Protein AF-0000000084380906 (afdb_homodimer)

Organism: NCBI:txid1548547

pLDDT: mean 89.9, std 9.42, range [33.47, 98.69]

Solvent-accessible surface area (backbone atoms only — not comparable to full-atom values): 46490 Å² total; per-residue (Å²): 129,80,72,44,52,79,70,31,44,45,26,60,49,45,16,52,51,41,11,47,73,61,50,31,48,62,61,4,36,49,49,10,36,50,47,37,39,59,72,73,44,88,53,51,87,76,42,38,48,24,45,35,40,58,68,38,46,24,51,39,38,18,30,61,69,49,13,42,51,51,54,31,42,39,39,48,24,15,36,46,35,35,44,70,70,51,41,6,53,43,32,38,40,49,63,45,49,73,65,48,81,47,54,45,45,39,49,44,37,55,37,50,44,23,54,70,43,38,80,33,42,70,50,27,16,58,37,48,20,63,67,42,38,54,56,31,18,72,51,40,42,20,40,50,57,49,14,46,36,32,42,26,20,12,55,35,45,23,67,70,37,63,88,41,72,51,20,49,51,52,33,50,53,46,40,51,41,28,58,67,69,71,46,83,73,53,33,65,59,46,52,62,60,12,51,43,40,25,35,37,30,55,37,43,48,48,45,49,52,52,31,35,74,65,70,52,69,62,72,55,36,31,55,46,40,71,65,35,62,67,62,89,77,62,80,74,71,89,69,63,84,59,32,41,39,62,57,43,57,50,24,50,48,43,23,53,51,43,27,50,52,46,39,44,75,63,39,45,84,83,33,86,68,53,68,68,55,49,46,18,26,45,35,34,9,35,48,52,14,37,51,48,38,52,52,51,32,50,74,53,59,65,38,54,71,62,56,47,50,50,36,22,50,51,16,26,17,64,33,34,61,58,50,52,44,50,43,36,40,52,28,36,50,51,45,28,48,74,40,30,26,39,60,38,46,14,51,51,30,56,73,70,42,58,36,32,48,45,20,32,53,42,18,53,53,23,21,52,50,1,33,63,37,18,27,32,68,50,27,43,57,62,44,46,53,51,48,52,39,24,25,61,57,40,67,27,61,57,35,48,40,52,8,16,35,55,18,11,5,44,49,8,18,73,61,11,65,74,5,65,51,35,37,38,10,10,53,19,24,70,42,48,33,64,58,32,37,59,33,40,38,64,59,48,49,52,42,48,51,51,36,47,54,45,26,44,50,33,32,68,63,67,54,71,57,47,34,62,50,47,44,50,50,51,52,51,49,51,54,50,48,48,54,61,68,70,47,63,76,87,78,105,128,79,73,45,52,80,69,32,44,45,27,59,49,45,17,50,50,41,12,48,74,62,50,32,49,63,63,4,37,49,49,11,36,51,46,36,39,57,72,71,43,88,53,51,89,76,42,38,48,25,45,34,40,59,68,38,45,24,50,39,40,20,31,62,69,48,14,42,52,51,54,32,43,38,40,48,23,15,36,46,37,35,43,69,69,51,42,6,53,43,31,38,41,49,62,46,49,72,65,48,80,47,54,45,45,39,50,43,37,55,36,50,44,22,53,71,43,37,78,34,40,69,51,28,16,59,37,47,19,63,66,43,38,54,56,30,19,72,51,41,42,19,39,50,56,50,15,47,36,32,41,26,20,12,54,37,45,23,68,69,36,63,88,42,72,52,19,50,51,52,31,51,55,46,41,50,40,28,58,67,68,71,47,83,72,55,34,66,60,47,49,61,58,11,52,43,39,26,35,36,28,54,38,43,48,48,45,49,54,52,31,34,74,65,70,52,68,61,70,55,35,31,55,44,40,72,64,36,62,64,63,89,78,62,80,73,72,88,69,65,83,60,31,42,38,61,56,42,56,49,25,51,47,42,24,54,51,44,28,49,53,45,38,42,73,64,41,44,84,82,35,86,68,53,69,68,56,50,46,18,26,47,35,32,8,36,49,54,13,38,51,49,38,51,51,49,32,50,75,54,58,66,37,53,71,61,55,48,49,50,35,23,51,50,16,26,18,64,33,34,62,59,49,51,42,48,41,37,42,52,28,36,49,52,45,28,48,74,40,28,28,37,60,38,45,14,51,51,30,57,73,69,41,58,37,33,48,45,22,32,53,43,18,52,52,24,21,54,50,1,33,62,37,18,28,32,68,50,27,43,57,62,44,46,53,51,48,53,39,24,25,63,55,41,68,25,60,59,35,46,40,53,7,16,33,54,18,11,5,45,50,8,18,73,61,11,64,75,5,64,51,36,39,39,10,10,54,19,24,70,42,49,34,65,56,32,38,60,33,39,39,64,58,46,49,52,42,49,52,51,35,46,54,45,26,43,50,33,31,66,62,66,51,70,56,48,32,60,51,47,45,50,50,50,53,51,49,51,54,50,48,48,55,61,69,68,48,62,75,86,77,103

Radius of gyration: 30.46 Å; Cα contacts (8 Å, |Δi|>4): 1804; chains: 2; bounding box: 70×106×65 Å

Foldseek 3Di:
DPQLDPVLCVLLVQLLVVLLVVLNNLVSLVSSLLSLLVVPDPDDPVCSVVCSCVPQQVVQCVDPLLVLLLLLQLLQLLLLLLLLLLLLLLQVLVVLCVQQDAQLSLLVSLLVSLLQSAQALLSSLQRSLLSSLLVCLVRLHFLLLQLLSSLLSRVLNNCLDLLHPNNSLLLLLLVLLCVLVVNPDHSVVLSNLLNLLLQLSLLSSLLSSLCSVLVDADDLSVVRSVPRHRDDDRDNDPRDPLHHNCLPVVLVVQLVVQLVVQVVVVPPPNDDDDSSSSSVSNSVSSVVSLVVSLVSSCVSVSDDNVVSVVSSVVSSVVCVSVSSSSSSLSSSLVSSSVSCVLVVLLV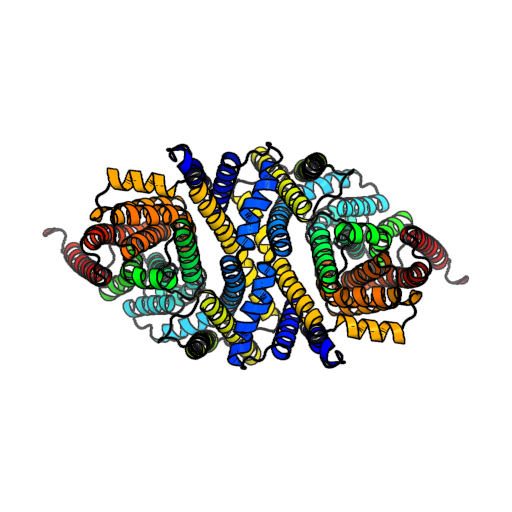VLVVPHAQLQLLLVLLQVLQVSLLSSLALSSSSSSSSSNQQSNNVSNVWDSSNNSSSNNNSNSLSNSLHLPHSSLQSSSVSSVHHSVSSNSRCNVVSVVSVVLSSVLSSVCSVVVDSCSSVVSSVVVSVVSVVVRVVVVDPPVVD/DPDLDPVLCVLLVQLLVCLLVVLNNLVSLVSSLLSLLVVPDPDDPVCSVVCSCVPQQVVQCVDPLLVLLLLLQLLQLLLLLLLLLLLLLLQVLLVLCVQQDAQLSLLVSLLVSLLQSAQALLSSLQRSLLSSLLVCLVRLHFLLLQLLSSLLSRVLNNCLDLLHPNNSLLLLLLVLLCVLVVNPDHSVVLSNLLNLLLQLSLLSSLLSSLCSVVVDADDLSVVRSVPRHRDDDRDDDPRDPLHHNCLPVVLVVQLVVQLVVQVVVVPPPNDDDDSSSSSVSNSVSSVVSLVVSLVSSCVSVSDDNVVSVVSSNVSSVVCVSVSSSSSSLSSSSVSSSVSVVLVHLLVVLQVPHAQLCLLLVLLQVLLVSLLSSLALSSSSSSSSSNQQSNNVSNVWDSSNNSSSNNNSNSLSNSLHLPHSSLQSSSVSSVHHSVSSNSRCNVVSVVSSVLSSVLSSVCSVVVDSCSSVVSSVVVSVVSVVVRVVVVDPPVVD

Sequence (984 aa):
MNEPGMASLLPVIVTLLIALTLRNVLVGLFAGVTCGALMTSDASLLGFVPSMVKERLVPEVADSYNASVLVLLAFIGGFVKLIERSGGGAAFARSAARWVVNRTRTQLAAWFGGVVIFFSDLGTPLIIGPVFQPLADRMNISRQKLAFILDSTSSPVAILVPFIGWGVFIMSVIADAFAANGIADSEWSAFIAAIPYQVYAWLAIALAPVLAILDFDFGPMRRAQSSAEPAAHAPQVADDPRAKPVLVWLPLLVLGVVLFAVLLQLGFPQQQVAGSDFRAALSAAYFFAALMLFALLLVSGVQTAATAFANYATGMSGMMSIAATLVLAWALGDISADLGTGSYVAALARDGVTSGYLAVVVFILAAVISFATGSSWGTIVIMMPLAIPSALAVDAALPVVIGAVLSGGLFGDHSSPVSETTILSSTGAGTTPLEHFRTQMPYAVVNGGISIVAFVIAGHLATSWIAAAAVGVQISLMLVLRRFLAMPEAVRMNEPGMASLLPVIVTLLIALTLRNVLVGLFAGVTCGALMTSDASLLGFVPSMVKERLVPEVADSYNASVLVLLAFIGGFVKLIERSGGGAAFARSAARWVVNRTRTQLAAWFGGVVIFFSDLGTPLIIGPVFQPLADRMNISRQKLAFILDSTSSPVAILVPFIGWGVFIMSVIADAFAANGIADSEWSAFIAAIPYQVYAWLAIALAPVLAILDFDFGPMRRAQSSAEPAAHAPQVADDPRAKPVLVWLPLLVLGVVLFAVLLQLGFPQQQVAGSDFRAALSAAYFFAALMLFALLLVSGVQTAATAFANYATGMSGMMSIAATLVLAWALGDISADLGTGSYVAALARDGVTSGYLAVVVFILAAVISFATGSSWGTIVIMMPLAIPSALAVDAALPVVIGAVLSGGLFGDHSSPVSETTILSSTGAGTTPLEHFRTQMPYAVVNGGISIVAFVIAGHLATSWIAAAAVGVQISLMLVLRRFLAMPEAVR

Secondary structure (DSSP, 8-state):
-----GGGGHHHHHHHHHHHHHT-HHHHHHHHHHHHHHHH----TTTHHHHHIIIIIHHHHHSHHHHHHHHHHHHHHHHHHHHHHSSHHHHHHHHHHTT--SHHHHHHHHHHHHHH-TT-TTTHHHHHHHHHHHHHHHTT--HHHHHHHHHHTSHHHHTT-TTSHHHHHHHHHHHHHHHHTT--S-HHHHHHHHGGG-HHHHHHHHHHHHHHHHT---HHHHHHHHT----S--------TT--THHHHHHHHHHHHHHHHHHHHTTTTTSPPPHHHHHHHHHHHHHHHHHHHHHHHHHHTSS-HHHHHHHHHHHHHTTHHHHHHHHHHHHHHHHHHHHTHHHHHHHHHHHH--HHHHHHHHHHHHHHHHHHHT-HHHHHHHHHHHHHHHHHHTT--HHHHHHHHHHHHHHHHHT-TT-HHHHHHHHHHTS-HHHHHHHHHHHHHHHHHHHHHHHHHHHHH--TTHHHHHHHHHHHHHHHHHHHHHS-GGG-/-----GGGGHHHHHHHHHHHHHT-HHHHHHHHHHHHHHHH----TTTHHHHHIIIIIHHHHHSHHHHHHHHHHHHHHHHHHHHHHSSHHHHHHHHHHTT--SHHHHHHHHHHHHHH-TT-TTTHHHHHHHHHHHHHHHTT--HHHHHHHHHHTSHHHHTT-TTSHHHHHHHHHHHHHHHHTT--S-HHHHHHHHGGG-HHHHHHHHHHHHHHHHT---THHHHHHHT----S--------TT--THHHHHHHHHHHHHHHHHHHHTTTTTSPPPHHHHHHHHHHHHHHHHHHHHHHHHHHTSS-HHHHHHHHHHHHHTTHHHHHHHHHHHHHHHHHHHHTHHHHHHHHHHHH--HHHHHHHHHHHHHHHHHHHT-HHHHHHHHHHHHHHHHHHTT--HHHHHHHHHHHHHHHHHT-TT-HHHHHHHHHHTS-HHHHHHHHHHHHHHHHHHHHHHHHHHHHH--TTHHHHHHHHHHHHHHHHHHHHHS-GGG-

InterPro domains:
  IPR018461 Na+/H+ antiporter, NhaC-like, C-terminal [PF03553] (157-459)

Structure (mmCIF, N/CA/C/O backbone):
data_AF-0000000084380906-model_v1
#
loop_
_entity.id
_entity.type
_entity.pdbx_description
1 polymer 'Sodium:proton exchanger'
#
loop_
_atom_site.group_PDB
_atom_site.id
_atom_site.type_symbol
_atom_site.label_atom_id
_atom_site.label_alt_id
_atom_site.label_comp_id
_atom_site.label_asym_id
_atom_site.label_entity_id
_atom_site.label_seq_id
_atom_site.pdbx_PDB_ins_code
_atom_site.Cartn_x
_atom_site.Cartn_y
_atom_site.Cartn_z
_atom_site.occupancy
_atom_site.B_iso_or_equiv
_atom_site.auth_seq_id
_atom_site.auth_comp_id
_atom_site.auth_asym_id
_atom_site.auth_atom_id
_atom_site.pdbx_PDB_model_num
ATOM 1 N N . MET A 1 1 ? 36.406 -18.625 9.641 1 33.47 1 MET A N 1
ATOM 2 C CA . MET A 1 1 ? 34.969 -18.406 9.547 1 33.47 1 MET A CA 1
ATOM 3 C C . MET A 1 1 ? 34.219 -19.719 9.711 1 33.47 1 MET A C 1
ATOM 5 O O . MET A 1 1 ? 34.5 -20.703 9.039 1 33.47 1 MET A O 1
ATOM 9 N N . ASN A 1 2 ? 33.688 -20.062 10.812 1 43.66 2 ASN A N 1
ATOM 10 C CA . ASN A 1 2 ? 33.125 -21.344 11.188 1 43.66 2 ASN A CA 1
ATOM 11 C C . ASN A 1 2 ? 32.156 -21.859 10.125 1 43.66 2 ASN A C 1
ATOM 13 O O . ASN A 1 2 ? 31.516 -21.078 9.422 1 43.66 2 ASN A O 1
ATOM 17 N N . GLU A 1 3 ? 32.375 -22.938 9.5 1 55.09 3 GLU A N 1
ATOM 18 C CA . GLU A 1 3 ? 31.547 -23.625 8.523 1 55.09 3 GLU A CA 1
ATOM 19 C C . GLU A 1 3 ? 30.062 -23.438 8.836 1 55.09 3 GLU A C 1
ATOM 21 O O . GLU A 1 3 ? 29.641 -23.594 9.984 1 55.09 3 GLU A O 1
ATOM 26 N N . PRO A 1 4 ? 29.375 -22.719 7.949 1 67.88 4 PRO A N 1
ATOM 27 C CA . PRO A 1 4 ? 27.953 -22.5 8.258 1 67.88 4 PRO A CA 1
ATOM 28 C C . PRO A 1 4 ? 27.234 -23.766 8.719 1 67.88 4 PRO A C 1
ATOM 30 O O . PRO A 1 4 ? 27.438 -24.828 8.133 1 67.88 4 PRO A O 1
ATOM 33 N N . GLY A 1 5 ? 26.938 -24.031 9.977 1 79.44 5 GLY A N 1
ATOM 34 C CA . GLY A 1 5 ? 26.266 -25.188 10.555 1 79.44 5 GLY A CA 1
ATOM 35 C C . GLY A 1 5 ? 24.766 -25.078 10.516 1 79.44 5 GLY A C 1
ATOM 36 O O . GLY A 1 5 ? 24.203 -24.266 9.781 1 79.44 5 GLY A O 1
ATOM 37 N N . MET A 1 6 ? 24.094 -26.047 11.023 1 85.88 6 MET A N 1
ATOM 38 C CA . MET A 1 6 ? 22.641 -26.172 11.102 1 85.88 6 MET A CA 1
ATOM 39 C C . MET A 1 6 ? 22.016 -24.891 11.617 1 85.88 6 MET A C 1
ATOM 41 O O . MET A 1 6 ? 20.875 -24.578 11.297 1 85.88 6 MET A O 1
ATOM 45 N N . ALA A 1 7 ? 22.844 -24.062 12.258 1 89.25 7 ALA A N 1
ATOM 46 C CA . ALA A 1 7 ? 22.344 -22.812 12.828 1 89.25 7 ALA A CA 1
ATOM 47 C C . ALA A 1 7 ? 22.016 -21.797 11.727 1 89.25 7 ALA A C 1
ATOM 49 O O . ALA A 1 7 ? 21.188 -20.906 11.938 1 89.25 7 ALA A O 1
ATOM 50 N N . SER A 1 8 ? 22.672 -21.984 10.57 1 91.94 8 SER A N 1
ATOM 51 C CA . SER A 1 8 ? 22.406 -21.062 9.469 1 91.94 8 SER A CA 1
ATOM 52 C C . SER A 1 8 ? 20.984 -21.203 8.953 1 91.94 8 SER A C 1
ATOM 54 O O . SER A 1 8 ? 20.469 -20.312 8.273 1 91.94 8 SER A O 1
ATOM 56 N N . LEU A 1 9 ? 20.328 -22.281 9.312 1 92.5 9 LEU A N 1
ATOM 57 C CA . LEU A 1 9 ? 18.969 -22.547 8.852 1 92.5 9 LEU A CA 1
ATOM 58 C C . LEU A 1 9 ? 17.938 -21.969 9.828 1 92.5 9 LEU A C 1
ATOM 60 O O . LEU A 1 9 ? 16.75 -21.906 9.516 1 92.5 9 LEU A O 1
ATOM 64 N N . LEU A 1 10 ? 18.359 -21.484 10.898 1 93.31 10 LEU A N 1
ATOM 65 C CA . LEU A 1 10 ? 17.453 -21.078 11.969 1 93.31 10 LEU A CA 1
ATOM 66 C C . LEU A 1 10 ? 16.484 -20 11.484 1 93.31 10 LEU A C 1
ATOM 68 O O . LEU A 1 10 ? 15.281 -20.078 11.734 1 93.31 10 LEU A O 1
ATOM 72 N N . PRO A 1 11 ? 16.953 -18.938 10.797 1 93.31 11 PRO A N 1
ATOM 73 C CA . PRO A 1 11 ? 16 -17.922 10.336 1 93.31 11 PRO A CA 1
ATOM 74 C C . PRO A 1 11 ? 14.93 -18.5 9.414 1 93.31 11 PRO A C 1
ATOM 76 O O . PRO A 1 11 ? 13.758 -18.109 9.508 1 93.31 11 PRO A O 1
ATOM 79 N N . VAL A 1 12 ? 15.352 -19.391 8.57 1 91.94 12 VAL A N 1
ATOM 80 C CA . VAL A 1 12 ? 14.414 -20 7.637 1 91.94 12 VAL A CA 1
ATOM 81 C C . VAL A 1 12 ? 13.438 -20.891 8.398 1 91.94 12 VAL A C 1
ATOM 83 O O . VAL A 1 12 ? 12.242 -20.906 8.109 1 91.94 12 VAL A O 1
ATOM 86 N N . ILE A 1 13 ? 13.898 -21.609 9.359 1 92.25 13 ILE A N 1
ATOM 87 C CA . ILE A 1 13 ? 13.062 -22.484 10.164 1 92.25 13 ILE A CA 1
ATOM 88 C C . ILE A 1 13 ? 12.055 -21.656 10.953 1 92.25 13 ILE A C 1
ATOM 90 O O . ILE A 1 13 ? 10.875 -22.016 11.023 1 92.25 13 ILE A O 1
ATOM 94 N N . VAL A 1 14 ? 12.508 -20.609 11.508 1 93.56 14 VAL A N 1
ATOM 95 C CA . VAL A 1 14 ? 11.625 -19.719 12.258 1 93.56 14 VAL A CA 1
ATOM 96 C C . VAL A 1 14 ? 10.547 -19.156 11.328 1 93.56 14 VAL A C 1
ATOM 98 O O . VAL A 1 14 ? 9.375 -19.094 11.703 1 93.56 14 VAL A O 1
ATOM 101 N N . THR A 1 15 ? 10.969 -18.703 10.133 1 92.56 15 THR A N 1
ATOM 102 C CA . THR A 1 15 ? 10.016 -18.219 9.141 1 92.56 15 THR A CA 1
ATOM 103 C C . THR A 1 15 ? 8.938 -19.266 8.867 1 92.56 15 THR A C 1
ATOM 105 O O . THR A 1 15 ? 7.742 -18.953 8.914 1 92.56 15 THR A O 1
ATOM 108 N N . LEU A 1 16 ? 9.383 -20.484 8.656 1 89.75 16 LEU A N 1
ATOM 109 C CA . LEU A 1 16 ? 8.469 -21.578 8.305 1 89.75 16 LEU A CA 1
ATOM 110 C C . LEU A 1 16 ? 7.535 -21.891 9.469 1 89.75 16 LEU A C 1
ATOM 112 O O . LEU A 1 16 ? 6.324 -22.031 9.289 1 89.75 16 LEU A O 1
ATOM 116 N N . LEU A 1 17 ? 8.023 -22.016 10.625 1 91.31 17 LEU A N 1
ATOM 117 C CA . LEU A 1 17 ? 7.25 -22.375 11.805 1 91.31 17 LEU A CA 1
ATOM 118 C C . LEU A 1 17 ? 6.195 -21.328 12.117 1 91.31 17 LEU A C 1
ATOM 120 O O . LEU A 1 17 ? 5.035 -21.656 12.359 1 91.31 17 LEU A O 1
ATOM 124 N N . ILE A 1 18 ? 6.594 -20.141 12.07 1 89.75 18 ILE A N 1
ATOM 125 C CA . ILE A 1 18 ? 5.672 -19.062 12.414 1 89.75 18 ILE A CA 1
ATOM 126 C C . ILE A 1 18 ? 4.633 -18.891 11.305 1 89.75 18 ILE A C 1
ATOM 128 O O . ILE A 1 18 ? 3.455 -18.656 11.578 1 89.75 18 ILE A O 1
ATOM 132 N N . ALA A 1 19 ? 5.078 -18.969 10.062 1 86.88 19 ALA A N 1
ATOM 133 C CA . ALA A 1 19 ? 4.141 -18.891 8.945 1 86.88 19 ALA A CA 1
ATOM 134 C C . ALA A 1 19 ? 3.09 -19.984 9.031 1 86.88 19 ALA A C 1
ATOM 136 O O . ALA A 1 19 ? 1.92 -19.766 8.711 1 86.88 19 ALA A O 1
ATOM 137 N N . LEU A 1 20 ? 3.49 -21.172 9.445 1 85.38 20 LEU A N 1
ATOM 138 C CA . LEU A 1 20 ? 2.594 -22.312 9.531 1 85.38 20 LEU A CA 1
ATOM 139 C C . LEU A 1 20 ? 1.652 -22.188 10.727 1 85.38 20 LEU A C 1
ATOM 141 O O . LEU A 1 20 ? 0.463 -22.484 10.617 1 85.38 20 LEU A O 1
ATOM 145 N N . THR A 1 21 ? 2.16 -21.75 11.82 1 85.44 21 THR A N 1
ATOM 146 C CA . THR A 1 21 ? 1.379 -21.656 13.047 1 85.44 21 THR A CA 1
ATOM 147 C C . THR A 1 21 ? 0.362 -20.531 12.961 1 85.44 21 THR A C 1
ATOM 149 O O . THR A 1 21 ? -0.792 -20.688 13.367 1 85.44 21 THR A O 1
ATOM 152 N N . LEU A 1 22 ? 0.784 -19.422 12.391 1 82.38 22 LEU A N 1
ATOM 153 C CA . LEU A 1 22 ? -0.095 -18.266 12.352 1 82.38 22 LEU A CA 1
ATOM 154 C C . LEU A 1 22 ? -0.793 -18.156 11 1 82.38 22 LEU A C 1
ATOM 156 O O . LEU A 1 22 ? -1.665 -17.297 10.82 1 82.38 22 LEU A O 1
ATOM 160 N N . ARG A 1 23 ? -0.405 -19 10.031 1 81.5 23 ARG A N 1
ATOM 161 C CA . ARG A 1 23 ? -0.968 -19.016 8.688 1 81.5 23 ARG A CA 1
ATOM 162 C C . ARG A 1 23 ? -0.841 -17.656 8.023 1 81.5 23 ARG A C 1
ATOM 164 O O . ARG A 1 23 ? -1.81 -17.141 7.461 1 81.5 23 ARG A O 1
ATOM 171 N N . ASN A 1 24 ? 0.28 -17.109 8.305 1 85.25 24 ASN A N 1
ATOM 172 C CA . ASN A 1 24 ? 0.602 -15.805 7.738 1 85.25 24 ASN A CA 1
ATOM 173 C C . ASN A 1 24 ? 2.076 -15.711 7.355 1 85.25 24 ASN A C 1
ATOM 175 O O . ASN A 1 24 ? 2.945 -15.656 8.227 1 85.25 24 ASN A O 1
ATOM 179 N N . VAL A 1 25 ? 2.289 -15.555 6.094 1 85.81 25 VAL A N 1
ATOM 180 C CA . VAL A 1 25 ? 3.648 -15.586 5.562 1 85.81 25 VAL A CA 1
ATOM 181 C C . VAL A 1 25 ? 4.387 -14.305 5.941 1 85.81 25 VAL A C 1
ATOM 183 O O . VAL A 1 25 ? 5.586 -14.328 6.223 1 85.81 25 VAL A O 1
ATOM 186 N N . LEU A 1 26 ? 3.711 -13.195 5.871 1 89.12 26 LEU A N 1
ATOM 187 C CA . LEU A 1 26 ? 4.336 -11.914 6.188 1 89.12 26 LEU A CA 1
ATOM 188 C C . LEU A 1 26 ? 4.906 -11.922 7.602 1 89.12 26 LEU A C 1
ATOM 190 O O . LEU A 1 26 ? 6.039 -11.484 7.82 1 89.12 26 LEU A O 1
ATOM 194 N N . VAL A 1 27 ? 4.184 -12.461 8.547 1 88.81 27 VAL A N 1
ATOM 195 C CA . VAL A 1 27 ? 4.617 -12.539 9.938 1 88.81 27 VAL A CA 1
ATOM 196 C C . VAL A 1 27 ? 5.773 -13.531 10.07 1 88.81 27 VAL A C 1
ATOM 198 O O . VAL A 1 27 ? 6.723 -13.297 10.812 1 88.81 27 VAL A O 1
ATOM 201 N N . GLY A 1 28 ? 5.652 -14.586 9.367 1 91.44 28 GLY A N 1
ATOM 202 C CA . GLY A 1 28 ? 6.738 -15.555 9.359 1 91.44 28 GLY A CA 1
ATOM 203 C C . GLY A 1 28 ? 8.047 -14.977 8.844 1 91.44 28 GLY A C 1
ATOM 204 O O . GLY A 1 28 ? 9.102 -15.18 9.453 1 91.44 28 GLY A O 1
ATOM 205 N N . LEU A 1 29 ? 7.969 -14.273 7.727 1 91.69 29 LEU A N 1
ATOM 206 C CA . LEU A 1 29 ? 9.156 -13.672 7.129 1 91.69 29 LEU A CA 1
ATOM 207 C C . LEU A 1 29 ? 9.758 -12.625 8.055 1 91.69 29 LEU A C 1
ATOM 209 O O . LEU A 1 29 ? 10.977 -12.523 8.188 1 91.69 29 LEU A O 1
ATOM 213 N N . PHE A 1 30 ? 8.906 -11.859 8.648 1 91.88 30 PHE A N 1
ATOM 214 C CA . PHE A 1 30 ? 9.391 -10.852 9.578 1 91.88 30 PHE A CA 1
ATOM 215 C C . PHE A 1 30 ? 10.125 -11.5 10.75 1 91.88 30 PHE A C 1
ATOM 217 O O . PHE A 1 30 ? 11.18 -11.023 11.172 1 91.88 30 PHE A O 1
ATOM 224 N N . ALA A 1 31 ? 9.57 -12.531 11.281 1 92 31 ALA A N 1
ATOM 225 C CA . ALA A 1 31 ? 10.203 -13.266 12.375 1 92 31 ALA A CA 1
ATOM 226 C C . ALA A 1 31 ? 11.547 -13.844 11.945 1 92 31 ALA A C 1
ATOM 228 O O . ALA A 1 31 ? 12.508 -13.844 12.719 1 92 31 ALA A O 1
ATOM 229 N N . GLY A 1 32 ? 11.57 -14.375 10.781 1 93.5 32 GLY A N 1
ATOM 230 C CA . GLY A 1 32 ? 12.82 -14.898 10.258 1 93.5 32 GLY A CA 1
ATOM 231 C C . GLY A 1 32 ? 13.898 -13.844 10.109 1 93.5 32 GLY A C 1
ATOM 232 O O . GLY A 1 32 ? 15.047 -14.07 10.477 1 93.5 32 GLY A O 1
ATOM 233 N N . VAL A 1 33 ? 13.531 -12.711 9.562 1 93.38 33 VAL A N 1
ATOM 234 C CA . VAL A 1 33 ? 14.469 -11.609 9.391 1 93.38 33 VAL A CA 1
ATOM 235 C C . VAL A 1 33 ? 14.953 -11.125 10.758 1 93.38 33 VAL A C 1
ATOM 237 O O . VAL A 1 33 ? 16.141 -10.828 10.938 1 93.38 33 VAL A O 1
ATOM 240 N N . THR A 1 34 ? 14.047 -11.062 11.703 1 91.44 34 THR A N 1
ATOM 241 C CA . THR A 1 34 ? 14.414 -10.656 13.055 1 91.44 34 THR A CA 1
ATOM 242 C C . THR A 1 34 ? 15.383 -11.656 13.68 1 91.44 34 THR A C 1
ATOM 244 O O . THR A 1 34 ? 16.375 -11.266 14.289 1 91.44 34 THR A O 1
ATOM 247 N N . CYS A 1 35 ? 15.102 -12.875 13.523 1 91.38 35 CYS A N 1
ATOM 248 C CA . CYS A 1 35 ? 15.984 -13.93 14.016 1 91.38 35 CYS A CA 1
ATOM 249 C C . CYS A 1 35 ? 17.359 -13.828 13.375 1 91.38 35 CYS A C 1
ATOM 251 O O . CYS A 1 35 ? 18.375 -13.891 14.07 1 91.38 35 CYS A O 1
ATOM 253 N N . GLY A 1 36 ? 17.391 -13.703 12.07 1 91.5 36 GLY A N 1
ATOM 254 C CA . GLY A 1 36 ? 18.656 -13.562 11.367 1 91.5 36 GLY A CA 1
ATOM 255 C C . GLY A 1 36 ? 19.438 -12.328 11.773 1 91.5 36 GLY A C 1
ATOM 256 O O . GLY A 1 36 ? 20.656 -12.367 11.883 1 91.5 36 GLY A O 1
ATOM 257 N N . ALA A 1 37 ? 18.719 -11.25 11.938 1 89.69 37 ALA A N 1
ATOM 258 C CA . ALA A 1 37 ? 19.359 -10.008 12.359 1 89.69 37 ALA A CA 1
ATOM 259 C C . ALA A 1 37 ? 19.969 -10.156 13.75 1 89.69 37 ALA A C 1
ATOM 261 O O . ALA A 1 37 ? 21.047 -9.617 14.016 1 89.69 37 ALA A O 1
ATOM 262 N N . LEU A 1 38 ? 19.328 -10.867 14.617 1 88.12 38 LEU A N 1
ATOM 263 C CA . LEU A 1 38 ? 19.844 -11.109 15.961 1 88.12 38 LEU A CA 1
ATOM 264 C C . LEU A 1 38 ? 21.109 -11.969 15.898 1 88.12 38 LEU A C 1
ATOM 266 O O . LEU A 1 38 ? 22.031 -11.773 16.703 1 88.12 38 LEU A O 1
ATOM 270 N N . MET A 1 39 ? 21.125 -12.797 15 1 88.56 39 MET A N 1
ATOM 271 C CA . MET A 1 39 ? 22.25 -13.711 14.867 1 88.56 39 MET A CA 1
ATOM 272 C C . MET A 1 39 ? 23.453 -13.008 14.258 1 88.56 39 MET A C 1
ATOM 274 O O . MET A 1 39 ? 24.594 -13.383 14.523 1 88.56 39 MET A O 1
ATOM 278 N N . THR A 1 40 ? 23.203 -12.047 13.438 1 85.75 40 THR A N 1
ATOM 279 C CA . THR A 1 40 ? 24.297 -11.438 12.688 1 85.75 40 THR A CA 1
ATOM 280 C C . THR A 1 40 ? 24.703 -10.102 13.312 1 85.75 40 THR A C 1
ATOM 282 O O . THR A 1 40 ? 25.703 -9.508 12.922 1 85.75 40 THR A O 1
ATOM 285 N N . SER A 1 41 ? 23.891 -9.617 14.18 1 81.62 41 SER A N 1
ATOM 286 C CA . SER A 1 41 ? 24.188 -8.305 14.75 1 81.62 41 SER A CA 1
ATOM 287 C C . SER A 1 41 ? 24.844 -8.438 16.125 1 81.62 41 SER A C 1
ATOM 289 O O . SER A 1 41 ? 24.531 -9.375 16.875 1 81.62 41 SER A O 1
ATOM 291 N N . ASP A 1 42 ? 25.75 -7.582 16.344 1 78.19 42 ASP A N 1
ATOM 292 C CA . ASP A 1 42 ? 26.375 -7.48 17.656 1 78.19 42 ASP A CA 1
ATOM 293 C C . ASP A 1 42 ? 25.656 -6.449 18.531 1 78.19 42 ASP A C 1
ATOM 295 O O . ASP A 1 42 ? 26.141 -6.105 19.609 1 78.19 42 ASP A O 1
ATOM 299 N N . ALA A 1 43 ? 24.594 -6.039 18.062 1 71 43 ALA A N 1
ATOM 300 C CA . ALA A 1 43 ? 23.922 -4.945 18.75 1 71 43 ALA A CA 1
ATOM 301 C C . ALA A 1 43 ? 23.203 -5.445 20 1 71 43 ALA A C 1
ATOM 303 O O . ALA A 1 43 ? 22.969 -6.648 20.156 1 71 43 ALA A O 1
ATOM 304 N N . SER A 1 44 ? 23.031 -4.566 20.938 1 77.19 44 SER A N 1
ATOM 305 C CA . SER A 1 44 ? 22.25 -4.844 22.141 1 77.19 44 SER A CA 1
ATOM 306 C C . SER A 1 44 ? 20.797 -5.164 21.812 1 77.19 44 SER A C 1
ATOM 308 O O . SER A 1 44 ? 20.375 -4.992 20.656 1 77.19 44 SER A O 1
ATOM 310 N N . LEU A 1 45 ? 20.094 -5.656 22.75 1 72.31 45 LEU A N 1
ATOM 311 C CA . LEU A 1 45 ? 18.703 -6.039 22.578 1 72.31 45 LEU A CA 1
ATOM 312 C C . LEU A 1 45 ? 17.875 -4.859 22.094 1 72.31 45 LEU A C 1
ATOM 314 O O . LEU A 1 45 ? 16.969 -5.031 21.266 1 72.31 45 LEU A O 1
ATOM 318 N N . LEU A 1 46 ? 18.234 -3.732 22.547 1 76.88 46 LEU A N 1
ATOM 319 C CA . LEU A 1 46 ? 17.484 -2.551 22.141 1 76.88 46 LEU A CA 1
ATOM 320 C C . LEU A 1 46 ? 17.984 -2.039 20.781 1 76.88 46 LEU A C 1
ATOM 322 O O . LEU A 1 46 ? 17.234 -1.391 20.047 1 76.88 46 LEU A O 1
ATOM 326 N N . GLY A 1 47 ? 19.219 -2.414 20.5 1 80.88 47 GLY A N 1
ATOM 327 C CA . GLY A 1 47 ? 19.828 -1.874 19.297 1 80.88 47 GLY A CA 1
ATOM 328 C C . GLY A 1 47 ? 19.656 -2.768 18.094 1 80.88 47 GLY A C 1
ATOM 329 O O . GLY A 1 47 ? 19.938 -2.352 16.953 1 80.88 47 GLY A O 1
ATOM 330 N N . PHE A 1 48 ? 19.062 -3.889 18.328 1 82.44 48 PHE A N 1
ATOM 331 C CA . PHE A 1 48 ? 19.078 -4.816 17.203 1 82.44 48 PHE A CA 1
ATOM 332 C C . PHE A 1 48 ? 18.016 -4.434 16.172 1 82.44 48 PHE A C 1
ATOM 334 O O . PHE A 1 48 ? 18.234 -4.582 14.977 1 82.44 48 PHE A O 1
ATOM 341 N N . VAL A 1 49 ? 16.891 -3.818 16.688 1 85.25 49 VAL A N 1
ATOM 342 C CA . VAL A 1 49 ? 15.805 -3.512 15.758 1 85.25 49 VAL A CA 1
ATOM 343 C C . VAL A 1 49 ? 16.203 -2.318 14.891 1 85.25 49 VAL A C 1
ATOM 345 O O . VAL A 1 49 ? 16.062 -2.363 13.664 1 85.25 49 VAL A O 1
ATOM 348 N N . PRO A 1 50 ? 16.75 -1.318 15.539 1 87 50 PRO A N 1
ATOM 349 C CA . PRO A 1 50 ? 17.25 -0.239 14.68 1 87 50 PRO A CA 1
ATOM 350 C C . PRO A 1 50 ? 18.281 -0.718 13.672 1 87 50 PRO A C 1
ATOM 352 O O . PRO A 1 50 ? 18.266 -0.282 12.516 1 87 50 PRO A O 1
ATOM 355 N N . SER A 1 51 ? 19.094 -1.56 14.125 1 86.88 51 SER A N 1
ATOM 356 C CA . SER A 1 51 ? 20.109 -2.09 13.234 1 86.88 51 SER A CA 1
ATOM 357 C C . SER A 1 51 ? 19.5 -2.932 12.125 1 86.88 51 SER A C 1
ATOM 359 O O . SER A 1 51 ? 19.953 -2.896 10.977 1 86.88 51 SER A O 1
ATOM 361 N N . MET A 1 52 ? 18.484 -3.689 12.477 1 90.75 52 MET A N 1
ATOM 362 C CA . MET A 1 52 ? 17.781 -4.5 11.484 1 90.75 52 MET A CA 1
ATOM 363 C C . MET A 1 52 ? 17.156 -3.617 10.406 1 90.75 52 MET A C 1
ATOM 365 O O . MET A 1 52 ? 17.266 -3.912 9.219 1 90.75 52 MET A O 1
ATOM 369 N N . VAL A 1 53 ? 16.562 -2.543 10.828 1 91.12 53 VAL A N 1
ATOM 370 C CA . VAL A 1 53 ? 15.898 -1.639 9.898 1 91.12 53 VAL A CA 1
ATOM 371 C C . VAL A 1 53 ? 16.938 -0.958 9.008 1 91.12 53 VAL A C 1
ATOM 373 O O . VAL A 1 53 ? 16.812 -0.949 7.781 1 91.12 53 VAL A O 1
ATOM 376 N N . LYS A 1 54 ? 17.984 -0.491 9.602 1 90.25 54 LYS A N 1
ATOM 377 C CA . LYS A 1 54 ? 18.984 0.313 8.914 1 90.25 54 LYS A CA 1
ATOM 378 C C . LYS A 1 54 ? 19.859 -0.553 8.008 1 90.25 54 LYS A C 1
ATOM 380 O O . LYS A 1 54 ? 20.234 -0.129 6.91 1 90.25 54 LYS A O 1
ATOM 385 N N . GLU A 1 55 ? 20.078 -1.758 8.453 1 91.56 55 GLU A N 1
ATOM 386 C CA . GLU A 1 55 ? 21.125 -2.535 7.77 1 91.56 55 GLU A CA 1
ATOM 387 C C . GLU A 1 55 ? 20.5 -3.65 6.93 1 91.56 55 GLU A C 1
ATOM 389 O O . GLU A 1 55 ? 21.156 -4.195 6.039 1 91.56 55 GLU A O 1
ATOM 394 N N . ARG A 1 56 ? 19.266 -3.986 7.23 1 92.25 56 ARG A N 1
ATOM 395 C CA . ARG A 1 56 ? 18.734 -5.148 6.527 1 92.25 56 ARG A CA 1
ATOM 396 C C . ARG A 1 56 ? 17.516 -4.77 5.695 1 92.25 56 ARG A C 1
ATOM 398 O O . ARG A 1 56 ? 17.297 -5.328 4.617 1 92.25 56 ARG A O 1
ATOM 405 N N . LEU A 1 57 ? 16.688 -3.893 6.18 1 94.75 57 LEU A N 1
ATOM 406 C CA . LEU A 1 57 ? 15.445 -3.572 5.473 1 94.75 57 LEU A CA 1
ATOM 407 C C . LEU A 1 57 ? 15.656 -2.406 4.516 1 94.75 57 LEU A C 1
ATOM 409 O O . LEU A 1 57 ? 15.32 -2.504 3.33 1 94.75 57 LEU A O 1
ATOM 413 N N . VAL A 1 58 ? 16.266 -1.335 4.945 1 94.38 58 VAL A N 1
ATOM 414 C CA . VAL A 1 58 ? 16.422 -0.115 4.156 1 94.38 58 VAL A CA 1
ATOM 415 C C . VAL A 1 58 ? 17.281 -0.394 2.926 1 94.38 58 VAL A C 1
ATOM 417 O O . VAL A 1 58 ? 16.938 0.017 1.816 1 94.38 58 VAL A O 1
ATOM 420 N N . PRO A 1 59 ? 18.375 -1.115 3.072 1 94.5 59 PRO A N 1
ATOM 421 C CA . PRO A 1 59 ? 19.203 -1.376 1.891 1 94.5 59 PRO A CA 1
ATOM 422 C C . PRO A 1 59 ? 18.453 -2.174 0.818 1 94.5 59 PRO A C 1
ATOM 424 O O . PRO A 1 59 ? 18.734 -2.018 -0.373 1 94.5 59 PRO A O 1
ATOM 427 N N . GLU A 1 60 ? 17.547 -3.033 1.23 1 94.94 60 GLU A N 1
ATOM 428 C CA . GLU A 1 60 ? 16.781 -3.789 0.25 1 94.94 60 GLU A CA 1
ATOM 429 C C . GLU A 1 60 ? 15.891 -2.867 -0.585 1 94.94 60 GLU A C 1
ATOM 431 O O . GLU A 1 60 ? 15.773 -3.047 -1.8 1 94.94 60 GLU A O 1
ATOM 436 N N . VAL A 1 61 ? 15.297 -1.913 0.061 1 94.75 61 VAL A N 1
ATOM 437 C CA . VAL A 1 61 ? 14.438 -0.959 -0.639 1 94.75 61 VAL A CA 1
ATOM 438 C C . VAL A 1 61 ? 15.297 -0.024 -1.489 1 94.75 61 VAL A C 1
ATOM 440 O O . VAL A 1 61 ? 14.906 0.347 -2.6 1 94.75 61 VAL A O 1
ATOM 443 N N . ALA A 1 62 ? 16.484 0.274 -1.009 1 94.94 62 ALA A N 1
ATOM 444 C CA . ALA A 1 62 ? 17.359 1.261 -1.645 1 94.94 62 ALA A CA 1
ATOM 445 C C . ALA A 1 62 ? 18.094 0.656 -2.838 1 94.94 62 ALA A C 1
ATOM 447 O O . ALA A 1 62 ? 18.656 1.382 -3.666 1 94.94 62 ALA A O 1
ATOM 448 N N . ASP A 1 63 ? 18.062 -0.695 -2.926 1 94.38 63 ASP A N 1
ATOM 449 C CA . ASP A 1 63 ? 18.672 -1.358 -4.074 1 94.38 63 ASP A CA 1
ATOM 450 C C . ASP A 1 63 ? 17.953 -0.981 -5.371 1 94.38 63 ASP A C 1
ATOM 452 O O . ASP A 1 63 ? 16.719 -1.021 -5.438 1 94.38 63 ASP A O 1
ATOM 456 N N . SER A 1 64 ? 18.703 -0.61 -6.391 1 92.75 64 SER A N 1
ATOM 457 C CA . SER A 1 64 ? 18.125 -0.098 -7.629 1 92.75 64 SER A CA 1
ATOM 458 C C . SER A 1 64 ? 17.219 -1.134 -8.289 1 92.75 64 SER A C 1
ATOM 460 O O . SER A 1 64 ? 16.172 -0.789 -8.836 1 92.75 64 SER A O 1
ATOM 462 N N . TYR A 1 65 ? 17.656 -2.367 -8.305 1 91.5 65 TYR A N 1
ATOM 463 C CA . TYR A 1 65 ? 16.828 -3.424 -8.867 1 91.5 65 TYR A CA 1
ATOM 464 C C . TYR A 1 65 ? 15.516 -3.555 -8.094 1 91.5 65 TYR A C 1
ATOM 466 O O . TYR A 1 65 ? 14.43 -3.568 -8.688 1 91.5 65 TYR A O 1
ATOM 474 N N . ASN A 1 66 ? 15.656 -3.688 -6.785 1 94.12 66 ASN A N 1
ATOM 475 C CA . ASN A 1 66 ? 14.484 -3.857 -5.93 1 94.12 66 ASN A CA 1
ATOM 476 C C . ASN A 1 66 ? 13.547 -2.656 -6.023 1 94.12 66 ASN A C 1
ATOM 478 O O . ASN A 1 66 ? 12.328 -2.82 -6.059 1 94.12 66 ASN A O 1
ATOM 482 N N . ALA A 1 67 ? 14.133 -1.472 -6.074 1 95 67 ALA A N 1
ATOM 483 C CA . ALA A 1 67 ? 13.336 -0.252 -6.195 1 95 67 ALA A CA 1
ATOM 484 C C . ALA A 1 67 ? 12.523 -0.252 -7.488 1 95 67 ALA A C 1
ATOM 486 O O . ALA A 1 67 ? 11.375 0.201 -7.508 1 95 67 ALA A O 1
ATOM 487 N N . SER A 1 68 ? 13.125 -0.707 -8.555 1 94.19 68 SER A N 1
ATOM 488 C CA . SER A 1 68 ? 12.422 -0.757 -9.836 1 94.19 68 SER A CA 1
ATOM 489 C C . SER A 1 68 ? 11.242 -1.727 -9.789 1 94.19 68 SER A C 1
ATOM 491 O O . SER A 1 68 ? 10.211 -1.488 -10.406 1 94.19 68 SER A O 1
ATOM 493 N N . VAL A 1 69 ? 11.438 -2.803 -9.094 1 92.75 69 VAL A N 1
ATOM 494 C CA . VAL A 1 69 ? 10.359 -3.773 -8.922 1 92.75 69 VAL A CA 1
ATOM 495 C C . VAL A 1 69 ? 9.219 -3.148 -8.125 1 92.75 69 VAL A C 1
ATOM 497 O O . VAL A 1 69 ? 8.047 -3.314 -8.469 1 92.75 69 VAL A O 1
ATOM 500 N N . LEU A 1 70 ? 9.578 -2.436 -7.09 1 94.31 70 LEU A N 1
ATOM 501 C CA . LEU A 1 70 ? 8.578 -1.815 -6.23 1 94.31 70 LEU A CA 1
ATOM 502 C C . LEU A 1 70 ? 7.773 -0.768 -6.996 1 94.31 70 LEU A C 1
ATOM 504 O O . LEU A 1 70 ? 6.555 -0.689 -6.855 1 94.31 70 LEU A O 1
ATOM 508 N N . VAL A 1 71 ? 8.398 0.046 -7.797 1 94.06 71 VAL A N 1
ATOM 509 C CA . VAL A 1 71 ? 7.723 1.05 -8.609 1 94.06 71 VAL A CA 1
ATOM 510 C C . VAL A 1 71 ? 6.801 0.365 -9.617 1 94.06 71 VAL A C 1
ATOM 512 O O . VAL A 1 71 ? 5.656 0.79 -9.812 1 94.06 71 VAL A O 1
ATOM 515 N N . LEU A 1 72 ? 7.332 -0.645 -10.219 1 93.31 72 LEU A N 1
ATOM 516 C CA . LEU A 1 72 ? 6.562 -1.391 -11.203 1 93.31 72 LEU A CA 1
ATOM 517 C C . LEU A 1 72 ? 5.297 -1.975 -10.578 1 93.31 72 LEU A C 1
ATOM 519 O O . LEU A 1 72 ? 4.234 -1.967 -11.203 1 93.31 72 LEU A O 1
ATOM 523 N N . LEU A 1 73 ? 5.402 -2.49 -9.359 1 92.25 73 LEU A N 1
ATOM 524 C CA . LEU A 1 73 ? 4.266 -3.092 -8.672 1 92.25 73 LEU A CA 1
ATOM 525 C C . LEU A 1 73 ? 3.141 -2.076 -8.492 1 92.25 73 LEU A C 1
ATOM 527 O O . LEU A 1 73 ? 1.962 -2.432 -8.562 1 92.25 73 LEU A O 1
ATOM 531 N N . ALA A 1 74 ? 3.531 -0.892 -8.234 1 92.38 74 ALA A N 1
ATOM 532 C CA . ALA A 1 74 ? 2.521 0.152 -8.078 1 92.38 74 ALA A CA 1
ATOM 533 C C . ALA A 1 74 ? 1.736 0.355 -9.367 1 92.38 74 ALA A C 1
ATOM 535 O O . ALA A 1 74 ? 0.513 0.512 -9.336 1 92.38 74 ALA A O 1
ATOM 536 N N . PHE A 1 75 ? 2.412 0.345 -10.5 1 93.25 75 PHE A N 1
ATOM 537 C CA . PHE A 1 75 ? 1.751 0.498 -11.797 1 93.25 75 PHE A CA 1
ATOM 538 C C . PHE A 1 75 ? 0.845 -0.692 -12.086 1 93.25 75 PHE A C 1
ATOM 540 O O . PHE A 1 75 ? -0.274 -0.523 -12.57 1 93.25 75 PHE A O 1
ATOM 547 N N . ILE A 1 76 ? 1.345 -1.852 -11.75 1 92.44 76 ILE A N 1
ATOM 548 C CA . ILE A 1 76 ? 0.58 -3.068 -11.992 1 92.44 76 ILE A CA 1
ATOM 549 C C . ILE A 1 76 ? -0.696 -3.057 -11.156 1 92.44 76 ILE A C 1
ATOM 551 O O . ILE A 1 76 ? -1.79 -3.289 -11.672 1 92.44 76 ILE A O 1
ATOM 555 N N . GLY A 1 77 ? -0.523 -2.793 -9.883 1 92.5 77 GLY A N 1
ATOM 556 C CA . GLY A 1 77 ? -1.658 -2.803 -8.977 1 92.5 77 GLY A CA 1
ATOM 557 C C . GLY A 1 77 ? -2.758 -1.842 -9.383 1 92.5 77 GLY A C 1
ATOM 558 O O . GLY A 1 77 ? -3.939 -2.195 -9.367 1 92.5 77 GLY A O 1
ATOM 559 N N . GLY A 1 78 ? -2.387 -0.628 -9.695 1 93.12 78 GLY A N 1
ATOM 560 C CA . GLY A 1 78 ? -3.375 0.339 -10.141 1 93.12 78 GLY A CA 1
ATOM 561 C C . GLY A 1 78 ? -4.148 -0.124 -11.367 1 93.12 78 GLY A C 1
ATOM 562 O O . GLY A 1 78 ? -5.379 -0.06 -11.383 1 93.12 78 GLY A O 1
ATOM 563 N N . PHE A 1 79 ? -3.449 -0.615 -12.352 1 94 79 PHE A N 1
ATOM 564 C CA . PHE A 1 79 ? -4.074 -1.049 -13.602 1 94 79 PHE A CA 1
ATOM 565 C C . PHE A 1 79 ? -5.016 -2.223 -13.352 1 94 79 PHE A C 1
ATOM 567 O O . PHE A 1 79 ? -6.141 -2.238 -13.859 1 94 79 PHE A O 1
ATOM 574 N N . VAL A 1 80 ? -4.594 -3.15 -12.57 1 91.69 80 VAL A N 1
ATOM 575 C CA . VAL A 1 80 ? -5.355 -4.371 -12.336 1 91.69 80 VAL A CA 1
ATOM 576 C C . VAL A 1 80 ? -6.672 -4.031 -11.641 1 91.69 80 VAL A C 1
ATOM 578 O O . VAL A 1 80 ? -7.73 -4.531 -12.016 1 91.69 80 VAL A O 1
ATOM 581 N N . LYS A 1 81 ? -6.594 -3.197 -10.641 1 91.69 81 LYS A N 1
ATOM 582 C CA . LYS A 1 81 ? -7.82 -2.84 -9.93 1 91.69 81 LYS A CA 1
ATOM 583 C C . LYS A 1 81 ? -8.766 -2.043 -10.828 1 91.69 81 LYS A C 1
ATOM 585 O O . LYS A 1 81 ? -9.984 -2.199 -10.75 1 91.69 81 LYS A O 1
ATOM 590 N N . LEU A 1 82 ? -8.211 -1.198 -11.641 1 92.75 82 LEU A N 1
ATOM 591 C CA . LEU A 1 82 ? -9.023 -0.421 -12.578 1 92.75 82 LEU A CA 1
ATOM 592 C C . LEU A 1 82 ? -9.773 -1.336 -13.539 1 92.75 82 LEU A C 1
ATOM 594 O O . LEU A 1 82 ? -10.961 -1.129 -13.789 1 92.75 82 LEU A O 1
ATOM 598 N N . ILE A 1 83 ? -9.133 -2.281 -14.086 1 90.94 83 ILE A N 1
ATOM 599 C CA . ILE A 1 83 ? -9.758 -3.195 -15.031 1 90.94 83 ILE A CA 1
ATOM 600 C C . ILE A 1 83 ? -10.805 -4.039 -14.312 1 90.94 83 ILE A C 1
ATOM 602 O O . ILE A 1 83 ? -11.883 -4.301 -14.852 1 90.94 83 ILE A O 1
ATOM 606 N N . GLU A 1 84 ? -10.523 -4.492 -13.156 1 88.31 84 GLU A N 1
ATOM 607 C CA . GLU A 1 84 ? -11.445 -5.309 -12.375 1 88.31 84 GLU A CA 1
ATOM 608 C C . GLU A 1 84 ? -12.75 -4.566 -12.109 1 88.31 84 GLU A C 1
ATOM 610 O O . GLU A 1 84 ? -13.82 -5.172 -12.078 1 88.31 84 GLU A O 1
ATOM 615 N N . ARG A 1 85 ? -12.609 -3.266 -11.914 1 90.5 85 ARG A N 1
ATOM 616 C CA . ARG A 1 85 ? -13.781 -2.486 -11.523 1 90.5 85 ARG A CA 1
ATOM 617 C C . ARG A 1 85 ? -14.43 -1.835 -12.742 1 90.5 85 ARG A C 1
ATOM 619 O O . ARG A 1 85 ? -15.453 -1.159 -12.617 1 90.5 85 ARG A O 1
ATOM 626 N N . SER A 1 86 ? -13.906 -2.033 -13.859 1 91.56 86 SER A N 1
ATOM 627 C CA . SER A 1 86 ? -14.391 -1.373 -15.07 1 91.56 86 SER A CA 1
ATOM 628 C C . SER A 1 86 ? -15.703 -1.992 -15.555 1 91.56 86 SER A C 1
ATOM 630 O O . SER A 1 86 ? -16.422 -1.389 -16.344 1 91.56 86 SER A O 1
ATOM 632 N N . GLY A 1 87 ? -16 -3.234 -15.039 1 88.88 87 GLY A N 1
ATOM 633 C CA . GLY A 1 87 ? -17.141 -3.961 -15.57 1 88.88 87 GLY A CA 1
ATOM 634 C C . GLY A 1 87 ? -16.844 -4.648 -16.891 1 88.88 87 GLY A C 1
ATOM 635 O O . GLY A 1 87 ? -17.656 -5.438 -17.375 1 88.88 87 GLY A O 1
ATOM 636 N N . GLY A 1 88 ? -15.742 -4.359 -17.438 1 87.88 88 GLY A N 1
ATOM 637 C CA . GLY A 1 88 ? -15.367 -4.957 -18.719 1 87.88 88 GLY A CA 1
ATOM 638 C C . GLY A 1 88 ? -15.242 -6.469 -18.656 1 87.88 88 GLY A C 1
ATOM 639 O O . GLY A 1 88 ? -15.586 -7.168 -19.594 1 87.88 88 GLY A O 1
ATOM 640 N N . GLY A 1 89 ? -14.727 -6.969 -17.578 1 83.94 89 GLY A N 1
ATOM 641 C CA . GLY A 1 89 ? -14.609 -8.406 -17.406 1 83.94 89 GLY A CA 1
ATOM 642 C C . GLY A 1 89 ? -15.945 -9.125 -17.453 1 83.94 89 GLY A C 1
ATOM 643 O O . GLY A 1 89 ? -16.078 -10.164 -18.109 1 83.94 89 GLY A O 1
ATOM 644 N N . ALA A 1 90 ? -16.812 -8.562 -16.734 1 84.38 90 ALA A N 1
ATOM 645 C CA . ALA A 1 90 ? -18.156 -9.133 -16.766 1 84.38 90 ALA A CA 1
ATOM 646 C C . ALA A 1 90 ? -18.75 -9.07 -18.156 1 84.38 90 ALA A C 1
ATOM 648 O O . ALA A 1 90 ? -19.422 -10.016 -18.594 1 84.38 90 ALA A O 1
ATOM 649 N N . ALA A 1 91 ? -18.562 -7.938 -18.812 1 86.88 91 ALA A N 1
ATOM 650 C CA . ALA A 1 91 ? -19.062 -7.785 -20.172 1 86.88 91 ALA A CA 1
ATOM 651 C C . ALA A 1 91 ? -18.422 -8.805 -21.109 1 86.88 91 ALA A C 1
ATOM 653 O O . ALA A 1 91 ? -19.094 -9.359 -21.984 1 86.88 91 ALA A O 1
ATOM 654 N N . PHE A 1 92 ? -17.188 -8.992 -20.922 1 83.94 92 PHE A N 1
ATOM 655 C CA . PHE A 1 92 ? -16.484 -9.984 -21.719 1 83.94 92 PHE A CA 1
ATOM 656 C C . PHE A 1 92 ? -17.016 -11.383 -21.453 1 83.94 92 PHE A C 1
ATOM 658 O O . PHE A 1 92 ? -17.25 -12.156 -22.375 1 83.94 92 PHE A O 1
ATOM 665 N N . ALA A 1 93 ? -17.172 -11.734 -20.219 1 79.44 93 ALA A N 1
ATOM 666 C CA . ALA A 1 93 ? -17.703 -13.039 -19.828 1 79.44 93 ALA A CA 1
ATOM 667 C C . ALA A 1 93 ? -19.094 -13.258 -20.438 1 79.44 93 ALA A C 1
ATOM 669 O O . ALA A 1 93 ? -19.422 -14.375 -20.859 1 79.44 93 ALA A O 1
ATOM 670 N N . ARG A 1 94 ? -19.859 -12.258 -20.516 1 81.88 94 ARG A N 1
ATOM 671 C CA . ARG A 1 94 ? -21.203 -12.359 -21.094 1 81.88 94 ARG A CA 1
ATOM 672 C C . ARG A 1 94 ? -21.141 -12.602 -22.594 1 81.88 94 ARG A C 1
ATOM 674 O O . ARG A 1 94 ? -21.984 -13.305 -23.141 1 81.88 94 ARG A O 1
ATOM 681 N N . SER A 1 95 ? -20.266 -11.922 -23.156 1 83.31 95 SER A N 1
ATOM 682 C CA . SER A 1 95 ? -20.109 -12.148 -24.594 1 83.31 95 SER A CA 1
ATOM 683 C C . SER A 1 95 ? -19.766 -13.609 -24.875 1 83.31 95 SER A C 1
ATOM 685 O O . SER A 1 95 ? -20.172 -14.148 -25.922 1 83.31 95 SER A O 1
ATOM 687 N N . ALA A 1 96 ? -19.047 -14.195 -23.969 1 78.94 96 ALA A N 1
ATOM 688 C CA . ALA A 1 96 ? -18.719 -15.609 -24.109 1 78.94 96 ALA A CA 1
ATOM 689 C C . ALA A 1 96 ? -19.922 -16.5 -23.812 1 78.94 96 ALA A C 1
ATOM 691 O O . ALA A 1 96 ? -20.031 -17.594 -24.359 1 78.94 96 ALA A O 1
ATOM 692 N N . ALA A 1 97 ? -20.812 -16.016 -23 1 74.5 97 ALA A N 1
ATOM 693 C CA . ALA A 1 97 ? -22 -16.75 -22.578 1 74.5 97 ALA A CA 1
ATOM 694 C C . ALA A 1 97 ? -22.969 -16.953 -23.734 1 74.5 97 ALA A C 1
ATOM 696 O O . ALA A 1 97 ? -23.797 -17.859 -23.703 1 74.5 97 ALA A O 1
ATOM 697 N N . ARG A 1 98 ? -22.797 -16.141 -24.703 1 73.31 98 ARG A N 1
ATOM 698 C CA . ARG A 1 98 ? -23.688 -16.25 -25.859 1 73.31 98 ARG A CA 1
ATOM 699 C C . ARG A 1 98 ? -23.469 -17.562 -26.594 1 73.31 98 ARG A C 1
ATOM 701 O O . ARG A 1 98 ? -24.344 -18.031 -27.328 1 73.31 98 ARG A O 1
ATOM 708 N N . TRP A 1 99 ? -22.359 -18.094 -26.281 1 73.12 99 TRP A N 1
ATOM 709 C CA . TRP A 1 99 ? -22.016 -19.328 -26.969 1 73.12 99 TRP A CA 1
ATOM 710 C C . TRP A 1 99 ? -22.531 -20.531 -26.203 1 73.12 99 TRP A C 1
ATOM 712 O O . TRP A 1 99 ? -22.328 -21.688 -26.609 1 73.12 99 TRP A O 1
ATOM 722 N N . VAL A 1 100 ? -23.172 -20.219 -25.078 1 74.06 100 VAL A N 1
ATOM 723 C CA . VAL A 1 100 ? -23.547 -21.281 -24.141 1 74.06 100 VAL A CA 1
ATOM 724 C C . VAL A 1 100 ? -24.812 -21.984 -24.625 1 74.06 100 VAL A C 1
ATOM 726 O O . VAL A 1 100 ? -25.891 -21.375 -24.609 1 74.06 100 VAL A O 1
ATOM 729 N N . VAL A 1 101 ? -24.641 -23.234 -25.141 1 77.62 101 VAL A N 1
ATOM 730 C CA . VAL A 1 101 ? -25.766 -23.984 -25.672 1 77.62 101 VAL A CA 1
ATOM 731 C C . VAL A 1 101 ? -25.953 -25.281 -24.891 1 77.62 101 VAL A C 1
ATOM 733 O O . VAL A 1 101 ? -27.062 -25.812 -24.828 1 77.62 101 VAL A O 1
ATOM 736 N N . ASN A 1 102 ? -24.922 -25.766 -24.359 1 88.06 102 ASN A N 1
ATOM 737 C CA . ASN A 1 102 ? -25.016 -26.984 -23.562 1 88.06 102 ASN A CA 1
ATOM 738 C C . ASN A 1 102 ? -24.047 -26.969 -22.391 1 88.06 102 ASN A C 1
ATOM 740 O O . ASN A 1 102 ? -23.375 -25.953 -22.141 1 88.06 102 ASN A O 1
ATOM 744 N N . ARG A 1 103 ? -24.047 -28.047 -21.672 1 90.75 103 ARG A N 1
ATOM 745 C CA . ARG A 1 103 ? -23.281 -28.141 -20.438 1 90.75 103 ARG A CA 1
ATOM 746 C C . ARG A 1 103 ? -21.781 -28.031 -20.719 1 90.75 103 ARG A C 1
ATOM 748 O O . ARG A 1 103 ? -21.062 -27.297 -20.047 1 90.75 103 ARG A O 1
ATOM 755 N N . THR A 1 104 ? -21.312 -28.781 -21.719 1 94.06 104 THR A N 1
ATOM 756 C CA . THR A 1 104 ? -19.906 -28.797 -22.078 1 94.06 104 THR A CA 1
ATOM 757 C C . THR A 1 104 ? -19.453 -27.406 -22.531 1 94.06 104 THR A C 1
ATOM 759 O O . THR A 1 104 ? -18.422 -26.906 -22.078 1 94.06 104 THR A O 1
ATOM 762 N N . ARG A 1 105 ? -20.172 -26.766 -23.312 1 93.25 105 ARG A N 1
ATOM 763 C CA . ARG A 1 105 ? -19.812 -25.453 -23.844 1 93.25 105 ARG A CA 1
ATOM 764 C C . ARG A 1 105 ? -19.844 -24.406 -22.734 1 93.25 105 ARG A C 1
ATOM 766 O O . ARG A 1 105 ? -19.047 -23.453 -22.766 1 93.25 105 ARG A O 1
ATOM 773 N N . THR A 1 106 ? -20.781 -24.578 -21.812 1 92.25 106 THR A N 1
ATOM 774 C CA . THR A 1 106 ? -20.844 -23.656 -20.688 1 92.25 106 THR A CA 1
ATOM 775 C C . THR A 1 106 ? -19.562 -23.75 -19.844 1 92.25 106 THR A C 1
ATOM 777 O O . THR A 1 106 ? -19 -22.719 -19.469 1 92.25 106 THR A O 1
ATOM 780 N N . GLN A 1 107 ? -19.141 -24.938 -19.594 1 95.06 107 GLN A N 1
ATOM 781 C CA . GLN A 1 107 ? -17.938 -25.156 -18.812 1 95.06 107 GLN A CA 1
ATOM 782 C C . GLN A 1 107 ? -16.703 -24.625 -19.547 1 95.06 107 GLN A C 1
ATOM 784 O O . GLN A 1 107 ? -15.82 -24.016 -18.953 1 95.06 107 GLN A O 1
ATOM 789 N N . LEU A 1 108 ? -16.672 -24.891 -20.828 1 95.12 108 LEU A N 1
ATOM 790 C CA . LEU A 1 108 ? -15.547 -24.438 -21.641 1 95.12 108 LEU A CA 1
ATOM 791 C C . LEU A 1 108 ? -15.531 -22.906 -21.75 1 95.12 108 LEU A C 1
ATOM 793 O O . LEU A 1 108 ? -14.461 -22.297 -21.781 1 95.12 108 LEU A O 1
ATOM 797 N N . ALA A 1 109 ? -16.703 -22.344 -21.828 1 92.62 109 ALA A N 1
ATOM 798 C CA . ALA A 1 109 ? -16.797 -20.875 -21.891 1 92.62 109 ALA A CA 1
ATOM 799 C C . ALA A 1 109 ? -16.281 -20.25 -20.594 1 92.62 109 ALA A C 1
ATOM 801 O O . ALA A 1 109 ? -15.57 -19.25 -20.625 1 92.62 109 ALA A O 1
ATOM 802 N N . ALA A 1 110 ? -16.703 -20.797 -19.453 1 92.94 110 ALA A N 1
ATOM 803 C CA . ALA A 1 110 ? -16.203 -20.328 -18.156 1 92.94 110 ALA A CA 1
ATOM 804 C C . ALA A 1 110 ? -14.688 -20.484 -18.062 1 92.94 110 ALA A C 1
ATOM 806 O O . ALA A 1 110 ? -14 -19.578 -17.578 1 92.94 110 ALA A O 1
ATOM 807 N N . TRP A 1 111 ? -14.234 -21.625 -18.531 1 95.12 111 TRP A N 1
ATOM 808 C CA . TRP A 1 111 ? -12.805 -21.906 -18.547 1 95.12 111 TRP A CA 1
ATOM 809 C C . TRP A 1 111 ? -12.055 -20.906 -19.422 1 95.12 111 TRP A C 1
ATOM 811 O O . TRP A 1 111 ? -11.031 -20.359 -19.016 1 95.12 111 TRP A O 1
ATOM 821 N N . PHE A 1 112 ? -12.508 -20.672 -20.609 1 93.06 112 PHE A N 1
ATOM 822 C CA . PHE A 1 112 ? -11.898 -19.734 -21.547 1 93.06 112 PHE A CA 1
ATOM 823 C C . PHE A 1 112 ? -11.891 -18.328 -20.969 1 93.06 112 PHE A C 1
ATOM 825 O O . PHE A 1 112 ? -10.906 -17.594 -21.094 1 93.06 112 PHE A O 1
ATOM 832 N N . GLY A 1 113 ? -13.008 -17.938 -20.375 1 88.75 113 GLY A N 1
ATOM 833 C CA . GLY A 1 113 ? -13.062 -16.656 -19.703 1 88.75 113 GLY A CA 1
ATOM 834 C C . GLY A 1 113 ? -12 -16.5 -18.625 1 88.75 113 GLY A C 1
ATOM 835 O O . GLY A 1 113 ? -11.352 -15.461 -18.531 1 88.75 113 GLY A O 1
ATOM 836 N N . GLY A 1 114 ? -11.836 -17.547 -17.812 1 91.5 114 GLY A N 1
ATOM 837 C CA . GLY A 1 114 ? -10.812 -17.531 -16.781 1 91.5 114 GLY A CA 1
ATOM 838 C C . GLY A 1 114 ? -9.406 -17.406 -17.328 1 91.5 114 GLY A C 1
ATOM 839 O O . GLY A 1 114 ? -8.578 -16.672 -16.781 1 91.5 114 GLY A O 1
ATOM 840 N N . VAL A 1 115 ? -9.148 -18.062 -18.406 1 93.56 115 VAL A N 1
ATOM 841 C CA . VAL A 1 115 ? -7.82 -18.047 -19.016 1 93.56 115 VAL A CA 1
ATOM 842 C C . VAL A 1 115 ? -7.539 -16.672 -19.609 1 93.56 115 VAL A C 1
ATOM 844 O O . VAL A 1 115 ? -6.426 -16.156 -19.5 1 93.56 115 VAL A O 1
ATOM 847 N N . VAL A 1 116 ? -8.516 -16.062 -20.141 1 88.19 116 VAL A N 1
ATOM 848 C CA . VAL A 1 116 ? -8.344 -14.789 -20.844 1 88.19 116 VAL A CA 1
ATOM 849 C C . VAL A 1 116 ? -8.18 -13.656 -19.828 1 88.19 116 VAL A C 1
ATOM 851 O O . VAL A 1 116 ? -7.422 -12.711 -20.062 1 88.19 116 VAL A O 1
ATOM 854 N N . ILE A 1 117 ? -8.875 -13.797 -18.75 1 86.12 117 ILE A N 1
ATOM 855 C CA . ILE A 1 117 ? -8.734 -12.797 -17.688 1 86.12 117 ILE A CA 1
ATOM 856 C C . ILE A 1 117 ? -7.617 -13.203 -16.734 1 86.12 117 ILE A C 1
ATOM 858 O O . ILE A 1 117 ? -7.855 -13.414 -15.547 1 86.12 117 ILE A O 1
ATOM 862 N N . PHE A 1 118 ? -6.414 -13.172 -17.25 1 86.19 118 PHE A N 1
ATOM 863 C CA . PHE A 1 118 ? -5.258 -13.734 -16.547 1 86.19 118 PHE A CA 1
ATOM 864 C C . PHE A 1 118 ? -4.602 -12.688 -15.664 1 86.19 118 PHE A C 1
ATOM 866 O O . PHE A 1 118 ? -3.693 -13.008 -14.891 1 86.19 118 PHE A O 1
ATOM 873 N N . PHE A 1 119 ? -5.027 -11.484 -15.641 1 79.75 119 PHE A N 1
ATOM 874 C CA . PHE A 1 119 ? -4.258 -10.391 -15.055 1 79.75 119 PHE A CA 1
ATOM 875 C C . PHE A 1 119 ? -4.512 -10.289 -13.555 1 79.75 119 PHE A C 1
ATOM 877 O O . PHE A 1 119 ? -3.793 -9.586 -12.844 1 79.75 119 PHE A O 1
ATOM 884 N N . SER A 1 120 ? -5.512 -10.953 -13.07 1 81.12 120 SER A N 1
ATOM 885 C CA . SER A 1 120 ? -5.809 -10.953 -11.641 1 81.12 120 SER A CA 1
ATOM 886 C C . SER A 1 120 ? -6.227 -12.344 -11.164 1 81.12 120 SER A C 1
ATOM 888 O O . SER A 1 120 ? -7.324 -12.805 -11.477 1 81.12 120 SER A O 1
ATOM 890 N N . ASP A 1 121 ? -5.391 -12.938 -10.406 1 88.06 121 ASP A N 1
ATOM 891 C CA . ASP A 1 121 ? -5.762 -14.266 -9.93 1 88.06 121 ASP A CA 1
ATOM 892 C C . ASP A 1 121 ? -6.852 -14.188 -8.867 1 88.06 121 ASP A C 1
ATOM 894 O O . ASP A 1 121 ? -7.715 -15.07 -8.789 1 88.06 121 ASP A O 1
ATOM 898 N N . LEU A 1 122 ? -6.934 -13.164 -8.148 1 84.38 122 LEU A N 1
ATOM 899 C CA . LEU A 1 122 ? -7.949 -13.031 -7.105 1 84.38 122 LEU A CA 1
ATOM 900 C C . LEU A 1 122 ? -9.227 -12.406 -7.668 1 84.38 122 LEU A C 1
ATOM 902 O O . LEU A 1 122 ? -10.32 -12.672 -7.168 1 84.38 122 LEU A O 1
ATOM 906 N N . GLY A 1 123 ? -9.094 -11.672 -8.688 1 86.56 123 GLY A N 1
ATOM 907 C CA . GLY A 1 123 ? -10.242 -11.008 -9.289 1 86.56 123 GLY A CA 1
ATOM 908 C C . GLY A 1 123 ? -10.969 -11.875 -10.297 1 86.56 123 GLY A C 1
ATOM 909 O O . GLY A 1 123 ? -12.18 -11.734 -10.477 1 86.56 123 GLY A O 1
ATOM 910 N N . THR A 1 124 ? -10.281 -12.797 -10.883 1 90.62 124 THR A N 1
ATOM 911 C CA . THR A 1 124 ? -10.828 -13.602 -11.977 1 90.62 124 THR A CA 1
ATOM 912 C C . THR A 1 124 ? -12.055 -14.375 -11.516 1 90.62 124 THR A C 1
ATOM 914 O O . THR A 1 124 ? -13.117 -14.297 -12.141 1 90.62 124 THR A O 1
ATOM 917 N N . PRO A 1 125 ? -11.992 -15.039 -10.352 1 91.81 125 PRO A N 1
ATOM 918 C CA . PRO A 1 125 ? -13.18 -15.797 -9.93 1 91.81 125 PRO A CA 1
ATOM 919 C C . PRO A 1 125 ? -14.359 -14.891 -9.578 1 91.81 125 PRO A C 1
ATOM 921 O O . PRO A 1 125 ? -15.516 -15.281 -9.766 1 91.81 125 PRO A O 1
ATOM 924 N N . LEU A 1 126 ? -14.086 -13.734 -9.156 1 88.19 126 LEU A N 1
ATOM 925 C CA . LEU A 1 126 ? -15.141 -12.812 -8.75 1 88.19 126 LEU A CA 1
ATOM 926 C C . LEU A 1 126 ? -15.758 -12.125 -9.969 1 88.19 126 LEU A C 1
ATOM 928 O O . LEU A 1 126 ? -16.859 -11.578 -9.883 1 88.19 126 LEU A O 1
ATOM 932 N N . ILE A 1 127 ? -15.055 -12.172 -11.023 1 86.62 127 ILE A N 1
ATOM 933 C CA . ILE A 1 127 ? -15.547 -11.578 -12.266 1 86.62 127 ILE A CA 1
ATOM 934 C C . ILE A 1 127 ? -16.328 -12.625 -13.062 1 86.62 127 ILE A C 1
ATOM 936 O O . ILE A 1 127 ? -17.453 -12.375 -13.484 1 86.62 127 ILE A O 1
ATOM 940 N N . ILE A 1 128 ? -15.781 -13.805 -13.203 1 89.38 128 ILE A N 1
ATOM 941 C CA . ILE A 1 128 ? -16.344 -14.844 -14.062 1 89.38 128 ILE A CA 1
ATOM 942 C C . ILE A 1 128 ? -17.453 -15.586 -13.312 1 89.38 128 ILE A C 1
ATOM 944 O O . ILE A 1 128 ? -18.469 -15.961 -13.906 1 89.38 128 ILE A O 1
ATOM 948 N N . GLY A 1 129 ? -17.312 -15.781 -12.039 1 90.62 129 GLY A N 1
ATOM 949 C CA . GLY A 1 129 ? -18.219 -16.578 -11.227 1 90.62 129 GLY A CA 1
ATOM 950 C C . GLY A 1 129 ? -19.672 -16.109 -11.32 1 90.62 129 GLY A C 1
ATOM 951 O O . GLY A 1 129 ? -20.531 -16.844 -11.797 1 90.62 129 GLY A O 1
ATOM 952 N N . PRO A 1 130 ? -19.875 -14.906 -10.977 1 86 130 PRO A N 1
ATOM 953 C CA . PRO A 1 130 ? -21.266 -14.414 -10.984 1 86 130 PRO A CA 1
ATOM 954 C C . PRO A 1 130 ? -21.875 -14.406 -12.375 1 86 130 PRO A C 1
ATOM 956 O O . PRO A 1 130 ? -23.094 -14.562 -12.516 1 86 130 PRO A O 1
ATOM 959 N N . VAL A 1 131 ? -21.094 -14.25 -13.391 1 85.38 131 VAL A N 1
ATOM 960 C CA . VAL A 1 131 ? -21.594 -14.227 -14.766 1 85.38 131 VAL A CA 1
ATOM 961 C C . VAL A 1 131 ? -22.047 -15.625 -15.18 1 85.38 131 VAL A C 1
ATOM 963 O O . VAL A 1 131 ? -23.062 -15.789 -15.844 1 85.38 131 VAL A O 1
ATOM 966 N N . PHE A 1 132 ? -21.391 -16.625 -14.75 1 89.44 132 PHE A N 1
ATOM 967 C CA . PHE A 1 132 ? -21.641 -17.969 -15.258 1 89.44 132 PHE A CA 1
ATOM 968 C C . PHE A 1 132 ? -22.469 -18.781 -14.266 1 89.44 132 PHE A C 1
ATOM 970 O O . PHE A 1 132 ? -22.984 -19.844 -14.609 1 89.44 132 PHE A O 1
ATOM 977 N N . GLN A 1 133 ? -22.625 -18.266 -13.078 1 89.81 133 GLN A N 1
ATOM 978 C CA . GLN A 1 133 ? -23.375 -18.984 -12.055 1 89.81 133 GLN A CA 1
ATOM 979 C C . GLN A 1 133 ? -24.781 -19.297 -12.523 1 89.81 133 GLN A C 1
ATOM 981 O O . GLN A 1 133 ? -25.219 -20.453 -12.484 1 89.81 133 GLN A O 1
ATOM 986 N N . PRO A 1 134 ? -25.531 -18.297 -12.977 1 84.69 134 PRO A N 1
ATOM 987 C CA . PRO A 1 134 ? -26.891 -18.609 -13.453 1 84.69 134 PRO A CA 1
ATOM 988 C C . PRO A 1 134 ? -26.891 -19.547 -14.664 1 84.69 134 PRO A C 1
ATOM 990 O O . PRO A 1 134 ? -27.812 -20.344 -14.828 1 84.69 134 PRO A O 1
ATOM 993 N N . LEU A 1 135 ? -25.938 -19.406 -15.523 1 85.25 135 LEU A N 1
ATOM 994 C CA . LEU A 1 135 ? -25.812 -20.281 -16.688 1 85.25 135 LEU A CA 1
ATOM 995 C C . LEU A 1 135 ? -25.516 -21.719 -16.266 1 85.25 135 LEU A C 1
ATOM 997 O O . LEU A 1 135 ? -26.062 -22.672 -16.844 1 85.25 135 LEU A O 1
ATOM 1001 N N . ALA A 1 136 ? -24.625 -21.859 -15.336 1 89.81 136 ALA A N 1
ATOM 1002 C CA . ALA A 1 136 ? -24.281 -23.172 -14.797 1 89.81 136 ALA A CA 1
ATOM 1003 C C . ALA A 1 136 ? -25.516 -23.828 -14.164 1 89.81 136 ALA A C 1
ATOM 1005 O O . ALA A 1 136 ? -25.734 -25.031 -14.344 1 89.81 136 ALA A O 1
ATOM 1006 N N . ASP A 1 137 ? -26.234 -23.062 -13.5 1 87.62 137 ASP A N 1
ATOM 1007 C CA . ASP A 1 137 ? -27.453 -23.578 -12.883 1 87.62 137 ASP A CA 1
ATOM 1008 C C . ASP A 1 137 ? -28.438 -24.078 -13.938 1 87.62 137 ASP A C 1
ATOM 1010 O O . ASP A 1 137 ? -29.062 -25.125 -13.766 1 87.62 137 ASP A O 1
ATOM 1014 N N . ARG A 1 138 ? -28.531 -23.328 -14.938 1 84.5 138 ARG A N 1
ATOM 1015 C CA . ARG A 1 138 ? -29.453 -23.688 -16.016 1 84.5 138 ARG A CA 1
ATOM 1016 C C . ARG A 1 138 ? -29.031 -24.984 -16.688 1 84.5 138 ARG A C 1
ATOM 1018 O O . ARG A 1 138 ? -29.875 -25.75 -17.172 1 84.5 138 ARG A O 1
ATOM 1025 N N . MET A 1 139 ? -27.781 -25.219 -16.734 1 88.06 139 MET A N 1
ATOM 1026 C CA . MET A 1 139 ? -27.25 -26.391 -17.438 1 88.06 139 MET A CA 1
ATOM 1027 C C . MET A 1 139 ? -27 -27.547 -16.453 1 88.06 139 MET A C 1
ATOM 1029 O O . MET A 1 139 ? -26.359 -28.531 -16.812 1 88.06 139 MET A O 1
ATOM 1033 N N . ASN A 1 140 ? -27.328 -27.344 -15.188 1 89.62 140 ASN A N 1
ATOM 1034 C CA . ASN A 1 140 ? -27.188 -28.344 -14.141 1 89.62 140 ASN A CA 1
ATOM 1035 C C . ASN A 1 140 ? -25.719 -28.656 -13.844 1 89.62 140 ASN A C 1
ATOM 1037 O O . ASN A 1 140 ? -25.328 -29.812 -13.719 1 89.62 140 ASN A O 1
ATOM 1041 N N . ILE A 1 141 ? -24.984 -27.719 -13.867 1 93.38 141 ILE A N 1
ATOM 1042 C CA . ILE A 1 141 ? -23.609 -27.797 -13.414 1 93.38 141 ILE A CA 1
ATOM 1043 C C . ILE A 1 141 ? -23.531 -27.422 -11.938 1 93.38 141 ILE A C 1
ATOM 1045 O O . ILE A 1 141 ? -24.031 -26.375 -11.523 1 93.38 141 ILE A O 1
ATOM 1049 N N . SER A 1 142 ? -22.953 -28.25 -11.172 1 94.94 142 SER A N 1
ATOM 1050 C CA . SER A 1 142 ? -22.875 -27.969 -9.742 1 94.94 142 SER A CA 1
ATOM 1051 C C . SER A 1 142 ? -22.047 -26.734 -9.461 1 94.94 142 SER A C 1
ATOM 1053 O O . SER A 1 142 ? -21.125 -26.406 -10.227 1 94.94 142 SER A O 1
ATOM 1055 N N . ARG A 1 143 ? -22.281 -26.078 -8.375 1 94.88 143 ARG A N 1
ATOM 1056 C CA . ARG A 1 143 ? -21.516 -24.922 -7.941 1 94.88 143 ARG A CA 1
ATOM 1057 C C . ARG A 1 143 ? -20.062 -25.312 -7.668 1 94.88 143 ARG A C 1
ATOM 1059 O O . ARG A 1 143 ? -19.156 -24.516 -7.883 1 94.88 143 ARG A O 1
ATOM 1066 N N . GLN A 1 144 ? -19.875 -26.516 -7.191 1 96.19 144 GLN A N 1
ATOM 1067 C CA . GLN A 1 144 ? -18.547 -27.016 -6.906 1 96.19 144 GLN A CA 1
ATOM 1068 C C . GLN A 1 144 ? -17.734 -27.172 -8.188 1 96.19 144 GLN A C 1
ATOM 1070 O O . GLN A 1 144 ? -16.531 -26.891 -8.211 1 96.19 144 GLN A O 1
ATOM 1075 N N . LYS A 1 145 ? -18.406 -27.609 -9.203 1 97 145 LYS A N 1
ATOM 1076 C CA . LYS A 1 145 ? -17.734 -27.766 -10.5 1 97 145 LYS A CA 1
ATOM 1077 C C . LYS A 1 145 ? -17.344 -26.406 -11.07 1 97 145 LYS A C 1
ATOM 1079 O O . LYS A 1 145 ? -16.266 -26.234 -11.625 1 97 145 LYS A O 1
ATOM 1084 N N . LEU A 1 146 ? -18.25 -25.5 -10.977 1 95.75 146 LEU A N 1
ATOM 1085 C CA . LEU A 1 146 ? -17.922 -24.141 -11.414 1 95.75 146 LEU A CA 1
ATOM 1086 C C . LEU A 1 146 ? -16.766 -23.578 -10.617 1 95.75 146 LEU A C 1
ATOM 1088 O O . LEU A 1 146 ? -15.859 -22.953 -11.188 1 95.75 146 LEU A O 1
ATOM 1092 N N . ALA A 1 147 ? -16.734 -23.781 -9.344 1 97.31 147 ALA A N 1
ATOM 1093 C CA . ALA A 1 147 ? -15.633 -23.312 -8.492 1 97.31 147 ALA A CA 1
ATOM 1094 C C . ALA A 1 147 ? -14.305 -23.938 -8.93 1 97.31 147 ALA A C 1
ATOM 1096 O O . ALA A 1 147 ? -13.273 -23.266 -8.914 1 97.31 147 ALA A O 1
ATOM 1097 N N . PHE A 1 148 ? -14.398 -25.203 -9.266 1 97.81 148 PHE A N 1
ATOM 1098 C CA . PHE A 1 148 ? -13.211 -25.906 -9.727 1 97.81 148 PHE A CA 1
ATOM 1099 C C . PHE A 1 148 ? -12.672 -25.281 -11.008 1 97.81 148 PHE A C 1
ATOM 1101 O O . PHE A 1 148 ? -11.469 -25.094 -11.156 1 97.81 148 PHE A O 1
ATOM 1108 N N . ILE A 1 149 ? -13.516 -24.938 -11.906 1 97.44 149 ILE A N 1
ATOM 1109 C CA . ILE A 1 149 ? -13.133 -24.312 -13.172 1 97.44 149 ILE A CA 1
ATOM 1110 C C . ILE A 1 149 ? -12.516 -22.938 -12.906 1 97.44 149 ILE A C 1
ATOM 1112 O O . ILE A 1 149 ? -11.469 -22.609 -13.461 1 97.44 149 ILE A O 1
ATOM 1116 N N . LEU A 1 150 ? -13.141 -22.203 -12.039 1 96.31 150 LEU A N 1
ATOM 1117 C CA . LEU A 1 150 ? -12.648 -20.875 -11.695 1 96.31 150 LEU A CA 1
ATOM 1118 C C . LEU A 1 150 ? -11.273 -20.953 -11.039 1 96.31 150 LEU A C 1
ATOM 1120 O O . LEU A 1 150 ? -10.359 -20.219 -11.414 1 96.31 150 LEU A O 1
ATOM 1124 N N . ASP A 1 151 ? -11.109 -21.844 -10.117 1 97.31 151 ASP A N 1
ATOM 1125 C CA . ASP A 1 151 ? -9.867 -21.984 -9.367 1 97.31 151 ASP A CA 1
ATOM 1126 C C . ASP A 1 151 ? -8.734 -22.469 -10.266 1 97.31 151 ASP A C 1
ATOM 1128 O O . ASP A 1 151 ? -7.582 -22.047 -10.094 1 97.31 151 ASP A O 1
ATOM 1132 N N . SER A 1 152 ? -9.031 -23.312 -11.203 1 97.69 152 SER A N 1
ATOM 1133 C CA . SER A 1 152 ? -8.047 -23.891 -12.109 1 97.69 152 SER A CA 1
ATOM 1134 C C . SER A 1 152 ? -7.578 -22.875 -13.141 1 97.69 152 SER A C 1
ATOM 1136 O O . SER A 1 152 ? -6.562 -23.094 -13.812 1 97.69 152 SER A O 1
ATOM 1138 N N . THR A 1 153 ? -8.273 -21.766 -13.281 1 96.19 153 THR A N 1
ATOM 1139 C CA . THR A 1 153 ? -7.906 -20.766 -14.281 1 96.19 153 THR A CA 1
ATOM 1140 C C . THR A 1 153 ? -7.516 -19.453 -13.609 1 96.19 153 THR A C 1
ATOM 1142 O O . THR A 1 153 ? -7.477 -18.406 -14.266 1 96.19 153 THR A O 1
ATOM 1145 N N . SER A 1 154 ? -7.305 -19.484 -12.352 1 94.94 154 SER A N 1
ATOM 1146 C CA . SER A 1 154 ? -6.852 -18.297 -11.617 1 94.94 154 SER A CA 1
ATOM 1147 C C . SER A 1 154 ? -5.34 -18.312 -11.43 1 94.94 154 SER A C 1
ATOM 1149 O O . SER A 1 154 ? -4.586 -18.062 -12.375 1 94.94 154 SER A O 1
ATOM 1151 N N . SER A 1 155 ? -4.844 -18.875 -10.336 1 95.69 155 SER A N 1
ATOM 1152 C CA . SER A 1 155 ? -3.414 -18.891 -10.039 1 95.69 155 SER A CA 1
ATOM 1153 C C . SER A 1 155 ? -2.641 -19.734 -11.047 1 95.69 155 SER A C 1
ATOM 1155 O O . SER A 1 155 ? -1.523 -19.375 -11.43 1 95.69 155 SER A O 1
ATOM 1157 N N . PRO A 1 156 ? -3.215 -20.844 -11.508 1 97.56 156 PRO A N 1
ATOM 1158 C CA . PRO A 1 156 ? -2.473 -21.688 -12.453 1 97.56 156 PRO A CA 1
ATOM 1159 C C . PRO A 1 156 ? -2.178 -20.969 -13.773 1 97.56 156 PRO A C 1
ATOM 1161 O O . PRO A 1 156 ? -1.143 -21.219 -14.391 1 97.56 156 PRO A O 1
ATOM 1164 N N . VAL A 1 157 ? -2.996 -20.094 -14.164 1 96.88 157 VAL A N 1
ATOM 1165 C CA . VAL A 1 157 ? -2.74 -19.312 -15.375 1 96.88 157 VAL A CA 1
ATOM 1166 C C . VAL A 1 157 ? -1.779 -18.172 -15.055 1 96.88 157 VAL A C 1
ATOM 1168 O O . VAL A 1 157 ? -0.817 -17.938 -15.789 1 96.88 157 VAL A O 1
ATOM 1171 N N . ALA A 1 158 ? -2.023 -17.531 -13.984 1 95.25 158 ALA A N 1
ATOM 1172 C CA . ALA A 1 158 ? -1.273 -16.328 -13.594 1 95.25 158 ALA A CA 1
ATOM 1173 C C . ALA A 1 158 ? 0.204 -16.656 -13.391 1 95.25 158 ALA A C 1
ATOM 1175 O O . ALA A 1 158 ? 1.075 -15.867 -13.758 1 95.25 158 ALA A O 1
ATOM 1176 N N . ILE A 1 159 ? 0.549 -17.797 -12.836 1 96.88 159 ILE A N 1
ATOM 1177 C CA . ILE A 1 159 ? 1.913 -18.156 -12.469 1 96.88 159 ILE A CA 1
ATOM 1178 C C . ILE A 1 159 ? 2.752 -18.344 -13.734 1 96.88 159 ILE A C 1
ATOM 1180 O O . ILE A 1 159 ? 3.984 -18.297 -13.68 1 96.88 159 ILE A O 1
ATOM 1184 N N . LEU A 1 160 ? 2.117 -18.5 -14.914 1 96.81 160 LEU A N 1
ATOM 1185 C CA . LEU A 1 160 ? 2.807 -18.766 -16.172 1 96.81 160 LEU A CA 1
ATOM 1186 C C . LEU A 1 160 ? 3.076 -17.484 -16.938 1 96.81 160 LEU A C 1
ATOM 1188 O O . LEU A 1 160 ? 3.844 -17.469 -17.891 1 96.81 160 LEU A O 1
ATOM 1192 N N . VAL A 1 161 ? 2.508 -16.359 -16.5 1 93.5 161 VAL A N 1
ATOM 1193 C CA . VAL A 1 161 ? 2.57 -15.125 -17.266 1 93.5 161 VAL A CA 1
ATOM 1194 C C . VAL A 1 161 ? 3.68 -14.234 -16.719 1 93.5 161 VAL A C 1
ATOM 1196 O O . VAL A 1 161 ? 3.6 -13.766 -15.57 1 93.5 161 VAL A O 1
ATOM 1199 N N . PRO A 1 162 ? 4.703 -13.898 -17.453 1 90.88 162 PRO A N 1
ATOM 1200 C CA . PRO A 1 162 ? 5.891 -13.219 -16.938 1 90.88 162 PRO A CA 1
ATOM 1201 C C . PRO A 1 162 ? 5.664 -11.727 -16.719 1 90.88 162 PRO A C 1
ATOM 1203 O O . PRO A 1 162 ? 6.395 -11.094 -15.945 1 90.88 162 PRO A O 1
ATOM 1206 N N . PHE A 1 163 ? 4.672 -11.102 -17.312 1 89.25 163 PHE A N 1
ATOM 1207 C CA . PHE A 1 163 ? 4.602 -9.648 -17.312 1 89.25 163 PHE A CA 1
ATOM 1208 C C . PHE A 1 163 ? 3.479 -9.156 -16.406 1 89.25 163 PHE A C 1
ATOM 1210 O O . PHE A 1 163 ? 3.004 -8.031 -16.547 1 89.25 163 PHE A O 1
ATOM 1217 N N . ILE A 1 164 ? 2.955 -9.977 -15.539 1 92.38 164 ILE A N 1
ATOM 1218 C CA . ILE A 1 164 ? 1.993 -9.547 -14.531 1 92.38 164 ILE A CA 1
ATOM 1219 C C . ILE A 1 164 ? 2.617 -9.664 -13.148 1 92.38 164 ILE A C 1
ATOM 1221 O O . ILE A 1 164 ? 3.809 -9.945 -13.016 1 92.38 164 ILE A O 1
ATOM 1225 N N . GLY A 1 165 ? 1.909 -9.383 -12.18 1 90.62 165 GLY A N 1
ATOM 1226 C CA . GLY A 1 165 ? 2.424 -9.367 -10.82 1 90.62 165 GLY A CA 1
ATOM 1227 C C . GLY A 1 165 ? 3.119 -10.664 -10.43 1 90.62 165 GLY A C 1
ATOM 1228 O O . GLY A 1 165 ? 4.18 -10.641 -9.805 1 90.62 165 GLY A O 1
ATOM 1229 N N . TRP A 1 166 ? 2.617 -11.797 -10.82 1 93.69 166 TRP A N 1
ATOM 1230 C CA . TRP A 1 166 ? 3.188 -13.102 -10.516 1 93.69 166 TRP A CA 1
ATOM 1231 C C . TRP A 1 166 ? 4.586 -13.242 -11.109 1 93.69 166 TRP A C 1
ATOM 1233 O O . TRP A 1 166 ? 5.535 -13.594 -10.406 1 93.69 166 TRP A O 1
ATOM 1243 N N . GLY A 1 167 ? 4.672 -12.977 -12.375 1 93.62 167 GLY A N 1
ATOM 1244 C CA . GLY A 1 167 ? 5.957 -13.102 -13.047 1 93.62 167 GLY A CA 1
ATOM 1245 C C . GLY A 1 167 ? 7.023 -12.188 -12.469 1 93.62 167 GLY A C 1
ATOM 1246 O O . GLY A 1 167 ? 8.148 -12.617 -12.227 1 93.62 167 GLY A O 1
ATOM 1247 N N . VAL A 1 168 ? 6.648 -10.977 -12.281 1 91.75 168 VAL A N 1
ATOM 1248 C CA . VAL A 1 168 ? 7.578 -9.984 -11.75 1 91.75 168 VAL A CA 1
ATOM 1249 C C . VAL A 1 168 ? 8.031 -10.406 -10.352 1 91.75 168 VAL A C 1
ATOM 1251 O O . VAL A 1 168 ? 9.211 -10.281 -10.016 1 91.75 168 VAL A O 1
ATOM 1254 N N . PHE A 1 169 ? 7.156 -10.867 -9.586 1 93.62 169 PHE A N 1
ATOM 1255 C CA . PHE A 1 169 ? 7.449 -11.344 -8.234 1 93.62 169 PHE A CA 1
ATOM 1256 C C . PHE A 1 169 ? 8.422 -12.516 -8.273 1 93.62 169 PHE A C 1
ATOM 1258 O O . PHE A 1 169 ? 9.445 -12.5 -7.59 1 93.62 169 PHE A O 1
ATOM 1265 N N . ILE A 1 170 ? 8.164 -13.523 -9.07 1 96.19 170 ILE A N 1
ATOM 1266 C CA . ILE A 1 170 ? 8.984 -14.727 -9.18 1 96.19 170 ILE A CA 1
ATOM 1267 C C . ILE A 1 170 ? 10.375 -14.352 -9.68 1 96.19 170 ILE A C 1
ATOM 1269 O O . ILE A 1 170 ? 11.383 -14.812 -9.133 1 96.19 170 ILE A O 1
ATOM 1273 N N . MET A 1 171 ? 10.414 -13.547 -10.672 1 94.56 171 MET A N 1
ATOM 1274 C CA . MET A 1 171 ? 11.695 -13.148 -11.25 1 94.56 171 MET A CA 1
ATOM 1275 C C . MET A 1 171 ? 12.531 -12.375 -10.227 1 94.56 171 MET A C 1
ATOM 1277 O O . MET A 1 171 ? 13.758 -12.523 -10.188 1 94.56 171 MET A O 1
ATOM 1281 N N . SER A 1 172 ? 11.836 -11.594 -9.445 1 94 172 SER A N 1
ATOM 1282 C CA . SER A 1 172 ? 12.547 -10.844 -8.414 1 94 172 SER A CA 1
ATOM 1283 C C . SER A 1 172 ? 13.188 -11.773 -7.391 1 94 172 SER A C 1
ATOM 1285 O O . SER A 1 172 ? 14.305 -11.531 -6.934 1 94 172 SER A O 1
ATOM 1287 N N . VAL A 1 173 ? 12.539 -12.797 -7 1 94.62 173 VAL A N 1
ATOM 1288 C CA . VAL A 1 173 ? 13.039 -13.758 -6.027 1 94.62 173 VAL A CA 1
ATOM 1289 C C . VAL A 1 173 ? 14.188 -14.555 -6.641 1 94.62 173 VAL A C 1
ATOM 1291 O O . VAL A 1 173 ? 15.195 -14.828 -5.977 1 94.62 173 VAL A O 1
ATOM 1294 N N . ILE A 1 174 ? 14.047 -14.898 -7.91 1 95.44 174 ILE A N 1
ATOM 1295 C CA . ILE A 1 174 ? 15.109 -15.602 -8.617 1 95.44 174 ILE A CA 1
ATOM 1296 C C . ILE A 1 174 ? 16.359 -14.719 -8.703 1 95.44 174 ILE A C 1
ATOM 1298 O O . ILE A 1 174 ? 17.469 -15.172 -8.445 1 95.44 174 ILE A O 1
ATOM 1302 N N . ALA A 1 175 ? 16.141 -13.461 -9.047 1 93.75 175 ALA A N 1
ATOM 1303 C CA . ALA A 1 175 ? 17.25 -12.516 -9.172 1 93.75 175 ALA A CA 1
ATOM 1304 C C . ALA A 1 175 ? 18.016 -12.391 -7.859 1 93.75 175 ALA A C 1
ATOM 1306 O O . ALA A 1 175 ? 19.234 -12.336 -7.855 1 93.75 175 ALA A O 1
ATOM 1307 N N . ASP A 1 176 ? 17.297 -12.352 -6.848 1 92.75 176 ASP A N 1
ATOM 1308 C CA . ASP A 1 176 ? 17.922 -12.25 -5.531 1 92.75 176 ASP A CA 1
ATOM 1309 C C . ASP A 1 176 ? 18.734 -13.492 -5.207 1 92.75 176 ASP A C 1
ATOM 1311 O O . ASP A 1 176 ? 19.859 -13.398 -4.699 1 92.75 176 ASP A O 1
ATOM 1315 N N . ALA A 1 177 ? 18.188 -14.625 -5.418 1 93.06 177 ALA A N 1
ATOM 1316 C CA . ALA A 1 177 ? 18.891 -15.883 -5.18 1 93.06 177 ALA A CA 1
ATOM 1317 C C . ALA A 1 177 ? 20.125 -16 -6.07 1 93.06 177 ALA A C 1
ATOM 1319 O O . ALA A 1 177 ? 21.156 -16.531 -5.645 1 93.06 177 ALA A O 1
ATOM 1320 N N . PHE A 1 178 ? 20 -15.539 -7.332 1 94 178 PHE A N 1
ATOM 1321 C CA . PHE A 1 178 ? 21.125 -15.547 -8.258 1 94 178 PHE A CA 1
ATOM 1322 C C . PHE A 1 178 ? 22.25 -14.656 -7.746 1 94 178 PHE A C 1
ATOM 1324 O O . PHE A 1 178 ? 23.422 -15.055 -7.742 1 94 178 PHE A O 1
ATOM 1331 N N . ALA A 1 179 ? 21.891 -13.523 -7.328 1 91.38 179 ALA A N 1
ATOM 1332 C CA . ALA A 1 179 ? 22.891 -12.586 -6.809 1 91.38 179 ALA A CA 1
ATOM 1333 C C . ALA A 1 179 ? 23.594 -13.156 -5.59 1 91.38 179 ALA A C 1
ATOM 1335 O O . ALA A 1 179 ? 24.812 -13.031 -5.461 1 91.38 179 ALA A O 1
ATOM 1336 N N . ALA A 1 180 ? 22.875 -13.812 -4.754 1 89.94 180 ALA A N 1
ATOM 1337 C CA . ALA A 1 180 ? 23.422 -14.391 -3.527 1 89.94 180 ALA A CA 1
ATOM 1338 C C . ALA A 1 180 ? 24.391 -15.523 -3.834 1 89.94 180 ALA A C 1
ATOM 1340 O O . ALA A 1 180 ? 25.25 -15.852 -3.014 1 89.94 180 ALA A O 1
ATOM 1341 N N . ASN A 1 181 ? 24.281 -16.094 -5.016 1 91.5 181 ASN A N 1
ATOM 1342 C CA . ASN A 1 181 ? 25.109 -17.25 -5.363 1 91.5 181 ASN A CA 1
ATOM 1343 C C . ASN A 1 181 ? 26.047 -16.938 -6.527 1 91.5 181 ASN A C 1
ATOM 1345 O O . ASN A 1 181 ? 26.625 -17.844 -7.113 1 91.5 181 ASN A O 1
ATOM 1349 N N . GLY A 1 182 ? 26.078 -15.672 -6.938 1 90.44 182 GLY A N 1
ATOM 1350 C CA . GLY A 1 182 ? 27 -15.227 -7.957 1 90.44 182 GLY A CA 1
ATOM 1351 C C . GLY A 1 182 ? 26.656 -15.711 -9.352 1 90.44 182 GLY A C 1
ATOM 1352 O O . GLY A 1 182 ? 27.547 -15.938 -10.18 1 90.44 182 GLY A O 1
ATOM 1353 N N . ILE A 1 183 ? 25.422 -15.969 -9.562 1 90.25 183 ILE A N 1
ATOM 1354 C CA . ILE A 1 183 ? 24.969 -16.406 -10.883 1 90.25 183 ILE A CA 1
ATOM 1355 C C . ILE A 1 183 ? 24.688 -15.195 -11.766 1 90.25 183 ILE A C 1
ATOM 1357 O O . ILE A 1 183 ? 23.922 -14.305 -11.383 1 90.25 183 ILE A O 1
ATOM 1361 N N . ALA A 1 184 ? 25.203 -15.102 -12.945 1 87.12 184 ALA A N 1
ATOM 1362 C CA . ALA A 1 184 ? 25.141 -13.938 -13.82 1 87.12 184 ALA A CA 1
ATOM 1363 C C . ALA A 1 184 ? 23.953 -14.047 -14.781 1 87.12 184 ALA A C 1
ATOM 1365 O O . ALA A 1 184 ? 23.562 -13.055 -15.398 1 87.12 184 ALA A O 1
ATOM 1366 N N . ASP A 1 185 ? 23.312 -15.172 -14.828 1 86.5 185 ASP A N 1
ATOM 1367 C CA . ASP A 1 185 ? 22.203 -15.367 -15.758 1 86.5 185 ASP A CA 1
ATOM 1368 C C . ASP A 1 185 ? 21.062 -14.406 -15.453 1 86.5 185 ASP A C 1
ATOM 1370 O O . ASP A 1 185 ? 20.922 -13.945 -14.32 1 86.5 185 ASP A O 1
ATOM 1374 N N . SER A 1 186 ? 20.281 -14.141 -16.469 1 88.81 186 SER A N 1
ATOM 1375 C CA . SER A 1 186 ? 19.109 -13.266 -16.344 1 88.81 186 SER A CA 1
ATOM 1376 C C . SER A 1 186 ? 17.953 -13.992 -15.68 1 88.81 186 SER A C 1
ATOM 1378 O O . SER A 1 186 ? 17.703 -15.164 -15.969 1 88.81 186 SER A O 1
ATOM 1380 N N . GLU A 1 187 ? 17.297 -13.297 -14.734 1 91.81 187 GLU A N 1
ATOM 1381 C CA . GLU A 1 187 ? 16.094 -13.852 -14.117 1 91.81 187 GLU A CA 1
ATOM 1382 C C . GLU A 1 187 ? 14.992 -14.078 -15.148 1 91.81 187 GLU A C 1
ATOM 1384 O O . GLU A 1 187 ? 14.195 -15.008 -15.016 1 91.81 187 GLU A O 1
ATOM 1389 N N . TRP A 1 188 ? 14.93 -13.281 -16.156 1 88.94 188 TRP A N 1
ATOM 1390 C CA . TRP A 1 188 ? 13.969 -13.453 -17.25 1 88.94 188 TRP A CA 1
ATOM 1391 C C . TRP A 1 188 ? 14.18 -14.781 -17.953 1 88.94 188 TRP A C 1
ATOM 1393 O O . TRP A 1 188 ? 13.234 -15.547 -18.156 1 88.94 188 TRP A O 1
ATOM 1403 N N . SER A 1 189 ? 15.438 -14.984 -18.344 1 91 189 SER A N 1
ATOM 1404 C CA . SER A 1 189 ? 15.75 -16.219 -19.047 1 91 189 SER A CA 1
ATOM 1405 C C . SER A 1 189 ? 15.453 -17.438 -18.188 1 91 189 SER A C 1
ATOM 1407 O O . SER A 1 189 ? 14.961 -18.453 -18.688 1 91 189 SER A O 1
ATOM 1409 N N . ALA A 1 190 ? 15.75 -17.281 -16.891 1 93.94 190 ALA A N 1
ATOM 1410 C CA . ALA A 1 190 ? 15.492 -18.391 -15.984 1 93.94 190 ALA A CA 1
ATOM 1411 C C . ALA A 1 190 ? 14 -18.672 -15.875 1 93.94 190 ALA A C 1
ATOM 1413 O O . ALA A 1 190 ? 13.578 -19.844 -15.875 1 93.94 190 ALA A O 1
ATOM 1414 N N . PHE A 1 191 ? 13.211 -17.641 -15.789 1 94.94 191 PHE A N 1
ATOM 1415 C CA . PHE A 1 191 ? 11.766 -17.797 -15.672 1 94.94 191 PHE A CA 1
ATOM 1416 C C . PHE A 1 191 ? 11.188 -18.422 -16.938 1 94.94 191 PHE A C 1
ATOM 1418 O O . PHE A 1 191 ? 10.383 -19.359 -16.859 1 94.94 191 PHE A O 1
ATOM 1425 N N . ILE A 1 192 ? 11.578 -17.969 -18.094 1 93.19 192 ILE A N 1
ATOM 1426 C CA . ILE A 1 192 ? 11.078 -18.469 -19.359 1 93.19 192 ILE A CA 1
ATOM 1427 C C . ILE A 1 192 ? 11.453 -19.938 -19.516 1 93.19 192 ILE A C 1
ATOM 1429 O O . ILE A 1 192 ? 10.641 -20.75 -19.969 1 93.19 192 ILE A O 1
ATOM 1433 N N . ALA A 1 193 ? 12.664 -20.234 -19.125 1 95.06 193 ALA A N 1
ATOM 1434 C CA . ALA A 1 193 ? 13.141 -21.609 -19.234 1 95.06 193 ALA A CA 1
ATOM 1435 C C . ALA A 1 193 ? 12.375 -22.531 -18.281 1 95.06 193 ALA A C 1
ATOM 1437 O O . ALA A 1 193 ? 12.273 -23.734 -18.531 1 95.06 193 ALA A O 1
ATOM 1438 N N . ALA A 1 194 ? 11.812 -21.969 -17.234 1 97.19 194 ALA A N 1
ATOM 1439 C CA . ALA A 1 194 ? 11.148 -22.781 -16.219 1 97.19 194 ALA A CA 1
ATOM 1440 C C . ALA A 1 194 ? 9.688 -23.031 -16.578 1 97.19 194 ALA A C 1
ATOM 1442 O O . ALA A 1 194 ? 9.039 -23.906 -16.016 1 97.19 194 ALA A O 1
ATOM 1443 N N . ILE A 1 195 ? 9.102 -22.281 -17.516 1 97.25 195 ILE A N 1
ATOM 1444 C CA . ILE A 1 195 ? 7.68 -22.312 -17.828 1 97.25 195 ILE A CA 1
ATOM 1445 C C . ILE A 1 195 ? 7.258 -23.719 -18.219 1 97.25 195 ILE A C 1
ATOM 1447 O O . ILE A 1 195 ? 6.273 -24.25 -17.688 1 97.25 195 ILE A O 1
ATOM 1451 N N . PRO A 1 196 ? 8.078 -24.422 -19.047 1 97.12 196 PRO A N 1
ATOM 1452 C CA . PRO A 1 196 ? 7.648 -25.781 -19.422 1 97.12 196 PRO A CA 1
ATOM 1453 C C . PRO A 1 196 ? 7.707 -26.766 -18.25 1 97.12 196 PRO A C 1
ATOM 1455 O O . PRO A 1 196 ? 7.055 -27.812 -18.297 1 97.12 196 PRO A O 1
ATOM 1458 N N . TYR A 1 197 ? 8.406 -26.391 -17.234 1 97.88 197 TYR A N 1
ATOM 1459 C CA . TYR A 1 197 ? 8.594 -27.312 -16.109 1 97.88 197 TYR A CA 1
ATOM 1460 C C . TYR A 1 197 ? 7.609 -27 -14.984 1 97.88 197 TYR A C 1
ATOM 1462 O O . TYR A 1 197 ? 7.641 -27.625 -13.93 1 97.88 197 TYR A O 1
ATOM 1470 N N . GLN A 1 198 ? 6.762 -25.984 -15.227 1 98.44 198 GLN A N 1
ATOM 1471 C CA . GLN A 1 198 ? 5.672 -25.766 -14.281 1 98.44 198 GLN A CA 1
ATOM 1472 C C . GLN A 1 198 ? 4.527 -26.75 -14.531 1 98.44 198 GLN A C 1
ATOM 1474 O O . GLN A 1 198 ? 3.4 -26.328 -14.82 1 98.44 198 GLN A O 1
ATOM 1479 N N . VAL A 1 199 ? 4.789 -27.906 -14.273 1 98.38 199 VAL A N 1
ATOM 1480 C CA . VAL A 1 199 ? 3.971 -29.047 -14.688 1 98.38 199 VAL A CA 1
ATOM 1481 C C . VAL A 1 199 ? 2.592 -28.953 -14.031 1 98.38 199 VAL A C 1
ATOM 1483 O O . VAL A 1 199 ? 1.57 -29.141 -14.695 1 98.38 199 VAL A O 1
ATOM 1486 N N . TYR A 1 200 ? 2.559 -28.641 -12.766 1 98.69 200 TYR A N 1
ATOM 1487 C CA . TYR A 1 200 ? 1.271 -28.625 -12.086 1 98.69 200 TYR A CA 1
ATOM 1488 C C . TYR A 1 200 ? 0.359 -27.547 -12.68 1 98.69 200 TYR A C 1
ATOM 1490 O O . TYR A 1 200 ? -0.853 -27.75 -12.789 1 98.69 200 TYR A O 1
ATOM 1498 N N . ALA A 1 201 ? 0.915 -26.406 -12.977 1 98.38 201 ALA A N 1
ATOM 1499 C CA . ALA A 1 201 ? 0.11 -25.328 -13.555 1 98.38 201 ALA A CA 1
ATOM 1500 C C . ALA A 1 201 ? -0.543 -25.781 -14.859 1 98.38 201 ALA A C 1
ATOM 1502 O O . ALA A 1 201 ? -1.742 -25.578 -15.062 1 98.38 201 ALA A O 1
ATOM 1503 N N . TRP A 1 202 ? 0.191 -26.391 -15.703 1 98.44 202 TRP A N 1
ATOM 1504 C CA . TRP A 1 202 ? -0.326 -26.875 -16.984 1 98.44 202 TRP A CA 1
ATOM 1505 C C . TRP A 1 202 ? -1.4 -27.938 -16.766 1 98.44 202 TRP A C 1
ATOM 1507 O O . TRP A 1 202 ? -2.422 -27.938 -17.453 1 98.44 202 TRP A O 1
ATOM 1517 N N . LEU A 1 203 ? -1.159 -28.828 -15.852 1 98.62 203 LEU A N 1
ATOM 1518 C CA . LEU A 1 203 ? -2.123 -29.875 -15.562 1 98.62 203 LEU A CA 1
ATOM 1519 C C . LEU A 1 203 ? -3.418 -29.297 -15.008 1 98.62 203 LEU A C 1
ATOM 1521 O O . LEU A 1 203 ? -4.508 -29.75 -15.367 1 98.62 203 LEU A O 1
ATOM 1525 N N . ALA A 1 204 ? -3.277 -28.344 -14.102 1 98.25 204 ALA A N 1
ATOM 1526 C CA . ALA A 1 204 ? -4.453 -27.734 -13.5 1 98.25 204 ALA A CA 1
ATOM 1527 C C . ALA A 1 204 ? -5.301 -27.031 -14.562 1 98.25 204 ALA A C 1
ATOM 1529 O O . ALA A 1 204 ? -6.531 -27.125 -14.547 1 98.25 204 ALA A O 1
ATOM 1530 N N . ILE A 1 205 ? -4.695 -26.344 -15.461 1 98.12 205 ILE A N 1
ATOM 1531 C CA . ILE A 1 205 ? -5.398 -25.609 -16.516 1 98.12 205 ILE A CA 1
ATOM 1532 C C . ILE A 1 205 ? -6.059 -26.609 -17.469 1 98.12 205 ILE A C 1
ATOM 1534 O O . ILE A 1 205 ? -7.195 -26.406 -17.906 1 98.12 205 ILE A O 1
ATOM 1538 N N . ALA A 1 206 ? -5.426 -27.703 -17.766 1 98.38 206 ALA A N 1
ATOM 1539 C CA . ALA A 1 206 ? -5.871 -28.656 -18.781 1 98.38 206 ALA A CA 1
ATOM 1540 C C . ALA A 1 206 ? -6.992 -29.547 -18.25 1 98.38 206 ALA A C 1
ATOM 1542 O O . ALA A 1 206 ? -7.859 -29.984 -19.016 1 98.38 206 ALA A O 1
ATOM 1543 N N . LEU A 1 207 ? -7.027 -29.797 -16.984 1 98.19 207 LEU A N 1
ATOM 1544 C CA . LEU A 1 207 ? -7.938 -30.797 -16.438 1 98.19 207 LEU A CA 1
ATOM 1545 C C . LEU A 1 207 ? -9.391 -30.359 -16.609 1 98.19 207 LEU A C 1
ATOM 1547 O O . LEU A 1 207 ? -10.258 -31.188 -16.906 1 98.19 207 LEU A O 1
ATOM 1551 N N . ALA A 1 208 ? -9.648 -29.094 -16.406 1 96.94 208 ALA A N 1
ATOM 1552 C CA . ALA A 1 208 ? -11.023 -28.609 -16.453 1 96.94 208 ALA A CA 1
ATOM 1553 C C . ALA A 1 208 ? -11.641 -28.844 -17.828 1 96.94 208 ALA A C 1
ATOM 1555 O O . ALA A 1 208 ? -12.727 -29.422 -17.953 1 96.94 208 ALA A O 1
ATOM 1556 N N . PRO A 1 209 ? -10.969 -28.453 -18.922 1 97.31 209 PRO A N 1
ATOM 1557 C CA . PRO A 1 209 ? -11.555 -28.734 -20.234 1 97.31 209 PRO A CA 1
ATOM 1558 C C . PRO A 1 209 ? -11.602 -30.219 -20.562 1 97.31 209 PRO A C 1
ATOM 1560 O O . PRO A 1 209 ? -12.516 -30.688 -21.25 1 97.31 209 PRO A O 1
ATOM 1563 N N . VAL A 1 210 ? -10.664 -31.016 -20.094 1 97.31 210 VAL A N 1
ATOM 1564 C CA . VAL A 1 210 ? -10.664 -32.469 -20.312 1 97.31 210 VAL A CA 1
ATOM 1565 C C . VAL A 1 210 ? -11.906 -33.062 -19.672 1 97.31 210 VAL A C 1
ATOM 1567 O O . VAL A 1 210 ? -12.617 -33.875 -20.312 1 97.31 210 VAL A O 1
ATOM 1570 N N . LEU A 1 211 ? -12.203 -32.688 -18.438 1 96.69 211 LEU A N 1
ATOM 1571 C CA . LEU A 1 211 ? -13.367 -33.219 -17.734 1 96.69 211 LEU A CA 1
ATOM 1572 C C . LEU A 1 211 ? -14.664 -32.75 -18.391 1 96.69 211 LEU A C 1
ATOM 1574 O O . LEU A 1 211 ? -15.648 -33.5 -18.438 1 96.69 211 LEU A O 1
ATOM 1578 N N . ALA A 1 212 ? -14.664 -31.516 -18.828 1 95.5 212 ALA A N 1
ATOM 1579 C CA . ALA A 1 212 ? -15.852 -30.953 -19.484 1 95.5 212 ALA A CA 1
ATOM 1580 C C . ALA A 1 212 ? -16.156 -31.688 -20.781 1 95.5 212 ALA A C 1
ATOM 1582 O O . ALA A 1 212 ? -17.312 -32.031 -21.062 1 95.5 212 ALA A O 1
ATOM 1583 N N . ILE A 1 213 ? -15.141 -31.953 -21.609 1 95.62 213 ILE A N 1
ATOM 1584 C CA . ILE A 1 213 ? -15.305 -32.594 -22.906 1 95.62 213 ILE A CA 1
ATOM 1585 C C . ILE A 1 213 ? -15.695 -34.062 -22.719 1 95.62 213 ILE A C 1
ATOM 1587 O O . ILE A 1 213 ? -16.547 -34.594 -23.453 1 95.62 213 ILE A O 1
ATOM 1591 N N . LEU A 1 214 ? -15.141 -34.688 -21.734 1 94.06 214 LEU A N 1
ATOM 1592 C CA . LEU A 1 214 ? -15.43 -36.094 -21.469 1 94.06 214 LEU A CA 1
ATOM 1593 C C . LEU A 1 214 ? -16.734 -36.25 -20.688 1 94.06 214 LEU A C 1
ATOM 1595 O O . LEU A 1 214 ? -17.281 -37.344 -20.594 1 94.06 214 LEU A O 1
ATOM 1599 N N . ASP A 1 215 ? -17.266 -35.094 -20.219 1 91.81 215 ASP A N 1
ATOM 1600 C CA . ASP A 1 215 ? -18.438 -35.125 -19.359 1 91.81 215 ASP A CA 1
ATOM 1601 C C . ASP A 1 215 ? -18.281 -36.188 -18.25 1 91.81 215 ASP A C 1
ATOM 1603 O O . ASP A 1 215 ? -19.141 -37.031 -18.094 1 91.81 215 ASP A O 1
ATOM 1607 N N . PHE A 1 216 ? -17.156 -36.031 -17.594 1 93.69 216 PHE A N 1
ATOM 1608 C CA . PHE A 1 216 ? -16.766 -37.031 -16.609 1 93.69 216 PHE A CA 1
ATOM 1609 C C . PHE A 1 216 ? -16.344 -36.375 -15.305 1 93.69 216 PHE A C 1
ATOM 1611 O O . PHE A 1 216 ? -15.641 -35.344 -15.32 1 93.69 216 PHE A O 1
ATOM 1618 N N . ASP A 1 217 ? -16.922 -36.812 -14.18 1 95.19 217 ASP A N 1
ATOM 1619 C CA . ASP A 1 217 ? -16.516 -36.406 -12.836 1 95.19 217 ASP A CA 1
ATOM 1620 C C . ASP A 1 217 ? -16.328 -37.625 -11.938 1 95.19 217 ASP A C 1
ATOM 1622 O O . ASP A 1 217 ? -16.891 -38.688 -12.188 1 95.19 217 ASP A O 1
ATOM 1626 N N . PHE A 1 218 ? -15.453 -37.625 -11.008 1 94.38 218 PHE A N 1
ATOM 1627 C CA . PHE A 1 218 ? -15.25 -38.719 -10.086 1 94.38 218 PHE A CA 1
ATOM 1628 C C . PHE A 1 218 ? -15.078 -38.219 -8.656 1 94.38 218 PHE A C 1
ATOM 1630 O O . PHE A 1 218 ? -14.914 -37 -8.438 1 94.38 218 PHE A O 1
ATOM 1637 N N . GLY A 1 219 ? -15.273 -39.125 -7.688 1 93.31 219 GLY A N 1
ATOM 1638 C CA . GLY A 1 219 ? -15.141 -38.781 -6.285 1 93.31 219 GLY A CA 1
ATOM 1639 C C . GLY A 1 219 ? -16.25 -37.875 -5.789 1 93.31 219 GLY A C 1
ATOM 1640 O O . GLY A 1 219 ? -17.406 -38.031 -6.203 1 93.31 219 GLY A O 1
ATOM 1641 N N . PRO A 1 220 ? -15.922 -37 -4.945 1 95.69 220 PRO A N 1
ATOM 1642 C CA . PRO A 1 220 ? -16.922 -36.094 -4.379 1 95.69 220 PRO A CA 1
ATOM 1643 C C . PRO A 1 220 ? -17.547 -35.156 -5.422 1 95.69 220 PRO A C 1
ATOM 1645 O O . PRO A 1 220 ? -18.703 -34.781 -5.297 1 95.69 220 PRO A O 1
ATOM 1648 N N . MET A 1 221 ? -16.797 -34.812 -6.418 1 96.5 221 MET A N 1
ATOM 1649 C CA . MET A 1 221 ? -17.328 -33.938 -7.469 1 96.5 221 MET A CA 1
ATOM 1650 C C . MET A 1 221 ? -18.453 -34.625 -8.227 1 96.5 221 MET A C 1
ATOM 1652 O O . MET A 1 221 ? -19.422 -34 -8.617 1 96.5 221 MET A O 1
ATOM 1656 N N . ARG A 1 222 ? -18.312 -35.906 -8.445 1 94.56 222 ARG A N 1
ATOM 1657 C CA . ARG A 1 222 ? -19.375 -36.688 -9.094 1 94.56 222 ARG A CA 1
ATOM 1658 C C . ARG A 1 222 ? -20.656 -36.625 -8.266 1 94.56 222 ARG A C 1
ATOM 1660 O O . ARG A 1 222 ? -21.75 -36.5 -8.812 1 94.56 222 ARG A O 1
ATOM 1667 N N . ARG A 1 223 ? -20.516 -36.75 -7 1 94.25 223 ARG A N 1
ATOM 1668 C CA . ARG A 1 223 ? -21.672 -36.688 -6.105 1 94.25 223 ARG A CA 1
ATOM 1669 C C . ARG A 1 223 ? -22.297 -35.312 -6.129 1 94.25 223 ARG A C 1
ATOM 1671 O O . ARG A 1 223 ? -23.531 -35.156 -6.102 1 94.25 223 ARG A O 1
ATOM 1678 N N . ALA A 1 224 ? -21.484 -34.312 -6.133 1 94.56 224 ALA A N 1
ATOM 1679 C CA . ALA A 1 224 ? -21.984 -32.938 -6.191 1 94.56 224 ALA A CA 1
ATOM 1680 C C . ALA A 1 224 ? -22.719 -32.688 -7.496 1 94.56 224 ALA A C 1
ATOM 1682 O O . ALA A 1 224 ? -23.766 -32.031 -7.504 1 94.56 224 ALA A O 1
ATOM 1683 N N . GLN A 1 225 ? -22.156 -33.156 -8.562 1 92.5 225 GLN A N 1
ATOM 1684 C CA . GLN A 1 225 ? -22.75 -32.969 -9.875 1 92.5 225 GLN A CA 1
ATOM 1685 C C . GLN A 1 225 ? -24.078 -33.719 -10 1 92.5 225 GLN A C 1
ATOM 1687 O O . GLN A 1 225 ? -25.016 -33.219 -10.625 1 92.5 225 GLN A O 1
ATOM 1692 N N . SER A 1 226 ? -24.172 -34.844 -9.406 1 90.69 226 SER A N 1
ATOM 1693 C CA . SER A 1 226 ? -25.391 -35.656 -9.461 1 90.69 226 SER A CA 1
ATOM 1694 C C . SER A 1 226 ? -26.5 -35.031 -8.633 1 90.69 226 SER A C 1
ATOM 1696 O O . SER A 1 226 ? -27.688 -35.219 -8.906 1 90.69 226 SER A O 1
ATOM 1698 N N . SER A 1 227 ? -26.109 -34.25 -7.699 1 88.44 227 SER A N 1
ATOM 1699 C CA . SER A 1 227 ? -27.094 -33.625 -6.82 1 88.44 227 SER A CA 1
ATOM 1700 C C . SER A 1 227 ? -27.438 -32.188 -7.289 1 88.44 227 SER A C 1
ATOM 1702 O O . SER A 1 227 ? -28.25 -31.516 -6.668 1 88.44 227 SER A O 1
ATOM 1704 N N . ALA A 1 228 ? -26.875 -31.797 -8.352 1 85.62 228 ALA A N 1
ATOM 1705 C CA . ALA A 1 228 ? -27.078 -30.422 -8.828 1 85.62 228 ALA A CA 1
ATOM 1706 C C . ALA A 1 228 ? -28.5 -30.234 -9.367 1 85.62 228 ALA A C 1
ATOM 1708 O O . ALA A 1 228 ? -28.984 -31.078 -10.133 1 85.62 228 ALA A O 1
ATOM 1709 N N . GLU A 1 229 ? -29.297 -29.359 -8.703 1 72.31 229 GLU A N 1
ATOM 1710 C CA . GLU A 1 229 ? -30.641 -29.031 -9.156 1 72.31 229 GLU A CA 1
ATOM 1711 C C . GLU A 1 229 ? -30.688 -27.625 -9.773 1 72.31 229 GLU A C 1
ATOM 1713 O O . GLU A 1 229 ? -29.938 -26.734 -9.359 1 72.31 229 GLU A O 1
ATOM 1718 N N . PRO A 1 230 ? -31.469 -27.516 -10.875 1 67.12 230 PRO A N 1
ATOM 1719 C CA . PRO A 1 230 ? -31.594 -26.188 -11.477 1 67.12 230 PRO A CA 1
ATOM 1720 C C . PRO A 1 230 ? -32.062 -25.141 -10.477 1 67.12 230 PRO A C 1
ATOM 1722 O O . PRO A 1 230 ? -32.906 -25.406 -9.633 1 67.12 230 PRO A O 1
ATOM 1725 N N . ALA A 1 231 ? -31.188 -24.219 -10.031 1 59.09 231 ALA A N 1
ATOM 1726 C CA . ALA A 1 231 ? -31.625 -23.156 -9.133 1 59.09 231 ALA A CA 1
ATOM 1727 C C . ALA A 1 231 ? -32.531 -22.156 -9.875 1 59.09 231 ALA A C 1
ATOM 1729 O O . ALA A 1 231 ? -32.281 -21.844 -11.039 1 59.09 231 ALA A O 1
ATOM 1730 N N . ALA A 1 232 ? -33.844 -22 -9.492 1 53.66 232 ALA A N 1
ATOM 1731 C CA . ALA A 1 232 ? -34.844 -21.156 -10.086 1 53.66 232 ALA A CA 1
ATOM 1732 C C . ALA A 1 232 ? -34.312 -19.75 -10.344 1 53.66 232 ALA A C 1
ATOM 1734 O O . ALA A 1 232 ? -34.625 -19.141 -11.375 1 53.66 232 ALA A O 1
ATOM 1735 N N . HIS A 1 233 ? -33.906 -18.828 -9.297 1 50.81 233 HIS A N 1
ATOM 1736 C CA . HIS A 1 233 ? -33.75 -17.391 -9.453 1 50.81 233 HIS A CA 1
ATOM 1737 C C . HIS A 1 233 ? -32.344 -16.938 -9.102 1 50.81 233 HIS A C 1
ATOM 1739 O O . HIS A 1 233 ? -32 -16.781 -7.922 1 50.81 233 HIS A O 1
ATOM 1745 N N . ALA A 1 234 ? -31.406 -17.219 -9.875 1 51.16 234 ALA A N 1
ATOM 1746 C CA . ALA A 1 234 ? -30.141 -16.641 -9.453 1 51.16 234 ALA A CA 1
ATOM 1747 C C . ALA A 1 234 ? -30.109 -15.133 -9.688 1 51.16 234 ALA A C 1
ATOM 1749 O O . ALA A 1 234 ? -30.562 -14.656 -10.734 1 51.16 234 ALA A O 1
ATOM 1750 N N . PRO A 1 235 ? -29.859 -14.297 -8.688 1 49.81 235 PRO A N 1
ATOM 1751 C CA . PRO A 1 235 ? -29.859 -12.836 -8.836 1 49.81 235 PRO A CA 1
ATOM 1752 C C . PRO A 1 235 ? -28.938 -12.359 -9.945 1 49.81 235 PRO A C 1
ATOM 1754 O O . PRO A 1 235 ? -27.828 -12.875 -10.102 1 49.81 235 PRO A O 1
ATOM 1757 N N . GLN A 1 236 ? -29.562 -11.812 -10.969 1 50.91 236 GLN A N 1
ATOM 1758 C CA . GLN A 1 236 ? -28.781 -11.156 -12.023 1 50.91 236 GLN A CA 1
ATOM 1759 C C . GLN A 1 236 ? -27.906 -10.047 -11.453 1 50.91 236 GLN A C 1
ATOM 1761 O O . GLN A 1 236 ? -28.391 -9.195 -10.695 1 50.91 236 GLN A O 1
ATOM 1766 N N . VAL A 1 237 ? -26.797 -10.242 -11.18 1 55.16 237 VAL A N 1
ATOM 1767 C CA . VAL A 1 237 ? -25.906 -9.148 -10.805 1 55.16 237 VAL A CA 1
ATOM 1768 C C . VAL A 1 237 ? -26.141 -7.949 -11.711 1 55.16 237 VAL A C 1
ATOM 1770 O O . VAL A 1 237 ? -26.234 -8.094 -12.93 1 55.16 237 VAL A O 1
ATOM 1773 N N . ALA A 1 238 ? -26.625 -6.82 -11.078 1 55.16 238 ALA A N 1
ATOM 1774 C CA . ALA A 1 238 ? -26.906 -5.559 -11.758 1 55.16 238 ALA A CA 1
ATOM 1775 C C . ALA A 1 238 ? -25.734 -5.148 -12.656 1 55.16 238 ALA A C 1
ATOM 1777 O O . ALA A 1 238 ? -24.609 -4.977 -12.188 1 55.16 238 ALA A O 1
ATOM 1778 N N . ASP A 1 239 ? -25.734 -5.477 -13.938 1 64.44 239 ASP A N 1
ATOM 1779 C CA . ASP A 1 239 ? -24.734 -5.18 -14.961 1 64.44 239 ASP A CA 1
ATOM 1780 C C . ASP A 1 239 ? -24.828 -3.727 -15.414 1 64.44 239 ASP A C 1
ATOM 1782 O O . ASP A 1 239 ? -25.938 -3.186 -15.562 1 64.44 239 ASP A O 1
ATOM 1786 N N . ASP A 1 240 ? -23.766 -3.08 -15.383 1 78.5 240 ASP A N 1
ATOM 1787 C CA . ASP A 1 240 ? -23.734 -1.773 -16.031 1 78.5 240 ASP A CA 1
ATOM 1788 C C . ASP A 1 240 ? -23.766 -1.915 -17.547 1 78.5 240 ASP A C 1
ATOM 1790 O O . ASP A 1 240 ? -22.812 -2.398 -18.156 1 78.5 240 ASP A O 1
ATOM 1794 N N . PRO A 1 241 ? -24.906 -1.626 -18.203 1 83.06 241 PRO A N 1
ATOM 1795 C CA . PRO A 1 241 ? -25.031 -1.776 -19.656 1 83.06 241 PRO A CA 1
ATOM 1796 C C . PRO A 1 241 ? -23.984 -0.966 -20.422 1 83.06 241 PRO A C 1
ATOM 1798 O O . PRO A 1 241 ? -23.719 -1.242 -21.594 1 83.06 241 PRO A O 1
ATOM 1801 N N . ARG A 1 242 ? -23.453 -0.047 -19.859 1 88.25 242 ARG A N 1
ATOM 1802 C CA . ARG A 1 242 ? -22.469 0.801 -20.516 1 88.25 242 ARG A CA 1
ATOM 1803 C C . ARG A 1 242 ? -21.109 0.095 -20.625 1 88.25 242 ARG A C 1
ATOM 1805 O O . ARG A 1 242 ? -20.266 0.482 -21.422 1 88.25 242 ARG A O 1
ATOM 1812 N N . ALA A 1 243 ? -20.938 -0.91 -19.859 1 91.56 243 ALA A N 1
ATOM 1813 C CA . ALA A 1 243 ? -19.672 -1.631 -19.859 1 91.56 243 ALA A CA 1
ATOM 1814 C C . ALA A 1 243 ? -19.594 -2.609 -21.016 1 91.56 243 ALA A C 1
ATOM 1816 O O . ALA A 1 243 ? -20.516 -3.404 -21.234 1 91.56 243 ALA A O 1
ATOM 1817 N N . LYS A 1 244 ? -18.5 -2.547 -21.875 1 92.38 244 LYS A N 1
ATOM 1818 C CA . LYS A 1 244 ? -18.266 -3.385 -23.047 1 92.38 244 LYS A CA 1
ATOM 1819 C C . LYS A 1 244 ? -16.953 -4.152 -22.922 1 92.38 244 LYS A C 1
ATOM 1821 O O . LYS A 1 244 ? -16.062 -3.754 -22.172 1 92.38 244 LYS A O 1
ATOM 1826 N N . PRO A 1 245 ? -16.828 -5.242 -23.672 1 91.19 245 PRO A N 1
ATOM 1827 C CA . PRO A 1 245 ? -15.602 -6.043 -23.609 1 91.19 245 PRO A CA 1
ATOM 1828 C C . PRO A 1 245 ? -14.367 -5.254 -24.031 1 91.19 245 PRO A C 1
ATOM 1830 O O . PRO A 1 245 ? -13.242 -5.629 -23.688 1 91.19 245 PRO A O 1
ATOM 1833 N N . VAL A 1 246 ? -14.555 -4.211 -24.75 1 93.75 246 VAL A N 1
ATOM 1834 C CA . VAL A 1 246 ? -13.453 -3.377 -25.219 1 93.75 246 VAL A CA 1
ATOM 1835 C C . VAL A 1 246 ? -12.688 -2.807 -24.031 1 93.75 246 VAL A C 1
ATOM 1837 O O . VAL A 1 246 ? -11.5 -2.494 -24.141 1 93.75 246 VAL A O 1
ATOM 1840 N N . LEU A 1 247 ? -13.344 -2.729 -22.875 1 93.5 247 LEU A N 1
ATOM 1841 C CA . LEU A 1 247 ? -12.727 -2.211 -21.656 1 93.5 247 LEU A CA 1
ATOM 1842 C C . LEU A 1 247 ? -11.648 -3.166 -21.141 1 93.5 247 LEU A C 1
ATOM 1844 O O . LEU A 1 247 ? -10.828 -2.791 -20.297 1 93.5 247 LEU A O 1
ATOM 1848 N N . VAL A 1 248 ? -11.641 -4.387 -21.672 1 90 248 VAL A N 1
ATOM 1849 C CA . VAL A 1 248 ? -10.656 -5.371 -21.234 1 90 248 VAL A CA 1
ATOM 1850 C C . VAL A 1 248 ? -9.609 -5.582 -22.312 1 90 248 VAL A C 1
ATOM 1852 O O . VAL A 1 248 ? -8.414 -5.359 -22.078 1 90 248 VAL A O 1
ATOM 1855 N N . TRP A 1 249 ? -9.984 -5.93 -23.484 1 91.44 249 TRP A N 1
ATOM 1856 C CA . TRP A 1 249 ? -9.023 -6.395 -24.484 1 91.44 249 TRP A CA 1
ATOM 1857 C C . TRP A 1 249 ? -8.219 -5.23 -25.047 1 91.44 249 TRP A C 1
ATOM 1859 O O . TRP A 1 249 ? -7.047 -5.387 -25.391 1 91.44 249 TRP A O 1
ATOM 1869 N N . LEU A 1 250 ? -8.781 -4.016 -25.219 1 94.75 250 LEU A N 1
ATOM 1870 C CA . LEU A 1 250 ? -8.055 -2.91 -25.828 1 94.75 250 LEU A CA 1
ATOM 1871 C C . LEU A 1 250 ? -6.926 -2.436 -24.922 1 94.75 250 LEU A C 1
ATOM 1873 O O . LEU A 1 250 ? -5.797 -2.236 -25.375 1 94.75 250 LEU A O 1
ATOM 1877 N N . PRO A 1 251 ? -7.207 -2.184 -23.656 1 94.44 251 PRO A N 1
ATOM 1878 C CA . PRO A 1 251 ? -6.086 -1.831 -22.781 1 94.44 251 PRO A CA 1
ATOM 1879 C C . PRO A 1 251 ? -5 -2.904 -22.75 1 94.44 251 PRO A C 1
ATOM 1881 O O . PRO A 1 251 ? -3.811 -2.582 -22.688 1 94.44 251 PRO A O 1
ATOM 1884 N N . LEU A 1 252 ? -5.387 -4.117 -22.75 1 91.88 252 LEU A N 1
ATOM 1885 C CA . LEU A 1 252 ? -4.41 -5.199 -22.75 1 91.88 252 LEU A CA 1
ATOM 1886 C C . LEU A 1 252 ? -3.605 -5.191 -24.047 1 91.88 252 LEU A C 1
ATOM 1888 O O . LEU A 1 252 ? -2.404 -5.469 -24.047 1 91.88 252 LEU A O 1
ATOM 1892 N N . LEU A 1 253 ? -4.27 -4.949 -25.125 1 94.25 253 LEU A N 1
ATOM 1893 C CA . LEU A 1 253 ? -3.572 -4.82 -26.406 1 94.25 253 LEU A CA 1
ATOM 1894 C C . LEU A 1 253 ? -2.564 -3.674 -26.359 1 94.25 253 LEU A C 1
ATOM 1896 O O . LEU A 1 253 ? -1.44 -3.811 -26.844 1 94.25 253 LEU A O 1
ATOM 1900 N N . VAL A 1 254 ? -3.016 -2.559 -25.812 1 94.75 254 VAL A N 1
ATOM 1901 C CA . VAL A 1 254 ? -2.123 -1.411 -25.672 1 94.75 254 VAL A CA 1
ATOM 1902 C C . VAL A 1 254 ? -0.915 -1.795 -24.828 1 94.75 254 VAL A C 1
ATOM 1904 O O . VAL A 1 254 ? 0.216 -1.408 -25.125 1 94.75 254 VAL A O 1
ATOM 1907 N N . LEU A 1 255 ? -1.135 -2.498 -23.75 1 93.31 255 LEU A N 1
ATOM 1908 C CA . LEU A 1 255 ? -0.057 -2.982 -22.906 1 93.31 255 LEU A CA 1
ATOM 1909 C C . LEU A 1 255 ? 0.96 -3.783 -23.703 1 93.31 255 LEU A C 1
ATOM 1911 O O . LEU A 1 255 ? 2.162 -3.516 -23.641 1 93.31 255 LEU A O 1
ATOM 1915 N N . GLY A 1 256 ? 0.494 -4.727 -24.5 1 92 256 GLY A N 1
ATOM 1916 C CA . GLY A 1 256 ? 1.366 -5.551 -25.328 1 92 256 GLY A CA 1
ATOM 1917 C C . GLY A 1 256 ? 2.107 -4.762 -26.391 1 92 256 GLY A C 1
ATOM 1918 O O . GLY A 1 256 ? 3.32 -4.922 -26.562 1 92 256 GLY A O 1
ATOM 1919 N N . VAL A 1 257 ? 1.401 -3.898 -27.047 1 94 257 VAL A N 1
ATOM 1920 C CA . VAL A 1 257 ? 1.973 -3.133 -28.156 1 94 257 VAL A CA 1
ATOM 1921 C C . VAL A 1 257 ? 3.047 -2.186 -27.625 1 94 257 VAL A C 1
ATOM 1923 O O . VAL A 1 257 ? 4.125 -2.066 -28.203 1 94 257 VAL A O 1
ATOM 1926 N N . VAL A 1 258 ? 2.775 -1.477 -26.547 1 92.19 258 VAL A N 1
ATOM 1927 C CA . VAL A 1 258 ? 3.734 -0.535 -25.984 1 92.19 258 VAL A CA 1
ATOM 1928 C C . VAL A 1 258 ? 4.957 -1.29 -25.469 1 92.19 258 VAL A C 1
ATOM 1930 O O . VAL A 1 258 ? 6.094 -0.86 -25.672 1 92.19 258 VAL A O 1
ATOM 1933 N N . LEU A 1 259 ? 4.73 -2.393 -24.766 1 90.62 259 LEU A N 1
ATOM 1934 C CA . LEU A 1 259 ? 5.844 -3.184 -24.234 1 90.62 259 LEU A CA 1
ATOM 1935 C C . LEU A 1 259 ? 6.777 -3.607 -25.375 1 90.62 259 LEU A C 1
ATOM 1937 O O . LEU A 1 259 ? 7.988 -3.375 -25.297 1 90.62 259 LEU A O 1
ATOM 1941 N N . PHE A 1 260 ? 6.219 -4.109 -26.406 1 89.88 260 PHE A N 1
ATOM 1942 C CA . PHE A 1 260 ? 7.027 -4.609 -27.516 1 89.88 260 PHE A CA 1
ATOM 1943 C C . PHE A 1 260 ? 7.66 -3.459 -28.281 1 89.88 260 PHE A C 1
ATOM 1945 O O . PHE A 1 260 ? 8.789 -3.576 -28.766 1 89.88 260 PHE A O 1
ATOM 1952 N N . ALA A 1 261 ? 6.945 -2.398 -28.422 1 91.19 261 ALA A N 1
ATOM 1953 C CA . ALA A 1 261 ? 7.488 -1.239 -29.125 1 91.19 261 ALA A CA 1
ATOM 1954 C C . ALA A 1 261 ? 8.711 -0.684 -28.406 1 91.19 261 ALA A C 1
ATOM 1956 O O . ALA A 1 261 ? 9.703 -0.327 -29.047 1 91.19 261 ALA A O 1
ATOM 1957 N N . VAL A 1 262 ? 8.641 -0.583 -27.125 1 88.56 262 VAL A N 1
ATOM 1958 C CA . VAL A 1 262 ? 9.758 -0.065 -26.344 1 88.56 262 VAL A CA 1
ATOM 1959 C C . VAL A 1 262 ? 10.93 -1.05 -26.391 1 88.56 262 VAL A C 1
ATOM 1961 O O . VAL A 1 262 ? 12.086 -0.646 -26.547 1 88.56 262 VAL A O 1
ATOM 1964 N N . LEU A 1 263 ? 10.664 -2.324 -26.312 1 86.5 263 LEU A N 1
ATOM 1965 C CA . LEU A 1 263 ? 11.711 -3.34 -26.328 1 86.5 263 LEU A CA 1
ATOM 1966 C C . LEU A 1 263 ? 12.406 -3.387 -27.688 1 86.5 263 LEU A C 1
ATOM 1968 O O . LEU A 1 263 ? 13.617 -3.607 -27.766 1 86.5 263 LEU A O 1
ATOM 1972 N N . LEU A 1 264 ? 11.633 -3.166 -28.719 1 86.81 264 LEU A N 1
ATOM 1973 C CA . LEU A 1 264 ? 12.211 -3.137 -30.062 1 86.81 264 LEU A CA 1
ATOM 1974 C C . LEU A 1 264 ? 13.188 -1.979 -30.203 1 86.81 264 LEU A C 1
ATOM 1976 O O . LEU A 1 264 ? 14.227 -2.117 -30.859 1 86.81 264 LEU A O 1
ATOM 1980 N N . GLN A 1 265 ? 12.852 -0.925 -29.641 1 84.31 265 GLN A N 1
ATOM 1981 C CA . GLN A 1 265 ? 13.734 0.24 -29.688 1 84.31 265 GLN A CA 1
ATOM 1982 C C . GLN A 1 265 ? 15.031 -0.015 -28.922 1 84.31 265 GLN A C 1
ATOM 1984 O O . GLN A 1 265 ? 16.062 0.599 -29.219 1 84.31 265 GLN A O 1
ATOM 1989 N N . LEU A 1 266 ? 14.953 -0.935 -27.984 1 83.31 266 LEU A N 1
ATOM 1990 C CA . LEU A 1 266 ? 16.141 -1.253 -27.188 1 83.31 266 LEU A CA 1
ATOM 1991 C C . LEU A 1 266 ? 16.938 -2.385 -27.812 1 83.31 266 LEU A C 1
ATOM 1993 O O . LEU A 1 266 ? 17.953 -2.82 -27.266 1 83.31 266 LEU A O 1
ATOM 1997 N N . GLY A 1 267 ? 16.5 -2.902 -28.953 1 79.31 267 GLY A N 1
ATOM 1998 C CA . GLY A 1 267 ? 17.25 -3.895 -29.703 1 79.31 267 GLY A CA 1
ATOM 1999 C C . GLY A 1 267 ? 16.703 -5.301 -29.547 1 79.31 267 GLY A C 1
ATOM 2000 O O . GLY A 1 267 ? 17.266 -6.254 -30.094 1 79.31 267 GLY A O 1
ATOM 2001 N N . PHE A 1 268 ? 15.641 -5.547 -28.797 1 77.31 268 PHE A N 1
ATOM 2002 C CA . PHE A 1 268 ? 15.016 -6.855 -28.641 1 77.31 268 PHE A CA 1
ATOM 2003 C C . PHE A 1 268 ? 14.398 -7.324 -29.953 1 77.31 268 PHE A C 1
ATOM 2005 O O . PHE A 1 268 ? 13.836 -6.527 -30.703 1 77.31 268 PHE A O 1
ATOM 2012 N N . PRO A 1 269 ? 14.594 -8.492 -30.281 1 75.31 269 PRO A N 1
ATOM 2013 C CA . PRO A 1 269 ? 15.125 -9.648 -29.562 1 75.31 269 PRO A CA 1
ATOM 2014 C C . PRO A 1 269 ? 16.578 -9.953 -29.922 1 75.31 269 PRO A C 1
ATOM 2016 O O . PRO A 1 269 ? 17.156 -10.914 -29.406 1 75.31 269 PRO A O 1
ATOM 2019 N N . GLN A 1 270 ? 17.141 -9.188 -30.656 1 71.5 270 GLN A N 1
ATOM 2020 C CA . GLN A 1 270 ? 18.516 -9.43 -31.094 1 71.5 270 GLN A CA 1
ATOM 2021 C C . GLN A 1 270 ? 19.5 -9.219 -29.953 1 71.5 270 GLN A C 1
ATOM 2023 O O . GLN A 1 270 ? 20.484 -9.945 -29.828 1 71.5 270 GLN A O 1
ATOM 2028 N N . GLN A 1 271 ? 19.141 -8.25 -29.172 1 75.88 271 GLN A N 1
ATOM 2029 C CA . GLN A 1 271 ? 19.984 -7.949 -28.031 1 75.88 271 GLN A CA 1
ATOM 2030 C C . GLN A 1 271 ? 19.266 -8.203 -26.719 1 75.88 271 GLN A C 1
ATOM 2032 O O . GLN A 1 271 ? 18.047 -8.047 -26.641 1 75.88 271 GLN A O 1
ATOM 2037 N N . GLN A 1 272 ? 20.078 -8.672 -25.828 1 76.5 272 GLN A N 1
ATOM 2038 C CA . GLN A 1 272 ? 19.516 -8.844 -24.484 1 76.5 272 GLN A CA 1
ATOM 2039 C C . GLN A 1 272 ? 19.219 -7.5 -23.844 1 76.5 272 GLN A C 1
ATOM 2041 O O . GLN A 1 272 ? 20 -6.562 -23.953 1 76.5 272 GLN A O 1
ATOM 2046 N N . VAL A 1 273 ? 18.047 -7.359 -23.406 1 79.38 273 VAL A N 1
ATOM 2047 C CA . VAL A 1 273 ? 17.625 -6.133 -22.734 1 79.38 273 VAL A CA 1
ATOM 2048 C C . VAL A 1 273 ? 17.891 -6.238 -21.25 1 79.38 273 VAL A C 1
ATOM 2050 O O . VAL A 1 273 ? 17.594 -7.258 -20.625 1 79.38 273 VAL A O 1
ATOM 2053 N N . ALA A 1 274 ? 18.547 -5.188 -20.719 1 79.25 274 ALA A N 1
ATOM 2054 C CA . ALA A 1 274 ? 18.844 -5.141 -19.281 1 79.25 274 ALA A CA 1
ATOM 2055 C C . ALA A 1 274 ? 17.562 -5.199 -18.469 1 79.25 274 ALA A C 1
ATOM 2057 O O . ALA A 1 274 ? 16.516 -4.715 -18.906 1 79.25 274 ALA A O 1
ATOM 2058 N N . GLY A 1 275 ? 17.656 -5.824 -17.328 1 78.44 275 GLY A N 1
ATOM 2059 C CA . GLY A 1 275 ? 16.516 -5.969 -16.453 1 78.44 275 GLY A CA 1
ATOM 2060 C C . GLY A 1 275 ? 15.852 -4.648 -16.109 1 78.44 275 GLY A C 1
ATOM 2061 O O . GLY A 1 275 ? 14.625 -4.559 -16.047 1 78.44 275 GLY A O 1
ATOM 2062 N N . SER A 1 276 ? 16.672 -3.693 -15.898 1 83.56 276 SER A N 1
ATOM 2063 C CA . SER A 1 276 ? 16.156 -2.377 -15.539 1 83.56 276 SER A CA 1
ATOM 2064 C C . SER A 1 276 ? 15.336 -1.777 -16.672 1 83.56 276 SER A C 1
ATOM 2066 O O . SER A 1 276 ? 14.289 -1.17 -16.438 1 83.56 276 SER A O 1
ATOM 2068 N N . ASP A 1 277 ? 15.805 -1.992 -17.891 1 85.69 277 ASP A N 1
ATOM 2069 C CA . ASP A 1 277 ? 15.094 -1.479 -19.062 1 85.69 277 ASP A CA 1
ATOM 2070 C C . ASP A 1 277 ? 13.781 -2.232 -19.281 1 85.69 277 ASP A C 1
ATOM 2072 O O . ASP A 1 277 ? 12.781 -1.643 -19.703 1 85.69 277 ASP A O 1
ATOM 2076 N N . PHE A 1 278 ? 13.875 -3.477 -19.109 1 84.75 278 PHE A N 1
ATOM 2077 C CA . PHE A 1 278 ? 12.664 -4.273 -19.25 1 84.75 278 PHE A CA 1
ATOM 2078 C C . PHE A 1 278 ? 11.594 -3.811 -18.281 1 84.75 278 PHE A C 1
ATOM 2080 O O . PHE A 1 278 ? 10.43 -3.627 -18.656 1 84.75 278 PHE A O 1
ATOM 2087 N N . ARG A 1 279 ? 11.969 -3.656 -17.016 1 88.56 279 ARG A N 1
ATOM 2088 C CA . ARG A 1 279 ? 11 -3.248 -16 1 88.56 279 ARG A CA 1
ATOM 2089 C C . ARG A 1 279 ? 10.469 -1.848 -16.297 1 88.56 279 ARG A C 1
ATOM 2091 O O . ARG A 1 279 ? 9.289 -1.566 -16.062 1 88.56 279 ARG A O 1
ATOM 2098 N N . ALA A 1 280 ? 11.305 -1.002 -16.766 1 89.81 280 ALA A N 1
ATOM 2099 C CA . ALA A 1 280 ? 10.867 0.335 -17.156 1 89.81 280 ALA A CA 1
ATOM 2100 C C . ALA A 1 280 ? 9.891 0.273 -18.328 1 89.81 280 ALA A C 1
ATOM 2102 O O . ALA A 1 280 ? 8.898 1.004 -18.359 1 89.81 280 ALA A O 1
ATOM 2103 N N . ALA A 1 281 ? 10.25 -0.586 -19.281 1 90.19 281 ALA A N 1
ATOM 2104 C CA . ALA A 1 281 ? 9.359 -0.784 -20.422 1 90.19 281 ALA A CA 1
ATOM 2105 C C . ALA A 1 281 ? 8 -1.316 -19.984 1 90.19 281 ALA A C 1
ATOM 2107 O O . ALA A 1 281 ? 6.965 -0.875 -20.484 1 90.19 281 ALA A O 1
ATOM 2108 N N . LEU A 1 282 ? 8.07 -2.248 -19.109 1 91.62 282 LEU A N 1
ATOM 2109 C CA . LEU A 1 282 ? 6.836 -2.832 -18.594 1 91.62 282 LEU A CA 1
ATOM 2110 C C . LEU A 1 282 ? 6.02 -1.796 -17.828 1 91.62 282 LEU A C 1
ATOM 2112 O O . LEU A 1 282 ? 4.793 -1.762 -17.953 1 91.62 282 LEU A O 1
ATOM 2116 N N . SER A 1 283 ? 6.668 -0.976 -17.047 1 92.31 283 SER A N 1
ATOM 2117 C CA . SER A 1 283 ? 5.984 0.105 -16.344 1 92.31 283 SER A CA 1
ATOM 2118 C C . SER A 1 283 ? 5.301 1.056 -17.328 1 92.31 283 SER A C 1
ATOM 2120 O O . SER A 1 283 ? 4.164 1.472 -17.094 1 92.31 283 SER A O 1
ATOM 2122 N N . ALA A 1 284 ? 5.98 1.359 -18.375 1 91.31 284 ALA A N 1
ATOM 2123 C CA . ALA A 1 284 ? 5.406 2.217 -19.406 1 91.31 284 ALA A CA 1
ATOM 2124 C C . ALA A 1 284 ? 4.184 1.56 -20.047 1 91.31 284 ALA A C 1
ATOM 2126 O O . ALA A 1 284 ? 3.189 2.229 -20.328 1 91.31 284 ALA A O 1
ATOM 2127 N N . ALA A 1 285 ? 4.348 0.329 -20.297 1 93.56 285 ALA A N 1
ATOM 2128 C CA . ALA A 1 285 ? 3.234 -0.414 -20.891 1 93.56 285 ALA A CA 1
ATOM 2129 C C . ALA A 1 285 ? 2 -0.35 -19.984 1 93.56 285 ALA A C 1
ATOM 2131 O O . ALA A 1 285 ? 0.893 -0.091 -20.469 1 93.56 285 ALA A O 1
ATOM 2132 N N . TYR A 1 286 ? 2.162 -0.612 -18.734 1 93.19 286 TYR A N 1
ATOM 2133 C CA . TYR A 1 286 ? 1.05 -0.556 -17.797 1 93.19 286 TYR A CA 1
ATOM 2134 C C . TYR A 1 286 ? 0.486 0.857 -17.703 1 93.19 286 TYR A C 1
ATOM 2136 O O . TYR A 1 286 ? -0.723 1.04 -17.531 1 93.19 286 TYR A O 1
ATOM 2144 N N . PHE A 1 287 ? 1.342 1.856 -17.766 1 91.69 287 PHE A N 1
ATOM 2145 C CA . PHE A 1 287 ? 0.91 3.248 -17.703 1 91.69 287 PHE A CA 1
ATOM 2146 C C . PHE A 1 287 ? -0.009 3.58 -18.875 1 91.69 287 PHE A C 1
ATOM 2148 O O . PHE A 1 287 ? -1.104 4.109 -18.672 1 91.69 287 PHE A O 1
ATOM 2155 N N . PHE A 1 288 ? 0.437 3.27 -20.078 1 93.31 288 PHE A N 1
ATOM 2156 C CA . PHE A 1 288 ? -0.35 3.59 -21.266 1 93.31 288 PHE A CA 1
ATOM 2157 C C . PHE A 1 288 ? -1.616 2.742 -21.312 1 93.31 288 PHE A C 1
ATOM 2159 O O . PHE A 1 288 ? -2.656 3.201 -21.797 1 93.31 288 PHE A O 1
ATOM 2166 N N . ALA A 1 289 ? -1.469 1.543 -20.891 1 94.69 289 ALA A N 1
ATOM 2167 C CA . ALA A 1 289 ? -2.668 0.714 -20.797 1 94.69 289 ALA A CA 1
ATOM 2168 C C . ALA A 1 289 ? -3.689 1.334 -19.844 1 94.69 289 ALA A C 1
ATOM 2170 O O . ALA A 1 289 ? -4.891 1.345 -20.125 1 94.69 289 ALA A O 1
ATOM 2171 N N . ALA A 1 290 ? -3.229 1.81 -18.703 1 94.06 290 ALA A N 1
ATOM 2172 C CA . ALA A 1 290 ? -4.102 2.463 -17.734 1 94.06 290 ALA A CA 1
ATOM 2173 C C . ALA A 1 290 ? -4.715 3.734 -18.328 1 94.06 290 ALA A C 1
ATOM 2175 O O . ALA A 1 290 ? -5.895 4.02 -18.094 1 94.06 290 ALA A O 1
ATOM 2176 N N . LEU A 1 291 ? -3.943 4.508 -19.016 1 92.81 291 LEU A N 1
ATOM 2177 C CA . LEU A 1 291 ? -4.438 5.723 -19.641 1 92.81 291 LEU A CA 1
ATOM 2178 C C . LEU A 1 291 ? -5.539 5.402 -20.656 1 92.81 291 LEU A C 1
ATOM 2180 O O . LEU A 1 291 ? -6.547 6.113 -20.719 1 92.81 291 LEU A O 1
ATOM 2184 N N . MET A 1 292 ? -5.266 4.383 -21.453 1 95.06 292 MET A N 1
ATOM 2185 C CA . MET A 1 292 ? -6.273 3.938 -22.422 1 95.06 292 MET A CA 1
ATOM 2186 C C . MET A 1 292 ? -7.562 3.537 -21.703 1 95.06 292 MET A C 1
ATOM 2188 O O . MET A 1 292 ? -8.656 3.916 -22.125 1 95.06 292 MET A O 1
ATOM 2192 N N . LEU A 1 293 ? -7.414 2.791 -20.672 1 95.75 293 LEU A N 1
ATOM 2193 C CA . LEU A 1 293 ? -8.586 2.354 -19.922 1 95.75 293 LEU A CA 1
ATOM 2194 C C . LEU A 1 293 ? -9.305 3.541 -19.297 1 95.75 293 LEU A C 1
ATOM 2196 O O . LEU A 1 293 ? -10.539 3.598 -19.281 1 95.75 293 LEU A O 1
ATOM 2200 N N . PHE A 1 294 ? -8.578 4.488 -18.75 1 94.44 294 PHE A N 1
ATOM 2201 C CA . PHE A 1 294 ? -9.148 5.715 -18.203 1 94.44 294 PHE A CA 1
ATOM 2202 C C . PHE A 1 294 ? -9.977 6.441 -19.25 1 94.44 294 PHE A C 1
ATOM 2204 O O . PHE A 1 294 ? -11.109 6.855 -18.984 1 94.44 294 PHE A O 1
ATOM 2211 N N . ALA A 1 295 ? -9.438 6.57 -20.391 1 95.12 295 ALA A N 1
ATOM 2212 C CA . ALA A 1 295 ? -10.125 7.246 -21.484 1 95.12 295 ALA A CA 1
ATOM 2213 C C . ALA A 1 295 ? -11.414 6.516 -21.859 1 95.12 295 ALA A C 1
ATOM 2215 O O . ALA A 1 295 ? -12.461 7.145 -22.047 1 95.12 295 ALA A O 1
ATOM 2216 N N . LEU A 1 296 ? -11.32 5.238 -21.938 1 96.12 296 LEU A N 1
ATOM 2217 C CA . LEU A 1 296 ? -12.492 4.445 -22.312 1 96.12 296 LEU A CA 1
ATOM 2218 C C . LEU A 1 296 ? -13.578 4.562 -21.25 1 96.12 296 LEU A C 1
ATOM 2220 O O . LEU A 1 296 ? -14.766 4.645 -21.578 1 96.12 296 LEU A O 1
ATOM 2224 N N . LEU A 1 297 ? -13.141 4.527 -20 1 95.75 297 LEU A N 1
ATOM 2225 C CA . LEU A 1 297 ? -14.102 4.609 -18.906 1 95.75 297 LEU A CA 1
ATOM 2226 C C . LEU A 1 297 ? -14.812 5.957 -18.906 1 95.75 297 LEU A C 1
ATOM 2228 O O . LEU A 1 297 ? -16.016 6.031 -18.641 1 95.75 297 LEU A O 1
ATOM 2232 N N . LEU A 1 298 ? -14.117 6.984 -19.234 1 93.06 298 LEU A N 1
ATOM 2233 C CA . LEU A 1 298 ? -14.695 8.32 -19.25 1 93.06 298 LEU A CA 1
ATOM 2234 C C . LEU A 1 298 ? -15.609 8.5 -20.469 1 93.06 298 LEU A C 1
ATOM 2236 O O . LEU A 1 298 ? -16.703 9.039 -20.344 1 93.06 298 LEU A O 1
ATOM 2240 N N . VAL A 1 299 ? -15.227 8.031 -21.609 1 94.5 299 VAL A N 1
ATOM 2241 C CA . VAL A 1 299 ? -15.984 8.188 -22.844 1 94.5 299 VAL A CA 1
ATOM 2242 C C . VAL A 1 299 ? -17.25 7.34 -22.766 1 94.5 299 VAL A C 1
ATOM 2244 O O . VAL A 1 299 ? -18.312 7.77 -23.234 1 94.5 299 VAL A O 1
ATOM 2247 N N . SER A 1 300 ? -17.125 6.168 -22.203 1 94 300 SER A N 1
ATOM 2248 C CA . SER A 1 300 ? -18.281 5.277 -22.109 1 94 300 SER A CA 1
ATOM 2249 C C . SER A 1 300 ? -19.234 5.727 -21 1 94 300 SER A C 1
ATOM 2251 O O . SER A 1 300 ? -20.391 5.301 -20.953 1 94 300 SER A O 1
ATOM 2253 N N . GLY A 1 301 ? -18.719 6.488 -20 1 93.25 301 GLY A N 1
ATOM 2254 C CA . GLY A 1 301 ? -19.547 6.977 -18.891 1 93.25 301 GLY A CA 1
ATOM 2255 C C . GLY A 1 301 ? -19.734 5.953 -17.797 1 93.25 301 GLY A C 1
ATOM 2256 O O . GLY A 1 301 ? -20.578 6.121 -16.922 1 93.25 301 GLY A O 1
ATOM 2257 N N . VAL A 1 302 ? -18.938 4.906 -17.891 1 92.88 302 VAL A N 1
ATOM 2258 C CA . VAL A 1 302 ? -19.062 3.848 -16.891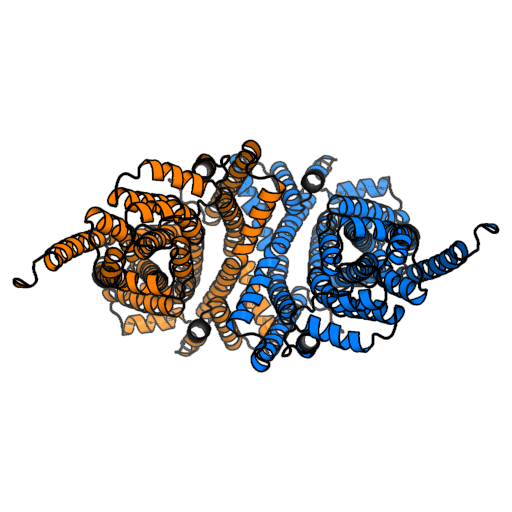 1 92.88 302 VAL A CA 1
ATOM 2259 C C . VAL A 1 302 ? -18.641 4.379 -15.531 1 92.88 302 VAL A C 1
ATOM 2261 O O . VAL A 1 302 ? -19.234 4.031 -14.508 1 92.88 302 VAL A O 1
ATOM 2264 N N . GLN A 1 303 ? -17.578 5.117 -15.531 1 93.75 303 GLN A N 1
ATOM 2265 C CA . GLN A 1 303 ? -17.062 5.715 -14.305 1 93.75 303 GLN A CA 1
ATOM 2266 C C . GLN A 1 303 ? -16.719 7.184 -14.516 1 93.75 303 GLN A C 1
ATOM 2268 O O . GLN A 1 303 ? -16.344 7.582 -15.625 1 93.75 303 GLN A O 1
ATOM 2273 N N . THR A 1 304 ? -16.859 7.93 -13.469 1 90.62 304 THR A N 1
ATOM 2274 C CA . THR A 1 304 ? -16.344 9.289 -13.477 1 90.62 304 THR A CA 1
ATOM 2275 C C . THR A 1 304 ? -14.828 9.289 -13.281 1 90.62 304 THR A C 1
ATOM 2277 O O . THR A 1 304 ? -14.242 8.266 -12.914 1 90.62 304 THR A O 1
ATOM 2280 N N . ALA A 1 305 ? -14.195 10.391 -13.523 1 88.62 305 ALA A N 1
ATOM 2281 C CA . ALA A 1 305 ? -12.75 10.508 -13.336 1 88.62 305 ALA A CA 1
ATOM 2282 C C . ALA A 1 305 ? -12.367 10.273 -11.883 1 88.62 305 ALA A C 1
ATOM 2284 O O . ALA A 1 305 ? -11.383 9.586 -11.594 1 88.62 305 ALA A O 1
ATOM 2285 N N . ALA A 1 306 ? -13.094 10.75 -11.031 1 84.19 306 ALA A N 1
ATOM 2286 C CA . ALA A 1 306 ? -12.82 10.617 -9.602 1 84.19 306 ALA A CA 1
ATOM 2287 C C . ALA A 1 306 ? -12.867 9.148 -9.164 1 84.19 306 ALA A C 1
ATOM 2289 O O . ALA A 1 306 ? -11.992 8.688 -8.43 1 84.19 306 ALA A O 1
ATOM 2290 N N . THR A 1 307 ? -13.852 8.539 -9.633 1 89.56 307 THR A N 1
ATOM 2291 C CA . THR A 1 307 ? -14.016 7.141 -9.266 1 89.56 307 THR A CA 1
ATOM 2292 C C . THR A 1 307 ? -12.898 6.285 -9.867 1 89.56 307 THR A C 1
ATOM 2294 O O . THR A 1 307 ? -12.383 5.379 -9.211 1 89.56 307 THR A O 1
ATOM 2297 N N . ALA A 1 308 ? -12.609 6.555 -11.102 1 92.88 308 ALA A N 1
ATOM 2298 C CA . ALA A 1 308 ? -11.555 5.801 -11.766 1 92.88 308 ALA A CA 1
ATOM 2299 C C . ALA A 1 308 ? -10.211 5.977 -11.055 1 92.88 308 ALA A C 1
ATOM 2301 O O . ALA A 1 308 ? -9.477 5.008 -10.852 1 92.88 308 ALA A O 1
ATOM 2302 N N . PHE A 1 309 ? -9.961 7.152 -10.617 1 89.44 309 PHE A N 1
ATOM 2303 C CA . PHE A 1 309 ? -8.711 7.418 -9.914 1 89.44 309 PHE A CA 1
ATOM 2304 C C . PHE A 1 309 ? -8.703 6.766 -8.539 1 89.44 309 PHE A C 1
ATOM 2306 O O . PHE A 1 309 ? -7.676 6.266 -8.086 1 89.44 309 PHE A O 1
ATOM 2313 N N . ALA A 1 310 ? -9.789 6.84 -7.934 1 87.62 310 ALA A N 1
ATOM 2314 C CA . ALA A 1 310 ? -9.898 6.191 -6.629 1 87.62 310 ALA A CA 1
ATOM 2315 C C . ALA A 1 310 ? -9.648 4.691 -6.738 1 87.62 310 ALA A C 1
ATOM 2317 O O . ALA A 1 310 ? -8.984 4.102 -5.883 1 87.62 310 ALA A O 1
ATOM 2318 N N . ASN A 1 311 ? -10.211 4.125 -7.781 1 91.75 311 ASN A N 1
ATOM 2319 C CA . ASN A 1 311 ? -9.984 2.703 -8.016 1 91.75 311 ASN A CA 1
ATOM 2320 C C . ASN A 1 311 ? -8.516 2.402 -8.273 1 91.75 311 ASN A C 1
ATOM 2322 O O . ASN A 1 311 ? -7.973 1.428 -7.754 1 91.75 311 ASN A O 1
ATOM 2326 N N . TYR A 1 312 ? -7.91 3.234 -9.07 1 93.06 312 TYR A N 1
ATOM 2327 C CA . TYR A 1 312 ? -6.488 3.064 -9.352 1 93.06 312 TYR A CA 1
ATOM 2328 C C . TYR A 1 312 ? -5.66 3.146 -8.078 1 93.06 312 TYR A C 1
ATOM 2330 O O . TYR A 1 312 ? -4.785 2.311 -7.844 1 93.06 312 TYR A O 1
ATOM 2338 N N . ALA A 1 313 ? -5.949 4.066 -7.27 1 88.25 313 ALA A N 1
ATOM 2339 C CA . ALA A 1 313 ? -5.219 4.254 -6.02 1 88.25 313 ALA A CA 1
ATOM 2340 C C . ALA A 1 313 ? -5.43 3.074 -5.074 1 88.25 313 ALA A C 1
ATOM 2342 O O . ALA A 1 313 ? -4.5 2.646 -4.387 1 88.25 313 ALA A O 1
ATOM 2343 N N . THR A 1 314 ? -6.574 2.643 -5.031 1 89.75 314 THR A N 1
ATOM 2344 C CA . THR A 1 314 ? -6.879 1.477 -4.211 1 89.75 314 THR A CA 1
ATOM 2345 C C . THR A 1 314 ? -6.086 0.262 -4.68 1 89.75 314 THR A C 1
ATOM 2347 O O . THR A 1 314 ? -5.609 -0.527 -3.859 1 89.75 314 THR A O 1
ATOM 2350 N N . GLY A 1 315 ? -6.012 0.119 -5.969 1 91.75 315 GLY A N 1
ATOM 2351 C CA . GLY A 1 315 ? -5.207 -0.961 -6.516 1 91.75 315 GLY A CA 1
ATOM 2352 C C . GLY A 1 315 ? -3.738 -0.854 -6.145 1 91.75 315 GLY A C 1
ATOM 2353 O O . GLY A 1 315 ? -3.1 -1.856 -5.82 1 91.75 315 GLY A O 1
ATOM 2354 N N . MET A 1 316 ? -3.244 0.335 -6.164 1 92.06 316 MET A N 1
ATOM 2355 C CA . MET A 1 316 ? -1.87 0.572 -5.734 1 92.06 316 MET A CA 1
ATOM 2356 C C . MET A 1 316 ? -1.679 0.168 -4.277 1 92.06 316 MET A C 1
ATOM 2358 O O . MET A 1 316 ? -0.69 -0.482 -3.934 1 92.06 316 MET A O 1
ATOM 2362 N N . SER A 1 317 ? -2.617 0.524 -3.492 1 90.81 317 SER A N 1
ATOM 2363 C CA . SER A 1 317 ? -2.551 0.233 -2.064 1 90.81 317 SER A CA 1
ATOM 2364 C C . SER A 1 317 ? -2.555 -1.271 -1.806 1 90.81 317 SER A C 1
ATOM 2366 O O . SER A 1 317 ? -1.943 -1.741 -0.844 1 90.81 317 SER A O 1
ATOM 2368 N N . GLY A 1 318 ? -3.223 -1.95 -2.639 1 88.81 318 GLY A N 1
ATOM 2369 C CA . GLY A 1 318 ? -3.303 -3.395 -2.496 1 88.81 318 GLY A CA 1
ATOM 2370 C C . GLY A 1 318 ? -1.977 -4.09 -2.734 1 88.81 318 GLY A C 1
ATOM 2371 O O . GLY A 1 318 ? -1.793 -5.242 -2.334 1 88.81 318 GLY A O 1
ATOM 2372 N N . MET A 1 319 ? -1.016 -3.375 -3.277 1 90.44 319 MET A N 1
ATOM 2373 C CA . MET A 1 319 ? 0.278 -3.965 -3.609 1 90.44 319 MET A CA 1
ATOM 2374 C C . MET A 1 319 ? 1.25 -3.834 -2.441 1 90.44 319 MET A C 1
ATOM 2376 O O . MET A 1 319 ? 2.33 -4.426 -2.457 1 90.44 319 MET A O 1
ATOM 2380 N N . MET A 1 320 ? 0.876 -3.174 -1.416 1 91.19 320 MET A N 1
ATOM 2381 C CA . MET A 1 320 ? 1.769 -2.936 -0.285 1 91.19 320 MET A CA 1
ATOM 2382 C C . MET A 1 320 ? 2.152 -4.246 0.391 1 91.19 320 MET A C 1
ATOM 2384 O O . MET A 1 320 ? 3.307 -4.438 0.781 1 91.19 320 MET A O 1
ATOM 2388 N N . SER A 1 321 ? 1.236 -5.133 0.562 1 87.44 321 SER A N 1
ATOM 2389 C CA . SER A 1 321 ? 1.533 -6.406 1.21 1 87.44 321 SER A CA 1
ATOM 2390 C C . SER A 1 321 ? 2.529 -7.223 0.393 1 87.44 321 SER A C 1
ATOM 2392 O O . SER A 1 321 ? 3.402 -7.887 0.954 1 87.44 321 SER A O 1
ATOM 2394 N N . ILE A 1 322 ? 2.344 -7.172 -0.898 1 88.25 322 ILE A N 1
ATOM 2395 C CA . ILE A 1 322 ? 3.266 -7.879 -1.781 1 88.25 322 ILE A CA 1
ATOM 2396 C C . ILE A 1 322 ? 4.648 -7.242 -1.701 1 88.25 322 ILE A C 1
ATOM 2398 O O . ILE A 1 322 ? 5.66 -7.941 -1.604 1 88.25 322 ILE A O 1
ATOM 2402 N N . ALA A 1 323 ? 4.664 -5.902 -1.731 1 93.12 323 ALA A N 1
ATOM 2403 C CA . ALA A 1 323 ? 5.922 -5.164 -1.613 1 93.12 323 ALA A CA 1
ATOM 2404 C C . ALA A 1 323 ? 6.625 -5.492 -0.301 1 93.12 323 ALA A C 1
ATOM 2406 O O . ALA A 1 323 ? 7.836 -5.727 -0.282 1 93.12 323 ALA A O 1
ATOM 2407 N N . ALA A 1 324 ? 5.906 -5.508 0.797 1 92.75 324 ALA A N 1
ATOM 2408 C CA . ALA A 1 324 ? 6.477 -5.816 2.105 1 92.75 324 ALA A CA 1
ATOM 2409 C C . ALA A 1 324 ? 7.023 -7.242 2.143 1 92.75 324 ALA A C 1
ATOM 2411 O O . ALA A 1 324 ? 8.094 -7.488 2.707 1 92.75 324 ALA A O 1
ATOM 2412 N N . THR A 1 325 ? 6.328 -8.156 1.561 1 91 325 THR A N 1
ATOM 2413 C CA . THR A 1 325 ? 6.766 -9.547 1.49 1 91 325 THR A CA 1
ATOM 2414 C C . THR A 1 325 ? 8.086 -9.656 0.727 1 91 325 THR A C 1
ATOM 2416 O O . THR A 1 325 ? 8.992 -10.375 1.147 1 91 325 THR A O 1
ATOM 2419 N N . LEU A 1 326 ? 8.18 -8.914 -0.366 1 92.38 326 LEU A N 1
ATOM 2420 C CA . LEU A 1 326 ? 9.391 -8.953 -1.176 1 92.38 326 LEU A CA 1
ATOM 2421 C C . LEU A 1 326 ? 10.578 -8.383 -0.407 1 92.38 326 LEU A C 1
ATOM 2423 O O . LEU A 1 326 ? 11.672 -8.953 -0.418 1 92.38 326 LEU A O 1
ATOM 2427 N N . VAL A 1 327 ? 10.32 -7.281 0.242 1 95.25 327 VAL A N 1
ATOM 2428 C CA . VAL A 1 327 ? 11.391 -6.645 0.999 1 95.25 327 VAL A CA 1
ATOM 2429 C C . VAL A 1 327 ? 11.898 -7.602 2.08 1 95.25 327 VAL A C 1
ATOM 2431 O O . VAL A 1 327 ? 13.109 -7.75 2.271 1 95.25 327 VAL A O 1
ATOM 2434 N N . LEU A 1 328 ? 11.008 -8.227 2.77 1 94.25 328 LEU A N 1
ATOM 2435 C CA . LEU A 1 328 ? 11.383 -9.172 3.814 1 94.25 328 LEU A CA 1
ATOM 2436 C C . LEU A 1 328 ? 12.055 -10.398 3.215 1 94.25 328 LEU A C 1
ATOM 2438 O O . LEU A 1 328 ? 12.984 -10.953 3.807 1 94.25 328 LEU A O 1
ATOM 2442 N N . ALA A 1 329 ? 11.578 -10.812 2.055 1 92.12 329 ALA A N 1
ATOM 2443 C CA . ALA A 1 329 ? 12.188 -11.945 1.356 1 92.12 329 ALA A CA 1
ATOM 2444 C C . ALA A 1 329 ? 13.625 -11.633 0.954 1 92.12 329 ALA A C 1
ATOM 2446 O O . ALA A 1 329 ? 14.516 -12.461 1.123 1 92.12 329 ALA A O 1
ATOM 2447 N N . TRP A 1 330 ? 13.844 -10.453 0.377 1 93.56 330 TRP A N 1
ATOM 2448 C CA . TRP A 1 330 ? 15.18 -10.023 -0.018 1 93.56 330 TRP A CA 1
ATOM 2449 C C . TRP A 1 330 ? 16.109 -9.93 1.193 1 93.56 330 TRP A C 1
ATOM 2451 O O . TRP A 1 330 ? 17.266 -10.336 1.131 1 93.56 330 TRP A O 1
ATOM 2461 N N . ALA A 1 331 ? 15.539 -9.414 2.275 1 94.81 331 ALA A N 1
ATOM 2462 C CA . ALA A 1 331 ? 16.312 -9.312 3.508 1 94.81 331 ALA A CA 1
ATOM 2463 C C . ALA A 1 331 ? 16.703 -10.695 4.027 1 94.81 331 ALA A C 1
ATOM 2465 O O . ALA A 1 331 ? 17.844 -10.906 4.449 1 94.81 331 ALA A O 1
ATOM 2466 N N . LEU A 1 332 ? 15.781 -11.57 4.043 1 92.5 332 LEU A N 1
ATOM 2467 C CA . LEU A 1 332 ? 16.062 -12.93 4.496 1 92.5 332 LEU A CA 1
ATOM 2468 C C . LEU A 1 332 ? 17.078 -13.609 3.6 1 92.5 332 LEU A C 1
ATOM 2470 O O . LEU A 1 332 ? 17.922 -14.367 4.082 1 92.5 332 LEU A O 1
ATOM 2474 N N . GLY A 1 333 ? 16.953 -13.398 2.285 1 89.5 333 GLY A N 1
ATOM 2475 C CA . GLY A 1 333 ? 17.938 -13.914 1.352 1 89.5 333 GLY A CA 1
ATOM 2476 C C . GLY A 1 333 ? 19.344 -13.445 1.65 1 89.5 333 GLY A C 1
ATOM 2477 O O . GLY A 1 333 ? 20.281 -14.242 1.644 1 89.5 333 GLY A O 1
ATOM 2478 N N . ASP A 1 334 ? 19.453 -12.18 1.932 1 90.94 334 ASP A N 1
ATOM 2479 C CA . ASP A 1 334 ? 20.75 -11.602 2.25 1 90.94 334 ASP A CA 1
ATOM 2480 C C . ASP A 1 334 ? 21.297 -12.156 3.561 1 90.94 334 ASP A C 1
ATOM 2482 O O . ASP A 1 334 ? 22.484 -12.422 3.676 1 90.94 334 ASP A O 1
ATOM 2486 N N . ILE A 1 335 ? 20.422 -12.25 4.508 1 91.56 335 ILE A N 1
ATOM 2487 C CA . ILE A 1 335 ? 20.812 -12.805 5.801 1 91.56 335 ILE A CA 1
ATOM 2488 C C . ILE A 1 335 ? 21.281 -14.25 5.621 1 91.56 335 ILE A C 1
ATOM 2490 O O . ILE A 1 335 ? 22.281 -14.664 6.199 1 91.56 335 ILE A O 1
ATOM 2494 N N . SER A 1 336 ? 20.594 -14.992 4.875 1 90.12 336 SER A N 1
ATOM 2495 C CA . SER A 1 336 ? 20.953 -16.375 4.598 1 90.12 336 SER A CA 1
ATOM 2496 C C . SER A 1 336 ? 22.297 -16.469 3.898 1 90.12 336 SER A C 1
ATOM 2498 O O . SER A 1 336 ? 23.094 -17.375 4.176 1 90.12 336 SER A O 1
ATOM 2500 N N . ALA A 1 337 ? 22.5 -15.57 3 1 88.62 337 ALA A N 1
ATOM 2501 C CA . ALA A 1 337 ? 23.781 -15.523 2.314 1 88.62 337 ALA A CA 1
ATOM 2502 C C . ALA A 1 337 ? 24.922 -15.227 3.293 1 88.62 337 ALA A C 1
ATOM 2504 O O . ALA A 1 337 ? 25.984 -15.844 3.234 1 88.62 337 ALA A O 1
ATOM 2505 N N . ASP A 1 338 ? 24.641 -14.344 4.191 1 89.62 338 ASP A N 1
ATOM 2506 C CA . ASP A 1 338 ? 25.641 -13.969 5.191 1 89.62 338 ASP A CA 1
ATOM 2507 C C . ASP A 1 338 ? 25.938 -15.133 6.133 1 89.62 338 ASP A C 1
ATOM 2509 O O . ASP A 1 338 ? 27.078 -15.289 6.582 1 89.62 338 ASP A O 1
ATOM 2513 N N . LEU A 1 339 ? 24.938 -15.891 6.406 1 91.5 339 LEU A N 1
ATOM 2514 C CA . LEU A 1 339 ? 25.078 -16.969 7.371 1 91.5 339 LEU A CA 1
ATOM 2515 C C . LEU A 1 339 ? 25.609 -18.234 6.699 1 91.5 339 LEU A C 1
ATOM 2517 O O . LEU A 1 339 ? 25.938 -19.219 7.375 1 91.5 339 LEU A O 1
ATOM 2521 N N . GLY A 1 340 ? 25.641 -18.188 5.348 1 90.19 340 GLY A N 1
ATOM 2522 C CA . GLY A 1 340 ? 26.141 -19.344 4.609 1 90.19 340 GLY A CA 1
ATOM 2523 C C . GLY A 1 340 ? 25.125 -20.453 4.473 1 90.19 340 GLY A C 1
ATOM 2524 O O . GLY A 1 340 ? 25.469 -21.625 4.375 1 90.19 340 GLY A O 1
ATOM 2525 N N . THR A 1 341 ? 23.906 -20.109 4.52 1 89 341 THR A N 1
ATOM 2526 C CA . THR A 1 341 ? 22.828 -21.078 4.422 1 89 341 THR A CA 1
ATOM 2527 C C . THR A 1 341 ? 22.891 -21.828 3.09 1 89 341 THR A C 1
ATOM 2529 O O . THR A 1 341 ? 22.688 -23.031 3.039 1 89 341 THR A O 1
ATOM 2532 N N . GLY A 1 342 ? 23.141 -21.109 2.002 1 86.19 342 GLY A N 1
ATOM 2533 C CA . GLY A 1 342 ? 23.25 -21.734 0.695 1 86.19 342 GLY A CA 1
ATOM 2534 C C . GLY A 1 342 ? 24.312 -22.812 0.646 1 86.19 342 GLY A C 1
ATOM 2535 O O . GLY A 1 342 ? 24.078 -23.906 0.114 1 86.19 342 GLY A O 1
ATOM 2536 N N . SER A 1 343 ? 25.438 -22.516 1.225 1 87.56 343 SER A N 1
ATOM 2537 C CA . SER A 1 343 ? 26.531 -23.484 1.254 1 87.56 343 SER A CA 1
ATOM 2538 C C . SER A 1 343 ? 26.172 -24.703 2.096 1 87.56 343 SER A C 1
ATOM 2540 O O . SER A 1 343 ? 26.531 -25.828 1.752 1 87.56 343 SER A O 1
ATOM 2542 N N . TYR A 1 344 ? 25.484 -24.422 3.145 1 90 344 TYR A N 1
ATOM 2543 C CA . TYR A 1 344 ? 25.094 -25.516 4.027 1 90 344 TYR A CA 1
ATOM 2544 C C . TYR A 1 344 ? 24.109 -26.453 3.336 1 90 344 TYR A C 1
ATOM 2546 O O . TYR A 1 344 ? 24.281 -27.672 3.357 1 90 344 TYR A O 1
ATOM 2554 N N . VAL A 1 345 ? 23.156 -25.953 2.703 1 89.25 345 VAL A N 1
ATOM 2555 C CA . VAL A 1 345 ? 22.141 -26.766 2.055 1 89.25 345 VAL A CA 1
ATOM 2556 C C . VAL A 1 345 ? 22.75 -27.469 0.835 1 89.25 345 VAL A C 1
ATOM 2558 O O . VAL A 1 345 ? 22.375 -28.594 0.51 1 89.25 345 VAL A O 1
ATOM 2561 N N . ALA A 1 346 ? 23.625 -26.781 0.201 1 86.5 346 ALA A N 1
ATOM 2562 C CA . ALA A 1 346 ? 24.344 -27.391 -0.91 1 86.5 346 ALA A CA 1
ATOM 2563 C C . ALA A 1 346 ? 25.109 -28.641 -0.453 1 86.5 346 ALA A C 1
ATOM 2565 O O . ALA A 1 346 ? 25.094 -29.672 -1.142 1 86.5 346 ALA A O 1
ATOM 2566 N N . ALA A 1 347 ? 25.688 -28.531 0.651 1 87.38 347 ALA A N 1
ATOM 2567 C CA . ALA A 1 347 ? 26.422 -29.656 1.205 1 87.38 347 ALA A CA 1
ATOM 2568 C C . ALA A 1 347 ? 25.484 -30.812 1.554 1 87.38 347 ALA A C 1
ATOM 2570 O O . ALA A 1 347 ? 25.797 -31.984 1.302 1 87.38 347 ALA A O 1
ATOM 2571 N N . LEU A 1 348 ? 24.375 -30.469 2.125 1 86.31 348 LEU A N 1
ATOM 2572 C CA . LEU A 1 348 ? 23.391 -31.5 2.451 1 86.31 348 LEU A CA 1
ATOM 2573 C C . LEU A 1 348 ? 22.875 -32.188 1.19 1 86.31 348 LEU A C 1
ATOM 2575 O O . LEU A 1 348 ? 22.641 -33.406 1.195 1 86.31 348 LEU A O 1
ATOM 2579 N N . ALA A 1 349 ? 22.688 -31.406 0.161 1 84.12 349 ALA A N 1
ATOM 2580 C CA . ALA A 1 349 ? 22.203 -31.953 -1.105 1 84.12 349 ALA A CA 1
ATOM 2581 C C . ALA A 1 349 ? 23.219 -32.875 -1.732 1 84.12 349 ALA A C 1
ATOM 2583 O O . ALA A 1 349 ? 22.875 -33.969 -2.24 1 84.12 349 ALA A O 1
ATOM 2584 N N . ARG A 1 350 ? 24.438 -32.5 -1.704 1 84.25 350 ARG A N 1
ATOM 2585 C CA . ARG A 1 350 ? 25.5 -33.344 -2.258 1 84.25 350 ARG A CA 1
ATOM 2586 C C . ARG A 1 350 ? 25.578 -34.688 -1.545 1 84.25 350 ARG A C 1
ATOM 2588 O O . ARG A 1 350 ? 25.828 -35.719 -2.174 1 84.25 350 ARG A O 1
ATOM 2595 N N . ASP A 1 351 ? 25.266 -34.594 -0.313 1 86.75 351 ASP A N 1
ATOM 2596 C CA . ASP A 1 351 ? 25.391 -35.781 0.494 1 86.75 351 ASP A CA 1
ATOM 2597 C C . ASP A 1 351 ? 24.125 -36.656 0.375 1 86.75 351 ASP A C 1
ATOM 2599 O O . ASP A 1 351 ? 24.203 -37.875 0.537 1 86.75 351 ASP A O 1
ATOM 2603 N N . GLY A 1 352 ? 23.062 -36.062 0.084 1 84.25 352 GLY A N 1
ATOM 2604 C CA . GLY A 1 352 ? 21.828 -36.812 0.336 1 84.25 352 GLY A CA 1
ATOM 2605 C C . GLY A 1 352 ? 21 -37.031 -0.915 1 84.25 352 GLY A C 1
ATOM 2606 O O . GLY A 1 352 ? 20.141 -37.906 -0.952 1 84.25 352 GLY A O 1
ATOM 2607 N N . VAL A 1 353 ? 21.266 -36.219 -1.948 1 84.75 353 VAL A N 1
ATOM 2608 C CA . VAL A 1 353 ? 20.328 -36.312 -3.061 1 84.75 353 VAL A CA 1
ATOM 2609 C C . VAL A 1 353 ? 21.094 -36.344 -4.383 1 84.75 353 VAL A C 1
ATOM 2611 O O . VAL A 1 353 ? 22.016 -35.562 -4.602 1 84.75 353 VAL A O 1
ATOM 2614 N N . THR A 1 354 ? 20.703 -37.344 -5.141 1 86.62 354 THR A N 1
ATOM 2615 C CA . THR A 1 354 ? 21.234 -37.375 -6.496 1 86.62 354 THR A CA 1
ATOM 2616 C C . THR A 1 354 ? 20.562 -36.312 -7.359 1 86.62 354 THR A C 1
ATOM 2618 O O . THR A 1 354 ? 19.406 -35.938 -7.125 1 86.62 354 THR A O 1
ATOM 2621 N N . SER A 1 355 ? 21.312 -35.75 -8.281 1 89.19 355 SER A N 1
ATOM 2622 C CA . SER A 1 355 ? 20.891 -34.656 -9.141 1 89.19 355 SER A CA 1
ATOM 2623 C C . SER A 1 355 ? 19.516 -34.906 -9.727 1 89.19 355 SER A C 1
ATOM 2625 O O . SER A 1 355 ? 18.672 -34 -9.766 1 89.19 355 SER A O 1
ATOM 2627 N N . GLY A 1 356 ? 19.281 -36.062 -10.039 1 91.62 356 GLY A N 1
ATOM 2628 C CA . GLY A 1 356 ? 18.031 -36.406 -10.727 1 91.62 356 GLY A CA 1
ATOM 2629 C C . GLY A 1 356 ? 16.828 -36.344 -9.828 1 91.62 356 GLY A C 1
ATOM 2630 O O . GLY A 1 356 ? 15.688 -36.219 -10.297 1 91.62 356 GLY A O 1
ATOM 2631 N N . TYR A 1 357 ? 17 -36.375 -8.492 1 95 357 TYR A N 1
ATOM 2632 C CA . TYR A 1 357 ? 15.867 -36.5 -7.574 1 95 357 TYR A CA 1
ATOM 2633 C C . TYR A 1 357 ? 15.648 -35.188 -6.832 1 95 357 TYR A C 1
ATOM 2635 O O . TYR A 1 357 ? 14.672 -35.031 -6.09 1 95 357 TYR A O 1
ATOM 2643 N N . LEU A 1 358 ? 16.5 -34.25 -7.078 1 96.31 358 LEU A N 1
ATOM 2644 C CA . LEU A 1 358 ? 16.375 -33 -6.352 1 96.31 358 LEU A CA 1
ATOM 2645 C C . LEU A 1 358 ? 15.055 -32.312 -6.672 1 96.31 358 LEU A C 1
ATOM 2647 O O . LEU A 1 358 ? 14.383 -31.797 -5.773 1 96.31 358 LEU A O 1
ATOM 2651 N N . ALA A 1 359 ? 14.695 -32.312 -7.922 1 97.38 359 ALA A N 1
ATOM 2652 C CA . ALA A 1 359 ? 13.492 -31.609 -8.359 1 97.38 359 ALA A CA 1
ATOM 2653 C C . ALA A 1 359 ? 12.25 -32.188 -7.672 1 97.38 359 ALA A C 1
ATOM 2655 O O . ALA A 1 359 ? 11.375 -31.422 -7.25 1 97.38 359 ALA A O 1
ATOM 2656 N N . VAL A 1 360 ? 12.133 -33.469 -7.547 1 97.31 360 VAL A N 1
ATOM 2657 C CA . VAL A 1 360 ? 10.945 -34.062 -6.945 1 97.31 360 VAL A CA 1
ATOM 2658 C C . VAL A 1 360 ? 10.922 -33.781 -5.449 1 97.31 360 VAL A C 1
ATOM 2660 O O . VAL A 1 360 ? 9.859 -33.562 -4.867 1 97.31 360 VAL A O 1
ATOM 2663 N N . VAL A 1 361 ? 12.047 -33.781 -4.816 1 96.25 361 VAL A N 1
ATOM 2664 C CA . VAL A 1 361 ? 12.125 -33.469 -3.396 1 96.25 361 VAL A CA 1
ATOM 2665 C C . VAL A 1 361 ? 11.695 -32.031 -3.164 1 96.25 361 VAL A C 1
ATOM 2667 O O . VAL A 1 361 ? 10.922 -31.75 -2.246 1 96.25 361 VAL A O 1
ATOM 2670 N N . VAL A 1 362 ? 12.211 -31.156 -4.008 1 97.25 362 VAL A N 1
ATOM 2671 C CA . VAL A 1 362 ? 11.867 -29.75 -3.928 1 97.25 362 VAL A CA 1
ATOM 2672 C C . VAL A 1 362 ? 10.367 -29.562 -4.156 1 97.25 362 VAL A C 1
ATOM 2674 O O . VAL A 1 362 ? 9.711 -28.797 -3.449 1 97.25 362 VAL A O 1
ATOM 2677 N N . PHE A 1 363 ? 9.781 -30.234 -5.098 1 98.31 363 PHE A N 1
ATOM 2678 C CA . PHE A 1 363 ? 8.352 -30.172 -5.383 1 98.31 363 PHE A CA 1
ATOM 2679 C C . PHE A 1 363 ? 7.535 -30.578 -4.164 1 98.31 363 PHE A C 1
ATOM 2681 O O . PHE A 1 363 ? 6.609 -29.859 -3.766 1 98.31 363 PHE A O 1
ATOM 2688 N N . ILE A 1 364 ? 7.863 -31.656 -3.57 1 97.12 364 ILE A N 1
ATOM 2689 C CA . ILE A 1 364 ? 7.109 -32.219 -2.449 1 97.12 364 ILE A CA 1
ATOM 2690 C C . ILE A 1 364 ? 7.203 -31.266 -1.251 1 97.12 364 ILE A C 1
ATOM 2692 O O . ILE A 1 364 ? 6.199 -30.969 -0.603 1 97.12 364 ILE A O 1
ATOM 2696 N N . LEU A 1 365 ? 8.383 -30.781 -0.971 1 94.12 365 LEU A N 1
ATOM 2697 C CA . LEU A 1 365 ? 8.562 -29.875 0.151 1 94.12 365 LEU A CA 1
ATOM 2698 C C . LEU A 1 365 ? 7.777 -28.578 -0.065 1 94.12 365 LEU A C 1
ATOM 2700 O O . LEU A 1 365 ? 7.109 -28.094 0.853 1 94.12 365 LEU A O 1
ATOM 2704 N N . ALA A 1 366 ? 7.879 -28.031 -1.257 1 96.81 366 ALA A N 1
ATOM 2705 C CA . ALA A 1 366 ? 7.133 -26.828 -1.59 1 96.81 366 ALA A CA 1
ATOM 2706 C C . ALA A 1 366 ? 5.629 -27.062 -1.486 1 96.81 366 ALA A C 1
ATOM 2708 O O . ALA A 1 366 ? 4.891 -26.203 -1.007 1 96.81 366 ALA A O 1
ATOM 2709 N N . ALA A 1 367 ? 5.168 -28.203 -1.914 1 97.31 367 ALA A N 1
ATOM 2710 C CA . ALA A 1 367 ? 3.754 -28.562 -1.875 1 97.31 367 ALA A CA 1
ATOM 2711 C C . ALA A 1 367 ? 3.242 -28.609 -0.438 1 97.31 367 ALA A C 1
ATOM 2713 O O . ALA A 1 367 ? 2.166 -28.094 -0.137 1 97.31 367 ALA A O 1
ATOM 2714 N N . VAL A 1 368 ? 3.996 -29.203 0.413 1 93.81 368 VAL A N 1
ATOM 2715 C CA . VAL A 1 368 ? 3.604 -29.359 1.81 1 93.81 368 VAL A CA 1
ATOM 2716 C C . VAL A 1 368 ? 3.561 -28 2.492 1 93.81 368 VAL A C 1
ATOM 2718 O O . VAL A 1 368 ? 2.604 -27.672 3.201 1 93.81 368 VAL A O 1
ATOM 2721 N N . ILE A 1 369 ? 4.574 -27.219 2.248 1 91.12 369 ILE A N 1
ATOM 2722 C CA . ILE A 1 369 ? 4.645 -25.891 2.848 1 91.12 369 ILE A CA 1
ATOM 2723 C C . ILE A 1 369 ? 3.473 -25.031 2.361 1 91.12 369 ILE A C 1
ATOM 2725 O O . ILE A 1 369 ? 2.785 -24.406 3.162 1 91.12 369 ILE A O 1
ATOM 2729 N N . SER A 1 370 ? 3.252 -25.047 1.09 1 95.62 370 SER A N 1
ATOM 2730 C CA . SER A 1 370 ? 2.197 -24.25 0.49 1 95.62 370 SER A CA 1
ATOM 2731 C C . SER A 1 370 ? 0.818 -24.703 0.944 1 95.62 370 SER A C 1
ATOM 2733 O O . SER A 1 370 ? -0.073 -23.891 1.176 1 95.62 370 SER A O 1
ATOM 2735 N N . PHE A 1 371 ? 0.599 -25.984 1.06 1 93.69 371 PHE A N 1
ATOM 2736 C CA . PHE A 1 371 ? -0.673 -26.516 1.532 1 93.69 371 PHE A CA 1
ATOM 2737 C C . PHE A 1 371 ? -0.956 -26.062 2.959 1 93.69 371 PHE A C 1
ATOM 2739 O O . PHE A 1 371 ? -2.082 -25.672 3.281 1 93.69 371 PHE A O 1
ATOM 2746 N N . ALA A 1 372 ? 0.016 -26.109 3.719 1 88.69 372 ALA A N 1
ATOM 2747 C CA . ALA A 1 372 ? -0.134 -25.797 5.137 1 88.69 372 ALA A CA 1
ATOM 2748 C C . ALA A 1 372 ? -0.337 -24.297 5.344 1 88.69 372 ALA A C 1
ATOM 2750 O O . ALA A 1 372 ? -1.1 -23.875 6.219 1 88.69 372 ALA A O 1
ATOM 2751 N N . THR A 1 373 ? 0.306 -23.469 4.562 1 87.44 373 THR A N 1
ATOM 2752 C CA . THR A 1 373 ? 0.244 -22.016 4.75 1 87.44 373 THR A CA 1
ATOM 2753 C C . THR A 1 373 ? -0.86 -21.406 3.891 1 87.44 373 THR A C 1
ATOM 2755 O O . THR A 1 373 ? -1.283 -20.281 4.129 1 87.44 373 THR A O 1
ATOM 2758 N N . GLY A 1 374 ? -1.239 -22.156 2.852 1 88.94 374 GLY A N 1
ATOM 2759 C CA . GLY A 1 374 ? -2.223 -21.641 1.915 1 88.94 374 GLY A CA 1
ATOM 2760 C C . GLY A 1 374 ? -1.69 -20.5 1.063 1 88.94 374 GLY A C 1
ATOM 2761 O O . GLY A 1 374 ? -2.441 -19.609 0.678 1 88.94 374 GLY A O 1
ATOM 2762 N N . SER A 1 375 ? -0.334 -20.531 0.844 1 90.5 375 SER A N 1
ATOM 2763 C CA . SER A 1 375 ? 0.264 -19.406 0.113 1 90.5 375 SER A CA 1
ATOM 2764 C C . SER A 1 375 ? 1.359 -19.891 -0.831 1 90.5 375 SER A C 1
ATOM 2766 O O . SER A 1 375 ? 2.404 -20.375 -0.384 1 90.5 375 SER A O 1
ATOM 2768 N N . SER A 1 376 ? 1.097 -19.734 -2.121 1 94.75 376 SER A N 1
ATOM 2769 C CA . SER A 1 376 ? 2.129 -20.047 -3.105 1 94.75 376 SER A CA 1
ATOM 2770 C C . SER A 1 376 ? 3.244 -19 -3.08 1 94.75 376 SER A C 1
ATOM 2772 O O . SER A 1 376 ? 4.422 -19.344 -3.193 1 94.75 376 SER A O 1
ATOM 2774 N N . TRP A 1 377 ? 2.928 -17.766 -2.881 1 91.88 377 TRP A N 1
ATOM 2775 C CA . TRP A 1 377 ? 3.9 -16.688 -2.842 1 91.88 377 TRP A CA 1
ATOM 2776 C C . TRP A 1 377 ? 4.887 -16.875 -1.696 1 91.88 377 TRP A C 1
ATOM 2778 O O . TRP A 1 377 ? 6.102 -16.766 -1.888 1 91.88 377 TRP A O 1
ATOM 2788 N N . GLY A 1 378 ? 4.312 -17.172 -0.551 1 90.31 378 GLY A N 1
ATOM 2789 C CA . GLY A 1 378 ? 5.164 -17.438 0.601 1 90.31 378 GLY A CA 1
ATOM 2790 C C . GLY A 1 378 ? 6.098 -18.609 0.4 1 90.31 378 GLY A C 1
ATOM 2791 O O . GLY A 1 378 ? 7.266 -18.562 0.794 1 90.31 378 GLY A O 1
ATOM 2792 N N . THR A 1 379 ? 5.598 -19.594 -0.2 1 94 379 THR A N 1
ATOM 2793 C CA . THR A 1 379 ? 6.387 -20.797 -0.447 1 94 379 THR A CA 1
ATOM 2794 C C . THR A 1 379 ? 7.535 -20.5 -1.406 1 94 379 THR A C 1
ATOM 2796 O O . THR A 1 379 ? 8.656 -20.984 -1.205 1 94 379 THR A O 1
ATOM 2799 N N . ILE A 1 380 ? 7.316 -19.734 -2.406 1 96.06 380 ILE A N 1
ATOM 2800 C CA . ILE A 1 380 ? 8.336 -19.391 -3.391 1 96.06 380 ILE A CA 1
ATOM 2801 C C . ILE A 1 380 ? 9.469 -18.625 -2.713 1 96.06 380 ILE A C 1
ATOM 2803 O O . ILE A 1 380 ? 10.641 -18.906 -2.949 1 96.06 380 ILE A O 1
ATOM 2807 N N . VAL A 1 381 ? 9.133 -17.766 -1.863 1 92.5 381 VAL A N 1
ATOM 2808 C CA . VAL A 1 381 ? 10.109 -16.922 -1.176 1 92.5 381 VAL A CA 1
ATOM 2809 C C . VAL A 1 381 ? 10.969 -17.781 -0.253 1 92.5 381 VAL A C 1
ATOM 2811 O O . VAL A 1 381 ? 12.172 -17.531 -0.115 1 92.5 381 VAL A O 1
ATOM 2814 N N . ILE A 1 382 ? 10.391 -18.766 0.359 1 89 382 ILE A N 1
ATOM 2815 C CA . ILE A 1 382 ? 11.086 -19.594 1.332 1 89 382 ILE A CA 1
ATOM 2816 C C . ILE A 1 382 ? 11.938 -20.641 0.604 1 89 382 ILE A C 1
ATOM 2818 O O . ILE A 1 382 ? 13.078 -20.891 0.992 1 89 382 ILE A O 1
ATOM 2822 N N . MET A 1 383 ? 11.461 -21.156 -0.438 1 94 383 MET A N 1
ATOM 2823 C CA . MET A 1 383 ? 12.055 -22.344 -1.041 1 94 383 MET A CA 1
ATOM 2824 C C . MET A 1 383 ? 13.094 -21.969 -2.088 1 94 383 MET A C 1
ATOM 2826 O O . MET A 1 383 ? 14.078 -22.688 -2.289 1 94 383 MET A O 1
ATOM 2830 N N . MET A 1 384 ? 12.977 -20.828 -2.752 1 95.88 384 MET A N 1
ATOM 2831 C CA . MET A 1 384 ? 13.836 -20.484 -3.883 1 95.88 384 MET A CA 1
ATOM 2832 C C . MET A 1 384 ? 15.289 -20.312 -3.434 1 95.88 384 MET A C 1
ATOM 2834 O O . MET A 1 384 ? 16.203 -20.844 -4.059 1 95.88 384 MET A O 1
ATOM 2838 N N . PRO A 1 385 ? 15.516 -19.609 -2.365 1 92.81 385 PRO A N 1
ATOM 2839 C CA . PRO A 1 385 ? 16.891 -19.422 -1.908 1 92.81 385 PRO A CA 1
ATOM 2840 C C . PRO A 1 385 ? 17.531 -20.719 -1.421 1 92.81 385 PRO A C 1
ATOM 2842 O O . PRO A 1 385 ? 18.75 -20.797 -1.294 1 92.81 385 PRO A O 1
ATOM 2845 N N . LEU A 1 386 ? 16.75 -21.734 -1.148 1 92.5 386 LEU A N 1
ATOM 2846 C CA . LEU A 1 386 ? 17.266 -23.047 -0.743 1 92.5 386 LEU A CA 1
ATOM 2847 C C . LEU A 1 386 ? 17.469 -23.953 -1.953 1 92.5 386 LEU A C 1
ATOM 2849 O O . LEU A 1 386 ? 18.469 -24.672 -2.037 1 92.5 386 LEU A O 1
ATOM 2853 N N . ALA A 1 387 ? 16.578 -23.844 -2.854 1 95.94 387 ALA A N 1
ATOM 2854 C CA . ALA A 1 387 ? 16.547 -24.75 -3.996 1 95.94 387 ALA A CA 1
ATOM 2855 C C . ALA A 1 387 ? 17.656 -24.422 -4.988 1 95.94 387 ALA A C 1
ATOM 2857 O O . ALA A 1 387 ? 18.297 -25.312 -5.547 1 95.94 387 ALA A O 1
ATOM 2858 N N . ILE A 1 388 ? 17.953 -23.172 -5.207 1 95.69 388 ILE A N 1
ATOM 2859 C CA . ILE A 1 388 ? 18.875 -22.75 -6.254 1 95.69 388 ILE A CA 1
ATOM 2860 C C . ILE A 1 388 ? 20.297 -23.156 -5.883 1 95.69 388 ILE A C 1
ATOM 2862 O O . ILE A 1 388 ? 21 -23.812 -6.668 1 95.69 388 ILE A O 1
ATOM 2866 N N . PRO A 1 389 ? 20.781 -22.828 -4.676 1 94.12 389 PRO A N 1
ATOM 2867 C CA . PRO A 1 389 ? 22.125 -23.312 -4.34 1 94.12 389 PRO A CA 1
ATOM 2868 C C . PRO A 1 389 ? 22.219 -24.828 -4.293 1 94.12 389 PRO A C 1
ATOM 2870 O O . PRO A 1 389 ? 23.266 -25.391 -4.617 1 94.12 389 PRO A O 1
ATOM 2873 N N . SER A 1 390 ? 21.188 -25.531 -3.918 1 94.06 390 SER A N 1
ATOM 2874 C CA . SER A 1 390 ? 21.172 -26.984 -3.934 1 94.06 390 SER A CA 1
ATOM 2875 C C . SER A 1 390 ? 21.312 -27.531 -5.352 1 94.06 390 SER A C 1
ATOM 2877 O O . SER A 1 390 ? 22.047 -28.5 -5.582 1 94.06 390 SER A O 1
ATOM 2879 N N . ALA A 1 391 ? 20.594 -26.906 -6.25 1 96.06 391 ALA A N 1
ATOM 2880 C CA . ALA A 1 391 ? 20.656 -27.328 -7.652 1 96.06 391 ALA A CA 1
ATOM 2881 C C . ALA A 1 391 ? 22.078 -27.156 -8.203 1 96.06 391 ALA A C 1
ATOM 2883 O O . ALA A 1 391 ? 22.578 -28.016 -8.922 1 96.06 391 ALA A O 1
ATOM 2884 N N . LEU A 1 392 ? 22.672 -26.094 -7.871 1 93.56 392 LEU A N 1
ATOM 2885 C CA . LEU A 1 392 ? 24.031 -25.828 -8.328 1 93.56 392 LEU A CA 1
ATOM 2886 C C . LEU A 1 392 ? 25.016 -26.828 -7.742 1 93.56 392 LEU A C 1
ATOM 2888 O O . LEU A 1 392 ? 25.922 -27.281 -8.438 1 93.56 392 LEU A O 1
ATOM 2892 N N . ALA A 1 393 ? 24.797 -27.188 -6.582 1 92.5 393 ALA A N 1
ATOM 2893 C CA . ALA A 1 393 ? 25.703 -28.062 -5.855 1 92.5 393 ALA A CA 1
ATOM 2894 C C . ALA A 1 393 ? 25.719 -29.469 -6.457 1 92.5 393 ALA A C 1
ATOM 2896 O O . ALA A 1 393 ? 26.75 -30.141 -6.445 1 92.5 393 ALA A O 1
ATOM 2897 N N . VAL A 1 394 ? 24.656 -29.891 -6.973 1 94.12 394 VAL A N 1
ATOM 2898 C CA . VAL A 1 394 ? 24.578 -31.266 -7.469 1 94.12 394 VAL A CA 1
ATOM 2899 C C . VAL A 1 394 ? 24.453 -31.266 -8.992 1 94.12 394 VAL A C 1
ATOM 2901 O O . VAL A 1 394 ? 24.156 -32.281 -9.594 1 94.12 394 VAL A O 1
ATOM 2904 N N . ASP A 1 395 ? 24.547 -30.109 -9.57 1 93.56 395 ASP A N 1
ATOM 2905 C CA . ASP A 1 395 ? 24.5 -29.906 -11.016 1 93.56 395 ASP A CA 1
ATOM 2906 C C . ASP A 1 395 ? 23.156 -30.344 -11.594 1 93.56 395 ASP A C 1
ATOM 2908 O O . ASP A 1 395 ? 23.109 -31.047 -12.602 1 93.56 395 ASP A O 1
ATOM 2912 N N . ALA A 1 396 ? 22.172 -30.062 -10.859 1 95.38 396 ALA A N 1
ATOM 2913 C CA . ALA A 1 396 ? 20.812 -30.281 -11.359 1 95.38 396 ALA A CA 1
ATOM 2914 C C . ALA A 1 396 ? 20.391 -29.156 -12.305 1 95.38 396 ALA A C 1
ATOM 2916 O O . ALA A 1 396 ? 20.859 -28.016 -12.18 1 95.38 396 ALA A O 1
ATOM 2917 N N . ALA A 1 397 ? 19.547 -29.516 -13.234 1 96 397 ALA A N 1
ATOM 2918 C CA . ALA A 1 397 ? 19.047 -28.5 -14.172 1 96 397 ALA A CA 1
ATOM 2919 C C . ALA A 1 397 ? 18.234 -27.438 -13.445 1 96 397 ALA A C 1
ATOM 2921 O O . ALA A 1 397 ? 17.156 -27.719 -12.914 1 96 397 ALA A O 1
ATOM 2922 N N . LEU A 1 398 ? 18.719 -26.234 -13.508 1 95.94 398 LEU A N 1
ATOM 2923 C CA . LEU A 1 398 ? 18.156 -25.125 -12.75 1 95.94 398 LEU A CA 1
ATOM 2924 C C . LEU A 1 398 ? 16.703 -24.891 -13.156 1 95.94 398 LEU A C 1
ATOM 2926 O O . LEU A 1 398 ? 15.828 -24.719 -12.297 1 95.94 398 LEU A O 1
ATOM 2930 N N . PRO A 1 399 ? 16.344 -24.844 -14.477 1 97.12 399 PRO A N 1
ATOM 2931 C CA . PRO A 1 399 ? 14.945 -24.609 -14.852 1 97.12 399 PRO A CA 1
ATOM 2932 C C . PRO A 1 399 ? 13.992 -25.656 -14.289 1 97.12 399 PRO A C 1
ATOM 2934 O O . PRO A 1 399 ? 12.852 -25.328 -13.93 1 97.12 399 PRO A O 1
ATOM 2937 N N . VAL A 1 400 ? 14.469 -26.875 -14.164 1 98 400 VAL A N 1
ATOM 2938 C CA . VAL A 1 400 ? 13.648 -27.953 -13.641 1 98 400 VAL A CA 1
ATOM 2939 C C . VAL A 1 400 ? 13.383 -27.734 -12.148 1 98 400 VAL A C 1
ATOM 2941 O O . VAL A 1 400 ? 12.258 -27.906 -11.68 1 98 400 VAL A O 1
ATOM 2944 N N . VAL A 1 401 ? 14.422 -27.359 -11.43 1 97.94 401 VAL A N 1
ATOM 2945 C CA . VAL A 1 401 ? 14.312 -27.172 -9.984 1 97.94 401 VAL A CA 1
ATOM 2946 C C . VAL A 1 401 ? 13.445 -25.953 -9.695 1 97.94 401 VAL A C 1
ATOM 2948 O O . VAL A 1 401 ? 12.617 -25.969 -8.781 1 97.94 401 VAL A O 1
ATOM 2951 N N . ILE A 1 402 ? 13.586 -24.859 -10.469 1 98.19 402 ILE A N 1
ATOM 2952 C CA . ILE A 1 402 ? 12.742 -23.672 -10.328 1 98.19 402 ILE A CA 1
ATOM 2953 C C . ILE A 1 402 ? 11.297 -24.047 -10.641 1 98.19 402 ILE A C 1
ATOM 2955 O O . ILE A 1 402 ? 10.383 -23.656 -9.906 1 98.19 402 ILE A O 1
ATOM 2959 N N . GLY A 1 403 ? 11.102 -24.781 -11.742 1 98.5 403 GLY A N 1
ATOM 2960 C CA . GLY A 1 403 ? 9.766 -25.25 -12.07 1 98.5 403 GLY A CA 1
ATOM 2961 C C . GLY A 1 403 ? 9.141 -26.094 -10.969 1 98.5 403 GLY A C 1
ATOM 2962 O O . GLY A 1 403 ? 7.93 -26.031 -10.75 1 98.5 403 GLY A O 1
ATOM 2963 N N . ALA A 1 404 ? 9.969 -26.875 -10.281 1 98.5 404 ALA A N 1
ATOM 2964 C CA . ALA A 1 404 ? 9.492 -27.719 -9.18 1 98.5 404 ALA A CA 1
ATOM 2965 C C . ALA A 1 404 ? 9.023 -26.875 -8.008 1 98.5 404 ALA A C 1
ATOM 2967 O O . ALA A 1 404 ? 7.996 -27.172 -7.391 1 98.5 404 ALA A O 1
ATOM 2968 N N . VAL A 1 405 ? 9.766 -25.812 -7.668 1 98.38 405 VAL A N 1
ATOM 2969 C CA . VAL A 1 405 ? 9.367 -24.906 -6.602 1 98.38 405 VAL A CA 1
ATOM 2970 C C . VAL A 1 405 ? 8.016 -24.281 -6.941 1 98.38 405 VAL A C 1
ATOM 2972 O O . VAL A 1 405 ? 7.105 -24.25 -6.109 1 98.38 405 VAL A O 1
ATOM 2975 N N . LEU A 1 406 ? 7.883 -23.781 -8.164 1 98.69 406 LEU A N 1
ATOM 2976 C CA . LEU A 1 406 ? 6.68 -23.094 -8.602 1 98.69 406 LEU A CA 1
ATOM 2977 C C . LEU A 1 406 ? 5.488 -24.031 -8.656 1 98.69 406 LEU A C 1
ATOM 2979 O O . LEU A 1 406 ? 4.387 -23.672 -8.227 1 98.69 406 LEU A O 1
ATOM 2983 N N . SER A 1 407 ? 5.711 -25.25 -9.117 1 98.69 407 SER A N 1
ATOM 2984 C CA . SER A 1 407 ? 4.656 -26.25 -9.195 1 98.69 407 SER A CA 1
ATOM 2985 C C . SER A 1 407 ? 4.207 -26.703 -7.809 1 98.69 407 SER A C 1
ATOM 2987 O O . SER A 1 407 ? 3.008 -26.844 -7.559 1 98.69 407 SER A O 1
ATOM 2989 N N . GLY A 1 408 ? 5.152 -26.953 -6.977 1 98.44 408 GLY A N 1
ATOM 2990 C CA . GLY A 1 408 ? 4.809 -27.328 -5.617 1 98.44 408 GLY A CA 1
ATOM 2991 C C . GLY A 1 408 ? 4.039 -26.25 -4.875 1 98.44 408 GLY A C 1
ATOM 2992 O O . GLY A 1 408 ? 3.055 -26.547 -4.191 1 98.44 408 GLY A O 1
ATOM 2993 N N . GLY A 1 409 ? 4.566 -25.062 -5.004 1 97.81 409 GLY A N 1
ATOM 2994 C CA . GLY A 1 409 ? 3.85 -23.953 -4.418 1 97.81 409 GLY A CA 1
ATOM 2995 C C . GLY A 1 409 ? 2.42 -23.828 -4.91 1 97.81 409 GLY A C 1
ATOM 2996 O O . GLY A 1 409 ? 1.503 -23.594 -4.117 1 97.81 409 GLY A O 1
ATOM 2997 N N . LEU A 1 410 ? 2.268 -23.953 -6.176 1 98.06 410 LEU A N 1
ATOM 2998 C CA . LEU A 1 410 ? 0.941 -23.828 -6.77 1 98.06 410 LEU A CA 1
ATOM 2999 C C . LEU A 1 410 ? 0.041 -24.984 -6.336 1 98.06 410 LEU A C 1
ATOM 3001 O O . LEU A 1 410 ? -1.146 -24.781 -6.074 1 98.06 410 LEU A O 1
ATOM 3005 N N . PHE A 1 411 ? 0.565 -26.203 -6.316 1 98.12 411 PHE A N 1
ATOM 3006 C CA . PHE A 1 411 ? -0.204 -27.359 -5.855 1 98.12 411 PHE A CA 1
ATOM 3007 C C . PHE A 1 411 ? -0.766 -27.109 -4.461 1 98.12 411 PHE A C 1
ATOM 3009 O O . PHE A 1 411 ? -1.958 -27.312 -4.223 1 98.12 411 PHE A O 1
ATOM 3016 N N . GLY A 1 412 ? 0.068 -26.766 -3.578 1 96.12 412 GLY A N 1
ATOM 3017 C CA . GLY A 1 412 ? -0.358 -26.516 -2.211 1 96.12 412 GLY A CA 1
ATOM 3018 C C . GLY A 1 412 ? -1.418 -25.422 -2.109 1 96.12 412 GLY A C 1
ATOM 3019 O O . GLY A 1 412 ? -2.4 -25.578 -1.38 1 96.12 412 GLY A O 1
ATOM 3020 N N . ASP A 1 413 ? -1.194 -24.391 -2.822 1 94.44 413 ASP A N 1
ATOM 3021 C CA . ASP A 1 413 ? -2.133 -23.266 -2.844 1 94.44 413 ASP A CA 1
ATOM 3022 C C . ASP A 1 413 ? -3.482 -23.703 -3.414 1 94.44 413 ASP A C 1
ATOM 3024 O O . ASP A 1 413 ? -4.531 -23.391 -2.846 1 94.44 413 ASP A O 1
ATOM 3028 N N . HIS A 1 414 ? -3.441 -24.422 -4.484 1 94.69 414 HIS A N 1
ATOM 3029 C CA . HIS A 1 414 ? -4.625 -24.875 -5.203 1 94.69 414 HIS A CA 1
ATOM 3030 C C . HIS A 1 414 ? -5.406 -25.891 -4.383 1 94.69 414 HIS A C 1
ATOM 3032 O O . HIS A 1 414 ? -6.629 -25.984 -4.5 1 94.69 414 HIS A O 1
ATOM 3038 N N . SER A 1 415 ? -4.773 -26.609 -3.453 1 94.69 415 SER A N 1
ATOM 3039 C CA . SER A 1 415 ? -5.395 -27.703 -2.707 1 94.69 415 SER A CA 1
ATOM 3040 C C . SER A 1 415 ? -5.605 -27.328 -1.246 1 94.69 415 SER A C 1
ATOM 3042 O O . SER A 1 415 ? -5.98 -28.172 -0.429 1 94.69 415 SER A O 1
ATOM 3044 N N . SER A 1 416 ? -5.391 -26.094 -0.912 1 93.19 416 SER A N 1
ATOM 3045 C CA . SER A 1 416 ? -5.531 -25.672 0.478 1 93.19 416 SER A CA 1
ATOM 3046 C C . SER A 1 416 ? -6.891 -25.031 0.727 1 93.19 416 SER A C 1
ATOM 3048 O O . SER A 1 416 ? -7.336 -24.172 -0.049 1 93.19 416 SER A O 1
ATOM 3050 N N . PRO A 1 417 ? -7.613 -25.406 1.785 1 89.56 417 PRO A N 1
ATOM 3051 C CA . PRO A 1 417 ? -8.906 -24.797 2.107 1 89.56 417 PRO A CA 1
ATOM 3052 C C . PRO A 1 417 ? -8.773 -23.359 2.617 1 89.56 417 PRO A C 1
ATOM 3054 O O . PRO A 1 417 ? -9.758 -22.625 2.674 1 89.56 417 PRO A O 1
ATOM 3057 N N . VAL A 1 418 ? -7.57 -23 2.924 1 86.56 418 VAL A N 1
ATOM 3058 C CA . VAL A 1 418 ? -7.406 -21.688 3.545 1 86.56 418 VAL A CA 1
ATOM 3059 C C . VAL A 1 418 ? -6.766 -20.719 2.549 1 86.56 418 VAL A C 1
ATOM 3061 O O . VAL A 1 418 ? -6.547 -19.547 2.867 1 86.56 418 VAL A O 1
ATOM 3064 N N . SER A 1 419 ? -6.508 -21.203 1.326 1 90.5 419 SER A N 1
ATOM 3065 C CA . SER A 1 419 ? -5.918 -20.312 0.326 1 90.5 419 SER A CA 1
ATOM 3066 C C . SER A 1 419 ? -6.93 -19.281 -0.159 1 90.5 419 SER A C 1
ATOM 3068 O O . SER A 1 419 ? -8.117 -19.578 -0.286 1 90.5 419 SER A O 1
ATOM 3070 N N . GLU A 1 420 ? -6.414 -18.109 -0.393 1 86.69 420 GLU A N 1
ATOM 3071 C CA . GLU A 1 420 ? -7.273 -17.031 -0.847 1 86.69 420 GLU A CA 1
ATOM 3072 C C . GLU A 1 420 ? -7.941 -17.375 -2.176 1 86.69 420 GLU A C 1
ATOM 3074 O O . GLU A 1 420 ? -9.117 -17.047 -2.389 1 86.69 420 GLU A O 1
ATOM 3079 N N . THR A 1 421 ? -7.238 -17.984 -3.045 1 91.5 421 THR A N 1
ATOM 3080 C CA . THR A 1 421 ? -7.805 -18.328 -4.344 1 91.5 421 THR A CA 1
ATOM 3081 C C . THR A 1 421 ? -8.914 -19.375 -4.188 1 91.5 421 THR A C 1
ATOM 3083 O O . THR A 1 421 ? -9.922 -19.312 -4.891 1 91.5 421 THR A O 1
ATOM 3086 N N . THR A 1 422 ? -8.742 -20.266 -3.262 1 92.06 422 THR A N 1
ATOM 3087 C CA . THR A 1 422 ? -9.773 -21.266 -2.98 1 92.06 422 THR A CA 1
ATOM 3088 C C . THR A 1 422 ? -11.023 -20.609 -2.414 1 92.06 422 THR A C 1
ATOM 3090 O O . THR A 1 422 ? -12.141 -20.906 -2.836 1 92.06 422 THR A O 1
ATOM 3093 N N . ILE A 1 423 ? -10.852 -19.734 -1.581 1 91.56 423 ILE A N 1
ATOM 3094 C CA . ILE A 1 423 ? -11.961 -19.031 -0.94 1 91.56 423 ILE A CA 1
ATOM 3095 C C . ILE A 1 423 ? -12.695 -18.172 -1.968 1 91.56 423 ILE A C 1
ATOM 3097 O O . ILE A 1 423 ? -13.922 -18.219 -2.055 1 91.56 423 ILE A O 1
ATOM 3101 N N . LEU A 1 424 ? -11.992 -17.516 -2.764 1 91.75 424 LEU A N 1
ATOM 3102 C CA . LEU A 1 424 ? -12.609 -16.578 -3.699 1 91.75 424 LEU A CA 1
ATOM 3103 C C . LEU A 1 424 ? -13.258 -17.328 -4.863 1 91.75 424 LEU A C 1
ATOM 3105 O O . LEU A 1 424 ? -14.281 -16.891 -5.391 1 91.75 424 LEU A O 1
ATOM 3109 N N . SER A 1 425 ? -12.664 -18.422 -5.285 1 95.12 425 SER A N 1
ATOM 3110 C CA . SER A 1 425 ? -13.289 -19.234 -6.32 1 95.12 425 SER A CA 1
ATOM 3111 C C . SER A 1 425 ? -14.602 -19.844 -5.84 1 95.12 425 SER A C 1
ATOM 3113 O O . SER A 1 425 ? -15.578 -19.906 -6.59 1 95.12 425 SER A O 1
ATOM 3115 N N . SER A 1 426 ? -14.68 -20.281 -4.574 1 95.31 426 SER A N 1
ATOM 3116 C CA . SER A 1 426 ? -15.922 -20.812 -4.012 1 95.31 426 SER A CA 1
ATOM 3117 C C . SER A 1 426 ? -16.969 -19.703 -3.875 1 95.31 426 SER A C 1
ATOM 3119 O O . SER A 1 426 ? -18.141 -19.922 -4.191 1 95.31 426 SER A O 1
ATOM 3121 N N . THR A 1 427 ? -16.547 -18.578 -3.461 1 91.75 427 THR A N 1
ATOM 3122 C CA . THR A 1 427 ? -17.453 -17.438 -3.346 1 91.75 427 THR A CA 1
ATOM 3123 C C . THR A 1 427 ? -18.031 -17.047 -4.711 1 91.75 427 THR A C 1
ATOM 3125 O O . THR A 1 427 ? -19.234 -16.828 -4.848 1 91.75 427 THR A O 1
ATOM 3128 N N . GLY A 1 428 ? -17.172 -17 -5.66 1 91.5 428 GLY A N 1
ATOM 3129 C CA . GLY A 1 428 ? -17.609 -16.672 -7.008 1 91.5 428 GLY A CA 1
ATOM 3130 C C . GLY A 1 428 ? -18.609 -17.656 -7.578 1 91.5 428 GLY A C 1
ATOM 3131 O O . GLY A 1 428 ? -19.5 -17.281 -8.344 1 91.5 428 GLY A O 1
ATOM 3132 N N . ALA A 1 429 ? -18.469 -18.859 -7.195 1 94.31 429 ALA A N 1
ATOM 3133 C CA . ALA A 1 429 ? -19.328 -19.922 -7.719 1 94.31 429 ALA A CA 1
ATOM 3134 C C . ALA A 1 429 ? -20.578 -20.094 -6.855 1 94.31 429 ALA A C 1
ATOM 3136 O O . ALA A 1 429 ? -21.5 -20.812 -7.227 1 94.31 429 ALA A O 1
ATOM 3137 N N . GLY A 1 430 ? -20.609 -19.422 -5.711 1 91.62 430 GLY A N 1
ATOM 3138 C CA . GLY A 1 430 ? -21.75 -19.531 -4.824 1 91.62 430 GLY A CA 1
ATOM 3139 C C . GLY A 1 430 ? -21.766 -20.797 -4.008 1 91.62 430 GLY A C 1
ATOM 3140 O O . GLY A 1 430 ? -22.812 -21.422 -3.832 1 91.62 430 GLY A O 1
ATOM 3141 N N . THR A 1 431 ? -20.594 -21.328 -3.672 1 94.06 431 THR A N 1
ATOM 3142 C CA . THR A 1 431 ? -20.469 -22.469 -2.785 1 94.06 431 THR A CA 1
ATOM 3143 C C . THR A 1 431 ? -19.531 -22.141 -1.618 1 94.06 431 THR A C 1
ATOM 3145 O O . THR A 1 431 ? -19.125 -21 -1.442 1 94.06 431 THR A O 1
ATOM 3148 N N . THR A 1 432 ? -19.297 -23.094 -0.736 1 93.5 432 THR A N 1
ATOM 3149 C CA . THR A 1 432 ? -18.438 -22.844 0.426 1 93.5 432 THR A CA 1
ATOM 3150 C C . THR A 1 432 ? -17.016 -23.344 0.172 1 93.5 432 THR A C 1
ATOM 3152 O O . THR A 1 432 ? -16.812 -24.281 -0.617 1 93.5 432 THR A O 1
ATOM 3155 N N . PRO A 1 433 ? -16.047 -22.766 0.831 1 93.06 433 PRO A N 1
ATOM 3156 C CA . PRO A 1 433 ? -14.664 -23.203 0.672 1 93.06 433 PRO A CA 1
ATOM 3157 C C . PRO A 1 433 ? -14.469 -24.688 1.002 1 93.06 433 PRO A C 1
ATOM 3159 O O . PRO A 1 433 ? -13.711 -25.375 0.327 1 93.06 433 PRO A O 1
ATOM 3162 N N . LEU A 1 434 ? -15.18 -25.156 1.952 1 92.81 434 LEU A N 1
ATOM 3163 C CA . LEU A 1 434 ? -15.039 -26.562 2.367 1 92.81 434 LEU A CA 1
ATOM 3164 C C . LEU A 1 434 ? -15.555 -27.5 1.285 1 92.81 434 LEU A C 1
ATOM 3166 O O . LEU A 1 434 ? -14.914 -28.516 0.989 1 92.81 434 LEU A O 1
ATOM 3170 N N . GLU A 1 435 ? -16.703 -27.188 0.725 1 94.69 435 GLU A N 1
ATOM 3171 C CA . GLU A 1 435 ? -17.25 -28.016 -0.343 1 94.69 435 GLU A CA 1
ATOM 3172 C C . GLU A 1 435 ? -16.359 -28 -1.576 1 94.69 435 GLU A C 1
ATOM 3174 O O . GLU A 1 435 ? -16.141 -29.031 -2.215 1 94.69 435 GLU A O 1
ATOM 3179 N N . HIS A 1 436 ? -15.875 -26.844 -1.882 1 96.38 436 HIS A N 1
ATOM 3180 C CA . HIS A 1 436 ? -14.938 -26.719 -2.996 1 96.38 436 HIS A CA 1
ATOM 3181 C C . HIS A 1 436 ? -13.672 -27.531 -2.746 1 96.38 436 HIS A C 1
ATOM 3183 O O . HIS A 1 436 ? -13.219 -28.266 -3.625 1 96.38 436 HIS A O 1
ATOM 3189 N N . PHE A 1 437 ? -13.148 -27.453 -1.566 1 95.38 437 PHE A N 1
ATOM 3190 C CA . PHE A 1 437 ? -11.945 -28.188 -1.182 1 95.38 437 PHE A CA 1
ATOM 3191 C C . PHE A 1 437 ? -12.172 -29.688 -1.298 1 95.38 437 PHE A C 1
ATOM 3193 O O . PHE A 1 437 ? -11.367 -30.391 -1.908 1 95.38 437 PHE A O 1
ATOM 3200 N N . ARG A 1 438 ? -13.258 -30.125 -0.805 1 95.31 438 ARG A N 1
ATOM 3201 C CA . ARG A 1 438 ? -13.562 -31.562 -0.789 1 95.31 438 ARG A CA 1
ATOM 3202 C C . ARG A 1 438 ? -13.719 -32.094 -2.205 1 95.31 438 ARG A C 1
ATOM 3204 O O . ARG A 1 438 ? -13.281 -33.219 -2.498 1 95.31 438 ARG A O 1
ATOM 3211 N N . THR A 1 439 ? -14.273 -31.375 -3.018 1 96.62 439 THR A N 1
ATOM 3212 C CA . THR A 1 439 ? -14.57 -31.844 -4.363 1 96.62 439 THR A CA 1
ATOM 3213 C C . THR A 1 439 ? -13.352 -31.688 -5.273 1 96.62 439 THR A C 1
ATOM 3215 O O . THR A 1 439 ? -13.164 -32.469 -6.207 1 96.62 439 THR A O 1
ATOM 3218 N N . GLN A 1 440 ? -12.5 -30.719 -5.055 1 96.69 440 GLN A N 1
ATOM 3219 C CA . GLN A 1 440 ? -11.336 -30.438 -5.891 1 96.69 440 GLN A CA 1
ATOM 3220 C C . GLN A 1 440 ? -10.156 -31.328 -5.488 1 96.69 440 GLN A C 1
ATOM 3222 O O . GLN A 1 440 ? -9.281 -31.609 -6.312 1 96.69 440 GLN A O 1
ATOM 3227 N N . MET A 1 441 ? -10.117 -31.75 -4.273 1 96.69 441 MET A N 1
ATOM 3228 C CA . MET A 1 441 ? -8.938 -32.406 -3.705 1 96.69 441 MET A CA 1
ATOM 3229 C C . MET A 1 441 ? -8.555 -33.625 -4.508 1 96.69 441 MET A C 1
ATOM 3231 O O . MET A 1 441 ? -7.387 -33.812 -4.848 1 96.69 441 MET A O 1
ATOM 3235 N N . PRO A 1 442 ? -9.492 -34.5 -4.844 1 96.94 442 PRO A N 1
ATOM 3236 C CA . PRO A 1 442 ? -9.109 -35.656 -5.641 1 96.94 442 PRO A CA 1
ATOM 3237 C C . PRO A 1 442 ? -8.484 -35.281 -6.98 1 96.94 442 PRO A C 1
ATOM 3239 O O . PRO A 1 442 ? -7.547 -35.938 -7.441 1 96.94 442 PRO A O 1
ATOM 3242 N N . TYR A 1 443 ? -8.984 -34.25 -7.629 1 97.81 443 TYR A N 1
ATOM 3243 C CA . TYR A 1 443 ? -8.43 -33.75 -8.891 1 97.81 443 TYR A CA 1
ATOM 3244 C C . TYR A 1 443 ? -7.016 -33.219 -8.703 1 97.81 443 TYR A C 1
ATOM 3246 O O . TYR A 1 443 ? -6.125 -33.5 -9.508 1 97.81 443 TYR A O 1
ATOM 3254 N N . ALA A 1 444 ? -6.812 -32.469 -7.613 1 97.81 444 ALA A N 1
ATOM 3255 C CA . ALA A 1 444 ? -5.5 -31.922 -7.301 1 97.81 444 ALA A CA 1
ATOM 3256 C C . ALA A 1 444 ? -4.488 -33.031 -6.996 1 97.81 444 ALA A C 1
ATOM 3258 O O . ALA A 1 444 ? -3.326 -32.938 -7.395 1 97.81 444 ALA A O 1
ATOM 3259 N N . VAL A 1 445 ? -4.945 -34.062 -6.32 1 97.31 445 VAL A N 1
ATOM 3260 C CA . VAL A 1 445 ? -4.066 -35.156 -5.949 1 97.31 445 VAL A CA 1
ATOM 3261 C C . VAL A 1 445 ? -3.637 -35.938 -7.199 1 97.31 445 VAL A C 1
ATOM 3263 O O . VAL A 1 445 ? -2.484 -36.344 -7.312 1 97.31 445 VAL A O 1
ATOM 3266 N N . VAL A 1 446 ? -4.531 -36.094 -8.086 1 97.56 446 VAL A N 1
ATOM 3267 C CA . VAL A 1 446 ? -4.184 -36.75 -9.344 1 97.56 446 VAL A CA 1
ATOM 3268 C C . VAL A 1 446 ? -3.129 -35.938 -10.078 1 97.56 446 VAL A C 1
ATOM 3270 O O . VAL A 1 446 ? -2.105 -36.469 -10.516 1 97.56 446 VAL A O 1
ATOM 3273 N N . ASN A 1 447 ? -3.363 -34.656 -10.234 1 98.44 447 ASN A N 1
ATOM 3274 C CA . ASN A 1 447 ? -2.398 -33.781 -10.883 1 98.44 447 ASN A CA 1
ATOM 3275 C C . ASN A 1 447 ? -1.07 -33.75 -10.133 1 98.44 447 ASN A C 1
ATOM 3277 O O . ASN A 1 447 ? -0.005 -33.688 -10.75 1 98.44 447 ASN A O 1
ATOM 3281 N N . GLY A 1 448 ? -1.173 -33.719 -8.781 1 98.44 448 GLY A N 1
ATOM 3282 C CA . GLY A 1 448 ? 0.031 -33.812 -7.969 1 98.44 448 GLY A CA 1
ATOM 3283 C C . GLY A 1 448 ? 0.827 -35.062 -8.195 1 98.44 448 GLY A C 1
ATOM 3284 O O . GLY A 1 448 ? 2.057 -35.031 -8.273 1 98.44 448 GLY A O 1
ATOM 3285 N N . GLY A 1 449 ? 0.109 -36.188 -8.273 1 98.19 449 GLY A N 1
ATOM 3286 C CA . GLY A 1 449 ? 0.761 -37.469 -8.562 1 98.19 449 GLY A CA 1
ATOM 3287 C C . GLY A 1 449 ? 1.467 -37.469 -9.906 1 98.19 449 GLY A C 1
ATOM 3288 O O . GLY A 1 449 ? 2.598 -37.969 -10.016 1 98.19 449 GLY A O 1
ATOM 3289 N N . ILE A 1 450 ? 0.794 -37 -10.898 1 98.44 450 ILE A N 1
ATOM 3290 C CA . ILE A 1 450 ? 1.402 -36.906 -12.227 1 98.44 450 ILE A CA 1
ATOM 3291 C C . ILE A 1 450 ? 2.633 -36 -12.164 1 98.44 450 ILE A C 1
ATOM 3293 O O . ILE A 1 450 ? 3.648 -36.281 -12.805 1 98.44 450 ILE A O 1
ATOM 3297 N N . SER A 1 451 ? 2.557 -34.906 -11.391 1 98.56 451 SER A N 1
ATOM 3298 C CA . SER A 1 451 ? 3.672 -33.969 -11.25 1 98.56 451 SER A CA 1
ATOM 3299 C C . SER A 1 451 ? 4.875 -34.625 -10.594 1 98.56 451 SER A C 1
ATOM 3301 O O . SER A 1 451 ? 6.02 -34.375 -10.977 1 98.56 451 SER A O 1
ATOM 3303 N N . ILE A 1 452 ? 4.598 -35.5 -9.602 1 98.19 452 ILE A N 1
ATOM 3304 C CA . ILE A 1 452 ? 5.676 -36.219 -8.93 1 98.19 452 ILE A CA 1
ATOM 3305 C C . ILE A 1 452 ? 6.445 -37.062 -9.945 1 98.19 452 ILE A C 1
ATOM 3307 O O . ILE A 1 452 ? 7.676 -37 -10.008 1 98.19 452 ILE A O 1
ATOM 3311 N N . VAL A 1 453 ? 5.77 -37.781 -10.758 1 98.06 453 VAL A N 1
ATOM 3312 C CA . VAL A 1 453 ? 6.391 -38.625 -11.766 1 98.06 453 VAL A CA 1
ATOM 3313 C C . VAL A 1 453 ? 7.105 -37.781 -12.805 1 98.06 453 VAL A C 1
ATOM 3315 O O . VAL A 1 453 ? 8.219 -38.094 -13.227 1 98.06 453 VAL A O 1
ATOM 3318 N N . ALA A 1 454 ? 6.496 -36.719 -13.18 1 98.12 454 ALA A N 1
ATOM 3319 C CA . ALA A 1 454 ? 7.082 -35.812 -14.164 1 98.12 454 ALA A CA 1
ATOM 3320 C C . ALA A 1 454 ? 8.414 -35.25 -13.664 1 98.12 454 ALA A C 1
ATOM 3322 O O . ALA A 1 454 ? 9.367 -35.125 -14.438 1 98.12 454 ALA A O 1
ATOM 3323 N N . PHE A 1 455 ? 8.5 -34.906 -12.406 1 97.81 455 PHE A N 1
ATOM 3324 C CA . PHE A 1 455 ? 9.711 -34.281 -11.883 1 97.81 455 PHE A CA 1
ATOM 3325 C C . PHE A 1 455 ? 10.805 -35.344 -11.672 1 97.81 455 PHE A C 1
ATOM 3327 O O . PHE A 1 455 ? 11.992 -35 -11.719 1 97.81 455 PHE A O 1
ATOM 3334 N N . VAL A 1 456 ? 10.43 -36.594 -11.445 1 96.5 456 VAL A N 1
ATOM 3335 C CA . VAL A 1 456 ? 11.438 -37.656 -11.445 1 96.5 456 VAL A CA 1
ATOM 3336 C C . VAL A 1 456 ? 12.047 -37.781 -12.836 1 96.5 456 VAL A C 1
ATOM 3338 O O . VAL A 1 456 ? 13.266 -37.875 -12.977 1 96.5 456 VAL A O 1
ATOM 3341 N N . ILE A 1 457 ? 11.195 -37.75 -13.812 1 97 457 ILE A N 1
ATOM 3342 C CA . ILE A 1 457 ? 11.656 -37.906 -15.188 1 97 457 ILE A CA 1
ATOM 3343 C C . ILE A 1 457 ? 12.438 -36.656 -15.617 1 97 457 ILE A C 1
ATOM 3345 O O . ILE A 1 457 ? 13.531 -36.75 -16.172 1 97 457 ILE A O 1
ATOM 3349 N N . ALA A 1 458 ? 11.922 -35.5 -15.328 1 96.56 458 ALA A N 1
ATOM 3350 C CA . ALA A 1 458 ? 12.555 -34.25 -15.727 1 96.56 458 ALA A CA 1
ATOM 3351 C C . ALA A 1 458 ? 13.883 -34.062 -15 1 96.56 458 ALA A C 1
ATOM 3353 O O . ALA A 1 458 ? 14.82 -33.469 -15.555 1 96.56 458 ALA A O 1
ATOM 3354 N N . GLY A 1 459 ? 13.93 -34.5 -13.797 1 94.81 459 GLY A N 1
ATOM 3355 C CA . GLY A 1 459 ? 15.18 -34.406 -13.062 1 94.81 459 GLY A CA 1
ATOM 3356 C C . GLY A 1 459 ? 16.312 -35.188 -13.719 1 94.81 459 GLY A C 1
ATOM 3357 O O . GLY A 1 459 ? 17.484 -34.781 -13.586 1 94.81 459 GLY A O 1
ATOM 3358 N N . HIS A 1 460 ? 15.977 -36.219 -14.516 1 93.5 460 HIS A N 1
ATOM 3359 C CA . HIS A 1 460 ? 16.984 -37.062 -15.164 1 93.5 460 HIS A CA 1
ATOM 3360 C C . HIS A 1 460 ? 17.203 -36.625 -16.609 1 93.5 460 HIS A C 1
ATOM 3362 O O . HIS A 1 460 ? 18.312 -36.719 -17.141 1 93.5 460 HIS A O 1
ATOM 3368 N N . LEU A 1 461 ? 16.172 -36.125 -17.219 1 91.38 461 LEU A N 1
ATOM 3369 C CA . LEU A 1 461 ? 16.25 -35.875 -18.656 1 91.38 461 LEU A CA 1
ATOM 3370 C C . LEU A 1 461 ? 16.25 -34.406 -18.969 1 91.38 461 LEU A C 1
ATOM 3372 O O . LEU A 1 461 ? 16.719 -33.969 -20.031 1 91.38 461 LEU A O 1
ATOM 3376 N N . ALA A 1 462 ? 15.781 -33.625 -18.156 1 91.38 462 ALA A N 1
ATOM 3377 C CA . ALA A 1 462 ? 15.664 -32.156 -18.312 1 91.38 462 ALA A CA 1
ATOM 3378 C C . ALA A 1 462 ? 15.039 -31.812 -19.656 1 91.38 462 ALA A C 1
ATOM 3380 O O . ALA A 1 462 ? 15.562 -30.969 -20.391 1 91.38 462 ALA A O 1
ATOM 3381 N N . THR A 1 463 ? 13.992 -32.469 -20.031 1 89.44 463 THR A N 1
ATOM 3382 C CA . THR A 1 463 ? 13.336 -32.219 -21.312 1 89.44 463 THR A CA 1
ATOM 3383 C C . THR A 1 463 ? 12.219 -31.203 -21.172 1 89.44 463 THR A C 1
ATOM 3385 O O . THR A 1 463 ? 11.453 -31.234 -20.203 1 89.44 463 THR A O 1
ATOM 3388 N N . SER A 1 464 ? 12.094 -30.312 -22.125 1 90.19 464 SER A N 1
ATOM 3389 C CA . SER A 1 464 ? 11.07 -29.281 -22.109 1 90.19 464 SER A CA 1
ATOM 3390 C C . SER A 1 464 ? 9.711 -29.828 -22.531 1 90.19 464 SER A C 1
ATOM 3392 O O . SER A 1 464 ? 8.68 -29.188 -22.328 1 90.19 464 SER A O 1
ATOM 3394 N N . TRP A 1 465 ? 9.641 -31.031 -22.953 1 92.88 465 TRP A N 1
ATOM 3395 C CA . TRP A 1 465 ? 8.398 -31.656 -23.391 1 92.88 465 TRP A CA 1
ATOM 3396 C C . TRP A 1 465 ? 7.664 -32.312 -22.234 1 92.88 465 TRP A C 1
ATOM 3398 O O . TRP A 1 465 ? 6.605 -32.906 -22.406 1 92.88 465 TRP A O 1
ATOM 3408 N N . ILE A 1 466 ? 8.203 -32.156 -21.094 1 94.75 466 ILE A N 1
ATOM 3409 C CA . ILE A 1 466 ? 7.691 -32.812 -19.906 1 94.75 466 ILE A CA 1
ATOM 3410 C C . ILE A 1 466 ? 6.258 -32.375 -19.641 1 94.75 466 ILE A C 1
ATOM 3412 O O . ILE A 1 466 ? 5.422 -33.188 -19.219 1 94.75 466 ILE A O 1
ATOM 3416 N N . ALA A 1 467 ? 5.953 -31.078 -19.859 1 94.88 467 ALA A N 1
ATOM 3417 C CA . ALA A 1 467 ? 4.602 -30.578 -19.609 1 94.88 467 ALA A CA 1
ATOM 3418 C C . ALA A 1 467 ? 3.602 -31.219 -20.578 1 94.88 467 ALA A C 1
ATOM 3420 O O . ALA A 1 467 ? 2.516 -31.625 -20.156 1 94.88 467 ALA A O 1
ATOM 3421 N N . ALA A 1 468 ? 3.953 -31.297 -21.828 1 96.12 468 ALA A N 1
ATOM 3422 C CA . ALA A 1 468 ? 3.088 -31.922 -22.828 1 96.12 468 ALA A CA 1
ATOM 3423 C C . ALA A 1 468 ? 2.871 -33.406 -22.531 1 96.12 468 ALA A C 1
ATOM 3425 O O . ALA A 1 468 ? 1.754 -33.906 -22.656 1 96.12 468 ALA A O 1
ATOM 3426 N N . ALA A 1 469 ? 3.939 -34.031 -22.172 1 96.69 469 ALA A N 1
ATOM 3427 C CA . ALA A 1 469 ? 3.844 -35.438 -21.812 1 96.69 469 ALA A CA 1
ATOM 3428 C C . ALA A 1 469 ? 2.938 -35.625 -20.594 1 96.69 469 ALA A C 1
ATOM 3430 O O . ALA A 1 469 ? 2.146 -36.594 -20.547 1 96.69 469 ALA A O 1
ATOM 3431 N N . ALA A 1 470 ? 3.098 -34.781 -19.641 1 97.75 470 ALA A N 1
ATOM 3432 C CA . ALA A 1 470 ? 2.283 -34.875 -18.438 1 97.75 470 ALA A CA 1
ATOM 3433 C C . ALA A 1 470 ? 0.803 -34.688 -18.75 1 97.75 470 ALA A C 1
ATOM 3435 O O . ALA A 1 470 ? -0.052 -35.375 -18.203 1 97.75 470 ALA A O 1
ATOM 3436 N N . VAL A 1 471 ? 0.479 -33.719 -19.609 1 97.69 471 VAL A N 1
ATOM 3437 C CA . VAL A 1 471 ? -0.904 -33.469 -20.016 1 97.69 471 VAL A CA 1
ATOM 3438 C C . VAL A 1 471 ? -1.429 -34.688 -20.781 1 97.69 471 VAL A C 1
ATOM 3440 O O . VAL A 1 471 ? -2.59 -35.062 -20.625 1 97.69 471 VAL A O 1
ATOM 3443 N N . GLY A 1 472 ? -0.591 -35.312 -21.609 1 97.56 472 GLY A N 1
ATOM 3444 C CA . GLY A 1 472 ? -0.967 -36.531 -22.281 1 97.56 472 GLY A CA 1
ATOM 3445 C C . GLY A 1 472 ? -1.316 -37.656 -21.312 1 97.56 472 GLY A C 1
ATOM 3446 O O . GLY A 1 472 ? -2.309 -38.375 -21.516 1 97.56 472 GLY A O 1
ATOM 3447 N N . VAL A 1 473 ? -0.5 -37.812 -20.312 1 97.62 473 VAL A N 1
ATOM 3448 C CA . VAL A 1 473 ? -0.747 -38.812 -19.281 1 97.62 473 VAL A CA 1
ATOM 3449 C C . VAL A 1 473 ? -2.059 -38.5 -18.562 1 97.62 473 VAL A C 1
ATOM 3451 O O . VAL A 1 473 ? -2.832 -39.406 -18.266 1 97.62 473 VAL A O 1
ATOM 3454 N N . GLN A 1 474 ? -2.305 -37.219 -18.25 1 97.69 474 GLN A N 1
ATOM 3455 C CA . GLN A 1 474 ? -3.541 -36.812 -17.609 1 97.69 474 GLN A CA 1
ATOM 3456 C C . GLN A 1 474 ? -4.762 -37.188 -18.438 1 97.69 474 GLN A C 1
ATOM 3458 O O . GLN A 1 474 ? -5.723 -37.75 -17.906 1 97.69 474 GLN A O 1
ATOM 3463 N N . ILE A 1 475 ? -4.742 -36.906 -19.734 1 97.25 475 ILE A N 1
ATOM 3464 C CA . ILE A 1 475 ? -5.848 -37.219 -20.641 1 97.25 475 ILE A CA 1
ATOM 3465 C C . ILE A 1 475 ? -6.066 -38.719 -20.703 1 97.25 475 ILE A C 1
ATOM 3467 O O . ILE A 1 475 ? -7.203 -39.188 -20.594 1 97.25 475 ILE A O 1
ATOM 3471 N N . SER A 1 476 ? -4.996 -39.5 -20.828 1 96.88 476 SER A N 1
ATOM 3472 C CA . SER A 1 476 ? -5.082 -40.938 -20.875 1 96.88 476 SER A CA 1
ATOM 3473 C C . SER A 1 476 ? -5.668 -41.5 -19.594 1 96.88 476 SER A C 1
ATOM 3475 O O . SER A 1 476 ? -6.508 -42.406 -19.625 1 96.88 476 SER A O 1
ATOM 3477 N N . LEU A 1 477 ? -5.203 -41 -18.531 1 96.19 477 LEU A N 1
ATOM 3478 C CA . LEU A 1 477 ? -5.691 -41.469 -17.234 1 96.19 477 LEU A CA 1
ATOM 3479 C C . LEU A 1 477 ? -7.18 -41.188 -17.078 1 96.19 477 LEU A C 1
ATOM 3481 O O . LEU A 1 477 ? -7.926 -42 -16.547 1 96.19 477 LEU A O 1
ATOM 3485 N N . MET A 1 478 ? -7.609 -40 -17.469 1 95.31 478 MET A N 1
ATOM 3486 C CA . MET A 1 478 ? -9.023 -39.656 -17.375 1 95.31 478 MET A CA 1
ATOM 3487 C C . MET A 1 478 ? -9.867 -40.531 -18.297 1 95.31 478 MET A C 1
ATOM 3489 O O . MET A 1 478 ? -10.984 -40.938 -17.938 1 95.31 478 MET A O 1
ATOM 3493 N N . LEU A 1 479 ? -9.352 -40.875 -19.469 1 94.44 479 LEU A N 1
ATOM 3494 C CA . LEU A 1 479 ? -10.055 -41.75 -20.375 1 94.44 479 LEU A CA 1
ATOM 3495 C C . LEU A 1 479 ? -10.203 -43.156 -19.781 1 94.44 479 LEU A C 1
ATOM 3497 O O . LEU A 1 479 ? -11.258 -43.781 -19.891 1 94.44 479 LEU A O 1
ATOM 3501 N N . VAL A 1 480 ? -9.156 -43.594 -19.141 1 93.69 480 VAL A N 1
ATOM 3502 C CA . VAL A 1 480 ? -9.164 -44.906 -18.531 1 93.69 480 VAL A CA 1
ATOM 3503 C C . VAL A 1 480 ? -10.125 -44.906 -17.344 1 93.69 480 VAL A C 1
ATOM 3505 O O . VAL A 1 480 ? -10.914 -45.844 -17.172 1 93.69 480 VAL A O 1
ATOM 3508 N N . LEU A 1 481 ? -10.039 -43.875 -16.547 1 92.06 481 LEU A N 1
ATOM 3509 C CA . LEU A 1 481 ? -10.906 -43.781 -15.375 1 92.06 481 LEU A CA 1
ATOM 3510 C C . LEU A 1 481 ? -12.367 -43.688 -15.789 1 92.06 481 LEU A C 1
ATOM 3512 O O . LEU A 1 481 ? -13.234 -44.281 -15.133 1 92.06 481 LEU A O 1
ATOM 3516 N N . ARG A 1 482 ? -12.648 -42.938 -16.781 1 91.69 482 ARG A N 1
ATOM 3517 C CA . ARG A 1 482 ? -14.016 -42.844 -17.297 1 91.69 482 ARG A CA 1
ATOM 3518 C C . ARG A 1 482 ? -14.539 -44.188 -17.734 1 91.69 482 ARG A C 1
ATOM 3520 O O . ARG A 1 482 ? -15.695 -44.531 -17.469 1 91.69 482 ARG A O 1
ATOM 3527 N N . ARG A 1 483 ? -13.734 -44.969 -18.422 1 89 483 ARG A N 1
ATOM 3528 C CA . ARG A 1 483 ? -14.117 -46.281 -18.906 1 89 483 ARG A CA 1
ATOM 3529 C C . ARG A 1 483 ? -14.344 -47.25 -17.75 1 89 483 ARG A C 1
ATOM 3531 O O . ARG A 1 483 ? -15.266 -48.062 -17.797 1 89 483 ARG A O 1
ATOM 3538 N N . PHE A 1 484 ? -13.492 -47.125 -16.812 1 86.5 484 PHE A N 1
ATOM 3539 C CA . PHE A 1 484 ? -13.562 -48.031 -15.672 1 86.5 484 PHE A CA 1
ATOM 3540 C C . PHE A 1 484 ? -14.781 -47.719 -14.812 1 86.5 484 PHE A C 1
ATOM 3542 O O . PHE A 1 484 ? -15.422 -48.625 -14.273 1 86.5 484 PHE A O 1
ATOM 3549 N N . LEU A 1 485 ? -15.055 -46.438 -14.578 1 80.06 485 LEU A N 1
ATOM 3550 C CA . LEU A 1 485 ? -16.156 -46.062 -13.695 1 80.06 485 LEU A CA 1
ATOM 3551 C C . LEU A 1 485 ? -17.484 -46.125 -14.43 1 80.06 485 LEU A C 1
ATOM 3553 O O . LEU A 1 485 ? -18.547 -46.188 -13.805 1 80.06 485 LEU A O 1
ATOM 3557 N N . ALA A 1 486 ? -17.562 -45.969 -15.75 1 67.19 486 ALA A N 1
ATOM 3558 C CA . ALA A 1 486 ? -18.766 -46.156 -16.547 1 67.19 486 ALA A CA 1
ATOM 3559 C C . ALA A 1 486 ? -19.141 -47.625 -16.656 1 67.19 486 ALA A C 1
ATOM 3561 O O . ALA A 1 486 ? -20.266 -47.969 -17.031 1 67.19 486 ALA A O 1
ATOM 3562 N N . MET A 1 487 ? -18.266 -48.594 -16.406 1 55.47 487 MET A N 1
ATOM 3563 C CA . MET A 1 487 ? -18.531 -50.031 -16.5 1 55.47 487 MET A CA 1
ATOM 3564 C C . MET A 1 487 ? -19.484 -50.5 -15.391 1 55.47 487 MET A C 1
ATOM 3566 O O . MET A 1 487 ? -19.375 -50.031 -14.25 1 55.47 487 MET A O 1
ATOM 3570 N N . PRO A 1 488 ? -20.672 -51.125 -15.711 1 52.94 488 PRO A N 1
ATOM 3571 C CA . PRO A 1 488 ? -21.609 -51.688 -14.727 1 52.94 488 PRO A CA 1
ATOM 3572 C C . PRO A 1 488 ? -20.891 -52.5 -13.633 1 52.94 488 PRO A C 1
ATOM 3574 O O . PRO A 1 488 ? -19.797 -53 -13.859 1 52.94 488 PRO A O 1
ATOM 3577 N N . GLU A 1 489 ? -21.266 -52.25 -12.25 1 50.31 489 GLU A N 1
ATOM 3578 C CA . GLU A 1 489 ? -20.688 -52.875 -11.055 1 50.31 489 GLU A CA 1
ATOM 3579 C C . GLU A 1 489 ? -20.281 -54.344 -11.328 1 50.31 489 GLU A C 1
ATOM 3581 O O . GLU A 1 489 ? -19.344 -54.844 -10.727 1 50.31 489 GLU A O 1
ATOM 3586 N N . ALA A 1 490 ? -20.953 -55.125 -12.023 1 52.06 490 ALA A N 1
ATOM 3587 C CA . ALA A 1 490 ? -20.734 -56.562 -12.25 1 52.06 490 ALA A CA 1
ATOM 3588 C C . ALA A 1 490 ? -19.359 -56.812 -12.883 1 52.06 490 ALA A C 1
ATOM 3590 O O . ALA A 1 490 ? -18.719 -57.844 -12.625 1 52.06 490 ALA A O 1
ATOM 3591 N N . VAL A 1 491 ? -18.859 -55.969 -13.594 1 48.53 491 VAL A N 1
ATOM 3592 C CA . VAL A 1 491 ? -17.609 -56.219 -14.305 1 48.53 491 VAL A CA 1
ATOM 3593 C C . VAL A 1 491 ? -16.453 -55.531 -13.578 1 48.53 491 VAL A C 1
ATOM 3595 O O . VAL A 1 491 ? -15.281 -55.781 -13.898 1 48.53 491 VAL A O 1
ATOM 3598 N N . ARG A 1 492 ? -16.656 -54.875 -12.609 1 44.69 492 ARG A N 1
ATOM 3599 C CA . ARG A 1 492 ? -15.555 -54.25 -11.875 1 44.69 492 ARG A CA 1
ATOM 3600 C C . ARG A 1 492 ? -14.93 -55.25 -10.891 1 44.69 492 ARG A C 1
ATOM 3602 O O . ARG A 1 492 ? -15.641 -55.938 -10.18 1 44.69 492 ARG A O 1
ATOM 3609 N N . MET B 1 1 ? 23.953 27.562 -20.25 1 33.88 1 MET B N 1
ATOM 3610 C CA . MET B 1 1 ? 22.734 26.984 -19.672 1 33.88 1 MET B CA 1
ATOM 3611 C C . MET B 1 1 ? 21.641 28.031 -19.531 1 33.88 1 MET B C 1
ATOM 3613 O O . MET B 1 1 ? 21.875 29.094 -18.953 1 33.88 1 MET B O 1
ATOM 3617 N N . ASN B 1 2 ? 20.734 28.172 -20.391 1 43.34 2 ASN B N 1
ATOM 3618 C CA . ASN B 1 2 ? 19.734 29.234 -20.484 1 43.34 2 ASN B CA 1
ATOM 3619 C C . ASN B 1 2 ? 19.094 29.531 -19.141 1 43.34 2 ASN B C 1
ATOM 3621 O O . ASN B 1 2 ? 18.953 28.625 -18.297 1 43.34 2 ASN B O 1
ATOM 3625 N N . GLU B 1 3 ? 19.188 30.656 -18.594 1 55 3 GLU B N 1
ATOM 3626 C CA . GLU B 1 3 ? 18.578 31.141 -17.359 1 55 3 GLU B CA 1
ATOM 3627 C C . GLU B 1 3 ? 17.188 30.531 -17.156 1 55 3 GLU B C 1
ATOM 3629 O O . GLU B 1 3 ? 16.375 30.484 -18.078 1 55 3 GLU B O 1
ATOM 3634 N N . PRO B 1 4 ? 17.078 29.688 -16.125 1 67.88 4 PRO B N 1
ATOM 3635 C CA . PRO B 1 4 ? 15.766 29.047 -15.945 1 67.88 4 PRO B CA 1
ATOM 3636 C C . PRO B 1 4 ? 14.602 30.031 -16.062 1 67.88 4 PRO B C 1
ATOM 3638 O O . PRO B 1 4 ? 14.672 31.141 -15.531 1 67.88 4 PRO B O 1
ATOM 3641 N N . GLY B 1 5 ? 13.82 30.141 -17.125 1 79.31 5 GLY B N 1
ATOM 3642 C CA . GLY B 1 5 ? 12.695 31.031 -17.391 1 79.31 5 GLY B CA 1
ATOM 3643 C C . GLY B 1 5 ? 11.383 30.484 -16.859 1 79.31 5 GLY B C 1
ATOM 3644 O O . GLY B 1 5 ? 11.367 29.594 -16.016 1 79.31 5 GLY B O 1
ATOM 3645 N N . MET B 1 6 ? 10.336 31.188 -17.062 1 85.75 6 MET B N 1
ATOM 3646 C CA . MET B 1 6 ? 8.969 30.875 -16.641 1 85.75 6 MET B CA 1
ATOM 3647 C C . MET B 1 6 ? 8.609 29.438 -16.984 1 85.75 6 MET B C 1
ATOM 3649 O O . MET B 1 6 ? 7.781 28.828 -16.312 1 85.75 6 MET B O 1
ATOM 3653 N N . ALA B 1 7 ? 9.375 28.859 -17.891 1 89.12 7 ALA B N 1
ATOM 3654 C CA . ALA B 1 7 ? 9.109 27.5 -18.328 1 89.12 7 ALA B CA 1
ATOM 3655 C C . ALA B 1 7 ? 9.469 26.484 -17.234 1 89.12 7 ALA B C 1
ATOM 3657 O O . ALA B 1 7 ? 8.93 25.375 -17.203 1 89.12 7 ALA B O 1
ATOM 3658 N N . SER B 1 8 ? 10.391 26.922 -16.359 1 91.75 8 SER B N 1
ATOM 3659 C CA . SER B 1 8 ? 10.797 26.016 -15.281 1 91.75 8 SER B CA 1
ATOM 3660 C C . SER B 1 8 ? 9.648 25.766 -14.312 1 91.75 8 SER B C 1
ATOM 3662 O O . SER B 1 8 ? 9.68 24.812 -13.539 1 91.75 8 SER B O 1
ATOM 3664 N N . LEU B 1 9 ? 8.633 26.594 -14.383 1 92.44 9 LEU B N 1
ATOM 3665 C CA . LEU B 1 9 ? 7.496 26.469 -13.477 1 92.44 9 LEU B CA 1
ATOM 3666 C C . LEU B 1 9 ? 6.418 25.578 -14.078 1 92.44 9 LEU B C 1
ATOM 3668 O O . LEU B 1 9 ? 5.477 25.188 -13.383 1 92.44 9 LEU B O 1
ATOM 3672 N N . LEU B 1 10 ? 6.574 25.172 -15.242 1 93.25 10 LEU B N 1
ATOM 3673 C CA . LEU B 1 10 ? 5.512 24.484 -15.961 1 93.25 10 LEU B CA 1
ATOM 3674 C C . LEU B 1 10 ? 5.125 23.188 -15.242 1 93.25 10 LEU B C 1
ATOM 3676 O O . LEU B 1 10 ? 3.939 22.906 -15.07 1 93.25 10 LEU B O 1
ATOM 3680 N N . PRO B 1 11 ? 6.086 22.344 -14.82 1 93.19 11 PRO B N 1
ATOM 3681 C CA . PRO B 1 11 ? 5.688 21.125 -14.117 1 93.19 11 PRO B CA 1
ATOM 3682 C C . PRO B 1 11 ? 4.875 21.406 -12.852 1 93.19 11 PRO B C 1
ATOM 3684 O O . PRO B 1 11 ? 3.906 20.688 -12.57 1 93.19 11 PRO B O 1
ATOM 3687 N N . VAL B 1 12 ? 5.281 22.422 -12.156 1 91.81 12 VAL B N 1
ATOM 3688 C CA . VAL B 1 12 ? 4.578 22.781 -10.93 1 91.81 12 VAL B CA 1
ATOM 3689 C C . VAL B 1 12 ? 3.188 23.312 -11.273 1 91.81 12 VAL B C 1
ATOM 3691 O O . VAL B 1 12 ? 2.211 22.984 -10.594 1 91.81 12 VAL B O 1
ATOM 3694 N N . ILE B 1 13 ? 3.062 24.078 -12.297 1 92.19 13 ILE B N 1
ATOM 3695 C CA . ILE B 1 13 ? 1.787 24.625 -12.727 1 92.19 13 ILE B CA 1
ATOM 3696 C C . ILE B 1 13 ? 0.855 23.5 -13.172 1 92.19 13 ILE B C 1
ATOM 3698 O O . ILE B 1 13 ? -0.326 23.5 -12.82 1 92.19 13 ILE B O 1
ATOM 3702 N N . VAL B 1 14 ? 1.386 22.609 -13.898 1 93.5 14 VAL B N 1
ATOM 3703 C CA . VAL B 1 14 ? 0.598 21.469 -14.344 1 93.5 14 VAL B CA 1
ATOM 3704 C C . VAL B 1 14 ? 0.105 20.672 -13.141 1 93.5 14 VAL B C 1
ATOM 3706 O O . VAL B 1 14 ? -1.053 20.25 -13.102 1 93.5 14 VAL B O 1
ATOM 3709 N N . THR B 1 15 ? 1.021 20.422 -12.18 1 92.5 15 THR B N 1
ATOM 3710 C CA . THR B 1 15 ? 0.643 19.734 -10.953 1 92.5 15 THR B CA 1
ATOM 3711 C C . THR B 1 15 ? -0.537 20.422 -10.281 1 92.5 15 THR B C 1
ATOM 3713 O O . THR B 1 15 ? -1.53 19.781 -9.938 1 92.5 15 THR B O 1
ATOM 3716 N N . LEU B 1 16 ? -0.416 21.75 -10.164 1 89.62 16 LEU B N 1
ATOM 3717 C CA . LEU B 1 16 ? -1.43 22.531 -9.477 1 89.62 16 LEU B CA 1
ATOM 3718 C C . LEU B 1 16 ? -2.75 22.516 -10.242 1 89.62 16 LEU B C 1
ATOM 3720 O O . LEU B 1 16 ? -3.811 22.297 -9.648 1 89.62 16 LEU B O 1
ATOM 3724 N N . LEU B 1 17 ? -2.744 22.688 -11.484 1 91.19 17 LEU B N 1
ATOM 3725 C CA . LEU B 1 17 ? -3.945 22.766 -12.312 1 91.19 17 LEU B CA 1
ATOM 3726 C C . LEU B 1 17 ? -4.691 21.438 -12.305 1 91.19 17 LEU B C 1
ATOM 3728 O O . LEU B 1 17 ? -5.91 21.406 -12.125 1 91.19 17 LEU B O 1
ATOM 3732 N N . ILE B 1 18 ? -3.969 20.406 -12.453 1 89.62 18 ILE B N 1
ATOM 3733 C CA . ILE B 1 18 ? -4.598 19.094 -12.516 1 89.62 18 ILE B CA 1
ATOM 3734 C C . ILE B 1 18 ? -5.105 18.703 -11.125 1 89.62 18 ILE B C 1
ATOM 3736 O O . ILE B 1 18 ? -6.184 18.109 -11 1 89.62 18 ILE B O 1
ATOM 3740 N N . ALA B 1 19 ? -4.309 18.969 -10.109 1 86.88 19 ALA B N 1
ATOM 3741 C CA . ALA B 1 19 ? -4.746 18.672 -8.75 1 86.88 19 ALA B CA 1
ATOM 3742 C C . ALA B 1 19 ? -6.035 19.422 -8.414 1 86.88 19 ALA B C 1
ATOM 3744 O O . ALA B 1 19 ? -6.91 18.875 -7.73 1 86.88 19 ALA B O 1
ATOM 3745 N N . LEU B 1 20 ? -6.16 20.641 -8.875 1 85.31 20 LEU B N 1
ATOM 3746 C CA . LEU B 1 20 ? -7.324 21.484 -8.594 1 85.31 20 LEU B CA 1
ATOM 3747 C C . LEU B 1 20 ? -8.531 21.016 -9.398 1 85.31 20 LEU B C 1
ATOM 3749 O O . LEU B 1 20 ? -9.648 20.969 -8.883 1 85.31 20 LEU B O 1
ATOM 3753 N N . THR B 1 21 ? -8.328 20.672 -10.625 1 85.31 21 THR B N 1
ATOM 3754 C CA . THR B 1 21 ? -9.414 20.312 -11.516 1 85.31 21 THR B CA 1
ATOM 3755 C C . THR B 1 21 ? -9.969 18.938 -11.156 1 85.31 21 THR B C 1
ATOM 3757 O O . THR B 1 21 ? -11.188 18.734 -11.125 1 85.31 21 THR B O 1
ATOM 3760 N N . LEU B 1 22 ? -9.07 18.031 -10.812 1 82.31 22 LEU B N 1
ATOM 3761 C CA . LEU B 1 22 ? -9.508 16.672 -10.547 1 82.31 22 LEU B CA 1
ATOM 3762 C C . LEU B 1 22 ? -9.648 16.422 -9.047 1 82.31 22 LEU B C 1
ATOM 3764 O O . LEU B 1 22 ? -10.117 15.375 -8.625 1 82.31 22 LEU B O 1
ATOM 3768 N N . ARG B 1 23 ? -9.211 17.406 -8.234 1 81.56 23 ARG B N 1
ATOM 3769 C CA . ARG B 1 23 ? -9.258 17.328 -6.777 1 81.56 23 ARG B CA 1
ATOM 3770 C C . ARG B 1 23 ? -8.523 16.094 -6.266 1 81.56 23 ARG B C 1
ATOM 3772 O O . ARG B 1 23 ? -9.055 15.344 -5.438 1 81.56 23 ARG B O 1
ATOM 3779 N N . ASN B 1 24 ? -7.469 15.883 -6.953 1 85.38 24 ASN B N 1
ATOM 3780 C CA . ASN B 1 24 ? -6.613 14.75 -6.602 1 85.38 24 ASN B CA 1
ATOM 3781 C C . ASN B 1 24 ? -5.133 15.109 -6.742 1 85.38 24 ASN B C 1
ATOM 3783 O O . ASN B 1 24 ? -4.629 15.266 -7.855 1 85.38 24 ASN B O 1
ATOM 3787 N N . VAL B 1 25 ? -4.477 15.086 -5.633 1 85.69 25 VAL B N 1
ATOM 3788 C CA . VAL B 1 25 ? -3.09 15.539 -5.586 1 85.69 25 VAL B CA 1
ATOM 3789 C C . VAL B 1 25 ? -2.186 14.508 -6.258 1 85.69 25 VAL B C 1
ATOM 3791 O O . VAL B 1 25 ? -1.209 14.867 -6.922 1 85.69 25 VAL B O 1
ATOM 3794 N N . LEU B 1 26 ? -2.449 13.258 -6.023 1 89 26 LEU B N 1
ATOM 3795 C CA . LEU B 1 26 ? -1.624 12.195 -6.598 1 89 26 LEU B CA 1
ATOM 3796 C C . LEU B 1 26 ? -1.592 12.297 -8.117 1 89 26 LEU B C 1
ATOM 3798 O O . LEU B 1 26 ? -0.524 12.195 -8.727 1 89 26 LEU B O 1
ATOM 3802 N N . VAL B 1 27 ? -2.715 12.562 -8.734 1 88.81 27 VAL B N 1
ATOM 3803 C CA . VAL B 1 27 ? -2.814 12.688 -10.188 1 88.81 27 VAL B CA 1
ATOM 3804 C C . VAL B 1 27 ? -2.111 13.969 -10.641 1 88.81 27 VAL B C 1
ATOM 3806 O O . VAL B 1 27 ? -1.438 13.977 -11.672 1 88.81 27 VAL B O 1
ATOM 3809 N N . GLY B 1 28 ? -2.291 14.977 -9.891 1 91.38 28 GLY B N 1
ATOM 3810 C CA . GLY B 1 28 ? -1.599 16.219 -10.195 1 91.38 28 GLY B CA 1
ATOM 3811 C C . GLY B 1 28 ? -0.088 16.078 -10.18 1 91.38 28 GLY B C 1
ATOM 3812 O O . GLY B 1 28 ? 0.593 16.547 -11.094 1 91.38 28 GLY B O 1
ATOM 3813 N N . LEU B 1 29 ? 0.429 15.43 -9.148 1 91.62 29 LEU B N 1
ATOM 3814 C CA . LEU B 1 29 ? 1.868 15.234 -9.023 1 91.62 29 LEU B CA 1
ATOM 3815 C C . LEU B 1 29 ? 2.398 14.352 -10.148 1 91.62 29 LEU B C 1
ATOM 3817 O O . LEU B 1 29 ? 3.479 14.609 -10.688 1 91.62 29 LEU B O 1
ATOM 3821 N N . PHE B 1 30 ? 1.662 13.344 -10.453 1 91.88 30 PHE B N 1
ATOM 3822 C CA . PHE B 1 30 ? 2.084 12.477 -11.547 1 91.88 30 PHE B CA 1
ATOM 3823 C C . PHE B 1 30 ? 2.15 13.25 -12.852 1 91.88 30 PHE B C 1
ATOM 3825 O O . PHE B 1 30 ? 3.094 13.078 -13.633 1 91.88 30 PHE B O 1
ATOM 3832 N N . ALA B 1 31 ? 1.176 14.047 -13.117 1 92 31 ALA B N 1
ATOM 3833 C CA . ALA B 1 31 ? 1.159 14.875 -14.32 1 92 31 ALA B CA 1
ATOM 3834 C C . ALA B 1 31 ? 2.338 15.844 -14.336 1 92 31 ALA B C 1
ATOM 3836 O O . ALA B 1 31 ? 2.938 16.078 -15.391 1 92 31 ALA B O 1
ATOM 3837 N N . GLY B 1 32 ? 2.598 16.422 -13.219 1 93.44 32 GLY B N 1
ATOM 3838 C CA . GLY B 1 32 ? 3.74 17.312 -13.117 1 93.44 32 GLY B CA 1
ATOM 3839 C C . GLY B 1 32 ? 5.062 16.625 -13.398 1 93.44 32 GLY B C 1
ATOM 3840 O O . GLY B 1 32 ? 5.91 17.156 -14.117 1 93.44 32 GLY B O 1
ATOM 3841 N N . VAL B 1 33 ? 5.242 15.469 -12.828 1 93.38 33 VAL B N 1
ATOM 3842 C CA . VAL B 1 33 ? 6.461 14.695 -13.039 1 93.38 33 VAL B CA 1
ATOM 3843 C C . VAL B 1 33 ? 6.574 14.297 -14.516 1 93.38 33 VAL B C 1
ATOM 3845 O O . VAL B 1 33 ? 7.66 14.359 -15.094 1 93.38 33 VAL B O 1
ATOM 3848 N N . THR B 1 34 ? 5.465 13.93 -15.102 1 91.44 34 THR B N 1
ATOM 3849 C CA . THR B 1 34 ? 5.453 13.578 -16.516 1 91.44 34 THR B CA 1
ATOM 3850 C C . THR B 1 34 ? 5.828 14.781 -17.375 1 91.44 34 THR B C 1
ATOM 3852 O O . THR B 1 34 ? 6.625 14.664 -18.312 1 91.44 34 THR B O 1
ATOM 3855 N N . CYS B 1 35 ? 5.273 15.875 -17.062 1 91.25 35 CYS B N 1
ATOM 3856 C CA . CYS B 1 35 ? 5.59 17.109 -17.766 1 91.25 35 CYS B CA 1
ATOM 3857 C C . CYS B 1 35 ? 7.07 17.453 -17.641 1 91.25 35 CYS B C 1
ATOM 3859 O O . CYS B 1 35 ? 7.73 17.766 -18.625 1 91.25 35 CYS B O 1
ATOM 3861 N N . GLY B 1 36 ? 7.57 17.406 -16.422 1 91.38 36 GLY B N 1
ATOM 3862 C CA . GLY B 1 36 ? 8.984 17.672 -16.188 1 91.38 36 GLY B CA 1
ATOM 3863 C C . GLY B 1 36 ? 9.898 16.688 -16.891 1 91.38 36 GLY B C 1
ATOM 3864 O O . GLY B 1 36 ? 10.953 17.078 -17.406 1 91.38 36 GLY B O 1
ATOM 3865 N N . ALA B 1 37 ? 9.516 15.445 -16.875 1 89.56 37 ALA B N 1
ATOM 3866 C CA . ALA B 1 37 ? 10.312 14.43 -17.547 1 89.56 37 ALA B CA 1
ATOM 3867 C C . ALA B 1 37 ? 10.352 14.68 -19.062 1 89.56 37 ALA B C 1
ATOM 3869 O O . ALA B 1 37 ? 11.375 14.453 -19.703 1 89.56 37 ALA B O 1
ATOM 3870 N N . LEU B 1 38 ? 9.266 15.125 -19.625 1 88 38 LEU B N 1
ATOM 3871 C CA . LEU B 1 38 ? 9.219 15.445 -21.047 1 88 38 LEU B CA 1
ATOM 3872 C C . LEU B 1 38 ? 10.117 16.625 -21.359 1 88 38 LEU B C 1
ATOM 3874 O O . LEU B 1 38 ? 10.727 16.672 -22.438 1 88 38 LEU B O 1
ATOM 3878 N N . MET B 1 39 ? 10.195 17.469 -20.469 1 88.44 39 MET B N 1
ATOM 3879 C CA . MET B 1 39 ? 10.984 18.688 -20.672 1 88.44 39 MET B CA 1
ATOM 3880 C C . MET B 1 39 ? 12.477 18.391 -20.547 1 88.44 39 MET B C 1
ATOM 3882 O O . MET B 1 39 ? 13.297 19.062 -21.172 1 88.44 39 MET B O 1
ATOM 3886 N N . THR B 1 40 ? 12.797 17.438 -19.75 1 85.5 40 THR B N 1
ATOM 3887 C CA . THR B 1 40 ? 14.211 17.219 -19.453 1 85.5 40 THR B CA 1
ATOM 3888 C C . THR B 1 40 ? 14.75 16.031 -20.234 1 85.5 40 THR B C 1
ATOM 3890 O O . THR B 1 40 ? 15.953 15.773 -20.25 1 85.5 40 THR B O 1
ATOM 3893 N N . SER B 1 41 ? 13.852 15.273 -20.781 1 81.44 41 SER B N 1
ATOM 3894 C CA . SER B 1 41 ? 14.312 14.078 -21.5 1 81.44 41 SER B CA 1
ATOM 3895 C C . SER B 1 41 ? 14.406 14.32 -23 1 81.44 41 SER B C 1
ATOM 3897 O O . SER B 1 41 ? 13.609 15.094 -23.547 1 81.44 41 SER B O 1
ATOM 3899 N N . ASP B 1 42 ? 15.391 13.758 -23.562 1 78.06 42 ASP B N 1
ATOM 3900 C CA . ASP B 1 42 ? 15.547 13.781 -25 1 78.06 42 ASP B CA 1
ATOM 3901 C C . ASP B 1 42 ? 14.906 12.547 -25.641 1 78.06 42 ASP B C 1
ATOM 3903 O O . ASP B 1 42 ? 15.07 12.297 -26.844 1 78.06 42 ASP B O 1
ATOM 3907 N N . ALA B 1 43 ? 14.227 11.867 -24.875 1 71 43 ALA B N 1
ATOM 3908 C CA . ALA B 1 43 ? 13.703 10.594 -25.344 1 71 43 ALA B CA 1
ATOM 3909 C C . ALA B 1 43 ? 12.5 10.797 -26.266 1 71 43 ALA B C 1
ATOM 3911 O O . ALA B 1 43 ? 11.891 11.875 -26.266 1 71 43 ALA B O 1
ATOM 3912 N N . SER B 1 44 ? 12.281 9.867 -27.125 1 77.12 44 SER B N 1
ATOM 3913 C CA . SER B 1 44 ? 11.102 9.844 -27.984 1 77.12 44 SER B CA 1
ATOM 3914 C C . SER B 1 44 ? 9.82 9.742 -27.172 1 77.12 44 SER B C 1
ATOM 3916 O O . SER B 1 44 ? 9.867 9.516 -25.953 1 77.12 44 SER B O 1
ATOM 3918 N N . LEU B 1 45 ? 8.734 9.953 -27.797 1 72 45 LEU B N 1
ATOM 3919 C CA . LEU B 1 45 ? 7.422 9.922 -27.141 1 72 45 LEU B CA 1
ATOM 3920 C C . LEU B 1 45 ? 7.18 8.578 -26.469 1 72 45 LEU B C 1
ATOM 3922 O O . LEU B 1 45 ? 6.59 8.523 -25.391 1 72 45 LEU B O 1
ATOM 3926 N N . LEU B 1 46 ? 7.691 7.598 -27.078 1 76.75 46 LEU B N 1
ATOM 3927 C CA . LEU B 1 46 ? 7.504 6.273 -26.5 1 76.75 46 LEU B CA 1
ATOM 3928 C C . LEU B 1 46 ? 8.547 5.996 -25.422 1 76.75 46 LEU B C 1
ATOM 3930 O O . LEU B 1 46 ? 8.32 5.195 -24.516 1 76.75 46 LEU B O 1
ATOM 3934 N N . GLY B 1 47 ? 9.641 6.719 -25.547 1 80.69 47 GLY B N 1
ATOM 3935 C CA . GLY B 1 47 ? 10.75 6.441 -24.656 1 80.69 47 GLY B CA 1
ATOM 3936 C C . GLY B 1 47 ? 10.75 7.305 -23.406 1 80.69 47 GLY B C 1
ATOM 3937 O O . GLY B 1 47 ? 11.5 7.043 -22.469 1 80.69 47 GLY B O 1
ATOM 3938 N N . PHE B 1 48 ? 9.82 8.195 -23.375 1 82.38 48 PHE B N 1
ATOM 3939 C CA . PHE B 1 48 ? 9.938 9.141 -22.281 1 82.38 48 PHE B CA 1
ATOM 3940 C C . PHE B 1 48 ? 9.43 8.516 -20.984 1 82.38 48 PHE B C 1
ATOM 3942 O O . PHE B 1 48 ? 9.977 8.781 -19.906 1 82.38 48 PHE B O 1
ATOM 3949 N N . VAL B 1 49 ? 8.43 7.574 -21.125 1 85.19 49 VAL B N 1
ATOM 3950 C CA . VAL B 1 49 ? 7.863 7.016 -19.906 1 85.19 49 VAL B CA 1
ATOM 3951 C C . VAL B 1 49 ? 8.852 6.035 -19.266 1 85.19 49 VAL B C 1
ATOM 3953 O O . VAL B 1 49 ? 9.125 6.102 -18.078 1 85.19 49 VAL B O 1
ATOM 3956 N N . PRO B 1 50 ? 9.422 5.207 -20.125 1 86.94 50 PRO B N 1
ATOM 3957 C CA . PRO B 1 50 ? 10.461 4.367 -19.531 1 86.94 50 PRO B CA 1
ATOM 3958 C C . PRO B 1 50 ? 11.594 5.18 -18.906 1 86.94 50 PRO B C 1
ATOM 3960 O O . PRO B 1 50 ? 12.102 4.82 -17.844 1 86.94 50 PRO B O 1
ATOM 3963 N N . SER B 1 51 ? 11.914 6.191 -19.562 1 86.75 51 SER B N 1
ATOM 3964 C CA . SER B 1 51 ? 12.977 7.047 -19.031 1 86.75 51 SER B CA 1
ATOM 3965 C C . SER B 1 51 ? 12.547 7.727 -17.734 1 86.75 51 SER B C 1
ATOM 3967 O O . SER B 1 51 ? 13.352 7.887 -16.828 1 86.75 51 SER B O 1
ATOM 3969 N N . MET B 1 52 ? 11.305 8.141 -17.688 1 90.62 52 MET B N 1
ATOM 3970 C CA . MET B 1 52 ? 10.773 8.766 -16.484 1 90.62 52 MET B CA 1
ATOM 3971 C C . MET B 1 52 ? 10.836 7.793 -15.305 1 90.62 52 MET B C 1
ATOM 3973 O O . MET B 1 52 ? 11.25 8.172 -14.211 1 90.62 52 MET B O 1
ATOM 3977 N N . VAL B 1 53 ? 10.469 6.57 -15.57 1 91.06 53 VAL B N 1
ATOM 3978 C CA . VAL B 1 53 ? 10.453 5.562 -14.516 1 91.06 53 VAL B CA 1
ATOM 3979 C C . VAL B 1 53 ? 11.883 5.262 -14.07 1 91.06 53 VAL B C 1
ATOM 3981 O O . VAL B 1 53 ? 12.18 5.273 -12.867 1 91.06 53 VAL B O 1
ATOM 3984 N N . LYS B 1 54 ? 12.75 5.086 -15 1 90.19 54 LYS B N 1
ATOM 3985 C CA . LYS B 1 54 ? 14.117 4.645 -14.727 1 90.19 54 LYS B CA 1
ATOM 3986 C C . LYS B 1 54 ? 14.953 5.773 -14.117 1 90.19 54 LYS B C 1
ATOM 3988 O O . LYS B 1 54 ? 15.781 5.535 -13.242 1 90.19 54 LYS B O 1
ATOM 3993 N N . GLU B 1 55 ? 14.656 6.961 -14.555 1 91.56 55 GLU B N 1
ATOM 3994 C CA . GLU B 1 55 ? 15.586 8.039 -14.219 1 91.56 55 GLU B CA 1
ATOM 3995 C C . GLU B 1 55 ? 14.992 8.969 -13.164 1 91.56 55 GLU B C 1
ATOM 3997 O O . GLU B 1 55 ? 15.719 9.727 -12.516 1 91.56 55 GLU B O 1
ATOM 4002 N N . ARG B 1 56 ? 13.68 8.922 -13.016 1 92.19 56 ARG B N 1
ATOM 4003 C CA . ARG B 1 56 ? 13.102 9.914 -12.109 1 92.19 56 ARG B CA 1
ATOM 4004 C C . ARG B 1 56 ? 12.398 9.242 -10.938 1 92.19 56 ARG B C 1
ATOM 4006 O O . ARG B 1 56 ? 12.391 9.773 -9.828 1 92.19 56 ARG B O 1
ATOM 4013 N N . LEU B 1 57 ? 11.758 8.133 -11.156 1 94.75 57 LEU B N 1
ATOM 4014 C CA . LEU B 1 57 ? 10.977 7.508 -10.094 1 94.75 57 LEU B CA 1
ATOM 4015 C C . LEU B 1 57 ? 11.828 6.504 -9.32 1 94.75 57 LEU B C 1
ATOM 4017 O O . LEU B 1 57 ? 11.898 6.562 -8.094 1 94.75 57 LEU B O 1
ATOM 4021 N N . VAL B 1 58 ? 12.547 5.637 -9.992 1 94.38 58 VAL B N 1
ATOM 4022 C CA . VAL B 1 58 ? 13.297 4.551 -9.367 1 94.38 58 VAL B CA 1
ATOM 4023 C C . VAL B 1 58 ? 14.398 5.129 -8.484 1 94.38 58 VAL B C 1
ATOM 4025 O O . VAL B 1 58 ? 14.586 4.695 -7.34 1 94.38 58 VAL B O 1
ATOM 4028 N N . PRO B 1 59 ? 15.125 6.133 -8.945 1 94.5 59 PRO B N 1
ATOM 4029 C CA . PRO B 1 59 ? 16.188 6.68 -8.102 1 94.5 59 PRO B CA 1
ATOM 4030 C C . PRO B 1 59 ? 15.656 7.281 -6.801 1 94.5 59 PRO B C 1
ATOM 4032 O O . PRO B 1 59 ? 16.359 7.277 -5.785 1 94.5 59 PRO B O 1
ATOM 4035 N N . GLU B 1 60 ? 14.453 7.82 -6.832 1 94.94 60 GLU B N 1
ATOM 4036 C CA . GLU B 1 60 ? 13.867 8.367 -5.613 1 94.94 60 GLU B CA 1
ATOM 4037 C C . GLU B 1 60 ? 13.625 7.273 -4.578 1 94.94 60 GLU B C 1
ATOM 4039 O O . GLU B 1 60 ? 13.867 7.473 -3.385 1 94.94 60 GLU B O 1
ATOM 4044 N N . VAL B 1 61 ? 13.148 6.16 -5.035 1 94.75 61 VAL B N 1
ATOM 4045 C CA . VAL B 1 61 ? 12.898 5.035 -4.137 1 94.75 61 VAL B CA 1
ATOM 4046 C C . VAL B 1 61 ? 14.227 4.434 -3.68 1 94.75 61 VAL B C 1
ATOM 4048 O O . VAL B 1 61 ? 14.359 4.023 -2.525 1 94.75 61 VAL B O 1
ATOM 4051 N N . ALA B 1 62 ? 15.227 4.465 -4.555 1 94.94 62 ALA B N 1
ATOM 4052 C CA . ALA B 1 62 ? 16.5 3.807 -4.301 1 94.94 62 ALA B CA 1
ATOM 4053 C C . ALA B 1 62 ? 17.391 4.66 -3.398 1 94.94 62 ALA B C 1
ATOM 4055 O O . ALA B 1 62 ? 18.391 4.172 -2.852 1 94.94 62 ALA B O 1
ATOM 4056 N N . ASP B 1 63 ? 16.984 5.941 -3.227 1 94.38 63 ASP B N 1
ATOM 4057 C CA . ASP B 1 63 ? 17.734 6.812 -2.316 1 94.38 63 ASP B CA 1
ATOM 4058 C C . ASP B 1 63 ? 17.625 6.312 -0.877 1 94.38 63 ASP B C 1
ATOM 4060 O O . ASP B 1 63 ? 16.531 6 -0.395 1 94.38 63 ASP B O 1
ATOM 4064 N N . SER B 1 64 ? 18.766 6.223 -0.185 1 92.75 64 SER B N 1
ATOM 4065 C CA . SER B 1 64 ? 18.812 5.637 1.148 1 92.75 64 SER B CA 1
ATOM 4066 C C . SER B 1 64 ? 17.906 6.398 2.123 1 92.75 64 SER B C 1
ATOM 4068 O O . SER B 1 64 ? 17.266 5.793 2.977 1 92.75 64 SER B O 1
ATOM 4070 N N . TYR B 1 65 ? 17.953 7.703 2.059 1 91.5 65 TYR B N 1
ATOM 4071 C CA . TYR B 1 65 ? 17.094 8.5 2.918 1 91.5 65 TYR B CA 1
ATOM 4072 C C . TYR B 1 65 ? 15.617 8.203 2.637 1 91.5 65 TYR B C 1
ATOM 4074 O O . TYR B 1 65 ? 14.844 7.938 3.559 1 91.5 65 TYR B O 1
ATOM 4082 N N . ASN B 1 66 ? 15.266 8.305 1.365 1 94.12 66 ASN B N 1
ATOM 4083 C CA . ASN B 1 66 ? 13.875 8.086 0.966 1 94.12 66 ASN B CA 1
ATOM 4084 C C . ASN B 1 66 ? 13.414 6.672 1.308 1 94.12 66 ASN B C 1
ATOM 4086 O O . ASN B 1 66 ? 12.289 6.473 1.759 1 94.12 66 ASN B O 1
ATOM 4090 N N . ALA B 1 67 ? 14.305 5.715 1.095 1 95 67 ALA B N 1
ATOM 4091 C CA . ALA B 1 67 ? 13.984 4.324 1.414 1 95 67 ALA B CA 1
ATOM 4092 C C . ALA B 1 67 ? 13.695 4.156 2.902 1 95 67 ALA B C 1
ATOM 4094 O O . ALA B 1 67 ? 12.805 3.391 3.283 1 95 67 ALA B O 1
ATOM 4095 N N . SER B 1 68 ? 14.461 4.812 3.73 1 94.19 68 SER B N 1
ATOM 4096 C CA . SER B 1 68 ? 14.25 4.723 5.172 1 94.19 68 SER B CA 1
ATOM 4097 C C . SER B 1 68 ? 12.891 5.305 5.566 1 94.19 68 SER B C 1
ATOM 4099 O O . SER B 1 68 ? 12.242 4.805 6.488 1 94.19 68 SER B O 1
ATOM 4101 N N . VAL B 1 69 ? 12.516 6.355 4.906 1 92.75 69 VAL B N 1
ATOM 4102 C CA . VAL B 1 69 ? 11.219 6.961 5.16 1 92.75 69 VAL B CA 1
ATOM 4103 C C . VAL B 1 69 ? 10.109 5.988 4.762 1 92.75 69 VAL B C 1
ATOM 4105 O O . VAL B 1 69 ? 9.125 5.828 5.488 1 92.75 69 VAL B O 1
ATOM 4108 N N . LEU B 1 70 ? 10.289 5.355 3.633 1 94.38 70 LEU B N 1
ATOM 4109 C CA . LEU B 1 70 ? 9.281 4.426 3.131 1 94.38 70 LEU B CA 1
ATOM 4110 C C . LEU B 1 70 ? 9.125 3.232 4.066 1 94.38 70 LEU B C 1
ATOM 4112 O O . LEU B 1 70 ? 8.008 2.797 4.344 1 94.38 70 LEU B O 1
ATOM 4116 N N . VAL B 1 71 ? 10.188 2.68 4.562 1 94.06 71 VAL B N 1
ATOM 4117 C CA . VAL B 1 71 ? 10.141 1.564 5.504 1 94.06 71 VAL B CA 1
ATOM 4118 C C . VAL B 1 71 ? 9.461 2.004 6.797 1 94.06 71 VAL B C 1
ATOM 4120 O O . VAL B 1 71 ? 8.625 1.278 7.344 1 94.06 71 VAL B O 1
ATOM 4123 N N . LEU B 1 72 ? 9.844 3.152 7.242 1 93.31 72 LEU B N 1
ATOM 4124 C CA . LEU B 1 72 ? 9.266 3.693 8.469 1 93.31 72 LEU B CA 1
ATOM 4125 C C . LEU B 1 72 ? 7.758 3.854 8.336 1 93.31 72 LEU B C 1
ATOM 4127 O O . LEU B 1 72 ? 7.016 3.57 9.273 1 93.31 72 LEU B O 1
ATOM 4131 N N . LEU B 1 73 ? 7.297 4.312 7.176 1 92.31 73 LEU B N 1
ATOM 4132 C CA . LEU B 1 73 ? 5.871 4.523 6.945 1 92.31 73 LEU B CA 1
ATOM 4133 C C . LEU B 1 73 ? 5.098 3.217 7.098 1 92.31 73 LEU B C 1
ATOM 4135 O O . LEU B 1 73 ? 3.961 3.215 7.578 1 92.31 73 LEU B O 1
ATOM 4139 N N . ALA B 1 74 ? 5.707 2.182 6.664 1 92.38 74 ALA B N 1
ATOM 4140 C CA . ALA B 1 74 ? 5.051 0.884 6.801 1 92.38 74 ALA B CA 1
ATOM 4141 C C . ALA B 1 74 ? 4.84 0.528 8.273 1 92.38 74 ALA B C 1
ATOM 4143 O O . ALA B 1 74 ? 3.783 0.019 8.648 1 92.38 74 ALA B O 1
ATOM 4144 N N . PHE B 1 75 ? 5.824 0.791 9.109 1 93.25 75 PHE B N 1
ATOM 4145 C CA . PHE B 1 75 ? 5.711 0.519 10.539 1 93.25 75 PHE B CA 1
ATOM 4146 C C . PHE B 1 75 ? 4.652 1.409 11.172 1 93.25 75 PHE B C 1
ATOM 4148 O O . PHE B 1 75 ? 3.861 0.949 12 1 93.25 75 PHE B O 1
ATOM 4155 N N . ILE B 1 76 ? 4.648 2.646 10.75 1 92.5 76 ILE B N 1
ATOM 4156 C CA . ILE B 1 76 ? 3.693 3.602 11.305 1 92.5 76 ILE B CA 1
ATOM 4157 C C . ILE B 1 76 ? 2.273 3.176 10.938 1 92.5 76 ILE B C 1
ATOM 4159 O O . ILE B 1 76 ? 1.398 3.107 11.805 1 92.5 76 ILE B O 1
ATOM 4163 N N . GLY B 1 77 ? 2.072 2.906 9.68 1 92.56 77 GLY B N 1
ATOM 4164 C CA . GLY B 1 77 ? 0.748 2.539 9.211 1 92.56 77 GLY B CA 1
ATOM 4165 C C . GLY B 1 77 ? 0.18 1.319 9.906 1 92.56 77 GLY B C 1
ATOM 4166 O O . GLY B 1 77 ? -0.988 1.312 10.305 1 92.56 77 GLY B O 1
ATOM 4167 N N . GLY B 1 78 ? 0.971 0.285 10.016 1 93.19 78 GLY B N 1
ATOM 4168 C CA . GLY B 1 78 ? 0.52 -0.902 10.719 1 93.19 78 GLY B CA 1
ATOM 4169 C C . GLY B 1 78 ? 0.103 -0.621 12.156 1 93.19 78 GLY B C 1
ATOM 4170 O O . GLY B 1 78 ? -0.97 -1.044 12.586 1 93.19 78 GLY B O 1
ATOM 4171 N N . PHE B 1 79 ? 0.914 0.106 12.883 1 94 79 PHE B N 1
ATOM 4172 C CA . PHE B 1 79 ? 0.648 0.404 14.281 1 94 79 PHE B CA 1
ATOM 4173 C C . PHE B 1 79 ? -0.621 1.236 14.43 1 94 79 PHE B C 1
ATOM 4175 O O . PHE B 1 79 ? -1.463 0.949 15.281 1 94 79 PHE B O 1
ATOM 4182 N N . VAL B 1 80 ? -0.769 2.203 13.602 1 91.75 80 VAL B N 1
ATOM 4183 C CA . VAL B 1 80 ? -1.887 3.137 13.703 1 91.75 80 VAL B CA 1
ATOM 4184 C C . VAL B 1 80 ? -3.201 2.395 13.469 1 91.75 80 VAL B C 1
ATOM 4186 O O . VAL B 1 80 ? -4.168 2.584 14.211 1 91.75 80 VAL B O 1
ATOM 4189 N N . LYS B 1 81 ? -3.227 1.569 12.453 1 91.75 81 LYS B N 1
ATOM 4190 C CA . LYS B 1 81 ? -4.457 0.834 12.188 1 91.75 81 LYS B CA 1
ATOM 4191 C C . LYS B 1 81 ? -4.766 -0.155 13.305 1 91.75 81 LYS B C 1
ATOM 4193 O O . LYS B 1 81 ? -5.93 -0.366 13.648 1 91.75 81 LYS B O 1
ATOM 4198 N N . LEU B 1 82 ? -3.758 -0.765 13.844 1 92.88 82 LEU B N 1
ATOM 4199 C CA . LEU B 1 82 ? -3.939 -1.693 14.953 1 92.88 82 LEU B CA 1
ATOM 4200 C C . LEU B 1 82 ? -4.559 -0.988 16.156 1 92.88 82 LEU B C 1
ATOM 4202 O O . LEU B 1 82 ? -5.477 -1.518 16.781 1 92.88 82 LEU B O 1
ATOM 4206 N N . ILE B 1 83 ? -4.07 0.132 16.5 1 91 83 ILE B N 1
ATOM 4207 C CA . ILE B 1 83 ? -4.586 0.871 17.641 1 91 83 ILE B CA 1
ATOM 4208 C C . ILE B 1 83 ? -6.012 1.338 17.359 1 91 83 ILE B C 1
ATOM 4210 O O . ILE B 1 83 ? -6.867 1.306 18.25 1 91 83 ILE B O 1
ATOM 4214 N N . GLU B 1 84 ? -6.277 1.79 16.219 1 88.5 84 GLU B N 1
ATOM 4215 C CA . GLU B 1 84 ? -7.605 2.262 15.828 1 88.5 84 GLU B CA 1
ATOM 4216 C C . GLU B 1 84 ? -8.648 1.159 15.984 1 88.5 84 GLU B C 1
ATOM 4218 O O . GLU B 1 84 ? -9.797 1.428 16.344 1 88.5 84 GLU B O 1
ATOM 4223 N N . ARG B 1 85 ? -8.211 -0.05 15.68 1 90.5 85 ARG B N 1
ATOM 4224 C CA . ARG B 1 85 ? -9.164 -1.155 15.664 1 90.5 85 ARG B CA 1
ATOM 4225 C C . ARG B 1 85 ? -9.148 -1.901 17 1 90.5 85 ARG B C 1
ATOM 4227 O O . ARG B 1 85 ? -9.914 -2.852 17.188 1 90.5 85 ARG B O 1
ATOM 4234 N N . SER B 1 86 ? -8.359 -1.5 17.891 1 91.69 86 SER B N 1
ATOM 4235 C CA . SER B 1 86 ? -8.195 -2.209 19.156 1 91.69 86 SER B CA 1
ATOM 4236 C C . SER B 1 86 ? -9.383 -1.972 20.078 1 91.69 86 SER B C 1
ATOM 4238 O O . SER B 1 86 ? -9.586 -2.715 21.031 1 91.69 86 SER B O 1
ATOM 4240 N N . GLY B 1 87 ? -10.18 -0.896 19.766 1 89 87 GLY B N 1
ATOM 4241 C CA . GLY B 1 87 ? -11.234 -0.507 20.688 1 89 87 GLY B CA 1
ATOM 4242 C C . GLY B 1 87 ? -10.727 0.3 21.859 1 89 87 GLY B C 1
ATOM 4243 O O . GLY B 1 87 ? -11.516 0.84 22.641 1 89 87 GLY B O 1
ATOM 4244 N N . GLY B 1 88 ? -9.469 0.375 21.984 1 88.06 88 GLY B N 1
ATOM 4245 C CA . GLY B 1 88 ? -8.883 1.12 23.078 1 88.06 88 GLY B CA 1
ATOM 4246 C C . GLY B 1 88 ? -9.219 2.598 23.062 1 88.06 88 GLY B C 1
ATOM 4247 O O . GLY B 1 88 ? -9.414 3.217 24.109 1 88.06 88 GLY B O 1
ATOM 4248 N N . GLY B 1 89 ? -9.273 3.164 21.906 1 84.19 89 GLY B N 1
ATOM 4249 C CA . GLY B 1 89 ? -9.641 4.566 21.781 1 84.19 89 GLY B CA 1
ATOM 4250 C C . GLY B 1 89 ? -11.031 4.867 22.312 1 84.19 89 GLY B C 1
ATOM 4251 O O . GLY B 1 89 ? -11.227 5.855 23.016 1 84.19 89 GLY B O 1
ATOM 4252 N N . ALA B 1 90 ? -11.883 4.039 21.906 1 84.56 90 ALA B N 1
ATOM 4253 C CA . ALA B 1 90 ? -13.242 4.199 22.406 1 84.56 90 ALA B CA 1
ATOM 4254 C C . ALA B 1 90 ? -13.297 4.035 23.922 1 84.56 90 ALA B C 1
ATOM 4256 O O . ALA B 1 90 ? -14.008 4.773 24.609 1 84.56 90 ALA B O 1
ATOM 4257 N N . ALA B 1 91 ? -12.578 3.043 24.406 1 87.19 91 ALA B N 1
ATOM 4258 C CA . ALA B 1 91 ? -12.523 2.82 25.844 1 87.19 91 ALA B CA 1
ATOM 4259 C C . ALA B 1 91 ? -11.93 4.027 26.562 1 87.19 91 ALA B C 1
ATOM 4261 O O . ALA B 1 91 ? -12.391 4.406 27.641 1 87.19 91 ALA B O 1
ATOM 4262 N N . PHE B 1 92 ? -10.938 4.551 25.984 1 84.19 92 PHE B N 1
ATOM 4263 C CA . PHE B 1 92 ? -10.32 5.746 26.547 1 84.19 92 PHE B CA 1
ATOM 4264 C C . PHE B 1 92 ? -11.297 6.914 26.547 1 84.19 92 PHE B C 1
ATOM 4266 O O . PHE B 1 92 ? -11.406 7.633 27.547 1 84.19 92 PHE B O 1
ATOM 4273 N N . ALA B 1 93 ? -11.945 7.148 25.469 1 79.5 93 ALA B N 1
ATOM 4274 C CA . ALA B 1 93 ? -12.938 8.219 25.344 1 79.5 93 ALA B CA 1
ATOM 4275 C C . ALA B 1 93 ? -14.039 8.062 26.391 1 79.5 93 ALA B C 1
ATOM 4277 O O . ALA B 1 93 ? -14.516 9.047 26.969 1 79.5 93 ALA B O 1
ATOM 4278 N N . ARG B 1 94 ? -14.422 6.879 26.672 1 81.81 94 ARG B N 1
ATOM 4279 C CA . ARG B 1 94 ? -15.453 6.609 27.672 1 81.81 94 ARG B CA 1
ATOM 4280 C C . ARG B 1 94 ? -14.961 6.938 29.078 1 81.81 94 ARG B C 1
ATOM 4282 O O . ARG B 1 94 ? -15.734 7.395 29.922 1 81.81 94 ARG B O 1
ATOM 4289 N N . SER B 1 95 ? -13.789 6.57 29.281 1 83.38 95 SER B N 1
ATOM 4290 C CA . SER B 1 95 ? -13.227 6.906 30.578 1 83.38 95 SER B CA 1
ATOM 4291 C C . SER B 1 95 ? -13.242 8.414 30.812 1 83.38 95 SER B C 1
ATOM 4293 O O . SER B 1 95 ? -13.406 8.867 31.953 1 83.38 95 SER B O 1
ATOM 4295 N N . ALA B 1 96 ? -13.078 9.141 29.75 1 79 96 ALA B N 1
ATOM 4296 C CA . ALA B 1 96 ? -13.133 10.594 29.844 1 79 96 ALA B CA 1
ATOM 4297 C C . ALA B 1 96 ? -14.562 11.078 30.031 1 79 96 ALA B C 1
ATOM 4299 O O . ALA B 1 96 ? -14.805 12.125 30.641 1 79 96 ALA B O 1
ATOM 4300 N N . ALA B 1 97 ? -15.516 10.32 29.531 1 74.25 97 ALA B N 1
ATOM 4301 C CA . ALA B 1 97 ? -16.938 10.656 29.578 1 74.25 97 ALA B CA 1
ATOM 4302 C C . ALA B 1 97 ? -17.453 10.617 31.016 1 74.25 97 ALA B C 1
ATOM 4304 O O . ALA B 1 97 ? -18.484 11.242 31.312 1 74.25 97 ALA B O 1
ATOM 4305 N N . ARG B 1 98 ? -16.734 9.945 31.828 1 73.31 98 ARG B N 1
ATOM 4306 C CA . ARG B 1 98 ? -17.188 9.844 33.219 1 73.31 98 ARG B CA 1
ATOM 4307 C C . ARG B 1 98 ? -17.125 11.203 33.906 1 73.31 98 ARG B C 1
ATOM 4309 O O . ARG B 1 98 ? -17.797 11.422 34.906 1 73.31 98 ARG B O 1
ATOM 4316 N N . TRP B 1 99 ? -16.406 12.008 33.25 1 72.94 99 TRP B N 1
ATOM 4317 C CA . TRP B 1 99 ? -16.234 13.32 33.875 1 72.94 99 TRP B CA 1
ATOM 4318 C C . TRP B 1 99 ? -17.297 14.289 33.375 1 72.94 99 TRP B C 1
ATOM 4320 O O . TRP B 1 99 ? -17.312 15.469 33.75 1 72.94 99 TRP B O 1
ATOM 4330 N N . VAL B 1 100 ? -18.156 13.75 32.5 1 74 100 VAL B N 1
ATOM 4331 C CA . VAL B 1 100 ? -19.109 14.609 31.812 1 74 100 VAL B CA 1
ATOM 4332 C C . VAL B 1 100 ? -20.297 14.922 32.719 1 74 100 VAL B C 1
ATOM 4334 O O . VAL B 1 100 ? -21.094 14.039 33.031 1 74 100 VAL B O 1
ATOM 4337 N N . VAL B 1 101 ? -20.312 16.203 33.219 1 77.25 101 VAL B N 1
ATOM 4338 C CA . VAL B 1 101 ? -21.359 16.625 34.156 1 77.25 101 VAL B CA 1
ATOM 4339 C C . VAL B 1 101 ? -22.172 17.766 33.531 1 77.25 101 VAL B C 1
ATOM 4341 O O . VAL B 1 101 ? -23.344 17.953 33.875 1 77.25 101 VAL B O 1
ATOM 4344 N N . ASN B 1 102 ? -21.578 18.5 32.688 1 88 102 ASN B N 1
ATOM 4345 C CA . ASN B 1 102 ? -22.281 19.594 32.062 1 88 102 ASN B CA 1
ATOM 4346 C C . ASN B 1 102 ? -21.797 19.797 30.625 1 88 102 ASN B C 1
ATOM 4348 O O . ASN B 1 102 ? -21 19.016 30.109 1 88 102 ASN B O 1
ATOM 4352 N N . ARG B 1 103 ? -22.375 20.797 30 1 90.62 103 ARG B N 1
ATOM 4353 C CA . ARG B 1 103 ? -22.109 21.047 28.578 1 90.62 103 ARG B CA 1
ATOM 4354 C C . ARG B 1 103 ? -20.656 21.391 28.344 1 90.62 103 ARG B C 1
ATOM 4356 O O . ARG B 1 103 ? -20.031 20.859 27.406 1 90.62 103 ARG B O 1
ATOM 4363 N N . THR B 1 104 ? -20.109 22.297 29.141 1 94 104 THR B N 1
ATOM 4364 C CA . THR B 1 104 ? -18.734 22.734 29.016 1 94 104 THR B CA 1
ATOM 4365 C C . THR B 1 104 ? -17.766 21.562 29.203 1 94 104 THR B C 1
ATOM 4367 O O . THR B 1 104 ? -16.859 21.375 28.406 1 94 104 THR B O 1
ATOM 4370 N N . ARG B 1 105 ? -17.969 20.781 30.172 1 93.19 105 ARG B N 1
ATOM 4371 C CA . ARG B 1 105 ? -17.094 19.672 30.484 1 93.19 105 ARG B CA 1
ATOM 4372 C C . ARG B 1 105 ? -17.172 18.594 29.406 1 93.19 105 ARG B C 1
ATOM 4374 O O . ARG B 1 105 ? -16.188 17.922 29.094 1 93.19 105 ARG B O 1
ATOM 4381 N N . THR B 1 106 ? -18.391 18.438 28.844 1 92.25 106 THR B N 1
ATOM 4382 C CA . THR B 1 106 ? -18.562 17.484 27.75 1 92.25 106 THR B CA 1
ATOM 4383 C C . THR B 1 106 ? -17.719 17.906 26.547 1 92.25 106 THR B C 1
ATOM 4385 O O . THR B 1 106 ? -17.031 17.078 25.938 1 92.25 106 THR B O 1
ATOM 4388 N N . GLN B 1 107 ? -17.781 19.141 26.219 1 95.06 107 GLN B N 1
ATOM 4389 C CA . GLN B 1 107 ? -17.016 19.656 25.078 1 95.06 107 GLN B CA 1
ATOM 4390 C C . GLN B 1 107 ? -15.508 19.562 25.344 1 95.06 107 GLN B C 1
ATOM 4392 O O . GLN B 1 107 ? -14.75 19.188 24.453 1 95.06 107 GLN B O 1
ATOM 4397 N N . LEU B 1 108 ? -15.117 19.875 26.562 1 95.12 108 LEU B N 1
ATOM 4398 C CA . LEU B 1 108 ? -13.711 19.812 26.922 1 95.12 108 LEU B CA 1
ATOM 4399 C C . LEU B 1 108 ? -13.219 18.375 26.938 1 95.12 108 LEU B C 1
ATOM 4401 O O . LEU B 1 108 ? -12.07 18.094 26.578 1 95.12 108 LEU B O 1
ATOM 4405 N N . ALA B 1 109 ? -14.07 17.484 27.359 1 92.62 109 ALA B N 1
ATOM 4406 C CA . ALA B 1 109 ? -13.711 16.078 27.375 1 92.62 109 ALA B CA 1
ATOM 4407 C C . ALA B 1 109 ? -13.508 15.555 25.953 1 92.62 109 ALA B C 1
ATOM 4409 O O . ALA B 1 109 ? -12.562 14.805 25.688 1 92.62 109 ALA B O 1
ATOM 4410 N N . ALA B 1 110 ? -14.422 15.898 25.062 1 92.94 110 ALA B N 1
ATOM 4411 C CA . ALA B 1 110 ? -14.273 15.523 23.656 1 92.94 110 ALA B CA 1
ATOM 4412 C C . ALA B 1 110 ? -12.992 16.109 23.062 1 92.94 110 ALA B C 1
ATOM 4414 O O . ALA B 1 110 ? -12.281 15.422 22.328 1 92.94 110 ALA B O 1
ATOM 4415 N N . TRP B 1 111 ? -12.758 17.359 23.406 1 95.12 111 TRP B N 1
ATOM 4416 C CA . TRP B 1 111 ? -11.555 18.047 22.953 1 95.12 111 TRP B CA 1
ATOM 4417 C C . TRP B 1 111 ? -10.305 17.344 23.469 1 95.12 111 TRP B C 1
ATOM 4419 O O . TRP B 1 111 ? -9.367 17.094 22.703 1 95.12 111 TRP B O 1
ATOM 4429 N N . PHE B 1 112 ? -10.242 17.047 24.719 1 93.06 112 PHE B N 1
ATOM 4430 C CA . PHE B 1 112 ? -9.102 16.375 25.344 1 93.06 112 PHE B CA 1
ATOM 4431 C C . PHE B 1 112 ? -8.883 15 24.719 1 93.06 112 PHE B C 1
ATOM 4433 O O . PHE B 1 112 ? -7.742 14.602 24.469 1 93.06 112 PHE B O 1
ATOM 4440 N N . GLY B 1 113 ? -9.977 14.289 24.531 1 88.75 113 GLY B N 1
ATOM 4441 C CA . GLY B 1 113 ? -9.875 13.008 23.844 1 88.75 113 GLY B CA 1
ATOM 4442 C C . GLY B 1 113 ? -9.242 13.117 22.469 1 88.75 113 GLY B C 1
ATOM 4443 O O . GLY B 1 113 ? -8.398 12.305 22.109 1 88.75 113 GLY B O 1
ATOM 4444 N N . GLY B 1 114 ? -9.664 14.117 21.703 1 91.56 114 GLY B N 1
ATOM 4445 C CA . GLY B 1 114 ? -9.094 14.336 20.391 1 91.56 114 GLY B CA 1
ATOM 4446 C C . GLY B 1 114 ? -7.609 14.656 20.422 1 91.56 114 GLY B C 1
ATOM 4447 O O . GLY B 1 114 ? -6.844 14.164 19.594 1 91.56 114 GLY B O 1
ATOM 4448 N N . VAL B 1 115 ? -7.211 15.422 21.375 1 93.56 115 VAL B N 1
ATOM 4449 C CA . VAL B 1 115 ? -5.816 15.828 21.5 1 93.56 115 VAL B CA 1
ATOM 4450 C C . VAL B 1 115 ? -4.961 14.625 21.906 1 93.56 115 VAL B C 1
ATOM 4452 O O . VAL B 1 115 ? -3.852 14.445 21.391 1 93.56 115 VAL B O 1
ATOM 4455 N N . VAL B 1 116 ? -5.488 13.773 22.688 1 88.25 116 VAL B N 1
ATOM 4456 C CA . VAL B 1 116 ? -4.727 12.648 23.219 1 88.25 116 VAL B CA 1
ATOM 4457 C C . VAL B 1 116 ? -4.594 11.57 22.156 1 88.25 116 VAL B C 1
ATOM 4459 O O . VAL B 1 116 ? -3.564 10.891 22.062 1 88.25 116 VAL B O 1
ATOM 4462 N N . ILE B 1 117 ? -5.621 11.445 21.375 1 86.31 117 ILE B N 1
ATOM 4463 C CA . ILE B 1 117 ? -5.562 10.477 20.297 1 86.31 117 ILE B CA 1
ATOM 4464 C C . ILE B 1 117 ? -5 11.141 19.031 1 86.31 117 ILE B C 1
ATOM 4466 O O . ILE B 1 117 ? -5.676 11.203 18 1 86.31 117 ILE B O 1
ATOM 4470 N N . PHE B 1 118 ? -3.752 11.492 19.109 1 86.25 118 PHE B N 1
ATOM 4471 C CA . PHE B 1 118 ? -3.117 12.336 18.094 1 86.25 118 PHE B CA 1
ATOM 4472 C C . PHE B 1 118 ? -2.521 11.484 16.984 1 86.25 118 PHE B C 1
ATOM 4474 O O . PHE B 1 118 ? -2.07 12.016 15.961 1 86.25 118 PHE B O 1
ATOM 4481 N N . PHE B 1 119 ? -2.549 10.203 17.047 1 79.75 119 PHE B N 1
ATOM 4482 C CA . PHE B 1 119 ? -1.735 9.359 16.172 1 79.75 119 PHE B CA 1
ATOM 4483 C C . PHE B 1 119 ? -2.439 9.109 14.852 1 79.75 119 PHE B C 1
ATOM 4485 O O . PHE B 1 119 ? -1.829 8.617 13.898 1 79.75 119 PHE B O 1
ATOM 4492 N N . SER B 1 120 ? -3.689 9.414 14.758 1 81.19 120 SER B N 1
ATOM 4493 C CA . SER B 1 120 ? -4.438 9.258 13.516 1 81.19 120 SER B CA 1
ATOM 4494 C C . SER B 1 120 ? -5.383 10.43 13.281 1 81.19 120 SER B C 1
ATOM 4496 O O . SER B 1 120 ? -6.402 10.555 13.961 1 81.19 120 SER B O 1
ATOM 4498 N N . ASP B 1 121 ? -5.062 11.219 12.336 1 88.06 121 ASP B N 1
ATOM 4499 C CA . ASP B 1 121 ? -5.945 12.359 12.094 1 88.06 121 ASP B CA 1
ATOM 4500 C C . ASP B 1 121 ? -7.258 11.906 11.453 1 88.06 121 ASP B C 1
ATOM 4502 O O . ASP B 1 121 ? -8.312 12.484 11.719 1 88.06 121 ASP B O 1
ATOM 4506 N N . LEU B 1 122 ? -7.273 10.867 10.742 1 84.44 122 LEU B N 1
ATOM 4507 C CA . LEU B 1 122 ? -8.492 10.391 10.102 1 84.44 122 LEU B CA 1
ATOM 4508 C C . LEU B 1 122 ? -9.266 9.453 11.023 1 84.44 122 LEU B C 1
ATOM 4510 O O . LEU B 1 122 ? -10.492 9.352 10.938 1 84.44 122 LEU B O 1
ATOM 4514 N N . GLY B 1 123 ? -8.586 8.836 11.898 1 86.62 123 GLY B N 1
ATOM 4515 C CA . GLY B 1 123 ? -9.219 7.898 12.812 1 86.62 123 GLY B CA 1
ATOM 4516 C C . GLY B 1 123 ? -9.789 8.562 14.055 1 86.62 123 GLY B C 1
ATOM 4517 O O . GLY B 1 123 ? -10.773 8.094 14.625 1 86.62 123 GLY B O 1
ATOM 4518 N N . THR B 1 124 ? -9.242 9.68 14.422 1 90.56 124 THR B N 1
ATOM 4519 C CA . THR B 1 124 ? -9.594 10.352 15.664 1 90.56 124 THR B CA 1
ATOM 4520 C C . THR B 1 124 ? -11.078 10.703 15.688 1 90.56 124 THR B C 1
ATOM 4522 O O . THR B 1 124 ? -11.797 10.359 16.625 1 90.56 124 THR B O 1
ATOM 4525 N N . PRO B 1 125 ? -11.609 11.297 14.617 1 91.88 125 PRO B N 1
ATOM 4526 C CA . PRO B 1 125 ? -13.031 11.648 14.656 1 91.88 125 PRO B CA 1
ATOM 4527 C C . PRO B 1 125 ? -13.945 10.43 14.68 1 91.88 125 PRO B C 1
ATOM 4529 O O . PRO B 1 125 ? -15.023 10.477 15.273 1 91.88 125 PRO B O 1
ATOM 4532 N N . LEU B 1 126 ? -13.5 9.367 14.141 1 88.38 126 LEU B N 1
ATOM 4533 C CA . LEU B 1 126 ? -14.312 8.156 14.07 1 88.38 126 LEU B CA 1
ATOM 4534 C C . LEU B 1 126 ? -14.25 7.383 15.375 1 88.38 126 LEU B C 1
ATOM 4536 O O . LEU B 1 126 ? -15.102 6.531 15.641 1 88.38 126 LEU B O 1
ATOM 4540 N N . ILE B 1 127 ? -13.281 7.699 16.141 1 86.88 127 ILE B N 1
ATOM 4541 C CA . ILE B 1 127 ? -13.133 7.051 17.438 1 86.88 127 ILE B CA 1
ATOM 4542 C C . ILE B 1 127 ? -13.859 7.867 18.5 1 86.88 127 ILE B C 1
ATOM 4544 O O . ILE B 1 127 ? -14.656 7.32 19.266 1 86.88 127 ILE B O 1
ATOM 4548 N N . ILE B 1 128 ? -13.68 9.156 18.516 1 89.56 128 ILE B N 1
ATOM 4549 C CA . ILE B 1 128 ? -14.188 10.039 19.562 1 89.56 128 ILE B CA 1
ATOM 4550 C C . ILE B 1 128 ? -15.648 10.383 19.266 1 89.56 128 ILE B C 1
ATOM 4552 O O . ILE B 1 128 ? -16.469 10.477 20.188 1 89.56 128 ILE B O 1
ATOM 4556 N N . GLY B 1 129 ? -16.016 10.547 18.031 1 90.81 129 GLY B N 1
ATOM 4557 C CA . GLY B 1 129 ? -17.328 10.992 17.609 1 90.81 129 GLY B CA 1
ATOM 4558 C C . GLY B 1 129 ? -18.453 10.141 18.172 1 90.81 129 GLY B C 1
ATOM 4559 O O . GLY B 1 129 ? -19.281 10.617 18.938 1 90.81 129 GLY B O 1
ATOM 4560 N N . PRO B 1 130 ? -18.422 8.906 17.859 1 86.12 130 PRO B N 1
ATOM 4561 C CA . PRO B 1 130 ? -19.5 8.031 18.297 1 86.12 130 PRO B CA 1
ATOM 4562 C C . PRO B 1 130 ? -19.594 7.922 19.828 1 86.12 130 PRO B C 1
ATOM 4564 O O . PRO B 1 130 ? -20.672 7.723 20.375 1 86.12 130 PRO B O 1
ATOM 4567 N N . VAL B 1 131 ? -18.516 8.055 20.5 1 85.44 131 VAL B N 1
ATOM 4568 C CA . VAL B 1 131 ? -18.484 7.953 21.953 1 85.44 131 VAL B CA 1
ATOM 4569 C C . VAL B 1 131 ? -19.156 9.188 22.562 1 85.44 131 VAL B C 1
ATOM 4571 O O . VAL B 1 131 ? -19.891 9.078 23.547 1 85.44 131 VAL B O 1
ATOM 4574 N N . PHE B 1 132 ? -19 10.312 22 1 89.5 132 PHE B N 1
ATOM 4575 C CA . PHE B 1 132 ? -19.438 11.555 22.625 1 89.5 132 PHE B CA 1
ATOM 4576 C C . PHE B 1 132 ? -20.75 12.031 22.016 1 89.5 132 PHE B C 1
ATOM 4578 O O . PHE B 1 132 ? -21.406 12.922 22.562 1 89.5 132 PHE B O 1
ATOM 4585 N N . GLN B 1 133 ? -21.141 11.445 20.922 1 89.88 133 GLN B N 1
ATOM 4586 C CA . GLN B 1 133 ? -22.359 11.859 20.25 1 89.88 133 GLN B CA 1
ATOM 4587 C C . GLN B 1 133 ? -23.562 11.758 21.172 1 89.88 133 GLN B C 1
ATOM 4589 O O . GLN B 1 133 ? -24.297 12.734 21.344 1 89.88 133 GLN B O 1
ATOM 4594 N N . PRO B 1 134 ? -23.797 10.617 21.812 1 84.75 134 PRO B N 1
ATOM 4595 C CA . PRO B 1 134 ? -24.922 10.547 22.734 1 84.75 134 PRO B CA 1
ATOM 4596 C C . PRO B 1 134 ? -24.781 11.5 23.922 1 84.75 134 PRO B C 1
ATOM 4598 O O . PRO B 1 134 ? -25.797 12.008 24.422 1 84.75 134 PRO B O 1
ATOM 4601 N N . LEU B 1 135 ? -23.609 11.695 24.406 1 85.31 135 LEU B N 1
ATOM 4602 C CA . LEU B 1 135 ? -23.359 12.617 25.5 1 85.31 135 LEU B CA 1
ATOM 4603 C C . LEU B 1 135 ? -23.656 14.055 25.078 1 85.31 135 LEU B C 1
ATOM 4605 O O . LEU B 1 135 ? -24.203 14.828 25.859 1 85.31 135 LEU B O 1
ATOM 4609 N N . ALA B 1 136 ? -23.219 14.391 23.906 1 89.81 136 ALA B N 1
ATOM 4610 C CA . ALA B 1 136 ? -23.484 15.719 23.359 1 89.81 136 ALA B CA 1
ATOM 4611 C C . ALA B 1 136 ? -24.984 15.961 23.203 1 89.81 136 ALA B C 1
ATOM 4613 O O . ALA B 1 136 ? -25.469 17.047 23.516 1 89.81 136 ALA B O 1
ATOM 4614 N N . ASP B 1 137 ? -25.625 14.977 22.797 1 87.62 137 ASP B N 1
ATOM 4615 C CA . ASP B 1 137 ? -27.078 15.086 22.641 1 87.62 137 ASP B CA 1
ATOM 4616 C C . ASP B 1 137 ? -27.75 15.328 24 1 87.62 137 ASP B C 1
ATOM 4618 O O . ASP B 1 137 ? -28.672 16.141 24.094 1 87.62 137 ASP B O 1
ATOM 4622 N N . ARG B 1 138 ? -27.281 14.641 24.938 1 84.44 138 ARG B N 1
ATOM 4623 C CA . ARG B 1 138 ? -27.844 14.766 26.281 1 84.44 138 ARG B CA 1
ATOM 4624 C C . ARG B 1 138 ? -27.609 16.156 26.844 1 84.44 138 ARG B C 1
ATOM 4626 O O . ARG B 1 138 ? -28.438 16.672 27.609 1 84.44 138 ARG B O 1
ATOM 4633 N N . MET B 1 139 ? -26.547 16.75 26.469 1 88.06 139 MET B N 1
ATOM 4634 C CA . MET B 1 139 ? -26.188 18.062 27 1 88.06 139 MET B CA 1
ATOM 4635 C C . MET B 1 139 ? -26.625 19.172 26.062 1 88.06 139 MET B C 1
ATOM 4637 O O . MET B 1 139 ? -26.219 20.328 26.234 1 88.06 139 MET B O 1
ATOM 4641 N N . ASN B 1 140 ? -27.281 18.844 24.969 1 89.62 140 ASN B N 1
ATOM 4642 C CA . ASN B 1 140 ? -27.812 19.781 24 1 89.62 140 ASN B CA 1
ATOM 4643 C C . ASN B 1 140 ? -26.688 20.484 23.234 1 89.62 140 ASN B C 1
ATOM 4645 O O . ASN B 1 140 ? -26.719 21.703 23.047 1 89.62 140 ASN B O 1
ATOM 4649 N N . ILE B 1 141 ? -25.75 19.797 22.953 1 93.38 141 ILE B N 1
ATOM 4650 C CA . ILE B 1 141 ? -24.688 20.266 22.062 1 93.38 141 ILE B CA 1
ATOM 4651 C C . ILE B 1 141 ? -25 19.859 20.625 1 93.38 141 ILE B C 1
ATOM 4653 O O . ILE B 1 141 ? -25.297 18.688 20.359 1 93.38 141 ILE B O 1
ATOM 4657 N N . SER B 1 142 ? -25 20.766 19.766 1 94.94 142 SER B N 1
ATOM 4658 C CA . SER B 1 142 ? -25.328 20.453 18.391 1 94.94 142 SER B CA 1
ATOM 4659 C C . SER B 1 142 ? -24.312 19.5 17.766 1 94.94 142 SER B C 1
ATOM 4661 O O . SER B 1 142 ? -23.141 19.484 18.172 1 94.94 142 SER B O 1
ATOM 4663 N N . ARG B 1 143 ? -24.703 18.75 16.797 1 94.88 143 ARG B N 1
ATOM 4664 C CA . ARG B 1 143 ? -23.812 17.844 16.062 1 94.88 143 ARG B CA 1
ATOM 4665 C C . ARG B 1 143 ? -22.719 18.625 15.336 1 94.88 143 ARG B C 1
ATOM 4667 O O . ARG B 1 143 ? -21.594 18.125 15.195 1 94.88 143 ARG B O 1
ATOM 4674 N N . GLN B 1 144 ? -23.062 19.797 14.898 1 96.19 144 GLN B N 1
ATOM 4675 C CA . GLN B 1 144 ? -22.109 20.641 14.203 1 96.19 144 GLN B CA 1
ATOM 4676 C C . GLN B 1 144 ? -21 21.109 15.141 1 96.19 144 GLN B C 1
ATOM 4678 O O . GLN B 1 144 ? -19.828 21.172 14.75 1 96.19 144 GLN B O 1
ATOM 4683 N N . LYS B 1 145 ? -21.391 21.391 16.344 1 97 145 LYS B N 1
ATOM 4684 C CA . LYS B 1 145 ? -20.391 21.781 17.344 1 97 145 LYS B CA 1
ATOM 4685 C C . LYS B 1 145 ? -19.453 20.625 17.688 1 97 145 LYS B C 1
ATOM 4687 O O . LYS B 1 145 ? -18.25 20.828 17.828 1 97 145 LYS B O 1
ATOM 4692 N N . LEU B 1 146 ? -20.031 19.5 17.844 1 95.75 146 LEU B N 1
ATOM 4693 C CA . LEU B 1 146 ? -19.203 18.328 18.078 1 95.75 146 LEU B CA 1
ATOM 4694 C C . LEU B 1 146 ? -18.266 18.078 16.906 1 95.75 146 LEU B C 1
ATOM 4696 O O . LEU B 1 146 ? -17.078 17.766 17.109 1 95.75 146 LEU B O 1
ATOM 4700 N N . ALA B 1 147 ? -18.734 18.219 15.711 1 97.31 147 ALA B N 1
ATOM 4701 C CA . ALA B 1 147 ? -17.906 18.047 14.523 1 97.31 147 ALA B CA 1
ATOM 4702 C C . ALA B 1 147 ? -16.75 19.047 14.516 1 97.31 147 ALA B C 1
ATOM 4704 O O . ALA B 1 147 ? -15.625 18.703 14.117 1 97.31 147 ALA B O 1
ATOM 4705 N N . PHE B 1 148 ? -17.078 20.25 14.922 1 97.88 148 PHE B N 1
ATOM 4706 C CA . PHE B 1 148 ? -16.062 21.297 15 1 97.88 148 PHE B CA 1
ATOM 4707 C C . PHE B 1 148 ? -14.969 20.922 15.992 1 97.88 148 PHE B C 1
ATOM 4709 O O . PHE B 1 148 ? -13.781 21.094 15.711 1 97.88 148 PHE B O 1
ATOM 4716 N N . ILE B 1 149 ? -15.312 20.375 17.094 1 97.5 149 ILE B N 1
ATOM 4717 C CA . ILE B 1 149 ? -14.359 19.969 18.125 1 97.5 149 ILE B CA 1
ATOM 4718 C C . ILE B 1 149 ? -13.5 18.812 17.594 1 97.5 149 ILE B C 1
ATOM 4720 O O . ILE B 1 149 ? -12.281 18.828 17.75 1 97.5 149 ILE B O 1
ATOM 4724 N N . LEU B 1 150 ? -14.148 17.891 16.953 1 96.31 150 LEU B N 1
ATOM 4725 C CA . LEU B 1 150 ? -13.438 16.75 16.406 1 96.31 150 LEU B CA 1
ATOM 4726 C C . LEU B 1 150 ? -12.445 17.188 15.328 1 96.31 150 LEU B C 1
ATOM 4728 O O . LEU B 1 150 ? -11.289 16.766 15.328 1 96.31 150 LEU B O 1
ATOM 4732 N N . ASP B 1 151 ? -12.867 18.031 14.445 1 97.38 151 ASP B N 1
ATOM 4733 C CA . ASP B 1 151 ? -12.047 18.5 13.328 1 97.38 151 ASP B CA 1
ATOM 4734 C C . ASP B 1 151 ? -10.867 19.328 13.82 1 97.38 151 ASP B C 1
ATOM 4736 O O . ASP B 1 151 ? -9.773 19.266 13.25 1 97.38 151 ASP B O 1
ATOM 4740 N N . SER B 1 152 ? -11.062 20.094 14.844 1 97.69 152 SER B N 1
ATOM 4741 C CA . SER B 1 152 ? -10.047 21 15.391 1 97.69 152 SER B CA 1
ATOM 4742 C C . SER B 1 152 ? -8.984 20.219 16.156 1 97.69 152 SER B C 1
ATOM 4744 O O . SER B 1 152 ? -7.91 20.75 16.453 1 97.69 152 SER B O 1
ATOM 4746 N N . THR B 1 153 ? -9.234 18.953 16.469 1 96.25 153 THR B N 1
ATOM 4747 C CA . THR B 1 153 ? -8.281 18.156 17.219 1 96.25 153 THR B CA 1
ATOM 4748 C C . THR B 1 153 ? -7.773 16.984 16.391 1 96.25 153 THR B C 1
ATOM 4750 O O . THR B 1 153 ? -7.215 16.016 16.938 1 96.25 153 THR B O 1
ATOM 4753 N N . SER B 1 154 ? -8.023 17 15.148 1 95 154 SER B N 1
ATOM 4754 C CA . SER B 1 154 ? -7.523 15.969 14.242 1 95 154 SER B CA 1
ATOM 4755 C C . SER B 1 154 ? -6.234 16.422 13.555 1 95 154 SER B C 1
ATOM 4757 O O . SER B 1 154 ? -5.172 16.453 14.172 1 95 154 SER B O 1
ATOM 4759 N N . SER B 1 155 ? -6.32 17.047 12.391 1 95.69 155 SER B N 1
ATOM 4760 C CA . SER B 1 155 ? -5.145 17.453 11.625 1 95.69 155 SER B CA 1
ATOM 4761 C C . SER B 1 155 ? -4.355 18.531 12.359 1 95.69 155 SER B C 1
ATOM 4763 O O . SER B 1 155 ? -3.123 18.547 12.328 1 95.69 155 SER B O 1
ATOM 4765 N N . PRO B 1 156 ? -5.043 19.469 13.047 1 97.56 156 PRO B N 1
ATOM 4766 C CA . PRO B 1 156 ? -4.301 20.531 13.734 1 97.56 156 PRO B CA 1
ATOM 4767 C C . PRO B 1 156 ? -3.387 20 14.836 1 97.56 156 PRO B C 1
ATOM 4769 O O . PRO B 1 156 ? -2.322 20.562 15.086 1 97.56 156 PRO B O 1
ATOM 4772 N N . VAL B 1 157 ? -3.73 18.938 15.43 1 96.88 157 VAL B N 1
ATOM 4773 C CA . VAL B 1 157 ? -2.869 18.328 16.438 1 96.88 157 VAL B CA 1
ATOM 4774 C C . VAL B 1 157 ? -1.782 17.5 15.758 1 96.88 157 VAL B C 1
ATOM 4776 O O . VAL B 1 157 ? -0.605 17.609 16.109 1 96.88 157 VAL B O 1
ATOM 4779 N N . ALA B 1 158 ? -2.174 16.766 14.797 1 95.31 158 ALA B N 1
ATOM 4780 C CA . ALA B 1 158 ? -1.284 15.82 14.125 1 95.31 158 ALA B CA 1
ATOM 4781 C C . ALA B 1 158 ? -0.123 16.547 13.453 1 95.31 158 ALA B C 1
ATOM 4783 O O . ALA B 1 158 ? 1.01 16.062 13.461 1 95.31 158 ALA B O 1
ATOM 4784 N N . ILE B 1 159 ? -0.333 17.703 12.867 1 96.88 159 ILE B N 1
ATOM 4785 C CA . ILE B 1 159 ? 0.66 18.438 12.078 1 96.88 159 ILE B CA 1
ATOM 4786 C C . ILE B 1 159 ? 1.782 18.922 12.992 1 96.88 159 ILE B C 1
ATOM 4788 O O . ILE B 1 159 ? 2.881 19.234 12.523 1 96.88 159 ILE B O 1
ATOM 4792 N N . LEU B 1 160 ? 1.566 18.953 14.328 1 96.81 160 LEU B N 1
ATOM 4793 C CA . LEU B 1 160 ? 2.529 19.469 15.289 1 96.81 160 LEU B CA 1
ATOM 4794 C C . LEU B 1 160 ? 3.404 18.359 15.844 1 96.81 160 LEU B C 1
ATOM 4796 O O . LEU B 1 160 ? 4.422 18.625 16.5 1 96.81 160 LEU B O 1
ATOM 4800 N N . VAL B 1 161 ? 3.074 17.109 15.578 1 93.44 161 VAL B N 1
ATOM 4801 C CA . VAL B 1 161 ? 3.748 15.977 16.203 1 93.44 161 VAL B CA 1
ATOM 4802 C C . VAL B 1 161 ? 4.816 15.422 15.273 1 93.44 161 VAL B C 1
ATOM 4804 O O . VAL B 1 161 ? 4.5 14.898 14.195 1 93.44 161 VAL B O 1
ATOM 4807 N N . PRO B 1 162 ? 6.074 15.438 15.602 1 90.88 162 PRO B N 1
ATOM 4808 C CA . PRO B 1 162 ? 7.168 15.109 14.688 1 90.88 162 PRO B CA 1
ATOM 4809 C C . PRO B 1 162 ? 7.32 13.602 14.477 1 90.88 162 PRO B C 1
ATOM 4811 O O . PRO B 1 162 ? 7.914 13.172 13.477 1 90.88 162 PRO B O 1
ATOM 4814 N N . PHE B 1 163 ? 6.801 12.75 15.328 1 89.31 163 PHE B N 1
ATOM 4815 C CA . PHE B 1 163 ? 7.164 11.336 15.273 1 89.31 163 PHE B CA 1
ATOM 4816 C C . PHE B 1 163 ? 5.996 10.5 14.781 1 89.31 163 PHE B C 1
ATOM 4818 O O . PHE B 1 163 ? 5.941 9.289 15.031 1 89.31 163 PHE B O 1
ATOM 4825 N N . ILE B 1 164 ? 5.012 11.086 14.188 1 92.31 164 ILE B N 1
ATOM 4826 C CA . ILE B 1 164 ? 3.934 10.344 13.539 1 92.31 164 ILE B CA 1
ATOM 4827 C C . ILE B 1 164 ? 3.988 10.562 12.031 1 92.31 164 ILE B C 1
ATOM 4829 O O . ILE B 1 164 ? 4.93 11.18 11.523 1 92.31 164 ILE B O 1
ATOM 4833 N N . GLY B 1 165 ? 3.113 10.031 11.352 1 90.56 165 GLY B N 1
ATOM 4834 C CA . GLY B 1 165 ? 3.119 10.102 9.898 1 90.56 165 GLY B CA 1
ATOM 4835 C C . GLY B 1 165 ? 3.236 11.523 9.367 1 90.56 165 GLY B C 1
ATOM 4836 O O . GLY B 1 165 ? 3.977 11.773 8.422 1 90.56 165 GLY B O 1
ATOM 4837 N N . TRP B 1 166 ? 2.592 12.484 9.961 1 93.69 166 TRP B N 1
ATOM 4838 C CA . TRP B 1 166 ? 2.619 13.883 9.555 1 93.69 166 TRP B CA 1
ATOM 4839 C C . TRP B 1 166 ? 4.031 14.453 9.648 1 93.69 166 TRP B C 1
ATOM 4841 O O . TRP B 1 166 ? 4.543 15.023 8.68 1 93.69 166 TRP B O 1
ATOM 4851 N N . GLY B 1 167 ? 4.609 14.297 10.789 1 93.62 167 GLY B N 1
ATOM 4852 C CA . GLY B 1 167 ? 5.949 14.82 10.992 1 93.62 167 GLY B CA 1
ATOM 4853 C C . GLY B 1 167 ? 6.977 14.227 10.047 1 93.62 167 GLY B C 1
ATOM 4854 O O . GLY B 1 167 ? 7.781 14.953 9.461 1 93.62 167 GLY B O 1
ATOM 4855 N N . VAL B 1 168 ? 6.926 12.945 9.938 1 91.75 168 VAL B N 1
ATOM 4856 C CA . VAL B 1 168 ? 7.867 12.242 9.07 1 91.75 168 VAL B CA 1
ATOM 4857 C C . VAL B 1 168 ? 7.684 12.703 7.629 1 91.75 168 VAL B C 1
ATOM 4859 O O . VAL B 1 168 ? 8.664 12.914 6.91 1 91.75 168 VAL B O 1
ATOM 4862 N N . PHE B 1 169 ? 6.508 12.844 7.223 1 93.62 169 PHE B N 1
ATOM 4863 C CA . PHE B 1 169 ? 6.176 13.32 5.883 1 93.62 169 PHE B CA 1
ATOM 4864 C C . PHE B 1 169 ? 6.719 14.719 5.652 1 93.62 169 PHE B C 1
ATOM 4866 O O . PHE B 1 169 ? 7.41 14.969 4.66 1 93.62 169 PHE B O 1
ATOM 4873 N N . ILE B 1 170 ? 6.465 15.648 6.535 1 96.12 170 ILE B N 1
ATOM 4874 C CA . ILE B 1 170 ? 6.887 17.047 6.422 1 96.12 170 ILE B CA 1
ATOM 4875 C C . ILE B 1 170 ? 8.406 17.125 6.41 1 96.12 170 ILE B C 1
ATOM 4877 O O . ILE B 1 170 ? 8.992 17.812 5.578 1 96.12 170 ILE B O 1
ATOM 4881 N N . MET B 1 171 ? 9.016 16.406 7.285 1 94.5 171 MET B N 1
ATOM 4882 C CA . MET B 1 171 ? 10.469 16.422 7.371 1 94.5 171 MET B CA 1
ATOM 4883 C C . MET B 1 171 ? 11.094 15.883 6.09 1 94.5 171 MET B C 1
ATOM 4885 O O . MET B 1 171 ? 12.133 16.375 5.645 1 94.5 171 MET B O 1
ATOM 4889 N N . SER B 1 172 ? 10.43 14.891 5.551 1 94 172 SER B N 1
ATOM 4890 C CA . SER B 1 172 ? 10.945 14.328 4.305 1 94 172 SER B CA 1
ATOM 4891 C C . SER B 1 172 ? 10.898 15.344 3.174 1 94 172 SER B C 1
ATOM 4893 O O . SER B 1 172 ? 11.812 15.422 2.355 1 94 172 SER B O 1
ATOM 4895 N N . VAL B 1 173 ? 9.883 16.125 3.084 1 94.56 173 VAL B N 1
ATOM 4896 C CA . VAL B 1 173 ? 9.734 17.141 2.049 1 94.56 173 VAL B CA 1
ATOM 4897 C C . VAL B 1 173 ? 10.734 18.266 2.279 1 94.56 173 VAL B C 1
ATOM 4899 O O . VAL B 1 173 ? 11.328 18.781 1.33 1 94.56 173 VAL B O 1
ATOM 4902 N N . ILE B 1 174 ? 10.93 18.625 3.535 1 95.44 174 ILE B N 1
ATOM 4903 C CA . ILE B 1 174 ? 11.914 19.641 3.881 1 95.44 174 ILE B CA 1
ATOM 4904 C C . ILE B 1 174 ? 13.312 19.156 3.494 1 95.44 174 ILE B C 1
ATOM 4906 O O . ILE B 1 174 ? 14.094 19.906 2.9 1 95.44 174 ILE B O 1
ATOM 4910 N N . ALA B 1 175 ? 13.602 17.922 3.824 1 93.69 175 ALA B N 1
ATOM 4911 C CA . ALA B 1 175 ? 14.914 17.344 3.52 1 93.69 175 ALA B CA 1
ATOM 4912 C C . ALA B 1 175 ? 15.195 17.375 2.02 1 93.69 175 ALA B C 1
ATOM 4914 O O . ALA B 1 175 ? 16.312 17.688 1.598 1 93.69 175 ALA B O 1
ATOM 4915 N N . ASP B 1 176 ? 14.234 17.078 1.307 1 92.75 176 ASP B N 1
ATOM 4916 C CA . ASP B 1 176 ? 14.375 17.094 -0.146 1 92.75 176 ASP B CA 1
ATOM 4917 C C . ASP B 1 176 ? 14.633 18.5 -0.662 1 92.75 176 ASP B C 1
ATOM 4919 O O . ASP B 1 176 ? 15.492 18.703 -1.521 1 92.75 176 ASP B O 1
ATOM 4923 N N . ALA B 1 177 ? 13.883 19.438 -0.216 1 93 177 ALA B N 1
ATOM 4924 C CA . ALA B 1 177 ? 14.062 20.828 -0.612 1 93 177 ALA B CA 1
ATOM 4925 C C . ALA B 1 177 ? 15.43 21.359 -0.184 1 93 177 ALA B C 1
ATOM 4927 O O . ALA B 1 177 ? 16.062 22.125 -0.905 1 93 177 ALA B O 1
ATOM 4928 N N . PHE B 1 178 ? 15.883 20.938 1.019 1 94 178 PHE B N 1
ATOM 4929 C CA . PHE B 1 178 ? 17.203 21.328 1.504 1 94 178 PHE B CA 1
ATOM 4930 C C . PHE B 1 178 ? 18.297 20.766 0.602 1 94 178 PHE B C 1
ATOM 4932 O O . PHE B 1 178 ? 19.219 21.5 0.227 1 94 178 PHE B O 1
ATOM 4939 N N . ALA B 1 179 ? 18.156 19.562 0.278 1 91.38 179 ALA B N 1
ATOM 4940 C CA . ALA B 1 179 ? 19.141 18.922 -0.593 1 91.38 179 ALA B CA 1
ATOM 4941 C C . ALA B 1 179 ? 19.203 19.625 -1.95 1 91.38 179 ALA B C 1
ATOM 4943 O O . ALA B 1 179 ? 20.297 19.844 -2.488 1 91.38 179 ALA B O 1
ATOM 4944 N N . ALA B 1 180 ? 18.094 20 -2.457 1 89.69 180 ALA B N 1
ATOM 4945 C CA . ALA B 1 180 ? 18 20.641 -3.768 1 89.69 180 ALA B CA 1
ATOM 4946 C C . ALA B 1 180 ? 18.641 22.016 -3.746 1 89.69 180 ALA B C 1
ATOM 4948 O O . ALA B 1 180 ? 19.031 22.547 -4.789 1 89.69 180 ALA B O 1
ATOM 4949 N N . ASN B 1 181 ? 18.766 22.594 -2.568 1 91.5 181 ASN B N 1
ATOM 4950 C CA . ASN B 1 181 ? 19.297 23.953 -2.461 1 91.5 181 ASN B CA 1
ATOM 4951 C C . ASN B 1 181 ? 20.609 24 -1.7 1 91.5 181 ASN B C 1
ATOM 4953 O O . ASN B 1 181 ? 21.078 25.062 -1.299 1 91.5 181 ASN B O 1
ATOM 4957 N N . GLY B 1 182 ? 21.141 22.812 -1.391 1 90.31 182 GLY B N 1
ATOM 4958 C CA . GLY B 1 182 ? 22.453 22.703 -0.773 1 90.31 182 GLY B CA 1
ATOM 4959 C C . GLY B 1 182 ? 22.469 23.141 0.679 1 90.31 182 GLY B C 1
ATOM 4960 O O . GLY B 1 182 ? 23.484 23.656 1.169 1 90.31 182 GLY B O 1
ATOM 4961 N N . ILE B 1 183 ? 21.375 23.047 1.322 1 90.19 183 ILE B N 1
ATOM 4962 C CA . ILE B 1 183 ? 21.281 23.391 2.734 1 90.19 183 ILE B CA 1
ATOM 4963 C C . ILE B 1 183 ? 21.688 22.203 3.594 1 90.19 183 ILE B C 1
ATOM 4965 O O . ILE B 1 183 ? 21.141 21.109 3.439 1 90.19 183 ILE B O 1
ATOM 4969 N N . ALA B 1 184 ? 22.562 22.328 4.523 1 87 184 ALA B N 1
ATOM 4970 C CA . ALA B 1 184 ? 23.141 21.25 5.312 1 87 184 ALA B CA 1
ATOM 4971 C C . ALA B 1 184 ? 22.375 21.047 6.617 1 87 184 ALA B C 1
ATOM 4973 O O . ALA B 1 184 ? 22.516 20.016 7.281 1 87 184 ALA B O 1
ATOM 4974 N N . ASP B 1 185 ? 21.5 21.938 6.93 1 86.44 185 ASP B N 1
ATOM 4975 C CA . ASP B 1 185 ? 20.766 21.844 8.188 1 86.44 185 ASP B CA 1
ATOM 4976 C C . ASP B 1 185 ? 19.906 20.578 8.227 1 86.44 185 ASP B C 1
ATOM 4978 O O . ASP B 1 185 ? 19.547 20.031 7.188 1 86.44 185 ASP B O 1
ATOM 4982 N N . SER B 1 186 ? 19.609 20.156 9.438 1 88.94 186 SER B N 1
ATOM 4983 C CA . SER B 1 186 ? 18.781 18.969 9.656 1 88.94 186 SER B CA 1
ATOM 4984 C C . SER B 1 186 ? 17.312 19.297 9.469 1 88.94 186 SER B C 1
ATOM 4986 O O . SER B 1 186 ? 16.844 20.359 9.883 1 88.94 186 SER B O 1
ATOM 4988 N N . GLU B 1 187 ? 16.594 18.375 8.773 1 91.81 187 GLU B N 1
ATOM 4989 C CA . GLU B 1 187 ? 15.156 18.531 8.625 1 91.81 187 GLU B CA 1
ATOM 4990 C C . GLU B 1 187 ? 14.453 18.484 9.977 1 91.81 187 GLU B C 1
ATOM 4992 O O . GLU B 1 187 ? 13.422 19.125 10.172 1 91.81 187 GLU B O 1
ATOM 4997 N N . TRP B 1 188 ? 14.977 17.766 10.906 1 88.88 188 TRP B N 1
ATOM 4998 C CA . TRP B 1 188 ? 14.43 17.703 12.258 1 88.88 188 TRP B CA 1
ATOM 4999 C C . TRP B 1 188 ? 14.469 19.078 12.93 1 88.88 188 TRP B C 1
ATOM 5001 O O . TRP B 1 188 ? 13.469 19.531 13.469 1 88.88 188 TRP B O 1
ATOM 5011 N N . SER B 1 189 ? 15.664 19.641 12.867 1 91.12 189 SER B N 1
ATOM 5012 C CA . SER B 1 189 ? 15.828 20.953 13.492 1 91.12 189 SER B CA 1
ATOM 5013 C C . SER B 1 189 ? 14.906 21.984 12.852 1 91.12 189 SER B C 1
ATOM 5015 O O . SER B 1 189 ? 14.344 22.844 13.539 1 91.12 189 SER B O 1
ATOM 5017 N N . ALA B 1 190 ? 14.789 21.859 11.531 1 93.94 190 ALA B N 1
ATOM 5018 C CA . ALA B 1 190 ? 13.93 22.797 10.812 1 93.94 190 ALA B CA 1
ATOM 5019 C C . ALA B 1 190 ? 12.469 22.625 11.234 1 93.94 190 ALA B C 1
ATOM 5021 O O . ALA B 1 190 ? 11.758 23.609 11.43 1 93.94 190 ALA B O 1
ATOM 5022 N N . PHE B 1 191 ? 12.031 21.406 11.359 1 95 191 PHE B N 1
ATOM 5023 C CA . PHE B 1 191 ? 10.656 21.125 11.742 1 95 191 PHE B CA 1
ATOM 5024 C C . PHE B 1 191 ? 10.383 21.625 13.156 1 95 191 PHE B C 1
ATOM 5026 O O . PHE B 1 191 ? 9.359 22.266 13.398 1 95 191 PHE B O 1
ATOM 5033 N N . ILE B 1 192 ? 11.258 21.359 14.086 1 93.25 192 ILE B N 1
ATOM 5034 C CA . ILE B 1 192 ? 11.086 21.766 15.477 1 93.25 192 ILE B CA 1
ATOM 5035 C C . ILE B 1 192 ? 11.055 23.281 15.578 1 93.25 192 ILE B C 1
ATOM 5037 O O . ILE B 1 192 ? 10.234 23.844 16.312 1 93.25 192 ILE B O 1
ATOM 5041 N N . ALA B 1 193 ? 11.922 23.906 14.82 1 95.12 193 ALA B N 1
ATOM 5042 C CA . ALA B 1 193 ? 11.977 25.359 14.836 1 95.12 193 ALA B CA 1
ATOM 5043 C C . ALA B 1 193 ? 10.703 25.969 14.25 1 95.12 193 ALA B C 1
ATOM 5045 O O . ALA B 1 193 ? 10.344 27.094 14.578 1 95.12 193 ALA B O 1
ATOM 5046 N N . ALA B 1 194 ? 10.008 25.219 13.414 1 97.19 194 ALA B N 1
ATOM 5047 C CA . ALA B 1 194 ? 8.828 25.734 12.727 1 97.19 194 ALA B CA 1
ATOM 5048 C C . ALA B 1 194 ? 7.57 25.562 13.57 1 97.19 194 ALA B C 1
ATOM 5050 O O . ALA B 1 194 ? 6.543 26.188 13.305 1 97.19 194 ALA B O 1
ATOM 5051 N N . ILE B 1 195 ? 7.586 24.734 14.617 1 97.31 195 ILE B N 1
ATOM 5052 C CA . ILE B 1 195 ? 6.41 24.359 15.391 1 97.31 195 ILE B CA 1
ATOM 5053 C C . ILE B 1 195 ? 5.75 25.609 15.969 1 97.31 195 ILE B C 1
ATOM 5055 O O . ILE B 1 195 ? 4.539 25.797 15.844 1 97.31 195 ILE B O 1
ATOM 5059 N N . PRO B 1 196 ? 6.555 26.562 16.516 1 97.12 196 PRO B N 1
ATOM 5060 C CA . PRO B 1 196 ? 5.906 27.75 17.078 1 97.12 196 PRO B CA 1
ATOM 5061 C C . PRO B 1 196 ? 5.277 28.641 16.016 1 97.12 196 PRO B C 1
ATOM 5063 O O . PRO B 1 196 ? 4.402 29.453 16.312 1 97.12 196 PRO B O 1
ATOM 5066 N N . TYR B 1 197 ? 5.668 28.453 14.789 1 97.88 197 TYR B N 1
ATOM 5067 C CA . TYR B 1 197 ? 5.188 29.312 13.719 1 97.88 197 TYR B CA 1
ATOM 5068 C C . TYR B 1 197 ? 4.02 28.672 12.977 1 97.88 197 TYR B C 1
ATOM 5070 O O . TYR B 1 197 ? 3.506 29.234 12.008 1 97.88 197 TYR B O 1
ATOM 5078 N N . GLN B 1 198 ? 3.643 27.469 13.445 1 98.44 198 GLN B N 1
ATOM 5079 C CA . GLN B 1 198 ? 2.408 26.891 12.906 1 98.44 198 GLN B CA 1
ATOM 5080 C C . GLN B 1 198 ? 1.185 27.516 13.586 1 98.44 198 GLN B C 1
ATOM 5082 O O . GLN B 1 198 ? 0.392 26.797 14.211 1 98.44 198 GLN B O 1
ATOM 5087 N N . VAL B 1 199 ? 0.995 28.688 13.305 1 98.38 199 VAL B N 1
ATOM 5088 C CA . VAL B 1 199 ? 0.068 29.562 14.031 1 98.38 199 VAL B CA 1
ATOM 5089 C C . VAL B 1 199 ? -1.357 29.031 13.875 1 98.38 199 VAL B C 1
ATOM 5091 O O . VAL B 1 199 ? -2.104 28.938 14.852 1 98.38 199 VAL B O 1
ATOM 5094 N N . TYR B 1 200 ? -1.728 28.656 12.688 1 98.69 200 TYR B N 1
ATOM 5095 C CA . TYR B 1 200 ? -3.104 28.219 12.477 1 98.69 200 TYR B CA 1
ATOM 5096 C C . TYR B 1 200 ? -3.408 26.969 13.289 1 98.69 200 TYR B C 1
ATOM 5098 O O . TYR B 1 200 ? -4.516 26.812 13.812 1 98.69 200 TYR B O 1
ATOM 5106 N N . ALA B 1 201 ? -2.479 26.047 13.32 1 98.44 201 ALA B N 1
ATOM 5107 C CA . ALA B 1 201 ? -2.689 24.828 14.086 1 98.44 201 ALA B CA 1
ATOM 5108 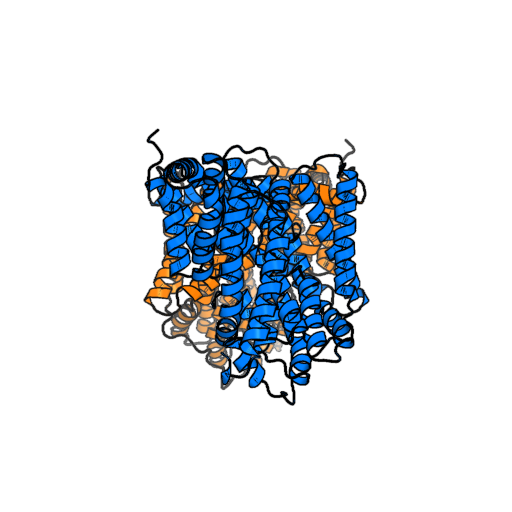C C . ALA B 1 201 ? -2.967 25.125 15.555 1 98.44 201 ALA B C 1
ATOM 5110 O O . ALA B 1 201 ? -3.912 24.594 16.141 1 98.44 201 ALA B O 1
ATOM 5111 N N . TRP B 1 202 ? -2.201 25.969 16.125 1 98.44 202 TRP B N 1
ATOM 5112 C CA . TRP B 1 202 ? -2.375 26.344 17.516 1 98.44 202 TRP B CA 1
ATOM 5113 C C . TRP B 1 202 ? -3.719 27.031 17.734 1 98.44 202 TRP B C 1
ATOM 5115 O O . TRP B 1 202 ? -4.402 26.781 18.734 1 98.44 202 TRP B O 1
ATOM 5125 N N . LEU B 1 203 ? -4.066 27.906 16.844 1 98.62 203 LEU B N 1
ATOM 5126 C CA . LEU B 1 203 ? -5.336 28.625 16.953 1 98.62 203 LEU B CA 1
ATOM 5127 C C . LEU B 1 203 ? -6.512 27.656 16.844 1 98.62 203 LEU B C 1
ATOM 5129 O O . LEU B 1 203 ? -7.496 27.781 17.562 1 98.62 203 LEU B O 1
ATOM 5133 N N . ALA B 1 204 ? -6.41 26.75 15.891 1 98.31 204 ALA B N 1
ATOM 5134 C CA . ALA B 1 204 ? -7.484 25.781 15.688 1 98.31 204 ALA B CA 1
ATOM 5135 C C . ALA B 1 204 ? -7.684 24.922 16.938 1 98.31 204 ALA B C 1
ATOM 5137 O O . ALA B 1 204 ? -8.82 24.656 17.344 1 98.31 204 ALA B O 1
ATOM 5138 N N . ILE B 1 205 ? -6.633 24.484 17.547 1 98.12 205 ILE B N 1
ATOM 5139 C CA . ILE B 1 205 ? -6.695 23.641 18.734 1 98.12 205 ILE B CA 1
ATOM 5140 C C . ILE B 1 205 ? -7.254 24.438 19.906 1 98.12 205 ILE B C 1
ATOM 5142 O O . ILE B 1 205 ? -8.07 23.938 20.672 1 98.12 205 ILE B O 1
ATOM 5146 N N . ALA B 1 206 ? -6.914 25.688 20.031 1 98.38 206 ALA B N 1
ATOM 5147 C CA . ALA B 1 206 ? -7.246 26.516 21.188 1 98.38 206 ALA B CA 1
ATOM 5148 C C . ALA B 1 206 ? -8.688 27.016 21.109 1 98.38 206 ALA B C 1
ATOM 5150 O O . ALA B 1 206 ? -9.336 27.219 22.141 1 98.38 206 ALA B O 1
ATOM 5151 N N . LEU B 1 207 ? -9.211 27.172 19.938 1 98.19 207 LEU B N 1
ATOM 5152 C CA . LEU B 1 207 ? -10.5 27.844 19.797 1 98.19 207 LEU B CA 1
ATOM 5153 C C . LEU B 1 207 ? -11.617 27 20.422 1 98.19 207 LEU B C 1
ATOM 5155 O O . LEU B 1 207 ? -12.539 27.562 21.031 1 98.19 207 LEU B O 1
ATOM 5159 N N . ALA B 1 208 ? -11.539 25.703 20.25 1 96.88 208 ALA B N 1
ATOM 5160 C CA . ALA B 1 208 ? -12.609 24.844 20.734 1 96.88 208 ALA B CA 1
ATOM 5161 C C . ALA B 1 208 ? -12.766 24.969 22.25 1 96.88 208 ALA B C 1
ATOM 5163 O O . ALA B 1 208 ? -13.867 25.203 22.75 1 96.88 208 ALA B O 1
ATOM 5164 N N . PRO B 1 209 ? -11.695 24.844 23.031 1 97.25 209 PRO B N 1
ATOM 5165 C CA . PRO B 1 209 ? -11.859 25 24.469 1 97.25 209 PRO B CA 1
ATOM 5166 C C . PRO B 1 209 ? -12.227 26.438 24.859 1 97.25 209 PRO B C 1
ATOM 5168 O O . PRO B 1 209 ? -12.953 26.641 25.844 1 97.25 209 PRO B O 1
ATOM 5171 N N . VAL B 1 210 ? -11.789 27.438 24.156 1 97.25 210 VAL B N 1
ATOM 5172 C CA . VAL B 1 210 ? -12.125 28.828 24.438 1 97.25 210 VAL B CA 1
ATOM 5173 C C . VAL B 1 210 ? -13.633 29.031 24.281 1 97.25 210 VAL B C 1
ATOM 5175 O O . VAL B 1 210 ? -14.281 29.609 25.156 1 97.25 210 VAL B O 1
ATOM 5178 N N . LEU B 1 211 ? -14.203 28.516 23.203 1 96.69 211 LEU B N 1
ATOM 5179 C CA . LEU B 1 211 ? -15.641 28.656 22.969 1 96.69 211 LEU B CA 1
ATOM 5180 C C . LEU B 1 211 ? -16.438 27.844 23.984 1 96.69 211 LEU B C 1
ATOM 5182 O O . LEU B 1 211 ? -17.516 28.281 24.422 1 96.69 211 LEU B O 1
ATOM 5186 N N . ALA B 1 212 ? -15.93 26.688 24.344 1 95.44 212 ALA B N 1
ATOM 5187 C CA . ALA B 1 212 ? -16.609 25.844 25.328 1 95.44 212 ALA B CA 1
ATOM 5188 C C . ALA B 1 212 ? -16.656 26.531 26.688 1 95.44 212 ALA B C 1
ATOM 5190 O O . ALA B 1 212 ? -17.703 26.531 27.344 1 95.44 212 ALA B O 1
ATOM 5191 N N . ILE B 1 213 ? -15.547 27.125 27.141 1 95.56 213 ILE B N 1
ATOM 5192 C CA . ILE B 1 213 ? -15.438 27.75 28.453 1 95.56 213 ILE B CA 1
ATOM 5193 C C . ILE B 1 213 ? -16.281 29.016 28.484 1 95.56 213 ILE B C 1
ATOM 5195 O O . ILE B 1 213 ? -16.938 29.312 29.484 1 95.56 213 ILE B O 1
ATOM 5199 N N . LEU B 1 214 ? -16.297 29.734 27.406 1 94 214 LEU B N 1
ATOM 5200 C CA . LEU B 1 214 ? -17.062 30.984 27.328 1 94 214 LEU B CA 1
ATOM 5201 C C . LEU B 1 214 ? -18.531 30.703 27.047 1 94 214 LEU B C 1
ATOM 5203 O O . LEU B 1 214 ? -19.375 31.594 27.188 1 94 214 LEU B O 1
ATOM 5207 N N . ASP B 1 215 ? -18.828 29.422 26.719 1 91.81 215 ASP B N 1
ATOM 5208 C CA . ASP B 1 215 ? -20.172 29.062 26.297 1 91.81 215 ASP B CA 1
ATOM 5209 C C . ASP B 1 215 ? -20.719 30.047 25.266 1 91.81 215 ASP B C 1
ATOM 5211 O O . ASP B 1 215 ? -21.797 30.625 25.453 1 91.81 215 ASP B O 1
ATOM 5215 N N . PHE B 1 216 ? -19.891 30.219 24.25 1 93.69 216 PHE B N 1
ATOM 5216 C CA . PHE B 1 216 ? -20.172 31.234 23.25 1 93.69 216 PHE B CA 1
ATOM 5217 C C . PHE B 1 216 ? -20.031 30.656 21.844 1 93.69 216 PHE B C 1
ATOM 5219 O O . PHE B 1 216 ? -19.109 29.891 21.562 1 93.69 216 PHE B O 1
ATOM 5226 N N . ASP B 1 217 ? -21.062 30.844 21.016 1 95.19 217 ASP B N 1
ATOM 5227 C CA . ASP B 1 217 ? -21.047 30.516 19.594 1 95.19 217 ASP B CA 1
ATOM 5228 C C . ASP B 1 217 ? -21.531 31.688 18.734 1 95.19 217 ASP B C 1
ATOM 5230 O O . ASP B 1 217 ? -22.266 32.562 19.219 1 95.19 217 ASP B O 1
ATOM 5234 N N . PHE B 1 218 ? -21.062 31.875 17.578 1 94.38 218 PHE B N 1
ATOM 5235 C CA . PHE B 1 218 ? -21.516 32.938 16.703 1 94.38 218 PHE B CA 1
ATOM 5236 C C . PHE B 1 218 ? -21.688 32.438 15.273 1 94.38 218 PHE B C 1
ATOM 5238 O O . PHE B 1 218 ? -21.266 31.328 14.945 1 94.38 218 PHE B O 1
ATOM 5245 N N . GLY B 1 219 ? -22.469 33.219 14.484 1 93.38 219 GLY B N 1
ATOM 5246 C CA . GLY B 1 219 ? -22.703 32.844 13.102 1 93.38 219 GLY B CA 1
ATOM 5247 C C . GLY B 1 219 ? -23.625 31.625 12.961 1 93.38 219 GLY B C 1
ATOM 5248 O O . GLY B 1 219 ? -24.547 31.438 13.75 1 93.38 219 GLY B O 1
ATOM 5249 N N . PRO B 1 220 ? -23.344 30.844 12 1 95.69 220 PRO B N 1
ATOM 5250 C CA . PRO B 1 220 ? -24.172 29.656 11.758 1 95.69 220 PRO B CA 1
ATOM 5251 C C . PRO B 1 220 ? -24.094 28.641 12.898 1 95.69 220 PRO B C 1
ATOM 5253 O O . PRO B 1 220 ? -25.062 27.922 13.156 1 95.69 220 PRO B O 1
ATOM 5256 N N . MET B 1 221 ? -23 28.578 13.562 1 96.56 221 MET B N 1
ATOM 5257 C CA . MET B 1 221 ? -22.859 27.656 14.68 1 96.56 221 MET B CA 1
ATOM 5258 C C . MET B 1 221 ? -23.812 28.016 15.812 1 96.56 221 MET B C 1
ATOM 5260 O O . MET B 1 221 ? -24.359 27.141 16.469 1 96.56 221 MET B O 1
ATOM 5264 N N . ARG B 1 222 ? -23.984 29.297 16.047 1 94.62 222 ARG B N 1
ATOM 5265 C CA . ARG B 1 222 ? -24.938 29.734 17.062 1 94.62 222 ARG B CA 1
ATOM 5266 C C . ARG B 1 222 ? -26.359 29.281 16.703 1 94.62 222 ARG B C 1
ATOM 5268 O O . ARG B 1 222 ? -27.109 28.859 17.578 1 94.62 222 ARG B O 1
ATOM 5275 N N . ARG B 1 223 ? -26.703 29.391 15.484 1 94.25 223 ARG B N 1
ATOM 5276 C CA . ARG B 1 223 ? -28.016 28.938 15.023 1 94.25 223 ARG B CA 1
ATOM 5277 C C . ARG B 1 223 ? -28.156 27.422 15.188 1 94.25 223 ARG B C 1
ATOM 5279 O O . ARG B 1 223 ? -29.234 26.938 15.57 1 94.25 223 ARG B O 1
ATOM 5286 N N . ALA B 1 224 ? -27.141 26.719 14.859 1 94.5 224 ALA B N 1
ATOM 5287 C CA . ALA B 1 224 ? -27.156 25.266 15.008 1 94.5 224 ALA B CA 1
ATOM 5288 C C . ALA B 1 224 ? -27.312 24.875 16.469 1 94.5 224 ALA B C 1
ATOM 5290 O O . ALA B 1 224 ? -28.062 23.953 16.797 1 94.5 224 ALA B O 1
ATOM 5291 N N . GLN B 1 225 ? -26.578 25.547 17.297 1 92.44 225 GLN B N 1
ATOM 5292 C CA . GLN B 1 225 ? -26.625 25.25 18.734 1 92.44 225 GLN B CA 1
ATOM 5293 C C . GLN B 1 225 ? -27.984 25.578 19.328 1 92.44 225 GLN B C 1
ATOM 5295 O O . GLN B 1 225 ? -28.469 24.875 20.203 1 92.44 225 GLN B O 1
ATOM 5300 N N . SER B 1 226 ? -28.609 26.609 18.875 1 90.69 226 SER B N 1
ATOM 5301 C CA . SER B 1 226 ? -29.906 27.016 19.375 1 90.69 226 SER B CA 1
ATOM 5302 C C . SER B 1 226 ? -31 26.047 18.938 1 90.69 226 SER B C 1
ATOM 5304 O O . SER B 1 226 ? -32.031 25.906 19.609 1 90.69 226 SER B O 1
ATOM 5306 N N . SER B 1 227 ? -30.719 25.359 17.891 1 88.38 227 SER B N 1
ATOM 5307 C CA . SER B 1 227 ? -31.719 24.438 17.359 1 88.38 227 SER B CA 1
ATOM 5308 C C . SER B 1 227 ? -31.453 23.016 17.828 1 88.38 227 SER B C 1
ATOM 5310 O O . SER B 1 227 ? -32.188 22.094 17.484 1 88.38 227 SER B O 1
ATOM 5312 N N . ALA B 1 228 ? -30.484 22.844 18.625 1 85.81 228 ALA B N 1
ATOM 5313 C CA . ALA B 1 228 ? -30.109 21.5 19.062 1 85.81 228 ALA B CA 1
ATOM 5314 C C . ALA B 1 228 ? -31.141 20.938 20.047 1 85.81 228 ALA B C 1
ATOM 5316 O O . ALA B 1 228 ? -31.562 21.625 20.969 1 85.81 228 ALA B O 1
ATOM 5317 N N . GLU B 1 229 ? -31.812 19.844 19.641 1 72.12 229 GLU B N 1
ATOM 5318 C CA . GLU B 1 229 ? -32.781 19.156 20.5 1 72.12 229 GLU B CA 1
ATOM 5319 C C . GLU B 1 229 ? -32.188 17.844 21.016 1 72.12 229 GLU B C 1
ATOM 5321 O O . GLU B 1 229 ? -31.406 17.188 20.328 1 72.12 229 GLU B O 1
ATOM 5326 N N . PRO B 1 230 ? -32.469 17.578 22.312 1 67.5 230 PRO B N 1
ATOM 5327 C CA . PRO B 1 230 ? -32 16.297 22.844 1 67.5 230 PRO B CA 1
ATOM 5328 C C . PRO B 1 230 ? -32.469 15.109 22 1 67.5 230 PRO B C 1
ATOM 5330 O O . PRO B 1 230 ? -33.594 15.086 21.5 1 67.5 230 PRO B O 1
ATOM 5333 N N . ALA B 1 231 ? -31.547 14.453 21.25 1 59.16 231 ALA B N 1
ATOM 5334 C CA . ALA B 1 231 ? -31.938 13.258 20.484 1 59.16 231 ALA B CA 1
ATOM 5335 C C . ALA B 1 231 ? -32.219 12.086 21.422 1 59.16 231 ALA B C 1
ATOM 5337 O O . ALA B 1 231 ? -31.516 11.914 22.438 1 59.16 231 ALA B O 1
ATOM 5338 N N . ALA B 1 232 ? -33.469 11.531 21.422 1 54.03 232 ALA B N 1
ATOM 5339 C CA . ALA B 1 232 ? -33.938 10.453 22.281 1 54.03 232 ALA B CA 1
ATOM 5340 C C . ALA B 1 232 ? -32.969 9.281 22.297 1 54.03 232 ALA B C 1
ATOM 5342 O O . ALA B 1 232 ? -32.75 8.664 23.344 1 54.03 232 ALA B O 1
ATOM 5343 N N . HIS B 1 233 ? -32.688 8.477 21.125 1 50.91 233 HIS B N 1
ATOM 5344 C CA . HIS B 1 233 ? -32.062 7.156 21.156 1 50.91 233 HIS B CA 1
ATOM 5345 C C . HIS B 1 233 ? -30.781 7.137 20.344 1 50.91 233 HIS B C 1
ATOM 5347 O O . HIS B 1 233 ? -30.812 7.031 19.109 1 50.91 233 HIS B O 1
ATOM 5353 N N . ALA B 1 234 ? -29.75 7.719 20.797 1 50.72 234 ALA B N 1
ATOM 5354 C CA . ALA B 1 234 ? -28.562 7.539 19.969 1 50.72 234 ALA B CA 1
ATOM 5355 C C . ALA B 1 234 ? -28.031 6.113 20.078 1 50.72 234 ALA B C 1
ATOM 5357 O O . ALA B 1 234 ? -27.969 5.547 21.172 1 50.72 234 ALA B O 1
ATOM 5358 N N . PRO B 1 235 ? -27.891 5.352 18.984 1 49.72 235 PRO B N 1
ATOM 5359 C CA . PRO B 1 235 ? -27.422 3.967 19.031 1 49.72 235 PRO B CA 1
ATOM 5360 C C . PRO B 1 235 ? -26.094 3.814 19.766 1 49.72 235 PRO B C 1
ATOM 5362 O O . PRO B 1 235 ? -25.188 4.633 19.578 1 49.72 235 PRO B O 1
ATOM 5365 N N . GLN B 1 236 ? -26.172 3.146 20.891 1 50.81 236 GLN B N 1
ATOM 5366 C CA . GLN B 1 236 ? -24.953 2.793 21.609 1 50.81 236 GLN B CA 1
ATOM 5367 C C . GLN B 1 236 ? -24.031 1.95 20.734 1 50.81 236 GLN B C 1
ATOM 5369 O O . GLN B 1 236 ? -24.469 0.961 20.141 1 50.81 236 GLN B O 1
ATOM 5374 N N . VAL B 1 237 ? -23.172 2.459 20.109 1 54.91 237 VAL B N 1
ATOM 5375 C CA . VAL B 1 237 ? -22.188 1.645 19.422 1 54.91 237 VAL B CA 1
ATOM 5376 C C . VAL B 1 237 ? -21.766 0.473 20.297 1 54.91 237 VAL B C 1
ATOM 5378 O O . VAL B 1 237 ? -21.5 0.649 21.484 1 54.91 237 VAL B O 1
ATOM 5381 N N . ALA B 1 238 ? -22.078 -0.784 19.812 1 55.34 238 ALA B N 1
ATOM 5382 C CA . ALA B 1 238 ? -21.734 -2.035 20.484 1 55.34 238 ALA B CA 1
ATOM 5383 C C . ALA B 1 238 ? -20.266 -2.043 20.922 1 55.34 238 ALA B C 1
ATOM 5385 O O . ALA B 1 238 ? -19.359 -1.903 20.094 1 55.34 238 ALA B O 1
ATOM 5386 N N . ASP B 1 239 ? -19.922 -1.633 22.141 1 64.31 239 ASP B N 1
ATOM 5387 C CA . ASP B 1 239 ? -18.609 -1.576 22.75 1 64.31 239 ASP B CA 1
ATOM 5388 C C . ASP B 1 239 ? -18.109 -2.971 23.125 1 64.31 239 ASP B C 1
ATOM 5390 O O . ASP B 1 239 ? -18.891 -3.797 23.609 1 64.31 239 ASP B O 1
ATOM 5394 N N . ASP B 1 240 ? -16.984 -3.295 22.688 1 78.62 240 ASP B N 1
ATOM 5395 C CA . ASP B 1 240 ? -16.359 -4.5 23.219 1 78.62 240 ASP B CA 1
ATOM 5396 C C . ASP B 1 240 ? -15.914 -4.297 24.672 1 78.62 240 ASP B C 1
ATOM 5398 O O . ASP B 1 240 ? -14.992 -3.527 24.938 1 78.62 240 ASP B O 1
ATOM 5402 N N . PRO B 1 241 ? -16.625 -4.848 25.656 1 83.19 241 PRO B N 1
ATOM 5403 C CA . PRO B 1 241 ? -16.281 -4.664 27.062 1 83.19 241 PRO B CA 1
ATOM 5404 C C . PRO B 1 241 ? -14.859 -5.102 27.391 1 83.19 241 PRO B C 1
ATOM 5406 O O . PRO B 1 241 ? -14.305 -4.699 28.422 1 83.19 241 PRO B O 1
ATOM 5409 N N . ARG B 1 242 ? -14.305 -5.859 26.625 1 88.12 242 ARG B N 1
ATOM 5410 C CA . ARG B 1 242 ? -12.953 -6.352 26.875 1 88.12 242 ARG B CA 1
ATOM 5411 C C . ARG B 1 242 ? -11.922 -5.281 26.547 1 88.12 242 ARG B C 1
ATOM 5413 O O . ARG B 1 242 ? -10.773 -5.363 27 1 88.12 242 ARG B O 1
ATOM 5420 N N . ALA B 1 243 ? -12.305 -4.309 25.828 1 91.62 243 ALA B N 1
ATOM 5421 C CA . ALA B 1 243 ? -11.375 -3.252 25.438 1 91.62 243 ALA B CA 1
ATOM 5422 C C . ALA B 1 243 ? -11.203 -2.236 26.562 1 91.62 243 ALA B C 1
ATOM 5424 O O . ALA B 1 243 ? -12.18 -1.737 27.125 1 91.62 243 ALA B O 1
ATOM 5425 N N . LYS B 1 244 ? -9.922 -1.926 27 1 92.5 244 LYS B N 1
ATOM 5426 C CA . LYS B 1 244 ? -9.562 -0.998 28.062 1 92.5 244 LYS B CA 1
ATOM 5427 C C . LYS B 1 244 ? -8.656 0.111 27.547 1 92.5 244 LYS B C 1
ATOM 5429 O O . LYS B 1 244 ? -7.996 -0.048 26.516 1 92.5 244 LYS B O 1
ATOM 5434 N N . PRO B 1 245 ? -8.602 1.224 28.266 1 91.25 245 PRO B N 1
ATOM 5435 C CA . PRO B 1 245 ? -7.758 2.344 27.844 1 91.25 245 PRO B CA 1
ATOM 5436 C C . PRO B 1 245 ? -6.277 1.976 27.781 1 91.25 245 PRO B C 1
ATOM 5438 O O . PRO B 1 245 ? -5.496 2.641 27.094 1 91.25 245 PRO B O 1
ATOM 5441 N N . VAL B 1 246 ? -5.91 0.962 28.453 1 93.75 246 VAL B N 1
ATOM 5442 C CA . VAL B 1 246 ? -4.52 0.514 28.484 1 93.75 246 VAL B CA 1
ATOM 5443 C C . VAL B 1 246 ? -4.07 0.129 27.078 1 93.75 246 VAL B C 1
ATOM 5445 O O . VAL B 1 246 ? -2.877 0.179 26.766 1 93.75 246 VAL B O 1
ATOM 5448 N N . LEU B 1 247 ? -5.016 -0.202 26.219 1 93.62 247 LEU B N 1
ATOM 5449 C CA . LEU B 1 247 ? -4.723 -0.581 24.828 1 93.62 247 LEU B CA 1
ATOM 5450 C C . LEU B 1 247 ? -4.211 0.616 24.047 1 93.62 247 LEU B C 1
ATOM 5452 O O . LEU B 1 247 ? -3.648 0.45 22.953 1 93.62 247 LEU B O 1
ATOM 5456 N N . VAL B 1 248 ? -4.387 1.817 24.594 1 90.06 248 VAL B N 1
ATOM 5457 C CA . VAL B 1 248 ? -3.945 3.018 23.891 1 90.06 248 VAL B CA 1
ATOM 5458 C C . VAL B 1 248 ? -2.695 3.58 24.578 1 90.06 248 VAL B C 1
ATOM 5460 O O . VAL B 1 248 ? -1.644 3.705 23.938 1 90.06 248 VAL B O 1
ATOM 5463 N N . TRP B 1 249 ? -2.738 3.863 25.828 1 91.5 249 TRP B N 1
ATOM 5464 C CA . TRP B 1 249 ? -1.676 4.641 26.453 1 91.5 249 TRP B CA 1
ATOM 5465 C C . TRP B 1 249 ? -0.427 3.787 26.656 1 91.5 249 TRP B C 1
ATOM 5467 O O . TRP B 1 249 ? 0.695 4.293 26.594 1 91.5 249 TRP B O 1
ATOM 5477 N N . LEU B 1 250 ? -0.522 2.473 26.938 1 94.75 250 LEU B N 1
ATOM 5478 C CA . LEU B 1 250 ? 0.658 1.658 27.219 1 94.75 250 LEU B CA 1
ATOM 5479 C C . LEU B 1 250 ? 1.501 1.489 25.953 1 94.75 250 LEU B C 1
ATOM 5481 O O . LEU B 1 250 ? 2.723 1.657 26 1 94.75 250 LEU B O 1
ATOM 5485 N N . PRO B 1 251 ? 0.898 1.104 24.844 1 94.44 251 PRO B N 1
ATOM 5486 C CA . PRO B 1 251 ? 1.708 1.048 23.625 1 94.44 251 PRO B CA 1
ATOM 5487 C C . PRO B 1 251 ? 2.359 2.389 23.281 1 94.44 251 PRO B C 1
ATOM 5489 O O . PRO B 1 251 ? 3.5 2.424 22.812 1 94.44 251 PRO B O 1
ATOM 5492 N N . LEU B 1 252 ? 1.658 3.441 23.469 1 91.94 252 LEU B N 1
ATOM 5493 C CA . LEU B 1 252 ? 2.225 4.762 23.219 1 91.94 252 LEU B CA 1
ATOM 5494 C C . LEU B 1 252 ? 3.385 5.051 24.172 1 91.94 252 LEU B C 1
ATOM 5496 O O . LEU B 1 252 ? 4.379 5.66 23.766 1 91.94 252 LEU B O 1
ATOM 5500 N N . LEU B 1 253 ? 3.223 4.68 25.375 1 94.31 253 LEU B N 1
ATOM 5501 C CA . LEU B 1 253 ? 4.316 4.824 26.344 1 94.31 253 LEU B CA 1
ATOM 5502 C C . LEU B 1 253 ? 5.535 4.02 25.891 1 94.31 253 LEU B C 1
ATOM 5504 O O . LEU B 1 253 ? 6.664 4.504 25.984 1 94.31 253 LEU B O 1
ATOM 5508 N N . VAL B 1 254 ? 5.277 2.793 25.484 1 94.81 254 VAL B N 1
ATOM 5509 C CA . VAL B 1 254 ? 6.367 1.949 25 1 94.81 254 VAL B CA 1
ATOM 5510 C C . VAL B 1 254 ? 7.047 2.621 23.797 1 94.81 254 VAL B C 1
ATOM 5512 O O . VAL B 1 254 ? 8.273 2.596 23.688 1 94.81 254 VAL B O 1
ATOM 5515 N N . LEU B 1 255 ? 6.281 3.176 22.906 1 93.31 255 LEU B N 1
ATOM 5516 C CA . LEU B 1 255 ? 6.82 3.908 21.766 1 93.31 255 LEU B CA 1
ATOM 5517 C C . LEU B 1 255 ? 7.77 5.012 22.219 1 93.31 255 LEU B C 1
ATOM 5519 O O . LEU B 1 255 ? 8.898 5.098 21.734 1 93.31 255 LEU B O 1
ATOM 5523 N N . GLY B 1 256 ? 7.348 5.82 23.188 1 92 256 GLY B N 1
ATOM 5524 C CA . GLY B 1 256 ? 8.164 6.902 23.703 1 92 256 GLY B CA 1
ATOM 5525 C C . GLY B 1 256 ? 9.414 6.418 24.406 1 92 256 GLY B C 1
ATOM 5526 O O . GLY B 1 256 ? 10.516 6.93 24.172 1 92 256 GLY B O 1
ATOM 5527 N N . VAL B 1 257 ? 9.266 5.414 25.219 1 94.06 257 VAL B N 1
ATOM 5528 C CA . VAL B 1 257 ? 10.367 4.906 26.031 1 94.06 257 VAL B CA 1
ATOM 5529 C C . VAL B 1 257 ? 11.43 4.285 25.125 1 94.06 257 VAL B C 1
ATOM 5531 O O . VAL B 1 257 ? 12.625 4.512 25.297 1 94.06 257 VAL B O 1
ATOM 5534 N N . VAL B 1 258 ? 11.031 3.479 24.172 1 92.25 258 VAL B N 1
ATOM 5535 C CA . VAL B 1 258 ? 11.969 2.828 23.266 1 92.25 258 VAL B CA 1
ATOM 5536 C C . VAL B 1 258 ? 12.672 3.877 22.406 1 92.25 258 VAL B C 1
ATOM 5538 O O . VAL B 1 258 ? 13.891 3.807 22.203 1 92.25 258 VAL B O 1
ATOM 5541 N N . LEU B 1 259 ? 11.906 4.832 21.875 1 90.62 259 LEU B N 1
ATOM 5542 C CA . LEU B 1 259 ? 12.5 5.883 21.047 1 90.62 259 LEU B CA 1
ATOM 5543 C C . LEU B 1 259 ? 13.602 6.613 21.812 1 90.62 259 LEU B C 1
ATOM 5545 O O . LEU B 1 259 ? 14.727 6.734 21.328 1 90.62 259 LEU B O 1
ATOM 5549 N N . PHE B 1 260 ? 13.305 6.992 23 1 89.81 260 PHE B N 1
ATOM 5550 C CA . PHE B 1 260 ? 14.258 7.762 23.797 1 89.81 260 PHE B CA 1
ATOM 5551 C C . PHE B 1 260 ? 15.422 6.887 24.25 1 89.81 260 PHE B C 1
ATOM 5553 O O . PHE B 1 260 ? 16.562 7.348 24.328 1 89.81 260 PHE B O 1
ATOM 5560 N N . ALA B 1 261 ? 15.125 5.66 24.578 1 91.12 261 ALA B N 1
ATOM 5561 C CA . ALA B 1 261 ? 16.188 4.746 24.984 1 91.12 261 ALA B CA 1
ATOM 5562 C C . ALA B 1 261 ? 17.203 4.531 23.875 1 91.12 261 ALA B C 1
ATOM 5564 O O . ALA B 1 261 ? 18.406 4.512 24.125 1 91.12 261 ALA B O 1
ATOM 5565 N N . VAL B 1 262 ? 16.734 4.359 22.688 1 88.56 262 VAL B N 1
ATOM 5566 C CA . VAL B 1 262 ? 17.625 4.148 21.547 1 88.56 262 VAL B CA 1
ATOM 5567 C C . VAL B 1 262 ? 18.406 5.43 21.25 1 88.56 262 VAL B C 1
ATOM 5569 O O . VAL B 1 262 ? 19.609 5.387 20.984 1 88.56 262 VAL B O 1
ATOM 5572 N N . LEU B 1 263 ? 17.766 6.562 21.328 1 86.5 263 LEU B N 1
ATOM 5573 C CA . LEU B 1 263 ? 18.406 7.84 21.047 1 86.5 263 LEU B CA 1
ATOM 5574 C C . LEU B 1 263 ? 19.484 8.148 22.094 1 86.5 263 LEU B C 1
ATOM 5576 O O . LEU B 1 263 ? 20.531 8.719 21.766 1 86.5 263 LEU B O 1
ATOM 5580 N N . LEU B 1 264 ? 19.203 7.758 23.312 1 86.81 264 LEU B N 1
ATOM 5581 C CA . LEU B 1 264 ? 20.188 7.965 24.375 1 86.81 264 LEU B CA 1
ATOM 5582 C C . LEU B 1 264 ? 21.438 7.148 24.125 1 86.81 264 LEU B C 1
ATOM 5584 O O . LEU B 1 264 ? 22.547 7.613 24.391 1 86.81 264 LEU B O 1
ATOM 5588 N N . GLN B 1 265 ? 21.266 6.031 23.641 1 84.19 265 GLN B N 1
ATOM 5589 C CA . GLN B 1 265 ? 22.391 5.172 23.328 1 84.19 265 GLN B CA 1
ATOM 5590 C C . GLN B 1 265 ? 23.234 5.754 22.188 1 84.19 265 GLN B C 1
ATOM 5592 O O . GLN B 1 265 ? 24.422 5.477 22.078 1 84.19 265 GLN B O 1
ATOM 5597 N N . LEU B 1 266 ? 22.578 6.566 21.375 1 83.31 266 LEU B N 1
ATOM 5598 C CA . LEU B 1 266 ? 23.281 7.172 20.234 1 83.31 266 LEU B CA 1
ATOM 5599 C C . LEU B 1 266 ? 23.875 8.516 20.625 1 83.31 266 LEU B C 1
ATOM 5601 O O . LEU B 1 266 ? 24.469 9.203 19.797 1 83.31 266 LEU B O 1
ATOM 5605 N N . GLY B 1 267 ? 23.719 8.938 21.875 1 79.31 267 GLY B N 1
ATOM 5606 C CA . GLY B 1 267 ? 24.359 10.141 22.391 1 79.31 267 GLY B CA 1
ATOM 5607 C C . GLY B 1 267 ? 23.422 11.32 22.5 1 79.31 267 GLY B C 1
ATOM 5608 O O . GLY B 1 267 ? 23.828 12.422 22.875 1 79.31 267 GLY B O 1
ATOM 5609 N N . PHE B 1 268 ? 22.125 11.203 22.156 1 77.19 268 PHE B N 1
ATOM 5610 C CA . PHE B 1 268 ? 21.141 12.266 22.297 1 77.19 268 PHE B CA 1
ATOM 5611 C C . PHE B 1 268 ? 20.891 12.594 23.766 1 77.19 268 PHE B C 1
ATOM 5613 O O . PHE B 1 268 ? 20.875 11.703 24.609 1 77.19 268 PHE B O 1
ATOM 5620 N N . PRO B 1 269 ? 20.844 13.797 24.078 1 75.12 269 PRO B N 1
ATOM 5621 C CA . PRO B 1 269 ? 20.734 15.016 23.281 1 75.12 269 PRO B CA 1
ATOM 5622 C C . PRO B 1 269 ? 22.078 15.742 23.141 1 75.12 269 PRO B C 1
ATOM 5624 O O . PRO B 1 269 ? 22.141 16.812 22.516 1 75.12 269 PRO B O 1
ATOM 5627 N N . GLN B 1 270 ? 23.047 15.219 23.594 1 71.5 270 GLN B N 1
ATOM 5628 C CA . GLN B 1 270 ? 24.344 15.875 23.547 1 71.5 270 GLN B CA 1
ATOM 5629 C C . GLN B 1 270 ? 24.906 15.891 22.125 1 71.5 270 GLN B C 1
ATOM 5631 O O . GLN B 1 270 ? 25.531 16.875 21.719 1 71.5 270 GLN B O 1
ATOM 5636 N N . GLN B 1 271 ? 24.609 14.82 21.484 1 75.69 271 GLN B N 1
ATOM 5637 C CA . GLN B 1 271 ? 25.078 14.727 20.109 1 75.69 271 GLN B CA 1
ATOM 5638 C C . GLN B 1 271 ? 23.906 14.68 19.125 1 75.69 271 GLN B C 1
ATOM 5640 O O . GLN B 1 271 ? 22.844 14.172 19.453 1 75.69 271 GLN B O 1
ATOM 5645 N N . GLN B 1 272 ? 24.203 15.32 18.031 1 76.5 272 GLN B N 1
ATOM 5646 C CA . GLN B 1 272 ? 23.188 15.258 16.984 1 76.5 272 GLN B CA 1
ATOM 5647 C C . GLN B 1 272 ? 23.094 13.852 16.391 1 76.5 272 GLN B C 1
ATOM 5649 O O . GLN B 1 272 ? 24.109 13.188 16.188 1 76.5 272 GLN B O 1
ATOM 5654 N N . VAL B 1 273 ? 21.953 13.359 16.375 1 79.5 273 VAL B N 1
ATOM 5655 C CA . VAL B 1 273 ? 21.703 12.031 15.828 1 79.5 273 VAL B CA 1
ATOM 5656 C C . VAL B 1 273 ? 21.406 12.133 14.336 1 79.5 273 VAL B C 1
ATOM 5658 O O . VAL B 1 273 ? 20.625 12.992 13.906 1 79.5 273 VAL B O 1
ATOM 5661 N N . ALA B 1 274 ? 22.109 11.297 13.555 1 79.62 274 ALA B N 1
ATOM 5662 C CA . ALA B 1 274 ? 21.906 11.266 12.109 1 79.62 274 ALA B CA 1
ATOM 5663 C C . ALA B 1 274 ? 20.469 10.906 11.773 1 79.62 274 ALA B C 1
ATOM 5665 O O . ALA B 1 274 ? 19.812 10.156 12.5 1 79.62 274 ALA B O 1
ATOM 5666 N N . GLY B 1 275 ? 20 11.469 10.703 1 78.56 275 GLY B N 1
ATOM 5667 C CA . GLY B 1 275 ? 18.625 11.227 10.273 1 78.56 275 GLY B CA 1
ATOM 5668 C C . GLY B 1 275 ? 18.297 9.758 10.102 1 78.56 275 GLY B C 1
ATOM 5669 O O . GLY B 1 275 ? 17.203 9.312 10.445 1 78.56 275 GLY B O 1
ATOM 5670 N N . SER B 1 276 ? 19.25 9.078 9.57 1 83.56 276 SER B N 1
ATOM 5671 C CA . SER B 1 276 ? 19.047 7.648 9.336 1 83.56 276 SER B CA 1
ATOM 5672 C C . SER B 1 276 ? 18.859 6.895 10.648 1 83.56 276 SER B C 1
ATOM 5674 O O . SER B 1 276 ? 18.016 6.004 10.75 1 83.56 276 SER B O 1
ATOM 5676 N N . ASP B 1 277 ? 19.641 7.297 11.656 1 85.62 277 ASP B N 1
ATOM 5677 C CA . ASP B 1 277 ? 19.531 6.66 12.961 1 85.62 277 ASP B CA 1
ATOM 5678 C C . ASP B 1 277 ? 18.219 7.012 13.648 1 85.62 277 ASP B C 1
ATOM 5680 O O . ASP B 1 277 ? 17.641 6.18 14.344 1 85.62 277 ASP B O 1
ATOM 5684 N N . PHE B 1 278 ? 17.891 8.219 13.523 1 84.75 278 PHE B N 1
ATOM 5685 C CA . PHE B 1 278 ? 16.625 8.633 14.117 1 84.75 278 PHE B CA 1
ATOM 5686 C C . PHE B 1 278 ? 15.461 7.836 13.531 1 84.75 278 PHE B C 1
ATOM 5688 O O . PHE B 1 278 ? 14.609 7.344 14.273 1 84.75 278 PHE B O 1
ATOM 5695 N N . ARG B 1 279 ? 15.422 7.734 12.219 1 88.62 279 ARG B N 1
ATOM 5696 C CA . ARG B 1 279 ? 14.328 7.012 11.57 1 88.62 279 ARG B CA 1
ATOM 5697 C C . ARG B 1 279 ? 14.352 5.535 11.945 1 88.62 279 ARG B C 1
ATOM 5699 O O . ARG B 1 279 ? 13.305 4.91 12.117 1 88.62 279 ARG B O 1
ATOM 5706 N N . ALA B 1 280 ? 15.508 4.996 12.062 1 89.94 280 ALA B N 1
ATOM 5707 C CA . ALA B 1 280 ? 15.633 3.609 12.508 1 89.94 280 ALA B CA 1
ATOM 5708 C C . ALA B 1 280 ? 15.133 3.447 13.945 1 89.94 280 ALA B C 1
ATOM 5710 O O . ALA B 1 280 ? 14.461 2.461 14.266 1 89.94 280 ALA B O 1
ATOM 5711 N N . ALA B 1 281 ? 15.531 4.41 14.758 1 90.31 281 ALA B N 1
ATOM 5712 C CA . ALA B 1 281 ? 15.062 4.402 16.141 1 90.31 281 ALA B CA 1
ATOM 5713 C C . ALA B 1 281 ? 13.547 4.496 16.219 1 90.31 281 ALA B C 1
ATOM 5715 O O . ALA B 1 281 ? 12.906 3.799 17 1 90.31 281 ALA B O 1
ATOM 5716 N N . LEU B 1 282 ? 13.039 5.363 15.422 1 91.75 282 LEU B N 1
ATOM 5717 C CA . LEU B 1 282 ? 11.594 5.535 15.391 1 91.75 282 LEU B CA 1
ATOM 5718 C C . LEU B 1 282 ? 10.906 4.27 14.898 1 91.75 282 LEU B C 1
ATOM 5720 O O . LEU B 1 282 ? 9.852 3.885 15.414 1 91.75 282 LEU B O 1
ATOM 5724 N N . SER B 1 283 ? 11.453 3.633 13.891 1 92.44 283 SER B N 1
ATOM 5725 C CA . SER B 1 283 ? 10.922 2.363 13.406 1 92.44 283 SER B CA 1
ATOM 5726 C C . SER B 1 283 ? 10.914 1.31 14.508 1 92.44 283 SER B C 1
ATOM 5728 O O . SER B 1 283 ? 9.938 0.569 14.664 1 92.44 283 SER B O 1
ATOM 5730 N N . ALA B 1 284 ? 11.969 1.278 15.25 1 91.5 284 ALA B N 1
ATOM 5731 C CA . ALA B 1 284 ? 12.047 0.346 16.375 1 91.5 284 ALA B CA 1
ATOM 5732 C C . ALA B 1 284 ? 10.977 0.654 17.406 1 91.5 284 ALA B C 1
ATOM 5734 O O . ALA B 1 284 ? 10.375 -0.26 17.984 1 91.5 284 ALA B O 1
ATOM 5735 N N . ALA B 1 285 ? 10.852 1.886 17.672 1 93.62 285 ALA B N 1
ATOM 5736 C CA . ALA B 1 285 ? 9.836 2.303 18.641 1 93.62 285 ALA B CA 1
ATOM 5737 C C . ALA B 1 285 ? 8.445 1.838 18.203 1 93.62 285 ALA B C 1
ATOM 5739 O O . ALA B 1 285 ? 7.691 1.295 19.016 1 93.62 285 ALA B O 1
ATOM 5740 N N . TYR B 1 286 ? 8.094 2.066 16.984 1 93.31 286 TYR B N 1
ATOM 5741 C CA . TYR B 1 286 ? 6.793 1.642 16.469 1 93.31 286 TYR B CA 1
ATOM 5742 C C . TYR B 1 286 ? 6.668 0.123 16.5 1 93.31 286 TYR B C 1
ATOM 5744 O O . TYR B 1 286 ? 5.582 -0.412 16.75 1 93.31 286 TYR B O 1
ATOM 5752 N N . PHE B 1 287 ? 7.742 -0.592 16.234 1 91.81 287 PHE B N 1
ATOM 5753 C CA . PHE B 1 287 ? 7.738 -2.049 16.25 1 91.81 287 PHE B CA 1
ATOM 5754 C C . PHE B 1 287 ? 7.406 -2.572 17.641 1 91.81 287 PHE B C 1
ATOM 5756 O O . PHE B 1 287 ? 6.512 -3.406 17.797 1 91.81 287 PHE B O 1
ATOM 5763 N N . PHE B 1 288 ? 8.125 -2.07 18.625 1 93.38 288 PHE B N 1
ATOM 5764 C CA . PHE B 1 288 ? 7.91 -2.541 20 1 93.38 288 PHE B CA 1
ATOM 5765 C C . PHE B 1 288 ? 6.547 -2.098 20.516 1 93.38 288 PHE B C 1
ATOM 5767 O O . PHE B 1 288 ? 5.91 -2.812 21.297 1 93.38 288 PHE B O 1
ATOM 5774 N N . ALA B 1 289 ? 6.188 -0.935 20.125 1 94.75 289 ALA B N 1
ATOM 5775 C CA . ALA B 1 289 ? 4.84 -0.497 20.469 1 94.75 289 ALA B CA 1
ATOM 5776 C C . ALA B 1 289 ? 3.785 -1.436 19.891 1 94.75 289 ALA B C 1
ATOM 5778 O O . ALA B 1 289 ? 2.812 -1.777 20.578 1 94.75 289 ALA B O 1
ATOM 5779 N N . ALA B 1 290 ? 3.957 -1.816 18.656 1 94.19 290 ALA B N 1
ATOM 5780 C CA . ALA B 1 290 ? 3.039 -2.746 18 1 94.19 290 ALA B CA 1
ATOM 5781 C C . ALA B 1 290 ? 3.055 -4.105 18.688 1 94.19 290 ALA B C 1
ATOM 5783 O O . ALA B 1 290 ? 2.008 -4.734 18.859 1 94.19 290 ALA B O 1
ATOM 5784 N N . LEU B 1 291 ? 4.207 -4.59 19.031 1 92.94 291 LEU B N 1
ATOM 5785 C CA . LEU B 1 291 ? 4.328 -5.859 19.734 1 92.94 291 LEU B CA 1
ATOM 5786 C C . LEU B 1 291 ? 3.588 -5.82 21.062 1 92.94 291 LEU B C 1
ATOM 5788 O O . LEU B 1 291 ? 2.914 -6.781 21.438 1 92.94 291 LEU B O 1
ATOM 5792 N N . MET B 1 292 ? 3.797 -4.719 21.797 1 95.06 292 MET B N 1
ATOM 5793 C CA . MET B 1 292 ? 3.088 -4.535 23.047 1 95.06 292 MET B CA 1
ATOM 5794 C C . MET B 1 292 ? 1.578 -4.566 22.844 1 95.06 292 MET B C 1
ATOM 5796 O O . MET B 1 292 ? 0.854 -5.219 23.594 1 95.06 292 MET B O 1
ATOM 5800 N N . LEU B 1 293 ? 1.154 -3.867 21.844 1 95.75 293 LEU B N 1
ATOM 5801 C CA . LEU B 1 293 ? -0.277 -3.828 21.562 1 95.75 293 LEU B CA 1
ATOM 5802 C C . LEU B 1 293 ? -0.787 -5.203 21.156 1 95.75 293 LEU B C 1
ATOM 5804 O O . LEU B 1 293 ? -1.874 -5.617 21.562 1 95.75 293 LEU B O 1
ATOM 5808 N N . PHE B 1 294 ? -0.047 -5.926 20.359 1 94.5 294 PHE B N 1
ATOM 5809 C CA . PHE B 1 294 ? -0.385 -7.293 19.969 1 94.5 294 PHE B CA 1
ATOM 5810 C C . PHE B 1 294 ? -0.563 -8.172 21.203 1 94.5 294 PHE B C 1
ATOM 5812 O O . PHE B 1 294 ? -1.547 -8.906 21.312 1 94.5 294 PHE B O 1
ATOM 5819 N N . ALA B 1 295 ? 0.346 -8.078 22.078 1 95.12 295 ALA B N 1
ATOM 5820 C CA . ALA B 1 295 ? 0.29 -8.867 23.297 1 95.12 295 ALA B CA 1
ATOM 5821 C C . ALA B 1 295 ? -0.953 -8.523 24.125 1 95.12 295 ALA B C 1
ATOM 5823 O O . ALA B 1 295 ? -1.642 -9.414 24.625 1 95.12 295 ALA B O 1
ATOM 5824 N N . LEU B 1 296 ? -1.21 -7.273 24.234 1 96.12 296 LEU B N 1
ATOM 5825 C CA . LEU B 1 296 ? -2.361 -6.836 25.016 1 96.12 296 LEU B CA 1
ATOM 5826 C C . LEU B 1 296 ? -3.662 -7.32 24.391 1 96.12 296 LEU B C 1
ATOM 5828 O O . LEU B 1 296 ? -4.586 -7.727 25.094 1 96.12 296 LEU B O 1
ATOM 5832 N N . LEU B 1 297 ? -3.701 -7.219 23.062 1 95.75 297 LEU B N 1
ATOM 5833 C CA . LEU B 1 297 ? -4.906 -7.633 22.359 1 95.75 297 LEU B CA 1
ATOM 5834 C C . LEU B 1 297 ? -5.148 -9.133 22.531 1 95.75 297 LEU B C 1
ATOM 5836 O O . LEU B 1 297 ? -6.293 -9.562 22.672 1 95.75 297 LEU B O 1
ATOM 5840 N N . LEU B 1 298 ? -4.109 -9.891 22.547 1 93.19 298 LEU B N 1
ATOM 5841 C CA . LEU B 1 298 ? -4.23 -11.344 22.688 1 93.19 298 LEU B CA 1
ATOM 5842 C C . LEU B 1 298 ? -4.594 -11.711 24.125 1 93.19 298 LEU B C 1
ATOM 5844 O O . LEU B 1 298 ? -5.461 -12.562 24.344 1 93.19 298 LEU B O 1
ATOM 5848 N N . VAL B 1 299 ? -4.012 -11.094 25.094 1 94.56 299 VAL B N 1
ATOM 5849 C CA . VAL B 1 299 ? -4.234 -11.398 26.5 1 94.56 299 VAL B CA 1
ATOM 5850 C C . VAL B 1 299 ? -5.641 -10.969 26.906 1 94.56 299 VAL B C 1
ATOM 5852 O O . VAL B 1 299 ? -6.309 -11.656 27.688 1 94.56 299 VAL B O 1
ATOM 5855 N N . SER B 1 300 ? -6.043 -9.836 26.391 1 94.06 300 SER B N 1
ATOM 5856 C CA . SER B 1 300 ? -7.367 -9.328 26.734 1 94.06 300 SER B CA 1
ATOM 5857 C C . SER B 1 300 ? -8.461 -10.094 25.984 1 94.06 300 SER B C 1
ATOM 5859 O O . SER B 1 300 ? -9.633 -10.023 26.359 1 94.06 300 SER B O 1
ATOM 5861 N N . GLY B 1 301 ? -8.125 -10.727 24.844 1 93.31 301 GLY B N 1
ATOM 5862 C CA . GLY B 1 301 ? -9.086 -11.484 24.062 1 93.31 301 GLY B CA 1
ATOM 5863 C C . GLY B 1 301 ? -9.922 -10.625 23.141 1 93.31 301 GLY B C 1
ATOM 5864 O O . GLY B 1 301 ? -10.93 -11.078 22.609 1 93.31 301 GLY B O 1
ATOM 5865 N N . VAL B 1 302 ? -9.484 -9.383 23.016 1 93 302 VAL B N 1
ATOM 5866 C CA . VAL B 1 302 ? -10.234 -8.461 22.172 1 93 302 VAL B CA 1
ATOM 5867 C C . VAL B 1 302 ? -10.156 -8.922 20.719 1 93 302 VAL B C 1
ATOM 5869 O O . VAL B 1 302 ? -11.141 -8.812 19.969 1 93 302 VAL B O 1
ATOM 5872 N N . GLN B 1 303 ? -9.008 -9.32 20.328 1 93.75 303 GLN B N 1
ATOM 5873 C CA . GLN B 1 303 ? -8.781 -9.805 18.969 1 93.75 303 GLN B CA 1
ATOM 5874 C C . GLN B 1 303 ? -7.965 -11.094 18.984 1 93.75 303 GLN B C 1
ATOM 5876 O O . GLN B 1 303 ? -7.152 -11.32 19.875 1 93.75 303 GLN B O 1
ATOM 5881 N N . THR B 1 304 ? -8.234 -11.898 18 1 90.62 304 THR B N 1
ATOM 5882 C CA . THR B 1 304 ? -7.371 -13.047 17.75 1 90.62 304 THR B CA 1
ATOM 5883 C C . THR B 1 304 ? -6.078 -12.617 17.062 1 90.62 304 THR B C 1
ATOM 5885 O O . THR B 1 304 ? -5.977 -11.492 16.578 1 90.62 304 THR B O 1
ATOM 5888 N N . ALA B 1 305 ? -5.113 -13.477 17.031 1 88.69 305 ALA B N 1
ATOM 5889 C CA . ALA B 1 305 ? -3.848 -13.18 16.359 1 88.69 305 ALA B CA 1
ATOM 5890 C C . ALA B 1 305 ? -4.062 -12.914 14.875 1 88.69 305 ALA B C 1
ATOM 5892 O O . ALA B 1 305 ? -3.473 -11.992 14.312 1 88.69 305 ALA B O 1
ATOM 5893 N N . ALA B 1 306 ? -4.863 -13.625 14.289 1 84.38 306 ALA B N 1
ATOM 5894 C CA . ALA B 1 306 ? -5.137 -13.492 12.859 1 84.38 306 ALA B CA 1
ATOM 5895 C C . ALA B 1 306 ? -5.75 -12.133 12.539 1 84.38 306 ALA B C 1
ATOM 5897 O O . ALA B 1 306 ? -5.344 -11.469 11.578 1 84.38 306 ALA B O 1
ATOM 5898 N N . THR B 1 307 ? -6.652 -11.805 13.336 1 89.62 307 THR B N 1
ATOM 5899 C CA . THR B 1 307 ? -7.332 -10.531 13.117 1 89.62 307 THR B CA 1
ATOM 5900 C C . THR B 1 307 ? -6.375 -9.367 13.352 1 89.62 307 THR B C 1
ATOM 5902 O O . THR B 1 307 ? -6.395 -8.383 12.609 1 89.62 307 THR B O 1
ATOM 5905 N N . ALA B 1 308 ? -5.621 -9.477 14.406 1 92.94 308 ALA B N 1
ATOM 5906 C CA . ALA B 1 308 ? -4.668 -8.414 14.719 1 92.94 308 ALA B CA 1
ATOM 5907 C C . ALA B 1 308 ? -3.658 -8.234 13.594 1 92.94 308 ALA B C 1
ATOM 5909 O O . ALA B 1 308 ? -3.348 -7.105 13.203 1 92.94 308 ALA B O 1
ATOM 5910 N N . PHE B 1 309 ? -3.238 -9.305 13.031 1 89.5 309 PHE B N 1
ATOM 5911 C CA . PHE B 1 309 ? -2.273 -9.227 11.938 1 89.5 309 PHE B CA 1
ATOM 5912 C C . PHE B 1 309 ? -2.924 -8.672 10.68 1 89.5 309 PHE B C 1
ATOM 5914 O O . PHE B 1 309 ? -2.299 -7.922 9.93 1 89.5 309 PHE B O 1
ATOM 5921 N N . ALA B 1 310 ? -4.082 -9.094 10.469 1 87.62 310 ALA B N 1
ATOM 5922 C CA . ALA B 1 310 ? -4.809 -8.57 9.312 1 87.62 310 ALA B CA 1
ATOM 5923 C C . ALA B 1 310 ? -4.98 -7.059 9.406 1 87.62 310 ALA B C 1
ATOM 5925 O O . ALA B 1 310 ? -4.844 -6.348 8.414 1 87.62 310 ALA B O 1
ATOM 5926 N N . ASN B 1 311 ? -5.297 -6.629 10.609 1 91.81 311 ASN B N 1
ATOM 5927 C CA . ASN B 1 311 ? -5.434 -5.195 10.828 1 91.81 311 ASN B CA 1
ATOM 5928 C C . ASN B 1 311 ? -4.113 -4.465 10.594 1 91.81 311 ASN B C 1
ATOM 5930 O O . ASN B 1 311 ? -4.09 -3.4 9.969 1 91.81 311 ASN B O 1
ATOM 5934 N N . TYR B 1 312 ? -3.059 -5.035 11.094 1 93.19 312 TYR B N 1
ATOM 5935 C CA . TYR B 1 312 ? -1.74 -4.445 10.898 1 93.19 312 TYR B CA 1
ATOM 5936 C C . TYR B 1 312 ? -1.406 -4.352 9.414 1 93.19 312 TYR B C 1
ATOM 5938 O O . TYR B 1 312 ? -0.943 -3.309 8.938 1 93.19 312 TYR B O 1
ATOM 5946 N N . ALA B 1 313 ? -1.668 -5.355 8.695 1 88.38 313 ALA B N 1
ATOM 5947 C CA . ALA B 1 313 ? -1.38 -5.391 7.266 1 88.38 313 ALA B CA 1
ATOM 5948 C C . ALA B 1 313 ? -2.23 -4.371 6.508 1 88.38 313 ALA B C 1
ATOM 5950 O O . ALA B 1 313 ? -1.754 -3.734 5.566 1 88.38 313 ALA B O 1
ATOM 5951 N N . THR B 1 314 ? -3.395 -4.293 6.875 1 89.81 314 THR B N 1
ATOM 5952 C CA . THR B 1 314 ? -4.285 -3.311 6.266 1 89.81 314 THR B CA 1
ATOM 5953 C C . THR B 1 314 ? -3.768 -1.894 6.496 1 89.81 314 THR B C 1
ATOM 5955 O O . THR B 1 314 ? -3.846 -1.044 5.609 1 89.81 314 THR B O 1
ATOM 5958 N N . GLY B 1 315 ? -3.307 -1.673 7.695 1 91.88 315 GLY B N 1
ATOM 5959 C CA . GLY B 1 315 ? -2.715 -0.378 7.992 1 91.88 315 GLY B CA 1
ATOM 5960 C C . GLY B 1 315 ? -1.492 -0.074 7.145 1 91.88 315 GLY B C 1
ATOM 5961 O O . GLY B 1 315 ? -1.319 1.053 6.676 1 91.88 315 GLY B O 1
ATOM 5962 N N . MET B 1 316 ? -0.7 -1.063 6.941 1 92.12 316 MET B N 1
ATOM 5963 C CA . MET B 1 316 ? 0.457 -0.913 6.062 1 92.12 316 MET B CA 1
ATOM 5964 C C . MET B 1 316 ? 0.022 -0.549 4.645 1 92.12 316 MET B C 1
ATOM 5966 O O . MET B 1 316 ? 0.606 0.339 4.023 1 92.12 316 MET B O 1
ATOM 5970 N N . SER B 1 317 ? -0.98 -1.203 4.203 1 90.94 317 SER B N 1
ATOM 5971 C CA . SER B 1 317 ? -1.486 -0.981 2.852 1 90.94 317 SER B CA 1
ATOM 5972 C C . SER B 1 317 ? -2.012 0.44 2.686 1 90.94 317 SER B C 1
ATOM 5974 O O . SER B 1 317 ? -1.926 1.017 1.6 1 90.94 317 SER B O 1
ATOM 5976 N N . GLY B 1 318 ? -2.537 0.947 3.73 1 88.81 318 GLY B N 1
ATOM 5977 C CA . GLY B 1 318 ? -3.076 2.297 3.697 1 88.81 318 GLY B CA 1
ATOM 5978 C C . GLY B 1 318 ? -2.01 3.361 3.512 1 88.81 318 GLY B C 1
ATOM 5979 O O . GLY B 1 318 ? -2.316 4.492 3.133 1 88.81 318 GLY B O 1
ATOM 5980 N N . MET B 1 319 ? -0.751 2.982 3.66 1 90.5 319 MET B N 1
ATOM 5981 C CA . MET B 1 319 ? 0.349 3.938 3.564 1 90.5 319 MET B CA 1
ATOM 5982 C C . MET B 1 319 ? 0.863 4.031 2.133 1 90.5 319 MET B C 1
ATOM 5984 O O . MET B 1 319 ? 1.666 4.91 1.814 1 90.5 319 MET B O 1
ATOM 5988 N N . MET B 1 320 ? 0.364 3.242 1.261 1 91.12 320 MET B N 1
ATOM 5989 C CA . MET B 1 320 ? 0.853 3.213 -0.114 1 91.12 320 MET B CA 1
ATOM 5990 C C . MET B 1 320 ? 0.591 4.543 -0.814 1 91.12 320 MET B C 1
ATOM 5992 O O . MET B 1 320 ? 1.44 5.035 -1.558 1 91.12 320 MET B O 1
ATOM 5996 N N . SER B 1 321 ? -0.551 5.109 -0.623 1 87.5 321 SER B N 1
ATOM 5997 C CA . SER B 1 321 ? -0.872 6.379 -1.27 1 87.5 321 SER B CA 1
ATOM 5998 C C . SER B 1 321 ? 0.055 7.492 -0.793 1 87.5 321 SER B C 1
ATOM 6000 O O . SER B 1 321 ? 0.456 8.352 -1.581 1 87.5 321 SER B O 1
ATOM 6002 N N . ILE B 1 322 ? 0.34 7.457 0.484 1 88.31 322 ILE B N 1
ATOM 6003 C CA . ILE B 1 322 ? 1.256 8.445 1.042 1 88.31 322 ILE B CA 1
ATOM 6004 C C . ILE B 1 322 ? 2.654 8.234 0.468 1 88.31 322 ILE B C 1
ATOM 6006 O O . ILE B 1 322 ? 3.32 9.195 0.071 1 88.31 322 ILE B O 1
ATOM 6010 N N . ALA B 1 323 ? 3.068 6.965 0.426 1 93.19 323 ALA B N 1
ATOM 6011 C CA . ALA B 1 323 ? 4.367 6.621 -0.144 1 93.19 323 ALA B CA 1
ATOM 6012 C C . ALA B 1 323 ? 4.465 7.066 -1.6 1 93.19 323 ALA B C 1
ATOM 6014 O O . ALA B 1 323 ? 5.477 7.641 -2.014 1 93.19 323 ALA B O 1
ATOM 6015 N N . ALA B 1 324 ? 3.447 6.812 -2.389 1 92.81 324 ALA B N 1
ATOM 6016 C CA . ALA B 1 324 ? 3.43 7.203 -3.795 1 92.81 324 ALA B CA 1
ATOM 6017 C C . ALA B 1 324 ? 3.494 8.719 -3.943 1 92.81 324 ALA B C 1
ATOM 6019 O O . ALA B 1 324 ? 4.191 9.234 -4.82 1 92.81 324 ALA B O 1
ATOM 6020 N N . THR B 1 325 ? 2.803 9.43 -3.117 1 90.94 325 THR B N 1
ATOM 6021 C CA . THR B 1 325 ? 2.814 10.883 -3.127 1 90.94 325 THR B CA 1
ATOM 6022 C C . THR B 1 325 ? 4.215 11.414 -2.844 1 90.94 325 THR B C 1
ATOM 6024 O O . THR B 1 325 ? 4.676 12.352 -3.506 1 90.94 325 THR B O 1
ATOM 6027 N N . LEU B 1 326 ? 4.883 10.797 -1.891 1 92.38 326 LEU B N 1
ATOM 6028 C CA . LEU B 1 326 ? 6.23 11.227 -1.533 1 92.38 326 LEU B CA 1
ATOM 6029 C C . LEU B 1 326 ? 7.203 10.984 -2.682 1 92.38 326 LEU B C 1
ATOM 6031 O O . LEU B 1 326 ? 8.016 11.852 -3.008 1 92.38 326 LEU B O 1
ATOM 6035 N N . VAL B 1 327 ? 7.074 9.82 -3.264 1 95.25 327 VAL B N 1
ATOM 6036 C CA . VAL B 1 327 ? 7.969 9.492 -4.367 1 95.25 327 VAL B CA 1
ATOM 6037 C C . VAL B 1 327 ? 7.781 10.492 -5.504 1 95.25 327 VAL B C 1
ATOM 6039 O O . VAL B 1 327 ? 8.758 10.977 -6.086 1 95.25 327 VAL B O 1
ATOM 6042 N N . LEU B 1 328 ? 6.57 10.789 -5.82 1 94.31 328 LEU B N 1
ATOM 6043 C CA . LEU B 1 328 ? 6.281 11.75 -6.879 1 94.31 328 LEU B CA 1
ATOM 6044 C C . LEU B 1 328 ? 6.73 13.148 -6.48 1 94.31 328 LEU B C 1
ATOM 6046 O O . LEU B 1 328 ? 7.203 13.922 -7.32 1 94.31 328 LEU B O 1
ATOM 6050 N N . ALA B 1 329 ? 6.57 13.469 -5.207 1 92.12 329 ALA B N 1
ATOM 6051 C CA . ALA B 1 329 ? 7.02 14.766 -4.695 1 92.12 329 ALA B CA 1
ATOM 6052 C C . ALA B 1 329 ? 8.531 14.906 -4.812 1 92.12 329 ALA B C 1
ATOM 6054 O O . ALA B 1 329 ? 9.039 15.953 -5.227 1 92.12 329 ALA B O 1
ATOM 6055 N N . TRP B 1 330 ? 9.266 13.867 -4.406 1 93.5 330 TRP B N 1
ATOM 6056 C CA . TRP B 1 330 ? 10.719 13.867 -4.508 1 93.5 330 TRP B CA 1
ATOM 6057 C C . TRP B 1 330 ? 11.164 13.984 -5.961 1 93.5 330 TRP B C 1
ATOM 6059 O O . TRP B 1 330 ? 12.109 14.711 -6.27 1 93.5 330 TRP B O 1
ATOM 6069 N N . ALA B 1 331 ? 10.453 13.266 -6.816 1 94.81 331 ALA B N 1
ATOM 6070 C CA . ALA B 1 331 ? 10.766 13.336 -8.242 1 94.81 331 ALA B CA 1
ATOM 6071 C C . ALA B 1 331 ? 10.539 14.742 -8.789 1 94.81 331 ALA B C 1
ATOM 6073 O O . ALA B 1 331 ? 11.352 15.258 -9.555 1 94.81 331 ALA B O 1
ATOM 6074 N N . LEU B 1 332 ? 9.453 15.32 -8.445 1 92.44 332 LEU B N 1
ATOM 6075 C CA . LEU B 1 332 ? 9.148 16.672 -8.898 1 92.44 332 LEU B CA 1
ATOM 6076 C C . LEU B 1 332 ? 10.172 17.672 -8.359 1 92.44 332 LEU B C 1
ATOM 6078 O O . LEU B 1 332 ? 10.547 18.609 -9.055 1 92.44 332 LEU B O 1
ATOM 6082 N N . GLY B 1 333 ? 10.555 17.5 -7.094 1 89.5 333 GLY B N 1
ATOM 6083 C CA . GLY B 1 333 ? 11.602 18.312 -6.52 1 89.5 333 GLY B CA 1
ATOM 6084 C C . GLY B 1 333 ? 12.906 18.266 -7.297 1 89.5 333 GLY B C 1
ATOM 6085 O O . GLY B 1 333 ? 13.516 19.297 -7.566 1 89.5 333 GLY B O 1
ATOM 6086 N N . ASP B 1 334 ? 13.266 17.078 -7.664 1 91 334 ASP B N 1
ATOM 6087 C CA . ASP B 1 334 ? 14.492 16.875 -8.43 1 91 334 ASP B CA 1
ATOM 6088 C C . ASP B 1 334 ? 14.383 17.5 -9.82 1 91 334 ASP B C 1
ATOM 6090 O O . ASP B 1 334 ? 15.336 18.094 -10.312 1 91 334 ASP B O 1
ATOM 6094 N N . ILE B 1 335 ? 13.258 17.281 -10.414 1 91.56 335 ILE B N 1
ATOM 6095 C CA . ILE B 1 335 ? 13.008 17.859 -11.727 1 91.56 335 ILE B CA 1
ATOM 6096 C C . ILE B 1 335 ? 13.055 19.391 -11.641 1 91.56 335 ILE B C 1
ATOM 6098 O O . ILE B 1 335 ? 13.641 20.047 -12.5 1 91.56 335 ILE B O 1
ATOM 6102 N N . SER B 1 336 ? 12.477 19.938 -10.664 1 90.06 336 SER B N 1
ATOM 6103 C CA . SER B 1 336 ? 12.484 21.391 -10.453 1 90.06 336 SER B CA 1
ATOM 6104 C C . SER B 1 336 ? 13.906 21.906 -10.242 1 90.06 336 SER B C 1
ATOM 6106 O O . SER B 1 336 ? 14.25 22.984 -10.719 1 90.06 336 SER B O 1
ATOM 6108 N N . ALA B 1 337 ? 14.656 21.141 -9.516 1 88.56 337 ALA B N 1
ATOM 6109 C CA . ALA B 1 337 ? 16.047 21.516 -9.305 1 88.56 337 ALA B CA 1
ATOM 6110 C C . ALA B 1 337 ? 16.828 21.5 -10.625 1 88.56 337 ALA B C 1
ATOM 6112 O O . ALA B 1 337 ? 17.609 22.406 -10.898 1 88.56 337 ALA B O 1
ATOM 6113 N N . ASP B 1 338 ? 16.531 20.547 -11.43 1 89.56 338 ASP B N 1
ATOM 6114 C CA . ASP B 1 338 ? 17.203 20.422 -12.727 1 89.56 338 ASP B CA 1
ATOM 6115 C C . ASP B 1 338 ? 16.812 21.578 -13.648 1 89.56 338 ASP B C 1
ATOM 6117 O O . ASP B 1 338 ? 17.625 22.031 -14.445 1 89.56 338 ASP B O 1
ATOM 6121 N N . LEU B 1 339 ? 15.609 21.984 -13.523 1 91.38 339 LEU B N 1
ATOM 6122 C CA . LEU B 1 339 ? 15.086 23.016 -14.414 1 91.38 339 LEU B CA 1
ATOM 6123 C C . LEU B 1 339 ? 15.43 24.406 -13.898 1 91.38 339 LEU B C 1
ATOM 6125 O O . LEU B 1 339 ? 15.203 25.406 -14.586 1 91.38 339 LEU B O 1
ATOM 6129 N N . GLY B 1 340 ? 15.93 24.438 -12.648 1 90.12 340 GLY B N 1
ATOM 6130 C CA . GLY B 1 340 ? 16.281 25.719 -12.055 1 90.12 340 GLY B CA 1
ATOM 6131 C C . GLY B 1 340 ? 15.086 26.484 -11.523 1 90.12 340 GLY B C 1
ATOM 6132 O O . GLY B 1 340 ? 15.094 27.719 -11.492 1 90.12 340 GLY B O 1
ATOM 6133 N N . THR B 1 341 ? 14.078 25.812 -11.188 1 88.94 341 THR B N 1
ATOM 6134 C CA . THR B 1 341 ? 12.859 26.422 -10.68 1 88.94 341 THR B CA 1
ATOM 6135 C C . THR B 1 341 ? 13.148 27.219 -9.406 1 88.94 341 THR B C 1
ATOM 6137 O O . THR B 1 341 ? 12.625 28.328 -9.234 1 88.94 341 THR B O 1
ATOM 6140 N N . GLY B 1 342 ? 13.953 26.672 -8.508 1 86.06 342 GLY B N 1
ATOM 6141 C CA . GLY B 1 342 ? 14.312 27.375 -7.289 1 86.06 342 GLY B CA 1
ATOM 6142 C C . GLY B 1 342 ? 14.961 28.719 -7.543 1 86.06 342 GLY B C 1
ATOM 6143 O O . GLY B 1 342 ? 14.609 29.719 -6.91 1 86.06 342 GLY B O 1
ATOM 6144 N N . SER B 1 343 ? 15.852 28.719 -8.477 1 87.5 343 SER B N 1
ATOM 6145 C CA . SER B 1 343 ? 16.547 29.969 -8.82 1 87.5 343 SER B CA 1
ATOM 6146 C C . SER B 1 343 ? 15.586 30.984 -9.43 1 87.5 343 SER B C 1
ATOM 6148 O O . SER B 1 343 ? 15.695 32.188 -9.172 1 87.5 343 SER B O 1
ATOM 6150 N N . TYR B 1 344 ? 14.703 30.469 -10.203 1 89.88 344 TYR B N 1
ATOM 6151 C CA . TYR B 1 344 ? 13.742 31.359 -10.852 1 89.88 344 TYR B CA 1
ATOM 6152 C C . TYR B 1 344 ? 12.82 32 -9.82 1 89.88 344 TYR B C 1
ATOM 6154 O O . TYR B 1 344 ? 12.617 33.219 -9.836 1 89.88 344 TYR B O 1
ATOM 6162 N N . VAL B 1 345 ? 12.328 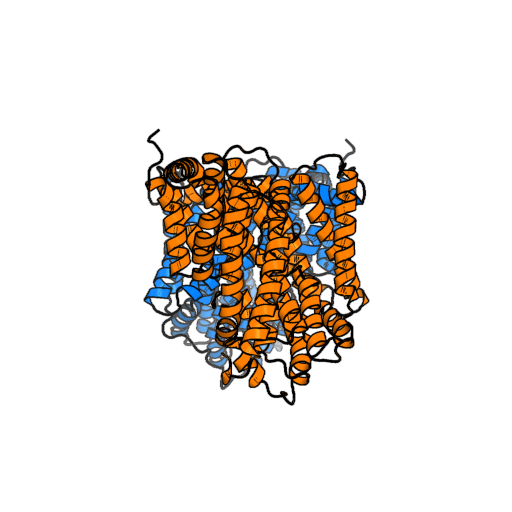31.266 -8.93 1 89.12 345 VAL B N 1
ATOM 6163 C CA . VAL B 1 345 ? 11.391 31.797 -7.938 1 89.12 345 VAL B CA 1
ATOM 6164 C C . VAL B 1 345 ? 12.141 32.688 -6.957 1 89.12 345 VAL B C 1
ATOM 6166 O O . VAL B 1 345 ? 11.586 33.688 -6.469 1 89.12 345 VAL B O 1
ATOM 6169 N N . ALA B 1 346 ? 13.336 32.344 -6.688 1 86.31 346 ALA B N 1
ATOM 6170 C CA . ALA B 1 346 ? 14.172 33.188 -5.852 1 86.31 346 ALA B CA 1
ATOM 6171 C C . ALA B 1 346 ? 14.336 34.562 -6.473 1 86.31 346 ALA B C 1
ATOM 6173 O O . ALA B 1 346 ? 14.266 35.594 -5.77 1 86.31 346 ALA B O 1
ATOM 6174 N N . ALA B 1 347 ? 14.523 34.594 -7.723 1 87.19 347 ALA B N 1
ATO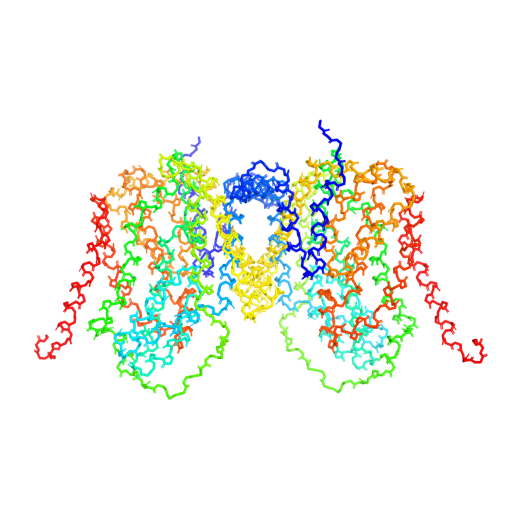M 6175 C CA . ALA B 1 347 ? 14.672 35.844 -8.43 1 87.19 347 ALA B CA 1
ATOM 6176 C C . ALA B 1 347 ? 13.375 36.656 -8.383 1 87.19 347 ALA B C 1
ATOM 6178 O O . ALA B 1 347 ? 13.398 37.875 -8.195 1 87.19 347 ALA B O 1
ATOM 6179 N N . LEU B 1 348 ? 12.297 35.969 -8.57 1 86.12 348 LEU B N 1
ATOM 6180 C CA . LEU B 1 348 ? 11 36.656 -8.492 1 86.12 348 LEU B CA 1
ATOM 6181 C C . LEU B 1 348 ? 10.766 37.219 -7.105 1 86.12 348 LEU B C 1
ATOM 6183 O O . LEU B 1 348 ? 10.203 38.312 -6.969 1 86.12 348 LEU B O 1
ATOM 6187 N N . ALA B 1 349 ? 11.164 36.469 -6.113 1 83.88 349 ALA B N 1
ATOM 6188 C CA . ALA B 1 349 ? 10.992 36.906 -4.73 1 83.88 349 ALA B CA 1
ATOM 6189 C C . ALA B 1 349 ? 11.852 38.156 -4.434 1 83.88 349 ALA B C 1
ATOM 6191 O O . ALA B 1 349 ? 11.391 39.094 -3.783 1 83.88 349 ALA B O 1
ATOM 6192 N N . ARG B 1 350 ? 13.031 38.156 -4.891 1 84.06 350 ARG B N 1
ATOM 6193 C CA . ARG B 1 350 ? 13.93 39.281 -4.684 1 84.06 350 ARG B CA 1
ATOM 6194 C C . ARG B 1 350 ? 13.359 40.531 -5.309 1 84.06 350 ARG B C 1
ATOM 6196 O O . ARG B 1 350 ? 13.5 41.625 -4.75 1 84.06 350 ARG B O 1
ATOM 6203 N N . ASP B 1 351 ? 12.703 40.312 -6.367 1 86.62 351 ASP B N 1
ATOM 6204 C CA . ASP B 1 351 ? 12.188 41.438 -7.105 1 86.62 351 ASP B CA 1
ATOM 6205 C C . ASP B 1 351 ? 10.852 41.906 -6.531 1 86.62 351 ASP B C 1
ATOM 6207 O O . ASP B 1 351 ? 10.492 43.094 -6.648 1 86.62 351 ASP B O 1
ATOM 6211 N N . GLY B 1 352 ? 10.164 41.062 -5.922 1 84.12 352 GLY B N 1
ATOM 6212 C CA . GLY B 1 352 ? 8.758 41.375 -5.711 1 84.12 352 GLY B CA 1
ATOM 6213 C C . GLY B 1 352 ? 8.367 41.406 -4.246 1 84.12 352 GLY B C 1
ATOM 6214 O O . GLY B 1 352 ? 7.348 42 -3.885 1 84.12 352 GLY B O 1
ATOM 6215 N N . VAL B 1 353 ? 9.18 40.781 -3.404 1 84.56 353 VAL B N 1
ATOM 6216 C CA . VAL B 1 353 ? 8.688 40.656 -2.039 1 84.56 353 VAL B CA 1
ATOM 6217 C C . VAL B 1 353 ? 9.797 40.969 -1.05 1 84.56 353 VAL B C 1
ATOM 6219 O O . VAL B 1 353 ? 10.922 40.5 -1.189 1 84.56 353 VAL B O 1
ATOM 6222 N N . THR B 1 354 ? 9.422 41.875 -0.161 1 86.56 354 THR B N 1
ATOM 6223 C CA . THR B 1 354 ? 10.344 42.125 0.94 1 86.56 354 THR B CA 1
ATOM 6224 C C . THR B 1 354 ? 10.344 40.938 1.918 1 86.56 354 THR B C 1
ATOM 6226 O O . THR B 1 354 ? 9.336 40.25 2.064 1 86.56 354 THR B O 1
ATOM 6229 N N . SER B 1 355 ? 11.484 40.688 2.51 1 89.06 355 SER B N 1
ATOM 6230 C CA . SER B 1 355 ? 11.719 39.562 3.396 1 89.06 355 SER B CA 1
ATOM 6231 C C . SER B 1 355 ? 10.602 39.406 4.43 1 89.06 355 SER B C 1
ATOM 6233 O O . SER B 1 355 ? 10.133 38.312 4.707 1 89.06 355 SER B O 1
ATOM 6235 N N . GLY B 1 356 ? 10.164 40.469 4.859 1 91.56 356 GLY B N 1
ATOM 6236 C CA . GLY B 1 356 ? 9.195 40.469 5.941 1 91.56 356 GLY B CA 1
ATOM 6237 C C . GLY B 1 356 ? 7.812 40.031 5.5 1 91.56 356 GLY B C 1
ATOM 6238 O O . GLY B 1 356 ? 6.996 39.594 6.32 1 91.56 356 GLY B O 1
ATOM 6239 N N . TYR B 1 357 ? 7.5 40.031 4.207 1 94.94 357 TYR B N 1
ATOM 6240 C CA . TYR B 1 357 ? 6.152 39.75 3.73 1 94.94 357 TYR B CA 1
ATOM 6241 C C . TYR B 1 357 ? 6.086 38.406 3.041 1 94.94 357 TYR B C 1
ATOM 6243 O O . TYR B 1 357 ? 5.008 37.938 2.666 1 94.94 357 TYR B O 1
ATOM 6251 N N . LEU B 1 358 ? 7.199 37.781 2.934 1 96.25 358 LEU B N 1
ATOM 6252 C CA . LEU B 1 358 ? 7.215 36.5 2.229 1 96.25 358 LEU B CA 1
ATOM 6253 C C . LEU B 1 358 ? 6.34 35.469 2.943 1 96.25 358 LEU B C 1
ATOM 6255 O O . LEU B 1 358 ? 5.578 34.75 2.301 1 96.25 358 LEU B O 1
ATOM 6259 N N . ALA B 1 359 ? 6.438 35.438 4.234 1 97.38 359 ALA B N 1
ATOM 6260 C CA . ALA B 1 359 ? 5.711 34.438 5.016 1 97.38 359 ALA B CA 1
ATOM 6261 C C . ALA B 1 359 ? 4.207 34.594 4.812 1 97.38 359 ALA B C 1
ATOM 6263 O O . ALA B 1 359 ? 3.5 33.594 4.676 1 97.38 359 ALA B O 1
ATOM 6264 N N . VAL B 1 360 ? 3.686 35.781 4.809 1 97.31 360 VAL B N 1
ATOM 6265 C CA . VAL B 1 360 ? 2.246 35.969 4.668 1 97.31 360 VAL B CA 1
ATOM 6266 C C . VAL B 1 360 ? 1.806 35.625 3.254 1 97.31 360 VAL B C 1
ATOM 6268 O O . VAL B 1 360 ? 0.721 35.062 3.057 1 97.31 360 VAL B O 1
ATOM 6271 N N . VAL B 1 361 ? 2.588 35.906 2.283 1 96.19 361 VAL B N 1
ATOM 6272 C CA . VAL B 1 361 ? 2.279 35.562 0.901 1 96.19 361 VAL B CA 1
ATOM 6273 C C . VAL B 1 361 ? 2.234 34.062 0.756 1 96.19 361 VAL B C 1
ATOM 6275 O O . VAL B 1 361 ? 1.314 33.5 0.139 1 96.19 361 VAL B O 1
ATOM 6278 N N . VAL B 1 362 ? 3.234 33.406 1.33 1 97.19 362 VAL B N 1
ATOM 6279 C CA . VAL B 1 362 ? 3.309 31.953 1.298 1 97.19 362 VAL B CA 1
ATOM 6280 C C . VAL B 1 362 ? 2.094 31.359 2.006 1 97.19 362 VAL B C 1
ATOM 6282 O O . VAL B 1 362 ? 1.497 30.391 1.524 1 97.19 362 VAL B O 1
ATOM 6285 N N . PHE B 1 363 ? 1.686 31.875 3.121 1 98.31 363 PHE B N 1
ATOM 6286 C CA . PHE B 1 363 ? 0.525 31.406 3.869 1 98.31 363 PHE B CA 1
ATOM 6287 C C . PHE B 1 363 ? -0.737 31.5 3.02 1 98.31 363 PHE B C 1
ATOM 6289 O O . PHE B 1 363 ? -1.493 30.516 2.924 1 98.31 363 PHE B O 1
ATOM 6296 N N . ILE B 1 364 ? -0.963 32.594 2.406 1 97.12 364 ILE B N 1
ATOM 6297 C CA . ILE B 1 364 ? -2.178 32.844 1.637 1 97.12 364 ILE B CA 1
ATOM 6298 C C . ILE B 1 364 ? -2.219 31.906 0.428 1 97.12 364 ILE B C 1
ATOM 6300 O O . ILE B 1 364 ? -3.252 31.297 0.143 1 97.12 364 ILE B O 1
ATOM 6304 N N . LEU B 1 365 ? -1.115 31.781 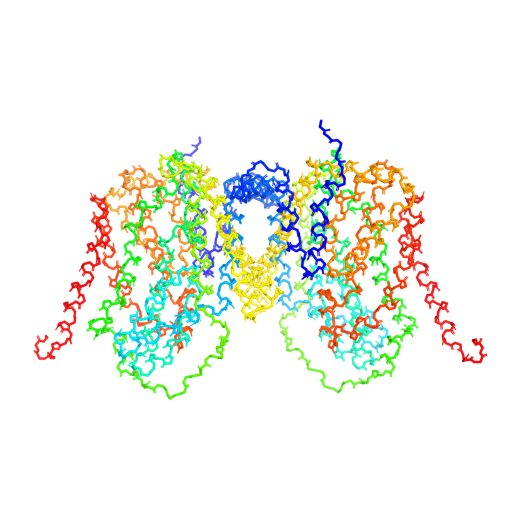-0.251 1 94.06 365 LEU B N 1
ATOM 6305 C CA . LEU B 1 365 ? -1.064 30.906 -1.414 1 94.06 365 LEU B CA 1
ATOM 6306 C C . LEU B 1 365 ? -1.319 29.453 -1.012 1 94.06 365 LEU B C 1
ATOM 6308 O O . LEU B 1 365 ? -2.078 28.734 -1.676 1 94.06 365 LEU B O 1
ATOM 6312 N N . ALA B 1 366 ? -0.67 29.031 0.039 1 96.75 366 ALA B N 1
ATOM 6313 C CA . ALA B 1 366 ? -0.869 27.672 0.54 1 96.75 366 ALA B CA 1
ATOM 6314 C C . ALA B 1 366 ? -2.318 27.453 0.962 1 96.75 366 ALA B C 1
ATOM 6316 O O . ALA B 1 366 ? -2.887 26.375 0.716 1 96.75 366 ALA B O 1
ATOM 6317 N N . ALA B 1 367 ? -2.926 28.422 1.58 1 97.31 367 ALA B N 1
ATOM 6318 C CA . ALA B 1 367 ? -4.309 28.344 2.039 1 97.31 367 ALA B CA 1
ATOM 6319 C C . ALA B 1 367 ? -5.27 28.172 0.864 1 97.31 367 ALA B C 1
ATOM 6321 O O . ALA B 1 367 ? -6.18 27.344 0.917 1 97.31 367 ALA B O 1
ATOM 6322 N N . VAL B 1 368 ? -5.043 28.906 -0.161 1 93.69 368 VAL B N 1
ATOM 6323 C CA . VAL B 1 368 ? -5.91 28.875 -1.335 1 93.69 368 VAL B CA 1
ATOM 6324 C C . VAL B 1 368 ? -5.777 27.531 -2.031 1 93.69 368 VAL B C 1
ATOM 6326 O O . VAL B 1 368 ? -6.781 26.906 -2.393 1 93.69 368 VAL B O 1
ATOM 6329 N N . ILE B 1 369 ? -4.562 27.094 -2.184 1 91.06 369 ILE B N 1
ATOM 6330 C CA . ILE B 1 369 ? -4.312 25.812 -2.838 1 91.06 369 ILE B CA 1
ATOM 6331 C C . ILE B 1 369 ? -4.949 24.688 -2.029 1 91.06 369 ILE B C 1
ATOM 6333 O O . ILE B 1 369 ? -5.648 23.828 -2.586 1 91.06 369 ILE B O 1
ATOM 6337 N N . SER B 1 370 ? -4.727 24.688 -0.76 1 95.62 370 SER B N 1
ATOM 6338 C CA . SER B 1 370 ? -5.23 23.641 0.117 1 95.62 370 SER B CA 1
ATOM 6339 C C . SER B 1 370 ? -6.754 23.656 0.177 1 95.62 370 SER B C 1
ATOM 6341 O O . SER B 1 370 ? -7.387 22.594 0.219 1 95.62 370 SER B O 1
ATOM 6343 N N . PHE B 1 371 ? -7.359 24.812 0.208 1 93.69 371 PHE B N 1
ATOM 6344 C CA . PHE B 1 371 ? -8.812 24.922 0.218 1 93.69 371 PHE B CA 1
ATOM 6345 C C . PHE B 1 371 ? -9.414 24.328 -1.052 1 93.69 371 PHE B C 1
ATOM 6347 O O . PHE B 1 371 ? -10.414 23.625 -0.999 1 93.69 371 PHE B O 1
ATOM 6354 N N . ALA B 1 372 ? -8.812 24.625 -2.092 1 88.69 372 ALA B N 1
ATOM 6355 C CA . ALA B 1 372 ? -9.328 24.203 -3.391 1 88.69 372 ALA B CA 1
ATOM 6356 C C . ALA B 1 372 ? -9.141 22.703 -3.596 1 88.69 372 ALA B C 1
ATOM 6358 O O . ALA B 1 372 ? -9.992 22.047 -4.184 1 88.69 372 ALA B O 1
ATOM 6359 N N . THR B 1 373 ? -8.055 22.141 -3.123 1 87.5 373 THR B N 1
ATOM 6360 C CA . THR B 1 373 ? -7.75 20.734 -3.352 1 87.5 373 THR B CA 1
ATOM 6361 C C . THR B 1 373 ? -8.281 19.875 -2.207 1 87.5 373 THR B C 1
ATOM 6363 O O . THR B 1 373 ? -8.406 18.656 -2.346 1 87.5 373 THR B O 1
ATOM 6366 N N . GLY B 1 374 ? -8.484 20.547 -1.061 1 89.06 374 GLY B N 1
ATOM 6367 C CA . GLY B 1 374 ? -8.906 19.812 0.122 1 89.06 374 GLY B CA 1
ATOM 6368 C C . GLY B 1 374 ? -7.809 18.922 0.692 1 89.06 374 GLY B C 1
ATOM 6369 O O . GLY B 1 374 ? -8.086 17.875 1.275 1 89.06 374 GLY B O 1
ATOM 6370 N N . SER B 1 375 ? -6.523 19.328 0.436 1 90.5 375 SER B N 1
ATOM 6371 C CA . SER B 1 375 ? -5.418 18.484 0.87 1 90.5 375 SER B CA 1
ATOM 6372 C C . SER B 1 375 ? -4.262 19.312 1.413 1 90.5 375 SER B C 1
ATOM 6374 O O . SER B 1 375 ? -3.609 20.047 0.664 1 90.5 375 SER B O 1
ATOM 6376 N N . SER B 1 376 ? -4.02 19.156 2.705 1 94.81 376 SER B N 1
ATOM 6377 C CA . SER B 1 376 ? -2.855 19.812 3.303 1 94.81 376 SER B CA 1
ATOM 6378 C C . SER B 1 376 ? -1.561 19.141 2.85 1 94.81 376 SER B C 1
ATOM 6380 O O . SER B 1 376 ? -0.57 19.828 2.576 1 94.81 376 SER B O 1
ATOM 6382 N N . TRP B 1 377 ? -1.547 17.859 2.707 1 91.81 377 TRP B N 1
ATOM 6383 C CA . TRP B 1 377 ? -0.37 17.094 2.289 1 91.81 377 TRP B CA 1
ATOM 6384 C C . TRP B 1 377 ? 0.073 17.516 0.89 1 91.81 377 TRP B C 1
ATOM 6386 O O . TRP B 1 377 ? 1.257 17.766 0.657 1 91.81 377 TRP B O 1
ATOM 6396 N N . GLY B 1 378 ? -0.916 17.578 0.02 1 90.31 378 GLY B N 1
ATOM 6397 C CA . GLY B 1 378 ? -0.619 18.016 -1.336 1 90.31 378 GLY B CA 1
ATOM 6398 C C . GLY B 1 378 ? -0.057 19.422 -1.402 1 90.31 378 GLY B C 1
ATOM 6399 O O . GLY B 1 378 ? 0.873 19.688 -2.166 1 90.31 378 GLY B O 1
ATOM 6400 N N . THR B 1 379 ? -0.596 20.25 -0.623 1 93.94 379 THR B N 1
ATOM 6401 C CA . THR B 1 379 ? -0.16 21.641 -0.594 1 93.94 379 THR B CA 1
ATOM 6402 C C . THR B 1 379 ? 1.277 21.75 -0.093 1 93.94 379 THR B C 1
ATOM 6404 O O . THR B 1 379 ? 2.074 22.516 -0.634 1 93.94 379 THR B O 1
ATOM 6407 N N . ILE B 1 380 ? 1.639 21 0.886 1 96.06 380 ILE B N 1
ATOM 6408 C CA . ILE B 1 380 ? 2.982 21.016 1.453 1 96.06 380 ILE B CA 1
ATOM 6409 C C . ILE B 1 380 ? 3.994 20.578 0.396 1 96.06 380 ILE B C 1
ATOM 6411 O O . ILE B 1 380 ? 5.043 21.203 0.236 1 96.06 380 ILE B O 1
ATOM 6415 N N . VAL B 1 381 ? 3.66 19.609 -0.333 1 92.31 381 VAL B N 1
ATOM 6416 C CA . VAL B 1 381 ? 4.547 19.062 -1.352 1 92.31 381 VAL B CA 1
ATOM 6417 C C . VAL B 1 381 ? 4.762 20.078 -2.465 1 92.31 381 VAL B C 1
ATOM 6419 O O . VAL B 1 381 ? 5.863 20.203 -3.006 1 92.31 381 VAL B O 1
ATOM 6422 N N . ILE B 1 382 ? 3.744 20.812 -2.795 1 88.88 382 ILE B N 1
ATOM 6423 C CA . ILE B 1 382 ? 3.795 21.766 -3.9 1 88.88 382 ILE B CA 1
ATOM 6424 C C . ILE B 1 382 ? 4.504 23.031 -3.453 1 88.88 382 ILE B C 1
ATOM 6426 O O . ILE B 1 382 ? 5.324 23.594 -4.188 1 88.88 382 ILE B O 1
ATOM 6430 N N . MET B 1 383 ? 4.277 23.453 -2.285 1 93.94 383 MET B N 1
ATOM 6431 C CA . MET B 1 383 ? 4.668 24.797 -1.858 1 93.94 383 MET B CA 1
ATOM 6432 C C . MET B 1 383 ? 6.062 24.781 -1.244 1 93.94 383 MET B C 1
ATOM 6434 O O . MET B 1 383 ? 6.801 25.766 -1.349 1 93.94 383 MET B O 1
ATOM 6438 N N . MET B 1 384 ? 6.516 23.703 -0.641 1 95.81 384 MET B N 1
ATOM 6439 C CA . MET B 1 384 ? 7.766 23.688 0.116 1 95.81 384 MET B CA 1
ATOM 6440 C C . MET B 1 384 ? 8.961 23.906 -0.802 1 95.81 384 MET B C 1
ATOM 6442 O O . MET B 1 384 ? 9.844 24.719 -0.495 1 95.81 384 MET B O 1
ATOM 6446 N N . PRO B 1 385 ? 9.008 23.25 -1.922 1 92.69 385 PRO B N 1
ATOM 6447 C CA . PRO B 1 385 ? 10.148 23.453 -2.824 1 92.69 385 PRO B CA 1
ATOM 6448 C C . PRO B 1 385 ? 10.172 24.859 -3.43 1 92.69 385 PRO B C 1
ATOM 6450 O O . PRO B 1 385 ? 11.203 25.281 -3.957 1 92.69 385 PRO B O 1
ATOM 6453 N N . LEU B 1 386 ? 9.078 25.594 -3.363 1 92.44 386 LEU B N 1
ATOM 6454 C CA . LEU B 1 386 ? 9.016 26.969 -3.85 1 92.44 386 LEU B CA 1
ATOM 6455 C C . LEU B 1 386 ? 9.344 27.953 -2.734 1 92.44 386 LEU B C 1
ATOM 6457 O O . LEU B 1 386 ? 10.062 28.938 -2.955 1 92.44 386 LEU B O 1
ATOM 6461 N N . ALA B 1 387 ? 8.891 27.641 -1.6 1 95.94 387 ALA B N 1
ATOM 6462 C CA . ALA B 1 387 ? 8.992 28.562 -0.469 1 95.94 387 ALA B CA 1
ATOM 6463 C C . ALA B 1 387 ? 10.414 28.609 0.074 1 95.94 387 ALA B C 1
ATOM 6465 O O . ALA B 1 387 ? 10.906 29.688 0.434 1 95.94 387 ALA B O 1
ATOM 6466 N N . ILE B 1 388 ? 11.109 27.516 0.113 1 95.62 388 ILE B N 1
ATOM 6467 C CA . ILE B 1 388 ? 12.414 27.438 0.765 1 95.62 388 ILE B CA 1
ATOM 6468 C C . ILE B 1 388 ? 13.445 28.219 -0.041 1 95.62 388 ILE B C 1
ATOM 6470 O O . ILE B 1 388 ? 14.141 29.078 0.502 1 95.62 388 ILE B O 1
ATOM 6474 N N . PRO B 1 389 ? 13.555 27.984 -1.354 1 94.06 389 PRO B N 1
ATOM 6475 C CA . PRO B 1 389 ? 14.508 28.812 -2.098 1 94.06 389 PRO B CA 1
ATOM 6476 C C . PRO B 1 389 ? 14.141 30.297 -2.094 1 94.06 389 PRO B C 1
ATOM 6478 O O . PRO B 1 389 ? 15.016 31.156 -2.111 1 94.06 389 PRO B O 1
ATOM 6481 N N . SER B 1 390 ? 12.883 30.641 -2.064 1 94 390 SER B N 1
ATOM 6482 C CA . SER B 1 390 ? 12.453 32.031 -1.969 1 94 390 SER B CA 1
ATOM 6483 C C . SER B 1 390 ? 12.898 32.656 -0.654 1 94 390 SER B C 1
ATOM 6485 O O . SER B 1 390 ? 13.344 33.812 -0.629 1 94 390 SER B O 1
ATOM 6487 N N . ALA B 1 391 ? 12.734 31.906 0.395 1 96 391 ALA B N 1
ATOM 6488 C CA . ALA B 1 391 ? 13.148 32.406 1.709 1 96 391 ALA B CA 1
ATOM 6489 C C . ALA B 1 391 ? 14.648 32.656 1.743 1 96 391 ALA B C 1
ATOM 6491 O O . ALA B 1 391 ? 15.086 33.688 2.297 1 96 391 ALA B O 1
ATOM 6492 N N . LEU B 1 392 ? 15.375 31.828 1.183 1 93.5 392 LEU B N 1
ATOM 6493 C CA . LEU B 1 392 ? 16.828 31.984 1.138 1 93.5 392 LEU B CA 1
ATOM 6494 C C . LEU B 1 392 ? 17.219 33.219 0.31 1 93.5 392 LEU B C 1
ATOM 6496 O O . LEU B 1 392 ? 18.141 33.938 0.673 1 93.5 392 LEU B O 1
ATOM 6500 N N . ALA B 1 393 ? 16.531 33.406 -0.693 1 92.38 393 ALA B N 1
ATOM 6501 C CA . ALA B 1 393 ? 16.844 34.5 -1.642 1 92.38 393 ALA B CA 1
ATOM 6502 C C . ALA B 1 393 ? 16.656 35.875 -1.007 1 92.38 393 ALA B C 1
ATOM 6504 O O . ALA B 1 393 ? 17.375 36.812 -1.331 1 92.38 393 ALA B O 1
ATOM 6505 N N . VAL B 1 394 ? 15.75 35.969 -0.145 1 94 394 VAL B N 1
ATOM 6506 C CA . VAL B 1 394 ? 15.445 37.281 0.415 1 94 394 VAL B CA 1
ATOM 6507 C C . VAL B 1 394 ? 15.852 37.344 1.887 1 94 394 VAL B C 1
ATOM 6509 O O . VAL B 1 394 ? 15.492 38.25 2.611 1 94 394 VAL B O 1
ATOM 6512 N N . ASP B 1 395 ? 16.453 36.281 2.35 1 93.5 395 ASP B N 1
ATOM 6513 C CA . ASP B 1 395 ? 16.969 36.156 3.709 1 93.5 395 ASP B CA 1
ATOM 6514 C C . ASP B 1 395 ? 15.836 36.219 4.73 1 93.5 395 ASP B C 1
ATOM 6516 O O . ASP B 1 395 ? 15.922 36.938 5.734 1 93.5 395 ASP B O 1
ATOM 6520 N N . ALA B 1 396 ? 14.781 35.625 4.359 1 95.31 396 ALA B N 1
ATOM 6521 C CA . ALA B 1 396 ? 13.672 35.469 5.305 1 95.31 396 ALA B CA 1
ATOM 6522 C C . ALA B 1 396 ? 13.945 34.312 6.27 1 95.31 396 ALA B C 1
ATOM 6524 O O . ALA B 1 396 ? 14.648 33.375 5.93 1 95.31 396 ALA B O 1
ATOM 6525 N N . ALA B 1 397 ? 13.391 34.469 7.453 1 96 397 ALA B N 1
ATOM 6526 C CA . ALA B 1 397 ? 13.555 33.406 8.445 1 96 397 ALA B CA 1
ATOM 6527 C C . ALA B 1 397 ? 12.891 32.094 7.977 1 96 397 ALA B C 1
ATOM 6529 O O . ALA B 1 397 ? 11.664 32.031 7.852 1 96 397 ALA B O 1
ATOM 6530 N N . LEU B 1 398 ? 13.711 31.094 7.809 1 95.94 398 LEU B N 1
ATOM 6531 C CA . LEU B 1 398 ? 13.258 29.828 7.234 1 95.94 398 LEU B CA 1
ATOM 6532 C C . LEU B 1 398 ? 12.164 29.203 8.094 1 95.94 398 LEU B C 1
ATOM 6534 O O . LEU B 1 398 ? 11.141 28.75 7.566 1 95.94 398 LEU B O 1
ATOM 6538 N N . PRO B 1 399 ? 12.297 29.125 9.453 1 97.12 399 PRO B N 1
ATOM 6539 C CA . PRO B 1 399 ? 11.242 28.516 10.266 1 97.12 399 PRO B CA 1
ATOM 6540 C C . PRO B 1 399 ? 9.891 29.203 10.109 1 97.12 399 PRO B C 1
ATOM 6542 O O . PRO B 1 399 ? 8.852 28.547 10.133 1 97.12 399 PRO B O 1
ATOM 6545 N N . VAL B 1 400 ? 9.922 30.516 9.891 1 98 400 VAL B N 1
ATOM 6546 C CA . VAL B 1 400 ? 8.695 31.281 9.727 1 98 400 VAL B CA 1
ATOM 6547 C C . VAL B 1 400 ? 8.023 30.922 8.406 1 98 400 VAL B C 1
ATOM 6549 O O . VAL B 1 400 ? 6.809 30.719 8.359 1 98 400 VAL B O 1
ATOM 6552 N N . VAL B 1 401 ? 8.82 30.812 7.363 1 97.94 401 VAL B N 1
ATOM 6553 C CA . VAL B 1 401 ? 8.289 30.516 6.035 1 97.94 401 VAL B CA 1
ATOM 6554 C C . VAL B 1 401 ? 7.773 29.094 5.992 1 97.94 401 VAL B C 1
ATOM 6556 O O . VAL B 1 401 ? 6.715 28.812 5.414 1 97.94 401 VAL B O 1
ATOM 6559 N N . ILE B 1 402 ? 8.477 28.125 6.609 1 98.19 402 ILE B N 1
ATOM 6560 C CA . ILE B 1 402 ? 8.016 26.75 6.703 1 98.19 402 ILE B CA 1
ATOM 6561 C C . ILE B 1 402 ? 6.719 26.688 7.5 1 98.19 402 ILE B C 1
ATOM 6563 O O . ILE B 1 402 ? 5.766 26.016 7.098 1 98.19 402 ILE B O 1
ATOM 6567 N N . GLY B 1 403 ? 6.699 27.391 8.641 1 98.5 403 GLY B N 1
ATOM 6568 C CA . GLY B 1 403 ? 5.477 27.484 9.43 1 98.5 403 GLY B CA 1
ATOM 6569 C C . GLY B 1 403 ? 4.305 28.047 8.648 1 98.5 403 GLY B C 1
ATOM 6570 O O . GLY B 1 403 ? 3.162 27.625 8.844 1 98.5 403 GLY B O 1
ATOM 6571 N N . ALA B 1 404 ? 4.582 29 7.758 1 98.5 404 ALA B N 1
ATOM 6572 C CA . ALA B 1 404 ? 3.545 29.609 6.926 1 98.5 404 ALA B CA 1
ATOM 6573 C C . ALA B 1 404 ? 2.973 28.594 5.938 1 98.5 404 ALA B C 1
ATOM 6575 O O . ALA B 1 404 ? 1.759 28.547 5.723 1 98.5 404 ALA B O 1
ATOM 6576 N N . VAL B 1 405 ? 3.832 27.781 5.32 1 98.38 405 VAL B N 1
ATOM 6577 C CA . VAL B 1 405 ? 3.377 26.75 4.406 1 98.38 405 VAL B CA 1
ATOM 6578 C C . VAL B 1 405 ? 2.469 25.766 5.148 1 98.38 405 VAL B C 1
ATOM 6580 O O . VAL B 1 405 ? 1.381 25.438 4.668 1 98.38 405 VAL B O 1
ATOM 6583 N N . LEU B 1 406 ? 2.902 25.328 6.309 1 98.69 406 LEU B N 1
ATOM 6584 C CA . LEU B 1 406 ? 2.178 24.328 7.094 1 98.69 406 LEU B CA 1
ATOM 6585 C C . LEU B 1 406 ? 0.851 24.891 7.59 1 98.69 406 LEU B C 1
ATOM 6587 O O . LEU B 1 406 ? -0.173 24.203 7.547 1 98.69 406 LEU B O 1
ATOM 6591 N N . SER B 1 407 ? 0.854 26.141 8.008 1 98.69 407 SER B N 1
ATOM 6592 C CA . SER B 1 407 ? -0.357 26.797 8.492 1 98.69 407 SER B CA 1
ATOM 6593 C C . SER B 1 407 ? -1.356 27.016 7.363 1 98.69 407 SER B C 1
ATOM 6595 O O . SER B 1 407 ? -2.557 26.797 7.539 1 98.69 407 SER B O 1
ATOM 6597 N N . GLY B 1 408 ? -0.864 27.484 6.273 1 98.44 408 GLY B N 1
ATOM 6598 C CA . GLY B 1 408 ? -1.742 27.688 5.129 1 98.44 408 GLY B CA 1
ATOM 6599 C C . GLY B 1 408 ? -2.363 26.391 4.633 1 98.44 408 GLY B C 1
ATOM 6600 O O . GLY B 1 408 ? -3.561 26.344 4.344 1 98.44 408 GLY B O 1
ATOM 6601 N N . GLY B 1 409 ? -1.509 25.406 4.523 1 97.81 409 GLY B N 1
ATOM 6602 C CA . GLY B 1 409 ? -2.018 24.094 4.156 1 97.81 409 GLY B CA 1
ATOM 6603 C C . GLY B 1 409 ? -3.102 23.594 5.094 1 97.81 409 GLY B C 1
ATOM 6604 O O . GLY B 1 409 ? -4.121 23.062 4.645 1 97.81 409 GLY B O 1
ATOM 6605 N N . LEU B 1 410 ? -2.84 23.734 6.336 1 98.12 410 LEU B N 1
ATOM 6606 C CA . LEU B 1 410 ? -3.791 23.266 7.332 1 98.12 410 LEU B CA 1
ATOM 6607 C C . LEU B 1 410 ? -5.078 24.078 7.293 1 98.12 410 LEU B C 1
ATOM 6609 O O . LEU B 1 410 ? -6.172 23.531 7.438 1 98.12 410 LEU B O 1
ATOM 6613 N N . PHE B 1 411 ? -4.977 25.406 7.164 1 98.19 411 PHE B N 1
ATOM 6614 C CA . PHE B 1 411 ? -6.156 26.266 7.047 1 98.19 411 PHE B CA 1
ATOM 6615 C C . PHE B 1 411 ? -7.055 25.797 5.914 1 98.19 411 PHE B C 1
ATOM 6617 O O . PHE B 1 411 ? -8.266 25.625 6.102 1 98.19 411 PHE B O 1
ATOM 6624 N N . GLY B 1 412 ? -6.504 25.656 4.785 1 96.19 412 GLY B N 1
ATOM 6625 C CA . GLY B 1 412 ? -7.273 25.203 3.631 1 96.19 412 GLY B CA 1
ATOM 6626 C C . GLY B 1 412 ? -7.941 23.859 3.838 1 96.19 412 GLY B C 1
ATOM 6627 O O . GLY B 1 412 ? -9.117 23.688 3.498 1 96.19 412 GLY B O 1
ATOM 6628 N N . ASP B 1 413 ? -7.203 22.969 4.371 1 94.5 413 ASP B N 1
ATOM 6629 C CA . ASP B 1 413 ? -7.707 21.641 4.652 1 94.5 413 ASP B CA 1
ATOM 6630 C C . ASP B 1 413 ? -8.852 21.688 5.668 1 94.5 413 ASP B C 1
ATOM 6632 O O . ASP B 1 413 ? -9.891 21.047 5.469 1 94.5 413 ASP B O 1
ATOM 6636 N N . HIS B 1 414 ? -8.656 22.422 6.703 1 94.62 414 HIS B N 1
ATOM 6637 C CA . HIS B 1 414 ? -9.602 22.562 7.801 1 94.62 414 HIS B CA 1
ATOM 6638 C C . HIS B 1 414 ? -10.875 23.266 7.348 1 94.62 414 HIS B C 1
ATOM 6640 O O . HIS B 1 414 ? -11.961 23 7.871 1 94.62 414 HIS B O 1
ATOM 6646 N N . SER B 1 415 ? -10.836 24.078 6.301 1 94.75 415 SER B N 1
ATOM 6647 C CA . SER B 1 415 ? -11.961 24.906 5.863 1 94.75 415 SER B CA 1
ATOM 6648 C C . SER B 1 415 ? -12.531 24.406 4.543 1 94.75 415 SER B C 1
ATOM 6650 O O . SER B 1 415 ? -13.406 25.047 3.955 1 94.75 415 SER B O 1
ATOM 6652 N N . SER B 1 416 ? -12.086 23.281 4.086 1 93.25 416 SER B N 1
ATOM 6653 C CA . SER B 1 416 ? -12.555 22.766 2.805 1 93.25 416 SER B CA 1
ATOM 6654 C C . SER B 1 416 ? -13.672 21.734 2.998 1 93.25 416 SER B C 1
ATOM 6656 O O . SER B 1 416 ? -13.562 20.844 3.83 1 93.25 416 SER B O 1
ATOM 6658 N N . PRO B 1 417 ? -14.781 21.844 2.262 1 89.69 417 PRO B N 1
ATOM 6659 C CA . PRO B 1 417 ? -15.875 20.875 2.365 1 89.69 417 PRO B CA 1
ATOM 6660 C C . PRO B 1 417 ? -15.508 19.516 1.765 1 89.69 417 PRO B C 1
ATOM 6662 O O . PRO B 1 417 ? -16.203 18.516 2.006 1 89.69 417 PRO B O 1
ATOM 6665 N N . VAL B 1 418 ? -14.422 19.484 1.061 1 86.62 418 VAL B N 1
ATOM 6666 C CA . VAL B 1 418 ? -14.109 18.25 0.352 1 86.62 418 VAL B CA 1
ATOM 6667 C C . VAL B 1 418 ? -12.922 17.562 1.022 1 86.62 418 VAL B C 1
ATOM 6669 O O . VAL B 1 418 ? -12.5 16.484 0.595 1 86.62 418 VAL B O 1
ATOM 6672 N N . SER B 1 419 ? -12.414 18.172 2.096 1 90.44 419 SER B N 1
ATOM 6673 C CA . SER B 1 419 ? -11.297 17.531 2.791 1 90.44 419 SER B CA 1
ATOM 6674 C C . SER B 1 419 ? -11.742 16.281 3.531 1 90.44 419 SER B C 1
ATOM 6676 O O . SER B 1 419 ? -12.852 16.219 4.059 1 90.44 419 SER B O 1
ATOM 6678 N N . GLU B 1 420 ? -10.852 15.336 3.518 1 86.75 420 GLU B N 1
ATOM 6679 C CA . GLU B 1 420 ? -11.156 14.07 4.18 1 86.75 420 GLU B CA 1
ATOM 6680 C C . GLU B 1 420 ? -11.414 14.273 5.668 1 86.75 420 GLU B C 1
ATOM 6682 O O . GLU B 1 420 ? -12.289 13.625 6.246 1 86.75 420 GLU B O 1
ATOM 6687 N N . THR B 1 421 ? -10.68 15.109 6.277 1 91.69 421 THR B N 1
ATOM 6688 C CA . THR B 1 421 ? -10.852 15.344 7.707 1 91.69 421 THR B CA 1
ATOM 6689 C C . THR B 1 421 ? -12.203 16 7.988 1 91.69 421 THR B C 1
ATOM 6691 O O . THR B 1 421 ? -12.852 15.695 8.984 1 91.69 421 THR B O 1
ATOM 6694 N N . THR B 1 422 ? -12.617 16.875 7.117 1 92.25 422 THR B N 1
ATOM 6695 C CA . THR B 1 422 ? -13.922 17.516 7.25 1 92.25 422 THR B CA 1
ATOM 6696 C C . THR B 1 422 ? -15.039 16.484 7.109 1 92.25 422 THR B C 1
ATOM 6698 O O . THR B 1 422 ? -15.984 16.469 7.898 1 92.25 422 THR B O 1
ATOM 6701 N N . ILE B 1 423 ? -14.914 15.641 6.227 1 91.69 423 ILE B N 1
ATOM 6702 C CA . ILE B 1 423 ? -15.922 14.617 5.965 1 91.69 423 ILE B CA 1
ATOM 6703 C C . ILE B 1 423 ? -15.977 13.641 7.137 1 91.69 423 ILE B C 1
ATOM 6705 O O . ILE B 1 423 ? -17.062 13.32 7.637 1 91.69 423 ILE B O 1
ATOM 6709 N N . LEU B 1 424 ? -14.883 13.258 7.609 1 91.88 424 LEU B N 1
ATOM 6710 C CA . LEU B 1 424 ? -14.844 12.242 8.648 1 91.88 424 LEU B CA 1
ATOM 6711 C C . LEU B 1 424 ? -15.25 12.82 10 1 91.88 424 LEU B C 1
ATOM 6713 O O . LEU B 1 424 ? -15.859 12.133 10.82 1 91.88 424 LEU B O 1
ATOM 6717 N N . SER B 1 425 ? -14.898 14.07 10.258 1 95.31 425 SER B N 1
ATOM 6718 C CA . SER B 1 425 ? -15.344 14.727 11.477 1 95.31 425 SER B CA 1
ATOM 6719 C C . SER B 1 425 ? -16.859 14.891 11.5 1 95.31 425 SER B C 1
ATOM 6721 O O . SER B 1 425 ? -17.5 14.703 12.539 1 95.31 425 SER B O 1
ATOM 6723 N N . SER B 1 426 ? -17.484 15.227 10.359 1 95.38 426 SER B N 1
ATOM 6724 C CA . SER B 1 426 ? -18.938 15.336 10.273 1 95.38 426 SER B CA 1
ATOM 6725 C C . SER B 1 426 ? -19.609 13.977 10.453 1 95.38 426 SER B C 1
ATOM 6727 O O . SER B 1 426 ? -20.609 13.852 11.156 1 95.38 426 SER B O 1
ATOM 6729 N N . THR B 1 427 ? -19.047 12.977 9.867 1 91.88 427 THR B N 1
ATOM 6730 C CA . THR B 1 427 ? -19.562 11.617 10.008 1 91.88 427 THR B CA 1
ATOM 6731 C C . THR B 1 427 ? -19.5 11.164 11.461 1 91.88 427 THR B C 1
ATOM 6733 O O . THR B 1 427 ? -20.469 10.602 11.992 1 91.88 427 THR B O 1
ATOM 6736 N N . GLY B 1 428 ? -18.406 11.422 12.062 1 91.56 428 GLY B N 1
ATOM 6737 C CA . GLY B 1 428 ? -18.234 11.047 13.461 1 91.56 428 GLY B CA 1
ATOM 6738 C C . GLY B 1 428 ? -19.234 11.727 14.383 1 91.56 428 GLY B C 1
ATOM 6739 O O . GLY B 1 428 ? -19.656 11.156 15.391 1 91.56 428 GLY B O 1
ATOM 6740 N N . ALA B 1 429 ? -19.578 12.906 14.039 1 94.38 429 ALA B N 1
ATOM 6741 C CA . ALA B 1 429 ? -20.484 13.695 14.875 1 94.38 429 ALA B CA 1
ATOM 6742 C C . ALA B 1 429 ? -21.938 13.453 14.492 1 94.38 429 ALA B C 1
ATOM 6744 O O . ALA B 1 429 ? -22.859 13.898 15.188 1 94.38 429 ALA B O 1
ATOM 6745 N N . GLY B 1 430 ? -22.156 12.742 13.383 1 91.69 430 GLY B N 1
ATOM 6746 C CA . GLY B 1 430 ? -23.516 12.461 12.945 1 91.69 430 GLY B CA 1
ATOM 6747 C C . GLY B 1 430 ? -24.172 13.633 12.25 1 91.69 430 GLY B C 1
ATOM 6748 O O . GLY B 1 430 ? -25.359 13.914 12.469 1 91.69 430 GLY B O 1
ATOM 6749 N N . THR B 1 431 ? -23.391 14.438 11.562 1 94.12 431 THR B N 1
ATOM 6750 C CA . THR B 1 431 ? -23.906 15.531 10.742 1 94.12 431 THR B CA 1
ATOM 6751 C C . THR B 1 431 ? -23.375 15.43 9.312 1 94.12 431 THR B C 1
ATOM 6753 O O . THR B 1 431 ? -22.734 14.438 8.953 1 94.12 431 THR B O 1
ATOM 6756 N N . THR B 1 432 ? -23.734 16.359 8.453 1 93.5 432 THR B N 1
ATOM 6757 C CA . THR B 1 432 ? -23.297 16.312 7.059 1 93.5 432 THR B CA 1
ATOM 6758 C C . THR B 1 432 ? -22.078 17.219 6.844 1 93.5 432 THR B C 1
ATOM 6760 O O . THR B 1 432 ? -21.906 18.203 7.566 1 93.5 432 THR B O 1
ATOM 6763 N N . PRO B 1 433 ? -21.266 16.906 5.867 1 93.06 433 PRO B N 1
ATOM 6764 C CA . PRO B 1 433 ? -20.109 17.734 5.57 1 93.06 433 PRO B CA 1
ATOM 6765 C C . PRO B 1 433 ? -20.469 19.188 5.277 1 93.06 433 PRO B C 1
ATOM 6767 O O . PRO B 1 433 ? -19.766 20.109 5.691 1 93.06 433 PRO B O 1
ATOM 6770 N N . LEU B 1 434 ? -21.578 19.391 4.648 1 92.81 434 LEU B N 1
ATOM 6771 C CA . LEU B 1 434 ? -21.984 20.75 4.285 1 92.81 434 LEU B CA 1
ATOM 6772 C C . LEU B 1 434 ? -22.359 21.547 5.527 1 92.81 434 LEU B C 1
ATOM 6774 O O . LEU B 1 434 ? -21.984 22.719 5.645 1 92.81 434 LEU B O 1
ATOM 6778 N N . GLU B 1 435 ? -23.094 20.953 6.41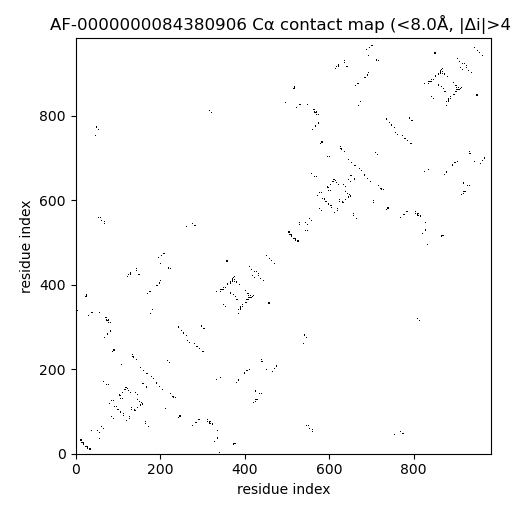8 1 94.69 435 GLU B N 1
ATOM 6779 C CA . GLU B 1 435 ? -23.469 21.641 7.652 1 94.69 435 GLU B CA 1
ATOM 6780 C C . GLU B 1 435 ? -22.234 21.938 8.508 1 94.69 435 GLU B C 1
ATOM 6782 O O . GLU B 1 435 ? -22.125 23.016 9.086 1 94.69 435 GLU B O 1
ATOM 6787 N N . HIS B 1 436 ? -21.375 21 8.57 1 96.38 436 HIS B N 1
ATOM 6788 C CA . HIS B 1 436 ? -20.125 21.219 9.297 1 96.38 436 HIS B CA 1
ATOM 6789 C C . HIS B 1 436 ? -19.312 22.344 8.68 1 96.38 436 HIS B C 1
ATOM 6791 O O . HIS B 1 436 ? -18.812 23.219 9.391 1 96.38 436 HIS B O 1
ATOM 6797 N N . PHE B 1 437 ? -19.219 22.359 7.391 1 95.44 437 PHE B N 1
ATOM 6798 C CA . PHE B 1 437 ? -18.484 23.391 6.664 1 95.44 437 PHE B CA 1
ATOM 6799 C C . PHE B 1 437 ? -19.094 24.766 6.926 1 95.44 437 PHE B C 1
ATOM 6801 O O . PHE B 1 437 ? -18.375 25.703 7.27 1 95.44 437 PHE B O 1
ATOM 6808 N N . ARG B 1 438 ? -20.359 24.844 6.852 1 95.31 438 ARG B N 1
ATOM 6809 C CA . ARG B 1 438 ? -21.047 26.125 7.016 1 95.31 438 ARG B CA 1
ATOM 6810 C C . ARG B 1 438 ? -20.859 26.672 8.422 1 95.31 438 ARG B C 1
ATOM 6812 O O . ARG B 1 438 ? -20.688 27.875 8.609 1 95.31 438 ARG B O 1
ATOM 6819 N N . THR B 1 439 ? -20.859 25.859 9.336 1 96.62 439 THR B N 1
ATOM 6820 C CA . THR B 1 439 ? -20.812 26.297 10.727 1 96.62 439 THR B CA 1
ATOM 6821 C C . THR B 1 439 ? -19.375 26.547 11.164 1 96.62 439 THR B C 1
ATOM 6823 O O . THR B 1 439 ? -19.125 27.391 12.016 1 96.62 439 THR B O 1
ATOM 6826 N N . GLN B 1 440 ? -18.406 25.844 10.617 1 96.75 440 GLN B N 1
ATOM 6827 C CA . GLN B 1 440 ? -17 25.969 11 1 96.75 440 GLN B CA 1
ATOM 6828 C C . GLN B 1 440 ? -16.328 27.125 10.266 1 96.75 440 GLN B C 1
ATOM 6830 O O . GLN B 1 440 ? -15.359 27.703 10.758 1 96.75 440 GLN B O 1
ATOM 6835 N N . MET B 1 441 ? -16.844 27.484 9.141 1 96.69 441 MET B N 1
ATOM 6836 C CA . MET B 1 441 ? -16.172 28.422 8.234 1 96.69 441 MET B CA 1
ATOM 6837 C C . MET B 1 441 ? -15.914 29.75 8.93 1 96.69 441 MET B C 1
ATOM 6839 O O . MET B 1 441 ? -14.805 30.297 8.867 1 96.69 441 MET B O 1
ATOM 6843 N N . PRO B 1 442 ? -16.891 30.328 9.602 1 96.88 442 PRO B N 1
ATOM 6844 C CA . PRO B 1 442 ? -16.609 31.609 10.281 1 96.88 442 PRO B CA 1
ATOM 6845 C C . PRO B 1 442 ? -15.492 31.484 11.312 1 96.88 442 PRO B C 1
ATOM 6847 O O . PRO B 1 442 ? -14.695 32.406 11.461 1 96.88 442 PRO B O 1
ATOM 6850 N N . TYR B 1 443 ? -15.406 30.375 12.039 1 97.81 443 TYR B N 1
ATOM 6851 C CA . TYR B 1 443 ? -14.352 30.141 13.016 1 97.81 443 TYR B CA 1
ATOM 6852 C C . TYR B 1 443 ? -12.992 30.047 12.328 1 97.81 443 TYR B C 1
ATOM 6854 O O . TYR B 1 443 ? -12.008 30.609 12.805 1 97.81 443 TYR B O 1
ATOM 6862 N N . ALA B 1 444 ? -12.961 29.312 11.188 1 97.75 444 ALA B N 1
ATOM 6863 C CA . ALA B 1 444 ? -11.727 29.141 10.422 1 97.75 444 ALA B CA 1
ATOM 6864 C C . ALA B 1 444 ? -11.25 30.484 9.859 1 97.75 444 ALA B C 1
ATOM 6866 O O . ALA B 1 444 ? -10.047 30.766 9.836 1 97.75 444 ALA B O 1
ATOM 6867 N N . VAL B 1 445 ? -12.188 31.312 9.438 1 97.31 445 VAL B N 1
ATOM 6868 C CA . VAL B 1 445 ? -11.852 32.594 8.844 1 97.31 445 VAL B CA 1
ATOM 6869 C C . VAL B 1 445 ? -11.266 33.531 9.914 1 97.31 445 VAL B C 1
ATOM 6871 O O . VAL B 1 445 ? -10.312 34.25 9.656 1 97.31 445 VAL B O 1
ATOM 6874 N N . VAL B 1 446 ? -11.82 33.469 11.055 1 97.56 446 VAL B N 1
ATOM 6875 C CA . VAL B 1 446 ? -11.281 34.281 12.156 1 97.56 446 VAL B CA 1
ATOM 6876 C C . VAL B 1 446 ? -9.844 33.812 12.453 1 97.56 446 VAL B C 1
ATOM 6878 O O . VAL B 1 446 ? -8.938 34.656 12.539 1 97.56 446 VAL B O 1
ATOM 6881 N N . ASN B 1 447 ? -9.625 32.531 12.602 1 98.5 447 ASN B N 1
ATOM 6882 C CA . ASN B 1 447 ? -8.289 32 12.844 1 98.5 447 ASN B CA 1
ATOM 6883 C C . ASN B 1 447 ? -7.344 32.344 11.688 1 98.5 447 ASN B C 1
ATOM 6885 O O . ASN B 1 447 ? -6.16 32.594 11.906 1 98.5 447 ASN B O 1
ATOM 6889 N N . GLY B 1 448 ? -7.891 32.219 10.461 1 98.44 448 GLY B N 1
ATOM 6890 C CA . GLY B 1 448 ? -7.109 32.594 9.289 1 98.44 448 GLY B CA 1
ATOM 6891 C C . GLY B 1 448 ? -6.688 34.062 9.297 1 98.44 448 GLY B C 1
ATOM 6892 O O . GLY B 1 448 ? -5.551 34.375 8.953 1 98.44 448 GLY B O 1
ATOM 6893 N N . GLY B 1 449 ? -7.621 34.938 9.68 1 98.19 449 GLY B N 1
ATOM 6894 C CA . GLY B 1 449 ? -7.309 36.344 9.797 1 98.19 449 GLY B CA 1
ATOM 6895 C C . GLY B 1 449 ? -6.23 36.625 10.82 1 98.19 449 GLY B C 1
ATOM 6896 O O . GLY B 1 449 ? -5.316 37.406 10.57 1 98.19 449 GLY B O 1
ATOM 6897 N N . ILE B 1 450 ? -6.355 36 11.961 1 98.5 450 ILE B N 1
ATOM 6898 C CA . ILE B 1 450 ? -5.34 36.188 12.992 1 98.5 450 ILE B CA 1
ATOM 6899 C C . ILE B 1 450 ? -3.996 35.656 12.477 1 98.5 450 ILE B C 1
ATOM 6901 O O . ILE B 1 450 ? -2.953 36.281 12.75 1 98.5 450 ILE B O 1
ATOM 6905 N N . SER B 1 451 ? -4.004 34.562 11.711 1 98.56 451 SER B N 1
ATOM 6906 C CA . SER B 1 451 ? -2.779 33.969 11.156 1 98.56 451 SER B CA 1
ATOM 6907 C C . SER B 1 451 ? -2.121 34.938 10.164 1 98.56 451 SER B C 1
ATOM 6909 O O . SER B 1 451 ? -0.895 35.062 10.133 1 98.56 451 SER B O 1
ATOM 6911 N N . ILE B 1 452 ? -2.953 35.625 9.375 1 98.19 452 ILE B N 1
ATOM 6912 C CA . ILE B 1 452 ? -2.426 36.594 8.422 1 98.19 452 ILE B CA 1
ATOM 6913 C C . ILE B 1 452 ? -1.644 37.688 9.156 1 98.19 452 ILE B C 1
ATOM 6915 O O . ILE B 1 452 ? -0.506 38 8.797 1 98.19 452 ILE B O 1
ATOM 6919 N N . VAL B 1 453 ? -2.186 38.219 10.18 1 98.06 453 VAL B N 1
ATOM 6920 C CA . VAL B 1 453 ? -1.54 39.25 10.961 1 98.06 453 VAL B CA 1
ATOM 6921 C C . VAL B 1 453 ? -0.297 38.688 11.648 1 98.06 453 VAL B C 1
ATOM 6923 O O . VAL B 1 453 ? 0.746 39.375 11.688 1 98.06 453 VAL B O 1
ATOM 6926 N N . ALA B 1 454 ? -0.413 37.562 12.164 1 98.12 454 ALA B N 1
ATOM 6927 C CA . ALA B 1 454 ? 0.709 36.906 12.844 1 98.12 454 ALA B CA 1
ATOM 6928 C C . ALA B 1 454 ? 1.894 36.719 11.898 1 98.12 454 ALA B C 1
ATOM 6930 O O . ALA B 1 454 ? 3.045 36.938 12.297 1 98.12 454 ALA B O 1
ATOM 6931 N N . PHE B 1 455 ? 1.65 36.344 10.672 1 97.81 455 PHE B N 1
ATOM 6932 C CA . PHE B 1 455 ? 2.738 36.094 9.734 1 97.81 455 PHE B CA 1
ATOM 6933 C C . PHE B 1 455 ? 3.342 37.406 9.219 1 97.81 455 PHE B C 1
ATOM 6935 O O . PHE B 1 455 ? 4.516 37.438 8.852 1 97.81 455 PHE B O 1
ATOM 6942 N N . VAL B 1 456 ? 2.566 38.469 9.203 1 96.5 456 VAL B N 1
ATOM 6943 C CA . VAL B 1 456 ? 3.152 39.781 8.914 1 96.5 456 VAL B CA 1
ATOM 6944 C C . VAL B 1 456 ? 4.133 40.156 10.023 1 96.5 456 VAL B C 1
ATOM 6946 O O . VAL B 1 456 ? 5.25 40.594 9.75 1 96.5 456 VAL B O 1
ATOM 6949 N N . ILE B 1 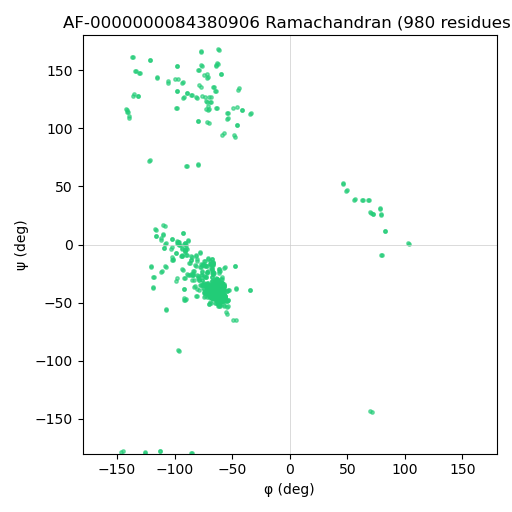457 ? 3.711 39.906 11.227 1 97 457 ILE B N 1
ATOM 6950 C CA . ILE B 1 457 ? 4.539 40.281 12.367 1 97 457 ILE B CA 1
ATOM 6951 C C . ILE B 1 457 ? 5.742 39.344 12.445 1 97 457 ILE B C 1
ATOM 6953 O O . ILE B 1 457 ? 6.883 39.781 12.602 1 97 457 ILE B O 1
ATOM 6957 N N . ALA B 1 458 ? 5.527 38.062 12.297 1 96.62 458 ALA B N 1
ATOM 6958 C CA . ALA B 1 458 ? 6.594 37.062 12.391 1 96.62 458 ALA B CA 1
ATOM 6959 C C . ALA B 1 458 ? 7.598 37.25 11.25 1 96.62 458 ALA B C 1
ATOM 6961 O O . ALA B 1 458 ? 8.789 36.969 11.422 1 96.62 458 ALA B O 1
ATOM 6962 N N . GLY B 1 459 ? 7.098 37.625 10.125 1 94.88 459 GLY B N 1
ATOM 6963 C CA . GLY B 1 459 ? 7.996 37.875 9 1 94.88 459 GLY B CA 1
ATOM 6964 C C . GLY B 1 459 ? 9.016 38.938 9.273 1 94.88 459 GLY B C 1
ATOM 6965 O O . GLY B 1 459 ? 10.125 38.906 8.734 1 94.88 459 GLY B O 1
ATOM 6966 N N . HIS B 1 460 ? 8.672 39.906 10.188 1 93.56 460 HIS B N 1
ATOM 6967 C CA . HIS B 1 460 ? 9.562 41 10.492 1 93.56 460 HIS B CA 1
ATOM 6968 C C . HIS B 1 460 ? 10.359 40.75 11.766 1 93.56 460 HIS B C 1
ATOM 6970 O O . HIS B 1 460 ? 11.5 41.188 11.891 1 93.56 460 HIS B O 1
ATOM 6976 N N . LEU B 1 461 ? 9.797 40 12.656 1 91.44 461 LEU B N 1
ATOM 6977 C CA . LEU B 1 461 ? 10.414 39.875 13.969 1 91.44 461 LEU B CA 1
ATOM 6978 C C . LEU B 1 461 ? 10.961 38.469 14.188 1 91.44 461 LEU B C 1
ATOM 6980 O O . LEU B 1 461 ? 11.852 38.25 15.008 1 91.44 461 LEU B O 1
ATOM 6984 N N . ALA B 1 462 ? 10.484 37.531 13.539 1 91.38 462 ALA B N 1
ATOM 6985 C CA . ALA B 1 462 ? 10.859 36.125 13.664 1 91.38 462 ALA B CA 1
ATOM 6986 C C . ALA B 1 462 ? 10.852 35.688 15.117 1 91.38 462 ALA B C 1
ATOM 6988 O O . ALA B 1 462 ? 11.812 35.062 15.586 1 91.38 462 ALA B O 1
ATOM 6989 N N . THR B 1 463 ? 9.859 36 15.859 1 89.5 463 THR B N 1
ATOM 6990 C CA . THR B 1 463 ? 9.773 35.656 17.281 1 89.5 463 THR B CA 1
ATOM 6991 C C . THR B 1 463 ? 9.023 34.344 17.469 1 89.5 463 THR B C 1
ATOM 6993 O O . THR B 1 463 ? 8.008 34.125 16.812 1 89.5 463 THR B O 1
ATOM 6996 N N . SER B 1 464 ? 9.484 33.531 18.344 1 90.19 464 SER B N 1
ATOM 6997 C CA . SER B 1 464 ? 8.875 32.219 18.625 1 90.19 464 SER B CA 1
ATOM 6998 C C . SER B 1 464 ? 7.629 32.375 19.5 1 90.19 464 SER B C 1
ATOM 7000 O O . SER B 1 464 ? 6.844 31.453 19.641 1 90.19 464 SER B O 1
ATOM 7002 N N . TRP B 1 465 ? 7.359 33.531 19.984 1 92.94 465 TRP B N 1
ATOM 7003 C CA . TRP B 1 465 ? 6.215 33.781 20.859 1 92.94 465 TRP B CA 1
ATOM 7004 C C . TRP B 1 465 ? 4.973 34.125 20.047 1 92.94 465 TRP B C 1
ATOM 7006 O O . TRP B 1 465 ? 3.912 34.406 20.609 1 92.94 465 TRP B O 1
ATOM 7016 N N . ILE B 1 466 ? 5.121 34.062 18.781 1 94.75 466 ILE B N 1
ATOM 7017 C CA . ILE B 1 466 ? 4.062 34.5 17.875 1 94.75 466 ILE B CA 1
ATOM 7018 C C . ILE B 1 466 ? 2.816 33.656 18.094 1 94.75 466 ILE B C 1
ATOM 7020 O O . ILE B 1 466 ? 1.69 34.156 18.016 1 94.75 466 ILE B O 1
ATOM 7024 N N . ALA B 1 467 ? 3 32.344 18.328 1 94.81 467 ALA B N 1
ATOM 7025 C CA . ALA B 1 467 ? 1.857 31.453 18.531 1 94.81 467 ALA B CA 1
ATOM 7026 C C . ALA B 1 467 ? 1.1 31.812 19.797 1 94.81 467 ALA B C 1
ATOM 7028 O O . ALA B 1 467 ? -0.133 31.875 19.812 1 94.81 467 ALA B O 1
ATOM 7029 N N . ALA B 1 468 ? 1.808 32.062 20.875 1 96.12 468 ALA B N 1
ATOM 7030 C CA . ALA B 1 468 ? 1.191 32.469 22.141 1 96.12 468 ALA B CA 1
ATOM 7031 C C . ALA B 1 468 ? 0.464 33.781 22 1 96.12 468 ALA B C 1
ATOM 7033 O O . ALA B 1 468 ? -0.64 33.969 22.531 1 96.12 468 ALA B O 1
ATOM 7034 N N . ALA B 1 469 ? 1.112 34.688 21.344 1 96.75 469 ALA B N 1
ATOM 7035 C CA . ALA B 1 469 ? 0.493 36 21.094 1 96.75 469 ALA B CA 1
ATOM 7036 C C . ALA B 1 469 ? -0.784 35.844 20.281 1 96.75 469 ALA B C 1
ATOM 7038 O O . ALA B 1 469 ? -1.783 36.531 20.547 1 96.75 469 ALA B O 1
ATOM 7039 N N . ALA B 1 470 ? -0.713 35.031 19.281 1 97.81 470 ALA B N 1
ATOM 7040 C CA . ALA B 1 470 ? -1.875 34.812 18.422 1 97.81 470 ALA B CA 1
ATOM 7041 C C . ALA B 1 470 ? -3.035 34.219 19.219 1 97.81 470 ALA B C 1
ATOM 7043 O O . ALA B 1 470 ? -4.191 34.594 19.031 1 97.81 470 ALA B O 1
ATOM 7044 N N . VAL B 1 471 ? -2.76 33.25 20.078 1 97.69 471 VAL B N 1
ATOM 7045 C CA . VAL B 1 471 ? -3.793 32.625 20.906 1 97.69 471 VAL B CA 1
ATOM 7046 C C . VAL B 1 471 ? -4.359 33.688 21.875 1 97.69 471 VAL B C 1
ATOM 7048 O O . VAL B 1 471 ? -5.562 33.688 22.141 1 97.69 471 VAL B O 1
ATOM 7051 N N . GLY B 1 472 ? -3.504 34.562 22.391 1 97.56 472 GLY B N 1
ATOM 7052 C CA . GLY B 1 472 ? -3.973 35.656 23.219 1 97.56 472 GLY B CA 1
ATOM 7053 C C . GLY B 1 472 ? -4.938 36.562 22.484 1 97.56 472 GLY B C 1
ATOM 7054 O O . GLY B 1 472 ? -5.965 36.969 23.047 1 97.56 472 GLY B O 1
ATOM 7055 N N . VAL B 1 473 ? -4.59 36.906 21.281 1 97.62 473 VAL B N 1
ATOM 7056 C CA . VAL B 1 473 ? -5.453 37.719 20.453 1 97.62 473 VAL B CA 1
ATOM 7057 C C . VAL B 1 473 ? -6.781 37.031 20.203 1 97.62 473 VAL B C 1
ATOM 7059 O O . VAL B 1 473 ? -7.84 37.656 20.219 1 97.62 473 VAL B O 1
ATOM 7062 N N . GLN B 1 474 ? -6.727 35.688 19.938 1 97.69 474 GLN B N 1
ATOM 7063 C CA . GLN B 1 474 ? -7.93 34.906 19.719 1 97.69 474 GLN B CA 1
ATOM 7064 C C . GLN B 1 474 ? -8.859 34.969 20.922 1 97.69 474 GLN B C 1
ATOM 7066 O O . GLN B 1 474 ? -10.062 35.188 20.781 1 97.69 474 GLN B O 1
ATOM 7071 N N . ILE B 1 475 ? -8.312 34.781 22.125 1 97.25 475 ILE B N 1
ATOM 7072 C CA . ILE B 1 475 ? -9.086 34.781 23.359 1 97.25 475 ILE B CA 1
ATOM 7073 C C . ILE B 1 475 ? -9.703 36.156 23.562 1 97.25 475 ILE B C 1
ATOM 7075 O O . ILE B 1 475 ? -10.891 36.281 23.875 1 97.25 475 ILE B O 1
ATOM 7079 N N . SER B 1 476 ? -8.93 37.219 23.359 1 96.88 476 SER B N 1
ATOM 7080 C CA . SER B 1 476 ? -9.414 38.594 23.516 1 96.88 476 SER B CA 1
ATOM 7081 C C . SER B 1 476 ? -10.539 38.906 22.531 1 96.88 476 SER B C 1
ATOM 7083 O O . SER B 1 476 ? -11.539 39.531 22.906 1 96.88 476 SER B O 1
ATOM 7085 N N . LEU B 1 477 ? -10.328 38.5 21.359 1 96.19 477 LEU B N 1
ATOM 7086 C CA . LEU B 1 477 ? -11.344 38.719 20.328 1 96.19 477 LEU B CA 1
ATOM 7087 C C . LEU B 1 477 ? -12.641 38 20.672 1 96.19 477 LEU B C 1
ATOM 7089 O O . LEU B 1 477 ? -13.727 38.531 20.453 1 96.19 477 LEU B O 1
ATOM 7093 N N . MET B 1 478 ? -12.547 36.781 21.125 1 95.25 478 MET B N 1
ATOM 7094 C CA . MET B 1 478 ? -13.742 36.031 21.5 1 95.25 478 MET B CA 1
ATOM 7095 C C . MET B 1 478 ? -14.453 36.688 22.688 1 95.25 478 MET B C 1
ATOM 7097 O O . MET B 1 478 ? -15.68 36.719 22.75 1 95.25 478 MET B O 1
ATOM 7101 N N . LEU B 1 479 ? -13.688 37.219 23.625 1 94.38 479 LEU B N 1
ATOM 7102 C CA . LEU B 1 479 ? -14.266 37.906 24.766 1 94.38 479 LEU B CA 1
ATOM 7103 C C . LEU B 1 479 ? -15.008 39.156 24.328 1 94.38 479 LEU B C 1
ATOM 7105 O O . LEU B 1 479 ? -16.094 39.438 24.828 1 94.38 479 LEU B O 1
ATOM 7109 N N . VAL B 1 480 ? -14.414 39.844 23.406 1 93.56 480 VAL B N 1
ATOM 7110 C CA . VAL B 1 480 ? -15.016 41.062 22.891 1 93.56 480 VAL B CA 1
ATOM 7111 C C . VAL B 1 480 ? -16.281 40.719 22.109 1 93.56 480 VAL B C 1
ATOM 7113 O O . VAL B 1 480 ? -17.312 41.375 22.266 1 93.56 480 VAL B O 1
ATOM 7116 N N . LEU B 1 481 ? -16.156 39.719 21.266 1 92 481 LEU B N 1
ATOM 7117 C CA . LEU B 1 481 ? -17.297 39.312 20.453 1 92 481 LEU B CA 1
ATOM 7118 C C . LEU B 1 481 ? -18.453 38.844 21.344 1 92 481 LEU B C 1
ATOM 7120 O O . LEU B 1 481 ? -19.625 39.125 21.047 1 92 481 LEU B O 1
ATOM 7124 N N . ARG B 1 482 ? -18.141 38.094 22.344 1 91.56 482 ARG B N 1
ATOM 7125 C CA . ARG B 1 482 ? -19.172 37.625 23.266 1 91.56 482 ARG B CA 1
ATOM 7126 C C . ARG B 1 482 ? -19.875 38.812 23.938 1 91.56 482 ARG B C 1
ATOM 7128 O O . ARG B 1 482 ? -21.094 38.781 24.109 1 91.56 482 ARG B O 1
ATOM 7135 N N . ARG B 1 483 ? -19.156 39.812 24.344 1 88.94 483 ARG B N 1
ATOM 7136 C CA . ARG B 1 483 ? -19.719 40.969 25.016 1 88.94 483 ARG B CA 1
ATOM 7137 C C . ARG B 1 483 ? -20.594 41.781 24.047 1 88.94 483 ARG B C 1
ATOM 7139 O O . ARG B 1 483 ? -21.641 42.281 24.453 1 88.94 483 ARG B O 1
ATOM 7146 N N . PHE B 1 484 ? -20.109 41.844 22.875 1 86.44 484 PHE B N 1
ATOM 7147 C CA . PHE B 1 484 ? -20.828 42.625 21.875 1 86.44 484 PHE B CA 1
ATOM 7148 C C . PHE B 1 484 ? -22.109 41.938 21.469 1 86.44 484 PHE B C 1
ATOM 7150 O O . PHE B 1 484 ? -23.125 42.594 21.219 1 86.44 484 PHE B O 1
ATOM 7157 N N . LEU B 1 485 ? -22.047 40.625 21.266 1 79.88 485 LEU B N 1
ATOM 7158 C CA . LEU B 1 485 ? -23.219 39.875 20.781 1 79.88 485 LEU B CA 1
ATOM 7159 C C . LEU B 1 485 ? -24.188 39.594 21.938 1 79.88 485 LEU B C 1
ATOM 7161 O O . LEU B 1 485 ? -25.359 39.281 21.703 1 79.88 485 LEU B O 1
ATOM 7165 N N . ALA B 1 486 ? -23.781 39.5 23.188 1 66.56 486 ALA B N 1
ATOM 7166 C CA . ALA B 1 486 ? -24.641 39.344 24.359 1 66.56 486 ALA B CA 1
ATOM 7167 C C . ALA B 1 486 ? -25.359 40.656 24.672 1 66.56 486 ALA B C 1
ATOM 7169 O O . ALA B 1 486 ? -26.328 40.688 25.438 1 66.56 486 ALA B O 1
ATOM 7170 N N . MET B 1 487 ? -24.938 41.844 24.203 1 54.84 487 MET B N 1
ATOM 7171 C CA . MET B 1 487 ? -25.578 43.125 24.469 1 54.84 487 MET B CA 1
ATOM 7172 C C . MET B 1 487 ? -26.938 43.219 23.781 1 54.84 487 MET B C 1
ATOM 7174 O O . MET B 1 487 ? -27.094 42.781 22.656 1 54.84 487 MET B O 1
ATOM 7178 N N . PRO B 1 488 ? -28.078 43.469 24.531 1 52.34 488 PRO B N 1
ATOM 7179 C CA . PRO B 1 488 ? -29.422 43.688 23.953 1 52.34 488 PRO B CA 1
ATOM 7180 C C . PRO B 1 488 ? -29.391 44.625 22.75 1 52.34 488 PRO B C 1
ATOM 7182 O O . PRO B 1 488 ? -28.5 45.469 22.625 1 52.34 488 PRO B O 1
ATOM 7185 N N . GLU B 1 489 ? -30.141 44.25 21.578 1 49.84 489 GLU B N 1
ATOM 7186 C CA . GLU B 1 489 ? -30.234 44.969 20.312 1 49.84 489 GLU B CA 1
ATOM 7187 C C . GLU B 1 489 ? -30.203 46.469 20.531 1 49.84 489 GLU B C 1
ATOM 7189 O O . GLU B 1 489 ? -29.734 47.219 19.672 1 49.84 489 GLU B O 1
ATOM 7194 N N . ALA B 1 490 ? -30.781 47.062 21.469 1 51.88 490 ALA B N 1
ATOM 7195 C CA . ALA B 1 490 ? -30.922 48.5 21.703 1 51.88 490 ALA B CA 1
ATOM 7196 C C . ALA B 1 490 ? -29.547 49.188 21.828 1 51.88 490 ALA B C 1
ATOM 7198 O O . ALA B 1 490 ? -29.375 50.344 21.453 1 51.88 490 ALA B O 1
ATOM 7199 N N . VAL B 1 491 ? -28.625 48.562 22.25 1 47.97 491 VAL B N 1
ATOM 7200 C CA . VAL B 1 491 ? -27.328 49.219 22.5 1 47.97 491 VAL B CA 1
ATOM 7201 C C . VAL B 1 491 ? -26.359 48.875 21.375 1 47.97 491 VAL B C 1
ATOM 7203 O O . VAL B 1 491 ? -25.281 49.469 21.281 1 47.97 491 VAL B O 1
ATOM 7206 N N . ARG B 1 492 ? -26.688 48.125 20.516 1 44 492 ARG B N 1
ATOM 7207 C CA . ARG B 1 492 ? -25.781 47.812 19.406 1 44 492 ARG B CA 1
ATOM 7208 C C . ARG B 1 492 ? -25.875 48.906 18.328 1 44 492 ARG B C 1
ATOM 7210 O O . ARG B 1 492 ? -26.984 49.312 17.969 1 44 492 ARG B O 1
#

Nearest PDB structures (foldseek):
  8thi-assembly1_A  TM=6.543E-01  e=2.622E-06  Haemophilus influenzae Rd KW20
  8y4x-assembly1_A  TM=7.005E-01  e=9.637E-06  Fusobacterium nucleatum
  4r0c-assembly1_B  TM=5.949E-01  e=3.214E-06  Alcanivorax borkumensis SK2
  4r1i-assembly1_B  TM=5.576E-01  e=1.334E-05  Neisseria gonorrhoeae FA19
  8y4x-assembly1_A  TM=7.146E-01  e=1.002E-05  Fusobacterium nucleatum